Protein AF-0000000080282827 (afdb_homodimer)

Sequence (1284 aa):
MRYRVQAAERPDGLYAVWGDTVFGAQRSTEDGTLLLVAPPGEAAPEGFDREWEGRAARVVLNGEVGATFSLQTYGRFDDEYFQIAPQTGGGELTLRWAGEDAARAAELGLTDFSTTAAPSRLTALWQTRHDFVEAPGARPENGTGDQPALLRAIGRTLLGVLPPGWHRVGAQFRQVGDYAELEVRSVGDEGNGPVSVSIPAPPRLGSLFARLRAAMHNPETGTWFQGTFTLDSESHFDFDFDSEQEPTWRIPPNEGGKPSPRAYAAELAVFPRDKKHVPAWLSAKAGLPLDVVFRHAKVVDAHNEGERPVVTRPPVPPDQVRGVLDYLFRSPVALTRPGPQPDIFTPNGPPDVPNAFHTDGVWIWPAAVPHYLRKYGVPPEPELIEHIRAAGFRPPLVGELVRATAEADIVGKPRPPQTDADLPDESVRTRVERDGEPGRDVRAGEVLEVLYQRLAEHGVAPTAYRIGANAVPEPGVWTLRRAENGWEVSRPPTDEPVAFAKLEEAARFFLGTLLLYPARAAVGANEEADNPADWPILPLRGEPPLNFFRRKRIIVLPAGSTVQRFGNETGNLVHAEPARFVETSLAADRERDRRLYRVQRPLRVVTGITAPWNGTPGGAVAYVLPRPIAQHLETGALSRIQMRYRVQAAERPDGLYAVWGDTVFGAQRSTEDGTLLLVAPPGEAAPEGFDREWEGRAARVVLNGEVGATFSLQTYGRFDDEYFQIAPQTGGGELTLRWAGEDAARAAELGLTDFSTTAAPSRLTALWQTRHDFVEAPGARPENGTGDQPALLRAIGRTLLGVLPPGWHRVGAQFRQVGDYAELEVRSVGDEGNGPVSVSIPAPPRLGSLFARLRAAMHNPETGTWFQGTFTLDSESHFDFDFDSEQEPTWRIPPNEGGKPSPRAYAAELAVFPRDKKHVPAWLSAKAGLPLDVVFRHAKVVDAHNEGERPVVTRPPVPPDQVRGVLDYLFRSPVALTRPGPQPDIFTPNGPPDVPNAFHTDGVWIWPAAVPHYLRKYGVPPEPELIEHIRAAGFRPPLVGELVRATAEADIVGKPRPPQTDADLPDESVRTRVERDGEPGRDVRAGEVLEVLYQRLAEHGVAPTAYRIGANAVPEPGVWTLRRAENGWEVSRPPTDEPVAFAKLEEAARFFLGTLLLYPARAAVGANEEADNPADWPILPLRGEPPLNFFRRKRIIVLPAGSTVQRFGNETGNLVHAEPARFVETSLAADRERDRRLYRVQRPLRVVTGITAPWNGTPGGAVAYVLPRPIAQHLETGALSRIQ

Secondary structure (DSSP, 8-state):
-EEEE--SS---EEEEEETTEEEEEEEETTTTEEEEEPPTTSPPPTT--EEETTEEEEEEEGGG--EEEEEEEEEEETTEEEEEP---SSSPEEEEES---HHHHHHTT-BTTEEEE-GGG--EEEEEEEEEESSGGGSPPTT-S-HHHHHHHHHHHHHTTPPTTEEEEEEEEEEETTEEEEEEEEEEESSSSEEEEEEPPPHHHHHHHHHHHHHT-BTTTB--SEEEEEEETTS-EEEEEESSSPP--SS--EETTEE-HHHHHHHHHHS---GGGS-HHHHHHHTPBP---PEEPPSSSB--TTSPPB--PPPPPHHHHHHHHHHHHHSPEEEE-SSPBPPTTSTTSPP-B--EEEE-SSEEEETHHHHHHHHH--PPPHHHHHHHHHTTT-PPP--HHHHHHHHHHHHTPPPPBP-GGGSPP--HHHHHHHTSS--TT--HHHHHHHHHHHHHHTT--GGGEEE-TTPPPPTT-EEEEEETTEEEEEETTTEEEEEESSHHHHHHHHHHHHHHSGGGGGTT--GGG--GGG-S----TTSPPGGGEEEEEEEEE-TT-EEEEES-TTS-EEEETT--GGGTT--GGGTT-EEEEEE-S-EEEEEEEEPPBTTB----EEEE-SS-HHHHHHTTSEEE--/-EEEE--SS---EEEEEETTEEEEEEEETTTTEEEEEPPTTSPPPTT--EEETTEEEEEEEGGG--EEEEEEEEEEETTEEEEEP---SSSPEEEEES---HHHHHHTT-BTTEEEE-GGG--EEEEEEEEEE-SGGGSPPTT-S-HHHHHHHHHHHHHTTPPTTEEEEEEEEEEETTEEEEEEEEEEESSSSEEEEEEPPPHHHHHHHHHHHHHT-BTTTB--SEEEEEEETTS-EEEEEESSSPP--SS--EETTEE-HHHHHHHHHHS---GGGS-HHHHHHTTPBP---PEEPPSSSB--TTSPPB--PPPPPHHHHHHHHHHHHHSPEEEE-SSPBPPTTSTTSPP-B--EEEE-SSEEEETHHHHHHHHH--PPPHHHHHHHHHTTT-PPP--HHHHHHHHHHHHTPPPPBP-GGGSPP--HHHHHHHTSS--TT--HHHHHHHHHHHHHHTT--GGGEEE-TTPPPPTT-EEEEEETTEEEEEETTTEEEEEESSHHHHHHHHHHHHHHSGGGGGTT--GGG--GGG-S----TTSPPGGGEEEEEEEEE-TT-EEEEES-TTS-EEEETT--GGGTT--GGGTT-EEEEEE-S-EEEEEEEEPPBTTB----EEEE-SS-HHHHHHTTSEEE--

pLDDT: mean 91.89, std 7.28, range [54.66, 98.75]

Organism: Amycolatopsis orientalis (NCBI:txid31958)

Structure (mmCIF, N/CA/C/O backbone):
data_AF-0000000080282827-model_v1
#
loop_
_entity.id
_entity.type
_entity.pdbx_description
1 polymer 'TNT domain-containing protein'
#
loop_
_atom_site.group_PDB
_atom_site.id
_atom_site.type_symbol
_atom_site.label_atom_id
_atom_site.label_alt_id
_atom_site.label_comp_id
_atom_site.label_asym_id
_atom_site.label_entity_id
_atom_site.label_seq_id
_atom_site.pdbx_PDB_ins_code
_atom_site.Cartn_x
_atom_site.Cartn_y
_atom_site.Cartn_z
_atom_site.occupancy
_atom_site.B_iso_or_equiv
_atom_site.auth_seq_id
_atom_site.auth_comp_id
_atom_site.auth_asym_id
_atom_site.auth_atom_id
_atom_site.pdbx_PDB_model_num
ATOM 1 N N . MET A 1 1 ? -22.156 4.754 19.297 1 64.81 1 MET A N 1
ATOM 2 C CA . MET A 1 1 ? -22.938 5.902 19.719 1 64.81 1 MET A CA 1
ATOM 3 C C . MET A 1 1 ? -23.641 6.559 18.547 1 64.81 1 MET A C 1
ATOM 5 O O . MET A 1 1 ? -23.062 6.703 17.469 1 64.81 1 MET A O 1
ATOM 9 N N . ARG A 1 2 ? -24.953 6.902 18.781 1 77.56 2 ARG A N 1
ATOM 10 C CA . ARG A 1 2 ? -25.75 7.566 17.75 1 77.56 2 ARG A CA 1
ATOM 11 C C . ARG A 1 2 ? -25.562 9.078 17.797 1 77.56 2 ARG A C 1
ATOM 13 O O . ARG A 1 2 ? -25.297 9.641 18.859 1 77.56 2 ARG A O 1
ATOM 20 N N . TYR A 1 3 ? -25.484 9.758 16.578 1 79.94 3 TYR A N 1
ATOM 21 C CA . TYR A 1 3 ? -25.344 11.203 16.469 1 79.94 3 TYR A CA 1
ATOM 22 C C . TYR A 1 3 ? -26.594 11.828 15.859 1 79.94 3 TYR A C 1
ATOM 24 O O . TYR A 1 3 ? -27.203 11.25 14.961 1 79.94 3 TYR A O 1
ATOM 32 N N . ARG A 1 4 ? -27.031 12.898 16.469 1 82.06 4 ARG A N 1
ATOM 33 C CA . ARG A 1 4 ? -28.141 13.664 15.93 1 82.06 4 ARG A CA 1
ATOM 34 C C . ARG A 1 4 ? -27.859 15.164 15.977 1 82.06 4 ARG A C 1
ATOM 36 O O . ARG A 1 4 ? -27.156 15.633 16.859 1 82.06 4 ARG A O 1
ATOM 43 N N . VAL A 1 5 ? -28.359 15.898 14.961 1 84.56 5 VAL A N 1
ATOM 44 C CA . VAL A 1 5 ? -28.156 17.344 14.875 1 84.56 5 VAL A CA 1
ATOM 45 C C . VAL A 1 5 ? -29.516 18.047 14.828 1 84.56 5 VAL A C 1
ATOM 47 O O . VAL A 1 5 ? -30.422 17.609 14.109 1 84.56 5 VAL A O 1
ATOM 50 N N . GLN A 1 6 ? -29.703 18.969 15.656 1 79.5 6 GLN A N 1
ATOM 51 C CA . GLN A 1 6 ? -30.875 19.828 15.578 1 79.5 6 GLN A CA 1
ATOM 52 C C . GLN A 1 6 ? -30.609 21.047 14.68 1 79.5 6 GLN A C 1
ATOM 54 O O . GLN A 1 6 ? -30.109 22.078 15.148 1 79.5 6 GLN A O 1
ATOM 59 N N . ALA A 1 7 ? -30.969 20.906 13.445 1 72 7 ALA A N 1
ATOM 60 C CA . ALA A 1 7 ? -30.562 21.938 12.484 1 72 7 ALA A CA 1
ATOM 61 C C . ALA A 1 7 ? -31.75 22.812 12.086 1 72 7 ALA A C 1
ATOM 63 O O . ALA A 1 7 ? -31.578 23.797 11.344 1 72 7 ALA A O 1
ATOM 64 N N . ALA A 1 8 ? -32.906 22.625 12.586 1 66 8 ALA A N 1
ATOM 65 C CA . ALA A 1 8 ? -34.094 23.297 12.078 1 66 8 ALA A CA 1
ATOM 66 C C . ALA A 1 8 ? -34.125 24.75 12.531 1 66 8 ALA A C 1
ATOM 68 O O . ALA A 1 8 ? -34.469 25.641 11.75 1 66 8 ALA A O 1
ATOM 69 N N . GLU A 1 9 ? -33.875 25 13.758 1 74.12 9 GLU A N 1
ATOM 70 C CA . GLU A 1 9 ? -33.906 26.391 14.234 1 74.12 9 GLU A CA 1
ATOM 71 C C . GLU A 1 9 ? -32.5 26.922 14.5 1 74.12 9 GLU A C 1
ATOM 73 O O . GLU A 1 9 ? -31.859 26.547 15.484 1 74.12 9 GLU A O 1
ATOM 78 N N . ARG A 1 10 ? -32.062 27.703 13.383 1 79 10 ARG A N 1
ATOM 79 C CA . ARG A 1 10 ? -30.703 28.234 13.516 1 79 10 ARG A CA 1
ATOM 80 C C . ARG A 1 10 ? -30.719 29.766 13.625 1 79 10 ARG A C 1
ATOM 82 O O . ARG A 1 10 ? -31.453 30.438 12.891 1 79 10 ARG A O 1
ATOM 89 N N . PRO A 1 11 ? -29.953 30.188 14.57 1 83.31 11 PRO A N 1
ATOM 90 C CA . PRO A 1 11 ? -29.969 31.641 14.828 1 83.31 11 PRO A CA 1
ATOM 91 C C . PRO A 1 11 ? -29.062 32.406 13.875 1 83.31 11 PRO A C 1
ATOM 93 O O . PRO A 1 11 ? -28.406 33.375 14.289 1 83.31 11 PRO A O 1
ATOM 96 N N . ASP A 1 12 ? -29.078 32.125 12.617 1 90.88 12 ASP A N 1
ATOM 97 C CA . ASP A 1 12 ? -28.219 32.812 11.672 1 90.88 12 ASP A CA 1
ATOM 98 C C . ASP A 1 12 ? -28.719 34.25 11.414 1 90.88 12 ASP A C 1
ATOM 100 O O . ASP A 1 12 ? -29.938 34.469 11.305 1 90.88 12 ASP A O 1
ATOM 104 N N . GLY A 1 13 ? -27.797 35.156 11.453 1 91.38 13 GLY A N 1
ATOM 105 C CA . GLY A 1 13 ? -28.172 36.531 11.164 1 91.38 13 GLY A CA 1
ATOM 106 C C . GLY A 1 13 ? -27.375 37.531 11.969 1 91.38 13 GLY A C 1
ATOM 107 O O . GLY A 1 13 ? -26.312 37.219 12.5 1 91.38 13 GLY A O 1
ATOM 108 N N . LEU A 1 14 ? -27.859 38.75 11.945 1 93.56 14 LEU A N 1
ATOM 109 C CA . LEU A 1 14 ? -27.234 39.844 12.656 1 93.56 14 LEU A CA 1
ATOM 110 C C . LEU A 1 14 ? -27.891 40.094 14.008 1 93.56 14 LEU A C 1
ATOM 112 O O . LEU A 1 14 ? -29.125 40.031 14.117 1 93.56 14 LEU A O 1
ATOM 116 N N . TYR A 1 15 ? -27.094 40.344 14.961 1 94.25 15 TYR A N 1
ATOM 117 C CA . TYR A 1 15 ? -27.578 40.594 16.312 1 94.25 15 TYR A CA 1
ATOM 118 C C . TYR A 1 15 ? -26.938 41.844 16.906 1 94.25 15 TYR A C 1
ATOM 120 O O . TYR A 1 15 ? -25.906 42.281 16.422 1 94.25 15 TYR A O 1
ATOM 128 N N . ALA A 1 16 ? -27.609 42.375 17.891 1 91.88 16 ALA A N 1
ATOM 129 C CA . ALA A 1 16 ? -27.109 43.562 18.625 1 91.88 16 ALA A CA 1
ATOM 130 C C . ALA A 1 16 ? -27.203 43.344 20.125 1 91.88 16 ALA A C 1
ATOM 132 O O . ALA A 1 16 ? -28.172 42.75 20.625 1 91.88 16 ALA A O 1
ATOM 133 N N . VAL A 1 17 ? -26.172 43.781 20.719 1 87.06 17 VAL A N 1
ATOM 134 C CA . VAL A 1 17 ? -26.188 43.75 22.172 1 87.06 17 VAL A CA 1
ATOM 135 C C . VAL A 1 17 ? -26.594 45.125 22.734 1 87.06 17 VAL A C 1
ATOM 137 O O . VAL A 1 17 ? -25.906 46.125 22.484 1 87.06 17 VAL A O 1
ATOM 140 N N . TRP A 1 18 ? -27.672 45.156 23.391 1 81.69 18 TRP A N 1
ATOM 141 C CA . TRP A 1 18 ? -28.156 46.375 24.016 1 81.69 18 TRP A CA 1
ATOM 142 C C . TRP A 1 18 ? -28.453 46.156 25.5 1 81.69 18 TRP A C 1
ATOM 144 O O . TRP A 1 18 ? -29.344 45.375 25.844 1 81.69 18 TRP A O 1
ATOM 154 N N . GLY A 1 19 ? -27.641 46.844 26.281 1 74.5 19 GLY A N 1
ATOM 155 C CA . GLY A 1 19 ? -27.672 46.469 27.688 1 74.5 19 GLY A CA 1
ATOM 156 C C . GLY A 1 19 ? -27.172 45.062 27.953 1 74.5 19 GLY A C 1
ATOM 157 O O . GLY A 1 19 ? -26.078 44.688 27.5 1 74.5 19 GLY A O 1
ATOM 158 N N . ASP A 1 20 ? -27.922 44.25 28.625 1 76 20 ASP A N 1
ATOM 159 C CA . ASP A 1 20 ? -27.531 42.875 28.922 1 76 20 ASP A CA 1
ATOM 160 C C . ASP A 1 20 ? -28.281 41.875 28.062 1 76 20 ASP A C 1
ATOM 162 O O . ASP A 1 20 ? -28.219 40.656 28.312 1 76 20 ASP A O 1
ATOM 166 N N . THR A 1 21 ? -28.953 42.438 27.047 1 84.81 21 THR A N 1
ATOM 167 C CA . THR A 1 21 ? -29.797 41.562 26.234 1 84.81 21 THR A CA 1
ATOM 168 C C . THR A 1 21 ? -29.328 41.562 24.797 1 84.81 21 THR A C 1
ATOM 170 O O . THR A 1 21 ? -28.828 42.562 24.281 1 84.81 21 THR A O 1
ATOM 173 N N . VAL A 1 22 ? -29.422 40.406 24.203 1 91.88 22 VAL A N 1
ATOM 174 C CA . VAL A 1 22 ? -29.094 40.219 22.781 1 91.88 22 VAL A CA 1
ATOM 175 C C . VAL A 1 22 ? -30.375 40.281 21.953 1 91.88 22 VAL A C 1
ATOM 177 O O . VAL A 1 22 ? -31.328 39.562 22.219 1 91.88 22 VAL A O 1
ATOM 180 N N . PHE A 1 23 ? -30.406 41.156 20.938 1 92.06 23 PHE A N 1
ATOM 181 C CA . PHE A 1 23 ? -31.547 41.344 20.047 1 92.06 23 PHE A CA 1
ATOM 182 C C . PHE A 1 23 ? -31.203 40.938 18.625 1 92.06 23 PHE A C 1
ATOM 184 O O . PHE A 1 23 ? -30.078 41.188 18.172 1 92.06 23 PHE A O 1
ATOM 191 N N . GLY A 1 24 ? -32.156 40.375 17.953 1 92.38 24 GLY A N 1
ATOM 192 C CA . GLY A 1 24 ? -32 40.312 16.5 1 92.38 24 GLY A CA 1
ATOM 193 C C . GLY A 1 24 ? -31.922 41.688 15.859 1 92.38 24 GLY A C 1
ATOM 194 O O . GLY A 1 24 ? -32.562 42.625 16.328 1 92.38 24 GLY A O 1
ATOM 195 N N . ALA A 1 25 ? -31.109 41.75 14.758 1 92.62 25 ALA A N 1
ATOM 196 C CA . ALA A 1 25 ? -30.906 43.062 14.172 1 92.62 25 ALA A CA 1
ATOM 197 C C . ALA A 1 25 ? -31.016 43 12.656 1 92.62 25 ALA A C 1
ATOM 199 O O . ALA A 1 25 ? -30.688 42 12.039 1 92.62 25 ALA A O 1
ATOM 200 N N . GLN A 1 26 ? -31.547 44.062 12.125 1 90.25 26 GLN A N 1
ATOM 201 C CA . GLN A 1 26 ? -31.562 44.281 10.68 1 90.25 26 GLN A CA 1
ATOM 202 C C . GLN A 1 26 ? -31.078 45.688 10.352 1 90.25 26 GLN A C 1
ATOM 204 O O . GLN A 1 26 ? -31.625 46.688 10.852 1 90.25 26 GLN A O 1
ATOM 209 N N . ARG A 1 27 ? -30.125 45.688 9.469 1 88.62 27 ARG A N 1
ATOM 210 C CA . ARG A 1 27 ? -29.547 46.969 9.141 1 88.62 27 ARG A CA 1
ATOM 211 C C . ARG A 1 27 ? -30.203 47.594 7.906 1 88.62 27 ARG A C 1
ATOM 213 O O . ARG A 1 27 ? -30.469 46.875 6.93 1 88.62 27 ARG A O 1
ATOM 220 N N . SER A 1 28 ? -30.562 48.781 8.031 1 82.38 28 SER A N 1
ATOM 221 C CA . SER A 1 28 ? -31.047 49.562 6.887 1 82.38 28 SER A CA 1
ATOM 222 C C . SER A 1 28 ? -29.953 50.469 6.328 1 82.38 28 SER A C 1
ATOM 224 O O . SER A 1 28 ? -29.453 51.344 7.031 1 82.38 28 SER A O 1
ATOM 226 N N . THR A 1 29 ? -29.531 50.219 5.18 1 79.25 29 THR A N 1
ATOM 227 C CA . THR A 1 29 ? -28.484 51.031 4.559 1 79.25 29 THR A CA 1
ATOM 228 C C . THR A 1 29 ? -29.031 52.375 4.09 1 79.25 29 THR A C 1
ATOM 230 O O . THR A 1 29 ? -28.281 53.344 3.896 1 79.25 29 THR A O 1
ATOM 233 N N . GLU A 1 30 ? -30.297 52.438 3.967 1 77.38 30 GLU A N 1
ATOM 234 C CA . GLU A 1 30 ? -30.922 53.656 3.42 1 77.38 30 GLU A CA 1
ATOM 235 C C . GLU A 1 30 ? -30.891 54.812 4.434 1 77.38 30 GLU A C 1
ATOM 237 O O . GLU A 1 30 ? -30.578 55.938 4.078 1 77.38 30 GLU A O 1
ATOM 242 N N . ASP A 1 31 ? -31.109 54.469 5.676 1 80.31 31 ASP A N 1
ATOM 243 C CA . ASP A 1 31 ? -31.266 55.562 6.617 1 80.31 31 ASP A CA 1
ATOM 244 C C . ASP A 1 31 ? -30.312 55.406 7.801 1 80.31 31 ASP A C 1
ATOM 246 O O . ASP A 1 31 ? -30.406 56.156 8.773 1 80.31 31 ASP A O 1
ATOM 250 N N . GLY A 1 32 ? -29.406 54.469 7.781 1 82.5 32 GLY A N 1
ATOM 251 C CA . GLY A 1 32 ? -28.406 54.312 8.828 1 82.5 32 GLY A CA 1
ATOM 252 C C . GLY A 1 32 ? -29 53.844 10.148 1 82.5 32 GLY A C 1
ATOM 253 O O . GLY A 1 32 ? -28.5 54.188 11.219 1 82.5 32 GLY A O 1
ATOM 254 N N . THR A 1 33 ? -30.141 53.188 10.102 1 88.44 33 THR A N 1
ATOM 255 C CA . THR A 1 33 ? -30.797 52.719 11.312 1 88.44 33 THR A CA 1
ATOM 256 C C . THR A 1 33 ? -30.688 51.219 11.438 1 88.44 33 THR A C 1
ATOM 258 O O . THR A 1 33 ? -30.266 50.531 10.492 1 88.44 33 THR A O 1
ATOM 261 N N . LEU A 1 34 ? -30.922 50.812 12.672 1 90.62 34 LEU A N 1
ATOM 262 C CA . LEU A 1 34 ? -30.922 49.375 13.023 1 90.62 34 LEU A CA 1
ATOM 263 C C . LEU A 1 34 ? -32.25 49 13.68 1 90.62 34 LEU A C 1
ATOM 265 O O . LEU A 1 34 ? -32.656 49.625 14.648 1 90.62 34 LEU A O 1
ATOM 269 N N . LEU A 1 35 ? -32.875 48.062 13.078 1 92.12 35 LEU A N 1
ATOM 270 C CA . LEU A 1 35 ? -34.062 47.5 13.695 1 92.12 35 LEU A CA 1
ATOM 271 C C . LEU A 1 35 ? -33.719 46.406 14.695 1 92.12 35 LEU A C 1
ATOM 273 O O . LEU A 1 35 ? -33.062 45.438 14.336 1 92.12 35 LEU A O 1
ATOM 277 N N . LEU A 1 36 ? -34.031 46.625 15.922 1 92.12 36 LEU A N 1
ATOM 278 C CA . LEU A 1 36 ? -33.812 45.625 16.969 1 92.12 36 LEU A CA 1
ATOM 279 C C . LEU A 1 36 ? -35.094 44.812 17.203 1 92.12 36 LEU A C 1
ATOM 281 O O . LEU A 1 36 ? -36.188 45.375 17.359 1 92.12 36 LEU A O 1
ATOM 285 N N . VAL A 1 37 ? -34.938 43.531 17.188 1 91.62 37 VAL A N 1
ATOM 286 C CA . VAL A 1 37 ? -36.094 42.625 17.375 1 91.62 37 VAL A CA 1
ATOM 287 C C . VAL A 1 37 ? -35.906 41.812 18.656 1 91.62 37 VAL A C 1
ATOM 289 O O . VAL A 1 37 ? -34.875 41.156 18.844 1 91.62 37 VAL A O 1
ATOM 292 N N . ALA A 1 38 ? -36.875 41.844 19.516 1 88.88 38 ALA A N 1
ATOM 293 C CA . ALA A 1 38 ? -36.812 41.156 20.797 1 88.88 38 ALA A CA 1
ATOM 294 C C . ALA A 1 38 ? -36.75 39.625 20.594 1 88.88 38 ALA A C 1
ATOM 296 O O . ALA A 1 38 ? -37.344 39.125 19.641 1 88.88 38 ALA A O 1
ATOM 297 N N . PRO A 1 39 ? -36 38.906 21.5 1 82.69 39 PRO A N 1
ATOM 298 C CA . PRO A 1 39 ? -35.969 37.438 21.391 1 82.69 39 PRO A CA 1
ATOM 299 C C . PRO A 1 39 ? -37.344 36.812 21.562 1 82.69 39 PRO A C 1
ATOM 301 O O . PRO A 1 39 ? -38.219 37.406 22.188 1 82.69 39 PRO A O 1
ATOM 304 N N . PRO A 1 40 ? -37.438 35.625 21.016 1 77.44 40 PRO A N 1
ATOM 305 C CA . PRO A 1 40 ? -38.75 34.969 21.141 1 77.44 40 PRO A CA 1
ATOM 306 C C . PRO A 1 40 ? -39.094 34.656 22.594 1 77.44 40 PRO A C 1
ATOM 308 O O . PRO A 1 40 ? -38.219 34.219 23.344 1 77.44 40 PRO A O 1
ATOM 311 N N . GLY A 1 41 ? -40.344 34.938 22.969 1 69.88 41 GLY A N 1
ATOM 312 C CA . GLY A 1 41 ? -40.875 34.531 24.25 1 69.88 41 GLY A CA 1
ATOM 313 C C . GLY A 1 41 ? -40.625 35.531 25.359 1 69.88 41 GLY A C 1
ATOM 314 O O . GLY A 1 41 ? -41.062 35.344 26.5 1 69.88 41 GLY A O 1
ATOM 315 N N . GLU A 1 42 ? -39.875 36.531 25.047 1 71.44 42 GLU A N 1
ATOM 316 C CA . GLU A 1 42 ? -39.594 37.5 26.078 1 71.44 42 GLU A CA 1
ATOM 317 C C . GLU A 1 42 ? -40.531 38.719 25.984 1 71.44 42 GLU A C 1
ATOM 319 O O . GLU A 1 42 ? -41.062 39 24.906 1 71.44 42 GLU A O 1
ATOM 324 N N . ALA A 1 43 ? -40.812 39.312 27.203 1 74.5 43 ALA A N 1
ATOM 325 C CA . ALA A 1 43 ? -41.656 40.531 27.25 1 74.5 43 ALA A CA 1
ATOM 326 C C . ALA A 1 43 ? -40.969 41.688 26.562 1 74.5 43 ALA A C 1
ATOM 328 O O . ALA A 1 43 ? -39.75 41.812 26.578 1 74.5 43 ALA A O 1
ATOM 329 N N . ALA A 1 44 ? -41.719 42.438 25.797 1 74.94 44 ALA A N 1
ATOM 330 C CA . ALA A 1 44 ? -41.219 43.625 25.094 1 74.94 44 ALA A CA 1
ATOM 331 C C . ALA A 1 44 ? -40.531 44.562 26.047 1 74.94 44 ALA A C 1
ATOM 333 O O . ALA A 1 44 ? -41.125 45.031 27.016 1 74.94 44 ALA A O 1
ATOM 334 N N . PRO A 1 45 ? -39.281 44.812 25.859 1 81.69 45 PRO A N 1
ATOM 335 C CA . PRO A 1 45 ? -38.625 45.812 26.719 1 81.69 45 PRO A CA 1
ATOM 336 C C . PRO A 1 45 ? -39.188 47.219 26.562 1 81.69 45 PRO A C 1
ATOM 338 O O . PRO A 1 45 ? -39.906 47.469 25.594 1 81.69 45 PRO A O 1
ATOM 341 N N . GLU A 1 46 ? -38.969 48 27.516 1 82.31 46 GLU A N 1
ATOM 342 C CA . GLU A 1 46 ? -39.438 49.375 27.453 1 82.31 46 GLU A CA 1
ATOM 343 C C . GLU A 1 46 ? -38.906 50.094 26.234 1 82.31 46 GLU A C 1
ATOM 345 O O . GLU A 1 46 ? -37.719 49.969 25.906 1 82.31 46 GLU A O 1
ATOM 350 N N . GLY A 1 47 ? -39.781 50.719 25.484 1 83.69 47 GLY A N 1
ATOM 351 C CA . GLY A 1 47 ? -39.375 51.5 24.328 1 83.69 47 GLY A CA 1
ATOM 352 C C . GLY A 1 47 ? -39.562 50.781 23.016 1 83.69 47 GLY A C 1
ATOM 353 O O . GLY A 1 47 ? -39.406 51.344 21.938 1 83.69 47 GLY A O 1
ATOM 354 N N . PHE A 1 48 ? -39.812 49.5 23.062 1 90.56 48 PHE A N 1
ATOM 355 C CA . PHE A 1 48 ? -40.062 48.719 21.844 1 90.56 48 PHE A CA 1
ATOM 356 C C . PHE A 1 48 ? -41.5 48.906 21.375 1 90.56 48 PHE A C 1
ATOM 358 O O . PHE A 1 48 ? -42.375 48.125 21.797 1 90.56 48 PHE A O 1
ATOM 365 N N . ASP A 1 49 ? -41.75 49.75 20.516 1 85.44 49 ASP A N 1
ATOM 366 C CA . ASP A 1 49 ? -43.094 50.156 20.141 1 85.44 49 ASP A CA 1
ATOM 367 C C . ASP A 1 49 ? -43.438 49.688 18.75 1 85.44 49 ASP A C 1
ATOM 369 O O . ASP A 1 49 ? -44.531 49.969 18.234 1 85.44 49 ASP A O 1
ATOM 373 N N . ARG A 1 50 ? -42.5 49 18.156 1 88.81 50 ARG A N 1
ATOM 374 C CA . ARG A 1 50 ? -42.75 48.438 16.828 1 88.81 50 ARG A CA 1
ATOM 375 C C . ARG A 1 50 ? -42.844 46.906 16.875 1 88.81 50 ARG A C 1
ATOM 377 O O . ARG A 1 50 ? -42.656 46.312 17.938 1 88.81 50 ARG A O 1
ATOM 384 N N . GLU A 1 51 ? -43.375 46.438 15.812 1 87.12 51 GLU A N 1
ATOM 385 C CA . GLU A 1 51 ? -43.5 44.969 15.703 1 87.12 51 GLU A CA 1
ATOM 386 C C . GLU A 1 51 ? -42.875 44.469 14.414 1 87.12 51 GLU A C 1
ATOM 388 O O . GLU A 1 51 ? -42.969 45.094 13.367 1 87.12 51 GLU A O 1
ATOM 393 N N . TRP A 1 52 ? -42.156 43.531 14.477 1 87.31 52 TRP A N 1
ATOM 394 C CA . TRP A 1 52 ? -41.562 42.844 13.344 1 87.31 52 TRP A CA 1
ATOM 395 C C . TRP A 1 52 ? -41.812 41.312 13.422 1 87.31 52 TRP A C 1
ATOM 397 O O . TRP A 1 52 ? -41.312 40.656 14.32 1 87.31 52 TRP A O 1
ATOM 407 N N . GLU A 1 53 ? -42.469 40.844 12.516 1 83.12 53 GLU A N 1
ATOM 408 C CA . GLU A 1 53 ? -42.844 39.438 12.438 1 83.12 53 GLU A CA 1
ATOM 409 C C . GLU A 1 53 ? -43.438 38.938 13.75 1 83.12 53 GLU A C 1
ATOM 411 O O . GLU A 1 53 ? -43 37.906 14.273 1 83.12 53 GLU A O 1
ATOM 416 N N . GLY A 1 54 ? -44.188 39.719 14.469 1 81.69 54 GLY A N 1
ATOM 417 C CA . GLY A 1 54 ? -44.906 39.344 15.664 1 81.69 54 GLY A CA 1
ATOM 418 C C . GLY A 1 54 ? -44.125 39.562 16.938 1 81.69 54 GLY A C 1
ATOM 419 O O . GLY A 1 54 ? -44.594 39.188 18.031 1 81.69 54 GLY A O 1
ATOM 420 N N . ARG A 1 55 ? -43.031 40.094 16.766 1 89.5 55 ARG A N 1
ATOM 421 C CA . ARG A 1 55 ? -42.188 40.344 17.938 1 89.5 55 ARG A CA 1
ATOM 422 C C . ARG A 1 55 ? -41.969 41.844 18.125 1 89.5 55 ARG A C 1
ATOM 424 O O . ARG A 1 55 ? -42 42.594 17.156 1 89.5 55 ARG A O 1
ATOM 431 N N . ALA A 1 56 ? -41.812 42.188 19.406 1 91.38 56 ALA A N 1
ATOM 432 C CA . ALA A 1 56 ? -41.531 43.562 19.719 1 91.38 56 ALA A CA 1
ATOM 433 C C . ALA A 1 56 ? -40.219 44.031 19.094 1 91.38 56 ALA A C 1
ATOM 435 O O . ALA A 1 56 ? -39.25 43.281 19.078 1 91.38 56 ALA A O 1
ATOM 436 N N . ALA A 1 57 ? -40.312 45.25 18.484 1 93.12 57 ALA A N 1
ATOM 437 C CA . ALA A 1 57 ? -39.125 45.781 17.812 1 93.12 57 ALA A CA 1
ATOM 438 C C . ALA A 1 57 ? -38.938 47.25 18.078 1 93.12 57 ALA A C 1
ATOM 440 O O . ALA A 1 57 ? -39.844 47.938 18.578 1 93.12 57 ALA A O 1
ATOM 441 N N . ARG A 1 58 ? -37.75 47.688 17.844 1 92.44 58 ARG A N 1
ATOM 442 C CA . ARG A 1 58 ? -37.375 49.094 18.031 1 92.44 58 ARG A CA 1
ATOM 443 C C . ARG A 1 58 ? -36.344 49.531 17 1 92.44 58 ARG A C 1
ATOM 445 O O . ARG A 1 58 ? -35.438 48.781 16.672 1 92.44 58 ARG A O 1
ATOM 452 N N . VAL A 1 59 ? -36.562 50.656 16.453 1 91.62 59 VAL A N 1
ATOM 453 C CA . VAL A 1 59 ? -35.562 51.219 15.531 1 91.62 59 VAL A CA 1
ATOM 454 C C . VAL A 1 59 ? -34.656 52.156 16.281 1 91.62 59 VAL A C 1
ATOM 456 O O . VAL A 1 59 ? -35.094 53.062 17 1 91.62 59 VAL A O 1
ATOM 459 N N . VAL A 1 60 ? -33.438 51.875 16.188 1 89.31 60 VAL A N 1
ATOM 460 C CA . VAL A 1 60 ? -32.469 52.75 16.812 1 89.31 60 VAL A CA 1
ATOM 461 C C . VAL A 1 60 ? -31.438 53.219 15.766 1 89.31 60 VAL A C 1
ATOM 463 O O . VAL A 1 60 ? -31.391 52.656 14.664 1 89.31 60 VAL A O 1
ATOM 466 N N . LEU A 1 61 ? -30.734 54.281 16.156 1 86.69 61 LEU A N 1
ATOM 467 C CA . LEU A 1 61 ? -29.641 54.688 15.289 1 86.69 61 LEU A CA 1
ATOM 468 C C . LEU A 1 61 ? -28.469 53.719 15.406 1 86.69 61 LEU A C 1
ATOM 470 O O . LEU A 1 61 ? -28.172 53.219 16.5 1 86.69 61 LEU A O 1
ATOM 474 N N . ASN A 1 62 ? -27.859 53.531 14.336 1 80.62 62 ASN A N 1
ATOM 475 C CA . ASN A 1 62 ? -26.719 52.594 14.305 1 80.62 62 ASN A CA 1
ATOM 476 C C . ASN A 1 62 ? -25.703 52.938 15.391 1 80.62 62 ASN A C 1
ATOM 478 O O . ASN A 1 62 ? -25.094 52.031 15.969 1 80.62 62 ASN A O 1
ATOM 482 N N . GLY A 1 63 ? -25.5 54.156 15.648 1 76.31 63 GLY A N 1
ATOM 483 C CA . GLY A 1 63 ? -24.5 54.594 16.609 1 76.31 63 GLY A CA 1
ATOM 484 C C . GLY A 1 63 ? -24.906 54.375 18.047 1 76.31 63 GLY A C 1
ATOM 485 O O . GLY A 1 63 ? -24.062 54.375 18.953 1 76.31 63 GLY A O 1
ATOM 486 N N . GLU A 1 64 ? -26.203 54.125 18.234 1 80.94 64 GLU A N 1
ATOM 487 C CA . GLU A 1 64 ? -26.703 53.906 19.594 1 80.94 64 GLU A CA 1
ATOM 488 C C . GLU A 1 64 ? -26.375 52.531 20.109 1 80.94 64 GLU A C 1
ATOM 490 O O . GLU A 1 64 ? -26.312 52.281 21.312 1 80.94 64 GLU A O 1
ATOM 495 N N . VAL A 1 65 ? -26.266 51.688 19.109 1 81.69 65 VAL A N 1
ATOM 496 C CA . VAL A 1 65 ? -25.906 50.344 19.484 1 81.69 65 VAL A CA 1
ATOM 497 C C . VAL A 1 65 ? -24.391 50.156 19.469 1 81.69 65 VAL A C 1
ATOM 499 O O . VAL A 1 65 ? -23.734 50.531 18.5 1 81.69 65 VAL A O 1
ATOM 502 N N . GLY A 1 66 ? -23.766 49.906 20.531 1 76.25 66 GLY A N 1
ATOM 503 C CA . GLY A 1 66 ? -22.312 49.875 20.656 1 76.25 66 GLY A CA 1
ATOM 504 C C . GLY A 1 66 ? -21.688 48.656 20 1 76.25 66 GLY A C 1
ATOM 505 O O . GLY A 1 66 ? -20.547 48.688 19.562 1 76.25 66 GLY A O 1
ATOM 506 N N . ALA A 1 67 ? -22.391 47.531 19.969 1 87.56 67 ALA A N 1
ATOM 507 C CA . ALA A 1 67 ? -21.766 46.344 19.438 1 87.56 67 ALA A CA 1
ATOM 508 C C . ALA A 1 67 ? -22.797 45.469 18.734 1 87.56 67 ALA A C 1
ATOM 510 O O . ALA A 1 67 ? -23.922 45.312 19.188 1 87.56 67 ALA A O 1
ATOM 511 N N . THR A 1 68 ? -22.469 45.031 17.516 1 92.38 68 THR A N 1
ATOM 512 C CA . THR A 1 68 ? -23.25 44.062 16.797 1 92.38 68 THR A CA 1
ATOM 513 C C . THR A 1 68 ? -22.406 42.844 16.453 1 92.38 68 THR A C 1
ATOM 515 O O . THR A 1 68 ? -21.188 42.844 16.641 1 92.38 68 THR A O 1
ATOM 518 N N . PHE A 1 69 ? -23.031 41.75 16.172 1 93.88 69 PHE A N 1
ATOM 519 C CA . PHE A 1 69 ? -22.312 40.562 15.703 1 93.88 69 PHE A CA 1
ATOM 520 C C . PHE A 1 69 ? -23.172 39.75 14.758 1 93.88 69 PHE A C 1
ATOM 522 O O . PHE A 1 69 ? -24.391 39.844 14.766 1 93.88 69 PHE A O 1
ATOM 529 N N . SER A 1 70 ? -22.516 39.062 13.891 1 95.06 70 SER A N 1
ATOM 530 C CA . SER A 1 70 ? -23.188 38.156 12.977 1 95.06 70 SER A CA 1
ATOM 531 C C . SER A 1 70 ? -22.906 36.688 13.352 1 95.06 70 SER A C 1
ATOM 533 O O . SER A 1 70 ? -21.844 36.375 13.875 1 95.06 70 SER A O 1
ATOM 535 N N . LEU A 1 71 ? -23.875 35.812 13.148 1 95.19 71 LEU A N 1
ATOM 536 C CA . LEU A 1 71 ? -23.766 34.375 13.391 1 95.19 71 LEU A CA 1
ATOM 537 C C . LEU A 1 71 ? -24 33.594 12.102 1 95.19 71 LEU A C 1
ATOM 539 O O . LEU A 1 71 ? -24.875 33.938 11.305 1 95.19 71 LEU A O 1
ATOM 543 N N . GLN A 1 72 ? -23.156 32.656 11.875 1 93.94 72 GLN A N 1
ATOM 544 C CA . GLN A 1 72 ? -23.312 31.703 10.781 1 93.94 72 GLN A CA 1
ATOM 545 C C . GLN A 1 72 ? -23.156 30.266 11.266 1 93.94 72 GLN A C 1
ATOM 547 O O . GLN A 1 72 ? -22.25 29.953 12.023 1 93.94 72 GLN A O 1
ATOM 552 N N . THR A 1 73 ? -24.078 29.438 10.828 1 95.19 73 THR A N 1
ATOM 553 C CA . THR A 1 73 ? -24.047 28.047 11.258 1 95.19 73 THR A CA 1
ATOM 554 C C . THR A 1 73 ? -23.297 27.172 10.242 1 95.19 73 THR A C 1
ATOM 556 O O . THR A 1 73 ? -23.484 27.328 9.031 1 95.19 73 THR A O 1
ATOM 559 N N . TYR A 1 74 ? -22.438 26.344 10.758 1 95.06 74 TYR A N 1
ATOM 560 C CA . TYR A 1 74 ? -21.703 25.344 9.977 1 95.06 74 TYR A CA 1
ATOM 561 C C . TYR A 1 74 ? -22.047 23.938 10.438 1 95.06 74 TYR A C 1
ATOM 563 O O . TYR A 1 74 ? -22.578 23.75 11.531 1 95.06 74 TYR A O 1
ATOM 571 N N . GLY A 1 75 ? -21.828 22.984 9.594 1 94.5 75 GLY A N 1
ATOM 572 C CA . GLY A 1 75 ? -22.031 21.578 9.93 1 94.5 75 GLY A CA 1
ATOM 573 C C . GLY A 1 75 ? -21.047 20.656 9.234 1 94.5 75 GLY A C 1
ATOM 574 O O . GLY A 1 75 ? -20.328 21.062 8.328 1 94.5 75 GLY A O 1
ATOM 575 N N . ARG A 1 76 ? -20.969 19.469 9.805 1 94.75 76 ARG A N 1
ATOM 576 C CA . ARG A 1 76 ? -20.156 18.422 9.203 1 94.75 76 ARG A CA 1
ATOM 577 C C . ARG A 1 76 ? -21.047 17.391 8.484 1 94.75 76 ARG A C 1
ATOM 579 O O . ARG A 1 76 ? -22 16.875 9.062 1 94.75 76 ARG A O 1
ATOM 586 N N . PHE A 1 77 ? -20.828 17.25 7.203 1 93.88 77 PHE A N 1
ATOM 587 C CA . PHE A 1 77 ? -21.531 16.297 6.359 1 93.88 77 PHE A CA 1
ATOM 588 C C . PHE A 1 77 ? -20.562 15.508 5.5 1 93.88 77 PHE A C 1
ATOM 590 O O . PHE A 1 77 ? -19.719 16.078 4.809 1 93.88 77 PHE A O 1
ATOM 597 N N . ASP A 1 78 ? -20.578 14.125 5.676 1 92.94 78 ASP A N 1
ATOM 598 C CA . ASP A 1 78 ? -19.719 13.219 4.918 1 92.94 78 ASP A CA 1
ATOM 599 C C . ASP A 1 78 ? -18.25 13.586 5.082 1 92.94 78 ASP A C 1
ATOM 601 O O . ASP A 1 78 ? -17.531 13.719 4.094 1 92.94 78 ASP A O 1
ATOM 605 N N . ASP A 1 79 ? -17.859 13.953 6.277 1 93.44 79 ASP A N 1
ATOM 606 C CA . ASP A 1 79 ? -16.5 14.188 6.727 1 93.44 79 ASP A CA 1
ATOM 607 C C . ASP A 1 79 ? -15.938 15.484 6.148 1 93.44 79 ASP A C 1
ATOM 609 O O . ASP A 1 79 ? -14.727 15.617 5.957 1 93.44 79 ASP A O 1
ATOM 613 N N . GLU A 1 80 ? -16.781 16.391 5.777 1 95.62 80 GLU A N 1
ATOM 614 C CA . GLU A 1 80 ? -16.391 17.719 5.328 1 95.62 80 GLU A CA 1
ATOM 615 C C . GLU A 1 80 ? -17.203 18.797 6.039 1 95.62 80 GLU A C 1
ATOM 617 O O . GLU A 1 80 ? -18.234 18.516 6.641 1 95.62 80 GLU A O 1
ATOM 622 N N . TYR A 1 81 ? -16.688 19.984 5.977 1 95.94 81 TYR A N 1
ATOM 623 C CA . TYR A 1 81 ? -17.312 21.125 6.645 1 95.94 81 TYR A CA 1
ATOM 624 C C . TYR A 1 81 ? -18.094 21.969 5.652 1 95.94 81 TYR A C 1
ATOM 626 O O . TYR A 1 81 ? -17.594 22.312 4.578 1 95.94 81 TYR A O 1
ATOM 634 N N . PHE A 1 82 ? -19.328 22.344 6.043 1 96.12 82 PHE A N 1
ATOM 635 C CA . PHE A 1 82 ? -20.203 23.125 5.164 1 96.12 82 PHE A CA 1
ATOM 636 C C . PHE A 1 82 ? -20.859 24.266 5.93 1 96.12 82 PHE A C 1
ATOM 638 O O . PHE A 1 82 ? -21.234 24.109 7.094 1 96.12 82 PHE A O 1
ATOM 645 N N . GLN A 1 83 ? -20.922 25.359 5.27 1 95.31 83 GLN A N 1
ATOM 646 C CA . GLN A 1 83 ? -21.844 26.406 5.734 1 95.31 83 GLN A CA 1
ATOM 647 C C . GLN A 1 83 ? -23.297 26.047 5.414 1 95.31 83 GLN A C 1
ATOM 649 O O . GLN A 1 83 ? -23.594 25.625 4.293 1 95.31 83 GLN A O 1
ATOM 654 N N . ILE A 1 84 ? -24.156 26.125 6.406 1 94.12 84 ILE A N 1
ATOM 655 C CA . ILE A 1 84 ? -25.562 25.812 6.188 1 94.12 84 ILE A CA 1
ATOM 656 C C . ILE A 1 84 ? -26.297 27.078 5.758 1 94.12 84 ILE A C 1
ATOM 658 O O . ILE A 1 84 ? -26.328 28.062 6.496 1 94.12 84 ILE A O 1
ATOM 662 N N . ALA A 1 85 ? -26.844 27.016 4.574 1 91.06 85 ALA A N 1
ATOM 663 C CA . ALA A 1 85 ? -27.578 28.172 4.055 1 91.06 85 ALA A CA 1
ATOM 664 C C . ALA A 1 85 ? -28.828 28.438 4.871 1 91.06 85 ALA A C 1
ATOM 666 O O . ALA A 1 85 ? -29.469 27.5 5.352 1 91.06 85 ALA A O 1
ATOM 667 N N . PRO A 1 86 ? -29.109 29.734 4.957 1 79.75 86 PRO A N 1
ATOM 668 C CA . PRO A 1 86 ? -30.328 30.078 5.684 1 79.75 86 PRO A CA 1
ATOM 669 C C . PRO A 1 86 ? -31.594 29.641 4.957 1 79.75 86 PRO A C 1
ATOM 671 O O . PRO A 1 86 ? -31.672 29.734 3.73 1 79.75 86 PRO A O 1
ATOM 674 N N . GLN A 1 87 ? -32.344 28.578 5.422 1 69.62 87 GLN A N 1
ATOM 675 C CA . GLN A 1 87 ? -33.594 28.234 4.734 1 69.62 87 GLN A CA 1
ATOM 676 C C . GLN A 1 87 ? -34.781 28.234 5.699 1 69.62 87 GLN A C 1
ATOM 678 O O . GLN A 1 87 ? -34.625 27.875 6.871 1 69.62 87 GLN A O 1
ATOM 683 N N . THR A 1 88 ? -35.938 28.891 5.395 1 55.38 88 THR A N 1
ATOM 684 C CA . THR A 1 88 ? -37.125 29.109 6.199 1 55.38 88 THR A CA 1
ATOM 685 C C . THR A 1 88 ? -38 27.859 6.227 1 55.38 88 THR A C 1
ATOM 687 O O . THR A 1 88 ? -38.875 27.734 7.074 1 55.38 88 THR A O 1
ATOM 690 N N . GLY A 1 89 ? -37.625 26.812 5.457 1 58.81 89 GLY A N 1
ATOM 691 C CA . GLY A 1 89 ? -38.625 25.766 5.41 1 58.81 89 GLY A CA 1
ATOM 692 C C . GLY A 1 89 ? -38.062 24.391 5.727 1 58.81 89 GLY A C 1
ATOM 693 O O . GLY A 1 89 ? -36.844 24.234 5.938 1 58.81 89 GLY A O 1
ATOM 694 N N . GLY A 1 90 ? -38.906 23.5 6.281 1 63.78 90 GLY A N 1
ATOM 695 C CA . GLY A 1 90 ? -38.812 22.062 6.551 1 63.78 90 GLY A CA 1
ATOM 696 C C . GLY A 1 90 ? -38.312 21.266 5.359 1 63.78 90 GLY A C 1
ATOM 697 O O . GLY A 1 90 ? -38.438 21.703 4.215 1 63.78 90 GLY A O 1
ATOM 698 N N . GLY A 1 91 ? -37.031 20.688 5.234 1 78.06 91 GLY A N 1
ATOM 699 C CA . GLY A 1 91 ? -36.562 19.844 4.152 1 78.06 91 GLY A CA 1
ATOM 700 C C . GLY A 1 91 ? -35.062 19.625 4.168 1 78.06 91 GLY A C 1
ATOM 701 O O . GLY A 1 91 ? -34.438 19.562 5.234 1 78.06 91 GLY A O 1
ATOM 702 N N . GLU A 1 92 ? -34.656 19.562 2.916 1 88.88 92 GLU A N 1
ATOM 703 C CA . GLU A 1 92 ? -33.219 19.344 2.756 1 88.88 92 GLU A CA 1
ATOM 704 C C . GLU A 1 92 ? -32.438 20.641 2.928 1 88.88 92 GLU A C 1
ATOM 706 O O . GLU A 1 92 ? -32.906 21.719 2.537 1 88.88 92 GLU A O 1
ATOM 711 N N . LEU A 1 93 ? -31.375 20.641 3.617 1 92.06 93 LEU A N 1
ATOM 712 C CA . LEU A 1 93 ? -30.484 21.766 3.834 1 92.06 93 LEU A CA 1
ATOM 713 C C . LEU A 1 93 ? -29.578 22 2.625 1 92.06 93 LEU A C 1
ATOM 715 O O . LEU A 1 93 ? -29.109 21.031 2.01 1 92.06 93 LEU A O 1
ATOM 719 N N . THR A 1 94 ? -29.453 23.219 2.297 1 94.06 94 THR A N 1
ATOM 720 C CA . THR A 1 94 ? -28.422 23.578 1.335 1 94.06 94 THR A CA 1
ATOM 721 C C . THR A 1 94 ? -27.078 23.812 2.037 1 94.06 94 THR A C 1
ATOM 723 O O . THR A 1 94 ? -26.984 24.656 2.932 1 94.06 94 THR A O 1
ATOM 726 N N . LEU A 1 95 ? -26.094 23.062 1.658 1 95.94 95 LEU A N 1
ATOM 727 C CA . LEU A 1 95 ? -24.766 23.078 2.275 1 95.94 95 LEU A CA 1
ATOM 728 C C . LEU A 1 95 ? -23.734 23.656 1.321 1 95.94 95 LEU A C 1
ATOM 730 O O . LEU A 1 95 ? -23.547 23.141 0.211 1 95.94 95 LEU A O 1
ATOM 734 N N . ARG A 1 96 ? -23.109 24.719 1.693 1 96.06 96 ARG A N 1
ATOM 735 C CA . ARG A 1 96 ? -22.016 25.312 0.928 1 96.06 96 ARG A CA 1
ATOM 736 C C . ARG A 1 96 ? -20.656 24.906 1.498 1 96.06 96 ARG A C 1
ATOM 738 O O . ARG A 1 96 ? -20.344 25.219 2.648 1 96.06 96 ARG A O 1
ATOM 745 N N . TRP A 1 97 ? -19.859 24.312 0.651 1 96.19 97 TRP A N 1
ATOM 746 C CA . TRP A 1 97 ? -18.578 23.75 1.08 1 96.19 97 TRP A CA 1
ATOM 747 C C . TRP A 1 97 ? -17.625 24.859 1.545 1 96.19 97 TRP A C 1
ATOM 749 O O . TRP A 1 97 ? -17.531 25.906 0.909 1 96.19 97 TRP A O 1
ATOM 759 N N . ALA A 1 98 ? -16.922 24.578 2.658 1 93.31 98 ALA A N 1
ATOM 760 C CA . ALA A 1 98 ? -15.992 25.547 3.234 1 93.31 98 ALA A CA 1
ATOM 761 C C . ALA A 1 98 ? -14.672 25.578 2.469 1 93.31 98 ALA A C 1
ATOM 763 O O . ALA A 1 98 ? -13.875 26.5 2.637 1 93.31 98 ALA A O 1
ATOM 764 N N . GLY A 1 99 ? -14.414 24.625 1.593 1 91 99 GLY A N 1
ATOM 765 C CA . GLY A 1 99 ? -13.18 24.562 0.825 1 91 99 GLY A CA 1
ATOM 766 C C . GLY A 1 99 ? -13.211 25.453 -0.412 1 91 99 GLY A C 1
ATOM 767 O O . GLY A 1 99 ? -14.25 26.031 -0.745 1 91 99 GLY A O 1
ATOM 768 N N . GLU A 1 100 ? -11.969 25.531 -1.123 1 89.31 100 GLU A N 1
ATOM 769 C CA . GLU A 1 100 ? -11.859 26.438 -2.252 1 89.31 100 GLU A CA 1
ATOM 770 C C . GLU A 1 100 ? -11.32 25.734 -3.492 1 89.31 100 GLU A C 1
ATOM 772 O O . GLU A 1 100 ? -11.25 26.328 -4.57 1 89.31 100 GLU A O 1
ATOM 777 N N . ASP A 1 101 ? -10.969 24.562 -3.389 1 92.69 101 ASP A N 1
ATOM 778 C CA . ASP A 1 101 ? -10.359 23.844 -4.504 1 92.69 101 ASP A CA 1
ATOM 779 C C . ASP A 1 101 ? -11.43 23.219 -5.398 1 92.69 101 ASP A C 1
ATOM 781 O O . ASP A 1 101 ? -12.125 22.297 -4.984 1 92.69 101 ASP A O 1
ATOM 785 N N . ALA A 1 102 ? -11.453 23.656 -6.613 1 94.88 102 ALA A N 1
ATOM 786 C CA . ALA A 1 102 ? -12.508 23.219 -7.527 1 94.88 102 ALA A CA 1
ATOM 787 C C . ALA A 1 102 ? -12.359 21.734 -7.875 1 94.88 102 ALA A C 1
ATOM 789 O O . ALA A 1 102 ? -13.352 21.016 -7.973 1 94.88 102 ALA A O 1
ATOM 790 N N . ALA A 1 103 ? -11.156 21.297 -8.07 1 94.56 103 ALA A N 1
ATOM 791 C CA . ALA A 1 103 ? -10.922 19.906 -8.414 1 94.56 103 ALA A CA 1
ATOM 792 C C . ALA A 1 103 ? -11.344 18.984 -7.27 1 94.56 103 ALA A C 1
ATOM 794 O O . ALA A 1 103 ? -11.984 17.953 -7.496 1 94.56 103 ALA A O 1
ATOM 795 N N . ARG A 1 104 ? -11.008 19.406 -6.09 1 96.38 104 ARG A N 1
ATOM 796 C CA . ARG A 1 104 ? -11.391 18.625 -4.914 1 96.38 104 ARG A CA 1
ATOM 797 C C . ARG A 1 104 ? -12.898 18.609 -4.723 1 96.38 104 ARG A C 1
ATOM 799 O O . ARG A 1 104 ? -13.477 17.578 -4.367 1 96.38 104 ARG A O 1
ATOM 806 N N . ALA A 1 105 ? -13.508 19.75 -4.934 1 96.88 105 ALA A N 1
ATOM 807 C CA . ALA A 1 105 ? -14.969 19.844 -4.832 1 96.88 105 ALA A CA 1
ATOM 808 C C . ALA A 1 105 ? -15.641 18.859 -5.773 1 96.88 105 ALA A C 1
ATOM 810 O O . ALA A 1 105 ? -16.609 18.172 -5.395 1 96.88 105 ALA A O 1
ATOM 811 N N . ALA A 1 106 ? -15.109 18.766 -6.953 1 95.94 106 ALA A N 1
ATOM 812 C CA . ALA A 1 106 ? -15.664 17.844 -7.941 1 95.94 106 ALA A CA 1
ATOM 813 C C . ALA A 1 106 ? -15.492 16.391 -7.5 1 95.94 106 ALA A C 1
ATOM 815 O O . ALA A 1 106 ? -16.406 15.578 -7.652 1 95.94 106 ALA A O 1
ATOM 816 N N . GLU A 1 107 ? -14.375 16.094 -6.98 1 96.75 107 GLU A N 1
ATOM 817 C CA . GLU A 1 107 ? -14.086 14.734 -6.523 1 96.75 107 GLU A CA 1
ATOM 818 C C . GLU A 1 107 ? -15 14.344 -5.363 1 96.75 107 GLU A C 1
ATOM 820 O O . GLU A 1 107 ? -15.328 13.172 -5.195 1 96.75 107 GLU A O 1
ATOM 825 N N . LEU A 1 108 ? -15.414 15.32 -4.582 1 97.06 108 LEU A N 1
ATOM 826 C CA . LEU A 1 108 ? -16.297 15.078 -3.439 1 97.06 108 LEU A CA 1
ATOM 827 C C . LEU A 1 108 ? -17.75 15.039 -3.873 1 97.06 108 LEU A C 1
ATOM 829 O O . LEU A 1 108 ? -18.641 14.773 -3.061 1 97.06 108 LEU A O 1
ATOM 833 N N . GLY A 1 109 ? -18.047 15.367 -5.148 1 95.75 109 GLY A N 1
ATOM 834 C CA . GLY A 1 109 ? -19.391 15.289 -5.703 1 95.75 109 GLY A CA 1
ATOM 835 C C . GLY A 1 109 ? -20.188 16.562 -5.523 1 95.75 109 GLY A C 1
ATOM 836 O O . GLY A 1 109 ? -21.422 16.547 -5.543 1 95.75 109 GLY A O 1
ATOM 837 N N . LEU A 1 110 ? -19.531 17.641 -5.293 1 96.69 110 LEU A N 1
ATOM 838 C CA . LEU A 1 110 ? -20.188 18.906 -5.082 1 96.69 110 LEU A CA 1
ATOM 839 C C . LEU A 1 110 ? -20.453 19.609 -6.41 1 96.69 110 LEU A C 1
ATOM 841 O O . LEU A 1 110 ? -19.688 19.469 -7.359 1 96.69 110 LEU A O 1
ATOM 845 N N . THR A 1 111 ? -21.531 20.281 -6.488 1 95.5 111 THR A N 1
ATOM 846 C CA . THR A 1 111 ? -21.859 21.125 -7.629 1 95.5 111 THR A CA 1
ATOM 847 C C . THR A 1 111 ? -21.766 22.609 -7.25 1 95.5 111 THR A C 1
ATOM 849 O O . THR A 1 111 ? -22.5 23.078 -6.375 1 95.5 111 THR A O 1
ATOM 852 N N . ASP A 1 112 ? -20.891 23.297 -7.93 1 94.88 112 ASP A N 1
ATOM 853 C CA . ASP A 1 112 ? -20.656 24.703 -7.605 1 94.88 112 ASP A CA 1
ATOM 854 C C . ASP A 1 112 ? -20.391 24.875 -6.113 1 94.88 112 ASP A C 1
ATOM 856 O O . ASP A 1 112 ? -21.031 25.703 -5.453 1 94.88 112 ASP A O 1
ATOM 860 N N . PHE A 1 113 ? -19.625 23.984 -5.531 1 96 113 PHE A N 1
ATOM 861 C CA . PHE A 1 113 ? -19.125 23.984 -4.16 1 96 113 PHE A CA 1
ATOM 862 C C . PHE A 1 113 ? -20.266 23.766 -3.17 1 96 113 PHE A C 1
ATOM 864 O O . PHE A 1 113 ? -20.141 24.109 -1.992 1 96 113 PHE A O 1
ATOM 871 N N . SER A 1 114 ? -21.406 23.219 -3.629 1 96.5 114 SER A N 1
ATOM 872 C CA . SER A 1 114 ? -22.562 23.062 -2.752 1 96.5 114 SER A CA 1
ATOM 873 C C . SER A 1 114 ? -23.203 21.688 -2.926 1 96.5 114 SER A C 1
ATOM 875 O O . SER A 1 114 ? -22.891 20.969 -3.875 1 96.5 114 SER A O 1
ATOM 877 N N . THR A 1 115 ? -23.984 21.266 -1.97 1 95.38 115 THR A N 1
ATOM 878 C CA . THR A 1 115 ? -24.797 20.062 -2.014 1 95.38 115 THR A CA 1
ATOM 879 C C . THR A 1 115 ? -26.016 20.203 -1.109 1 95.38 115 THR A C 1
ATOM 881 O O . THR A 1 115 ? -26.234 21.266 -0.503 1 95.38 115 THR A O 1
ATOM 884 N N . THR A 1 116 ? -26.922 19.266 -1.126 1 94.44 116 THR A N 1
ATOM 885 C CA . THR A 1 116 ? -28.094 19.234 -0.251 1 94.44 116 THR A CA 1
ATOM 886 C C . THR A 1 116 ? -28.125 17.953 0.582 1 94.44 116 THR A C 1
ATOM 888 O O . THR A 1 116 ? -27.625 16.922 0.149 1 94.44 116 THR A O 1
ATOM 891 N N . ALA A 1 117 ? -28.594 18.062 1.726 1 91.94 117 ALA A N 1
ATOM 892 C CA . ALA A 1 117 ? -28.672 16.891 2.6 1 91.94 117 ALA A CA 1
ATOM 893 C C . ALA A 1 117 ? -29.797 17.047 3.625 1 91.94 117 ALA A C 1
ATOM 895 O O . ALA A 1 117 ? -30.172 18.172 3.975 1 91.94 117 ALA A O 1
ATOM 896 N N . ALA A 1 118 ? -30.25 15.891 4.059 1 90.62 118 ALA A N 1
ATOM 897 C CA . ALA A 1 118 ? -31.188 15.898 5.188 1 90.62 118 ALA A CA 1
ATOM 898 C C . ALA A 1 118 ? -30.469 16.266 6.484 1 90.62 118 ALA A C 1
ATOM 900 O O . ALA A 1 118 ? -29.328 15.875 6.707 1 90.62 118 ALA A O 1
ATOM 901 N N . PRO A 1 119 ? -31.141 17 7.34 1 88.38 119 PRO A N 1
ATOM 902 C CA . PRO A 1 119 ? -30.516 17.391 8.609 1 88.38 119 PRO A CA 1
ATOM 903 C C . PRO A 1 119 ? -30.016 16.188 9.406 1 88.38 119 PRO A C 1
ATOM 905 O O . PRO A 1 119 ? -29.031 16.281 10.133 1 88.38 119 PRO A O 1
ATOM 908 N N . SER A 1 120 ? -30.672 15.062 9.234 1 86.88 120 SER A N 1
ATOM 909 C CA . SER A 1 120 ? -30.328 13.867 9.992 1 86.88 120 SER A CA 1
ATOM 910 C C . SER A 1 120 ? -28.969 13.328 9.57 1 86.88 120 SER A C 1
ATOM 912 O O . SER A 1 120 ? -28.359 12.523 10.281 1 86.88 120 SER A O 1
ATOM 914 N N . ARG A 1 121 ? -28.422 13.797 8.484 1 90.69 121 ARG A N 1
ATOM 915 C CA . ARG A 1 121 ? -27.156 13.289 7.957 1 90.69 121 ARG A CA 1
ATOM 916 C C . ARG A 1 121 ? -25.984 14.102 8.484 1 90.69 121 ARG A C 1
ATOM 918 O O . ARG A 1 121 ? -24.828 13.727 8.289 1 90.69 121 ARG A O 1
ATOM 925 N N . LEU A 1 122 ? -26.281 15.203 9.133 1 92.62 122 LEU A N 1
ATOM 926 C CA . LEU A 1 122 ? -25.219 15.984 9.742 1 92.62 122 LEU A CA 1
ATOM 927 C C . LEU A 1 122 ? -24.703 15.305 11.008 1 92.62 122 LEU A C 1
ATOM 929 O O . LEU A 1 122 ? -25.484 14.703 11.758 1 92.62 122 LEU A O 1
ATOM 933 N N . THR A 1 123 ? -23.422 15.383 11.211 1 90.81 123 THR A N 1
ATOM 934 C CA . THR A 1 123 ? -22.844 14.695 12.352 1 90.81 123 THR A CA 1
ATOM 935 C C . THR A 1 123 ? -22.312 15.695 13.375 1 90.81 123 THR A C 1
ATOM 937 O O . THR A 1 123 ? -22.016 15.328 14.516 1 90.81 123 THR A O 1
ATOM 940 N N . ALA A 1 124 ? -22.219 16.953 13.023 1 92.5 124 ALA A N 1
ATOM 941 C CA . ALA A 1 124 ? -21.812 18.031 13.93 1 92.5 124 ALA A CA 1
ATOM 942 C C . ALA A 1 124 ? -22.391 19.375 13.477 1 92.5 124 ALA A C 1
ATOM 944 O O . ALA A 1 124 ? -22.719 19.547 12.297 1 92.5 124 ALA A O 1
ATOM 945 N N . LEU A 1 125 ? -22.5 20.234 14.398 1 94.94 125 LEU A N 1
ATOM 946 C CA . LEU A 1 125 ? -23 21.594 14.156 1 94.94 125 LEU A CA 1
ATOM 947 C C . LEU A 1 125 ? -22.297 22.594 15.055 1 94.94 125 LEU A C 1
ATOM 949 O O . LEU A 1 125 ? -22.078 22.328 16.234 1 94.94 125 LEU A O 1
ATOM 953 N N . TRP A 1 126 ? -21.891 23.719 14.453 1 95.12 126 TRP A N 1
ATOM 954 C CA . TRP A 1 126 ? -21.328 24.797 15.242 1 95.12 126 TRP A CA 1
ATOM 955 C C . TRP A 1 126 ? -21.578 26.141 14.578 1 95.12 126 TRP A C 1
ATOM 957 O O . TRP A 1 126 ? -22.047 26.203 13.438 1 95.12 126 TRP A O 1
ATOM 967 N N . GLN A 1 127 ? -21.328 27.203 15.312 1 95.75 127 GLN A N 1
ATOM 968 C CA . GLN A 1 127 ? -21.562 28.547 14.789 1 95.75 127 GLN A CA 1
ATOM 969 C C . GLN A 1 127 ? -20.281 29.375 14.812 1 95.75 127 GLN A C 1
ATOM 971 O O . GLN A 1 127 ? -19.469 29.25 15.734 1 95.75 127 GLN A O 1
ATOM 976 N N . THR A 1 128 ? -20.156 30.109 13.789 1 95.19 128 THR A N 1
ATOM 977 C CA . THR A 1 128 ? -19.125 31.141 13.789 1 95.19 128 THR A CA 1
ATOM 978 C C . THR A 1 128 ? -19.719 32.5 14.086 1 95.19 128 THR A C 1
ATOM 980 O O . THR A 1 128 ? -20.859 32.781 13.703 1 95.19 128 THR A O 1
ATOM 983 N N . ARG A 1 129 ? -19 33.25 14.805 1 94.94 129 ARG A N 1
ATOM 984 C CA . ARG A 1 129 ? -19.422 34.562 15.234 1 94.94 129 ARG A CA 1
ATOM 985 C C . ARG A 1 129 ? -18.406 35.625 14.836 1 94.94 129 ARG A C 1
ATOM 987 O O . ARG A 1 129 ? -17.203 35.438 14.961 1 94.94 129 ARG A O 1
ATOM 994 N N . HIS A 1 130 ? -18.875 36.75 14.273 1 93.38 130 HIS A N 1
ATOM 995 C CA . HIS A 1 130 ? -18.047 37.906 13.961 1 93.38 130 HIS A CA 1
ATOM 996 C C . HIS A 1 130 ? -18.578 39.156 14.672 1 93.38 130 HIS A C 1
ATOM 998 O O . HIS A 1 130 ? -19.703 39.594 14.422 1 93.38 130 HIS A O 1
ATOM 1004 N N . ASP A 1 131 ? -17.766 39.688 15.438 1 92.75 131 ASP A N 1
ATOM 1005 C CA . ASP A 1 131 ? -18.125 40.875 16.188 1 92.75 131 ASP A CA 1
ATOM 1006 C C . ASP A 1 131 ? -17.766 42.156 15.422 1 92.75 131 ASP A C 1
ATOM 1008 O O . ASP A 1 131 ? -16.719 42.219 14.781 1 92.75 131 ASP A O 1
ATOM 1012 N N . PHE A 1 132 ? -18.688 43.062 15.523 1 90.31 132 PHE A N 1
ATOM 1013 C CA . PHE A 1 132 ? -18.469 44.406 14.969 1 90.31 132 PHE A CA 1
ATOM 1014 C C . PHE A 1 132 ? -18.609 45.469 16.047 1 90.31 132 PHE A C 1
ATOM 1016 O O . PHE A 1 132 ? -19.719 45.781 16.484 1 90.31 132 PHE A O 1
ATOM 1023 N N . VAL A 1 133 ? -17.516 45.969 16.453 1 84.56 133 VAL A N 1
ATOM 1024 C CA . VAL A 1 133 ? -17.531 46.969 17.531 1 84.56 133 VAL A CA 1
ATOM 1025 C C . VAL A 1 133 ? -17.203 48.344 16.969 1 84.56 133 VAL A C 1
ATOM 1027 O O . VAL A 1 133 ? -16.125 48.531 16.391 1 84.56 133 VAL A O 1
ATOM 1030 N N . GLU A 1 134 ? -18.156 49.219 17.016 1 74.06 134 GLU A N 1
ATOM 1031 C CA . GLU A 1 134 ? -17.984 50.562 16.453 1 74.06 134 GLU A CA 1
ATOM 1032 C C . GLU A 1 134 ? -17.438 51.531 17.5 1 74.06 134 GLU A C 1
ATOM 1034 O O . GLU A 1 134 ? -16.703 52.438 17.156 1 74.06 134 GLU A O 1
ATOM 1039 N N . ALA A 1 135 ? -17.906 51.406 18.766 1 71.25 135 ALA A N 1
ATOM 1040 C CA . ALA A 1 135 ? -17.422 52.281 19.797 1 71.25 135 ALA A CA 1
ATOM 1041 C C . ALA A 1 135 ? -16.594 51.531 20.844 1 71.25 135 ALA A C 1
ATOM 1043 O O . ALA A 1 135 ? -17.016 50.469 21.328 1 71.25 135 ALA A O 1
ATOM 1044 N N . PRO A 1 136 ? -15.461 51.969 21.156 1 65.31 136 PRO A N 1
ATOM 1045 C CA . PRO A 1 136 ? -14.617 51.25 22.125 1 65.31 136 PRO A CA 1
ATOM 1046 C C . PRO A 1 136 ? -15.328 51.031 23.469 1 65.31 136 PRO A C 1
ATOM 1048 O O . PRO A 1 136 ? -15.109 50 24.109 1 65.31 136 PRO A O 1
ATOM 1051 N N . GLY A 1 137 ? -16.188 51.938 23.781 1 69.19 137 GLY A N 1
ATOM 1052 C CA . GLY A 1 137 ? -16.859 51.812 25.062 1 69.19 137 GLY A CA 1
ATOM 1053 C C . GLY A 1 137 ? -17.922 50.75 25.094 1 69.19 137 GLY A C 1
ATOM 1054 O O . GLY A 1 137 ? -18.438 50.406 26.156 1 69.19 137 GLY A O 1
ATOM 1055 N N . ALA A 1 138 ? -18.047 50.094 24 1 78.44 138 ALA A N 1
ATOM 1056 C CA . ALA A 1 138 ? -19.109 49.094 23.906 1 78.44 138 ALA A CA 1
ATOM 1057 C C . ALA A 1 138 ? -18.609 47.719 24.344 1 78.44 138 ALA A C 1
ATOM 1059 O O . ALA A 1 138 ? -19.422 46.812 24.609 1 78.44 138 ALA A O 1
ATOM 1060 N N . ARG A 1 139 ? -17.359 47.562 24.516 1 83.81 139 ARG A N 1
ATOM 1061 C CA . ARG A 1 139 ? -16.812 46.281 24.953 1 83.81 139 ARG A CA 1
ATOM 1062 C C . ARG A 1 139 ? -16.875 46.156 26.469 1 83.81 139 ARG A C 1
ATOM 1064 O O . ARG A 1 139 ? -16.766 47.125 27.188 1 83.81 139 ARG A O 1
ATOM 1071 N N . PRO A 1 140 ? -17.031 44.938 26.875 1 85.56 140 PRO A N 1
ATOM 1072 C CA . PRO A 1 140 ? -16.953 44.719 28.312 1 85.56 140 PRO A CA 1
ATOM 1073 C C . PRO A 1 140 ? -15.594 45.125 28.891 1 85.56 140 PRO A C 1
ATOM 1075 O O . PRO A 1 140 ? -14.57 44.938 28.234 1 85.56 140 PRO A O 1
ATOM 1078 N N . GLU A 1 141 ? -15.672 45.594 30.094 1 88.69 141 GLU A N 1
ATOM 1079 C CA . GLU A 1 141 ? -14.43 46 30.75 1 88.69 141 GLU A CA 1
ATOM 1080 C C . GLU A 1 141 ? -13.641 44.781 31.219 1 88.69 141 GLU A C 1
ATOM 1082 O O . GLU A 1 141 ? -14.188 43.875 31.859 1 88.69 141 GLU A O 1
ATOM 1087 N N . ASN A 1 142 ? -12.414 44.812 30.984 1 93.06 142 ASN A N 1
ATOM 1088 C CA . ASN A 1 142 ? -11.539 43.688 31.328 1 93.06 142 ASN A CA 1
ATOM 1089 C C . ASN A 1 142 ? -11.367 43.562 32.844 1 93.06 142 ASN A C 1
ATOM 1091 O O . ASN A 1 142 ? -11.141 44.562 33.531 1 93.06 142 ASN A O 1
ATOM 1095 N N . GLY A 1 143 ? -11.492 42.438 33.344 1 91.75 143 GLY A N 1
ATOM 1096 C CA . GLY A 1 143 ? -11.148 42.094 34.719 1 91.75 143 GLY A CA 1
ATOM 1097 C C . GLY A 1 143 ? -12.25 42.469 35.688 1 91.75 143 GLY A C 1
ATOM 1098 O O . GLY A 1 143 ? -12.078 42.312 36.906 1 91.75 143 GLY A O 1
ATOM 1099 N N . THR A 1 144 ? -13.406 42.969 35.438 1 88.25 144 THR A N 1
ATOM 1100 C CA . THR A 1 144 ? -14.383 43.469 36.375 1 88.25 144 THR A CA 1
ATOM 1101 C C . THR A 1 144 ? -15.648 42.625 36.375 1 88.25 144 THR A C 1
ATOM 1103 O O . THR A 1 144 ? -16.484 42.719 37.281 1 88.25 144 THR A O 1
ATOM 1106 N N . GLY A 1 145 ? -15.758 41.688 35.688 1 85.81 145 GLY A N 1
ATOM 1107 C CA . GLY A 1 145 ? -16.984 40.906 35.594 1 85.81 145 GLY A CA 1
ATOM 1108 C C . GLY A 1 145 ? -17.109 39.844 36.688 1 85.81 145 GLY A C 1
ATOM 1109 O O . GLY A 1 145 ? -16.109 39.406 37.25 1 85.81 145 GLY A O 1
ATOM 1110 N N . ASP A 1 146 ? -18.422 39.531 37.188 1 94.12 146 ASP A N 1
ATOM 1111 C CA . ASP A 1 146 ? -18.719 38.469 38.156 1 94.12 146 ASP A CA 1
ATOM 1112 C C . ASP A 1 146 ? -18.672 37.094 37.469 1 94.12 146 ASP A C 1
ATOM 1114 O O . ASP A 1 146 ? -19.688 36.625 36.969 1 94.12 146 ASP A O 1
ATOM 1118 N N . GLN A 1 147 ? -17.516 36.5 37.688 1 95.5 147 GLN A N 1
ATOM 1119 C CA . GLN A 1 147 ? -17.281 35.219 37 1 95.5 147 GLN A CA 1
ATOM 1120 C C . GLN A 1 147 ? -18.312 34.156 37.406 1 95.5 147 GLN A C 1
ATOM 1122 O O . GLN A 1 147 ? -18.938 33.562 36.531 1 95.5 147 GLN A O 1
ATOM 1127 N N . PRO A 1 148 ? -18.594 33.969 38.688 1 96 148 PRO A N 1
ATOM 1128 C CA . PRO A 1 148 ? -19.578 32.938 39.062 1 96 148 PRO A CA 1
ATOM 1129 C C . PRO A 1 148 ? -20.969 33.25 38.5 1 96 148 PRO A C 1
ATOM 1131 O O . PRO A 1 148 ? -21.672 32.312 38.062 1 96 148 PRO A O 1
ATOM 1134 N N . ALA A 1 149 ? -21.281 34.469 38.5 1 96.06 149 ALA A N 1
ATOM 1135 C CA . ALA A 1 149 ? -22.594 34.844 37.969 1 96.06 149 ALA A CA 1
ATOM 1136 C C . ALA A 1 149 ? -22.672 34.531 36.469 1 96.06 149 ALA A C 1
ATOM 1138 O O . ALA A 1 149 ? -23.703 34.094 35.969 1 96.06 149 ALA A O 1
ATOM 1139 N N . LEU A 1 150 ? -21.641 34.844 35.781 1 96.56 150 LEU A N 1
ATOM 1140 C CA . LEU A 1 150 ? -21.594 34.562 34.344 1 96.56 150 LEU A CA 1
ATOM 1141 C C . LEU A 1 150 ? -21.641 33.062 34.062 1 96.56 150 LEU A C 1
ATOM 1143 O O . LEU A 1 150 ? -22.344 32.625 33.156 1 96.56 150 LEU A O 1
ATOM 1147 N N . LEU A 1 151 ? -20.938 32.281 34.844 1 97.5 151 LEU A N 1
ATOM 1148 C CA . LEU A 1 151 ? -20.938 30.812 34.688 1 97.5 151 LEU A CA 1
ATOM 1149 C C . LEU A 1 151 ? -22.328 30.25 34.969 1 97.5 151 LEU A C 1
ATOM 1151 O O . LEU A 1 151 ? -22.797 29.344 34.281 1 97.5 151 LEU A O 1
ATOM 1155 N N . ARG A 1 152 ? -23 30.844 35.938 1 96.75 152 ARG A N 1
ATOM 1156 C CA . ARG A 1 152 ? -24.359 30.422 36.219 1 96.75 152 ARG A CA 1
ATOM 1157 C C . ARG A 1 152 ? -25.297 30.781 35.062 1 96.75 152 ARG A C 1
ATOM 1159 O O . ARG A 1 152 ? -26.188 30 34.719 1 96.75 152 ARG A O 1
ATOM 1166 N N . ALA A 1 153 ? -25.094 31.938 34.562 1 96 153 ALA A N 1
ATOM 1167 C CA . ALA A 1 153 ? -25.906 32.375 33.438 1 96 153 ALA A CA 1
ATOM 1168 C C . ALA A 1 153 ? -25.703 31.453 32.219 1 96 153 ALA A C 1
ATOM 1170 O O . ALA A 1 153 ? -26.656 31.156 31.5 1 96 153 ALA A O 1
ATOM 1171 N N . ILE A 1 154 ? -24.438 31.078 31.953 1 97.69 154 ILE A N 1
ATOM 1172 C CA . ILE A 1 154 ? -24.125 30.141 30.875 1 97.69 154 ILE A CA 1
ATOM 1173 C C . ILE A 1 154 ? -24.859 28.828 31.094 1 97.69 154 ILE A C 1
ATOM 1175 O O . ILE A 1 154 ? -25.516 28.312 30.188 1 97.69 154 ILE A O 1
ATOM 1179 N N . GLY A 1 155 ? -24.812 28.297 32.281 1 97.44 155 GLY A N 1
ATOM 1180 C CA . GLY A 1 155 ? -25.516 27.062 32.625 1 97.44 155 GLY A CA 1
ATOM 1181 C C . GLY A 1 155 ? -27.016 27.156 32.406 1 97.44 155 GLY A C 1
ATOM 1182 O O . GLY A 1 155 ? -27.625 26.25 31.828 1 97.44 155 GLY A O 1
ATOM 1183 N N . ARG A 1 156 ? -27.594 28.25 32.844 1 95.56 156 ARG A N 1
ATOM 1184 C CA . ARG A 1 156 ? -29.031 28.469 32.719 1 95.56 156 ARG A CA 1
ATOM 1185 C C . ARG A 1 156 ? -29.453 28.547 31.266 1 95.56 156 ARG A C 1
ATOM 1187 O O . ARG A 1 156 ? -30.5 28.047 30.891 1 95.56 156 ARG A O 1
ATOM 1194 N N . THR A 1 157 ? -28.641 29.281 30.5 1 94.75 157 THR A N 1
ATOM 1195 C CA . THR A 1 157 ? -28.922 29.406 29.078 1 94.75 157 THR A CA 1
ATOM 1196 C C . THR A 1 157 ? -28.891 28.047 28.391 1 94.75 157 THR A C 1
ATOM 1198 O O . THR A 1 157 ? -29.734 27.75 27.547 1 94.75 157 THR A O 1
ATOM 1201 N N . LEU A 1 158 ? -27.953 27.172 28.734 1 95.88 158 LEU A N 1
ATOM 1202 C CA . LEU A 1 158 ? -27.844 25.828 28.156 1 95.88 158 LEU A CA 1
ATOM 1203 C C . LEU A 1 158 ? -29.031 24.969 28.547 1 95.88 158 LEU A C 1
ATOM 1205 O O . LEU A 1 158 ? -29.562 24.234 27.719 1 95.88 158 LEU A O 1
ATOM 1209 N N . LEU A 1 159 ? -29.5 25.078 29.781 1 94.38 159 LEU A N 1
ATOM 1210 C CA . LEU A 1 159 ? -30.625 24.281 30.266 1 94.38 159 LEU A CA 1
ATOM 1211 C C . LEU A 1 159 ? -31.891 24.578 29.469 1 94.38 159 LEU A C 1
ATOM 1213 O O . LEU A 1 159 ? -32.75 23.703 29.312 1 94.38 159 LEU A O 1
ATOM 1217 N N . GLY A 1 160 ? -31.938 25.734 28.938 1 90.75 160 GLY A N 1
ATOM 1218 C CA . GLY A 1 160 ? -33.125 26.156 28.219 1 90.75 160 GLY A CA 1
ATOM 1219 C C . GLY A 1 160 ? -33.25 25.5 26.859 1 90.75 160 GLY A C 1
ATOM 1220 O O . GLY A 1 160 ? -34.344 25.516 26.25 1 90.75 160 GLY A O 1
ATOM 1221 N N . VAL A 1 161 ? -32.25 24.906 26.375 1 90.94 161 VAL A N 1
ATOM 1222 C CA . VAL A 1 161 ? -32.312 24.406 25 1 90.94 161 VAL A CA 1
ATOM 1223 C C . VAL A 1 161 ? -32 22.906 24.969 1 90.94 161 VAL A C 1
ATOM 1225 O O . VAL A 1 161 ? -31.875 22.312 23.906 1 90.94 161 VAL A O 1
ATOM 1228 N N . LEU A 1 162 ? -31.891 22.219 26.047 1 92.44 162 LEU A N 1
ATOM 1229 C CA . LEU A 1 162 ? -31.484 20.812 26.109 1 92.44 162 LEU A CA 1
ATOM 1230 C C . LEU A 1 162 ? -32.656 19.891 25.781 1 92.44 162 LEU A C 1
ATOM 1232 O O . LEU A 1 162 ? -33.812 20.172 26.172 1 92.44 162 LEU A O 1
ATOM 1236 N N . PRO A 1 163 ? -32.406 18.875 25.094 1 90.44 163 PRO A N 1
ATOM 1237 C CA . PRO A 1 163 ? -33.438 17.906 24.812 1 90.44 163 PRO A CA 1
ATOM 1238 C C . PRO A 1 163 ? -33.781 17.047 26.031 1 90.44 163 PRO A C 1
ATOM 1240 O O . PRO A 1 163 ? -33 16.984 26.984 1 90.44 163 PRO A O 1
ATOM 1243 N N . PRO A 1 164 ? -35 16.438 25.922 1 89.5 164 PRO A N 1
ATOM 1244 C CA . PRO A 1 164 ? -35.312 15.531 27.016 1 89.5 164 PRO A CA 1
ATOM 1245 C C . PRO A 1 164 ? -34.344 14.359 27.125 1 89.5 164 PRO A C 1
ATOM 1247 O O . PRO A 1 164 ? -33.906 13.828 26.109 1 89.5 164 PRO A O 1
ATOM 1250 N N . GLY A 1 165 ? -34.094 13.898 28.344 1 91.12 165 GLY A N 1
ATOM 1251 C CA . GLY A 1 165 ? -33.25 12.734 28.578 1 91.12 165 GLY A CA 1
ATOM 1252 C C . GLY A 1 165 ? -31.766 13.047 28.594 1 91.12 165 GLY A C 1
ATOM 1253 O O . GLY A 1 165 ? -30.938 12.141 28.703 1 91.12 165 GLY A O 1
ATOM 1254 N N . TRP A 1 166 ? -31.391 14.32 28.5 1 94.19 166 TRP A N 1
ATOM 1255 C CA . TRP A 1 166 ? -29.969 14.695 28.516 1 94.19 166 TRP A CA 1
ATOM 1256 C C . TRP A 1 166 ? -29.328 14.352 29.859 1 94.19 166 TRP A C 1
ATOM 1258 O O . TRP A 1 166 ? -30 14.391 30.891 1 94.19 166 TRP A O 1
ATOM 1268 N N . HIS A 1 167 ? -28.031 13.891 29.844 1 95.44 167 HIS A N 1
ATOM 1269 C CA . HIS A 1 167 ? -27.281 13.578 31.062 1 95.44 167 HIS A CA 1
ATOM 1270 C C . HIS A 1 167 ? -26.125 14.555 31.266 1 95.44 167 HIS A C 1
ATOM 1272 O O . HIS A 1 167 ? -25.766 14.875 32.406 1 95.44 167 HIS A O 1
ATOM 1278 N N . ARG A 1 168 ? -25.547 14.867 30.156 1 96.69 168 ARG A N 1
ATOM 1279 C CA . ARG A 1 168 ? -24.406 15.781 30.188 1 96.69 168 ARG A CA 1
ATOM 1280 C C . ARG A 1 168 ? -24.406 16.688 28.953 1 96.69 168 ARG A C 1
ATOM 1282 O O . ARG A 1 168 ? -24.797 16.266 27.875 1 96.69 168 ARG A O 1
ATOM 1289 N N . VAL A 1 169 ? -23.984 17.953 29.156 1 96.94 169 VAL A N 1
ATOM 1290 C CA . VAL A 1 169 ? -23.875 18.875 28.031 1 96.94 169 VAL A CA 1
ATOM 1291 C C . VAL A 1 169 ? -22.531 19.609 28.094 1 96.94 169 VAL A C 1
ATOM 1293 O O . VAL A 1 169 ? -21.984 19.844 29.172 1 96.94 169 VAL A O 1
ATOM 1296 N N . GLY A 1 170 ? -21.984 19.812 26.938 1 97.81 170 GLY A N 1
ATOM 1297 C CA . GLY A 1 170 ? -20.75 20.594 26.797 1 97.81 170 GLY A CA 1
ATOM 1298 C C . GLY A 1 170 ? -20.875 21.719 25.781 1 97.81 170 GLY A C 1
ATOM 1299 O O . GLY A 1 170 ? -21.516 21.547 24.734 1 97.81 170 GLY A O 1
ATOM 1300 N N . ALA A 1 171 ? -20.328 22.859 26.172 1 98.38 171 ALA A N 1
ATOM 1301 C CA . ALA A 1 171 ? -20.203 24.016 25.266 1 98.38 171 ALA A CA 1
ATOM 1302 C C . ALA A 1 171 ? -18.75 24.453 25.141 1 98.38 171 ALA A C 1
ATOM 1304 O O . ALA A 1 171 ? -18.125 24.828 26.141 1 98.38 171 ALA A O 1
ATOM 1305 N N . GLN A 1 172 ? -18.281 24.344 23.953 1 98.44 172 GLN A N 1
ATOM 1306 C CA . GLN A 1 172 ? -16.906 24.781 23.703 1 98.44 172 GLN A CA 1
ATOM 1307 C C . GLN A 1 172 ? -16.859 26.078 22.922 1 98.44 172 GLN A C 1
ATOM 1309 O O . GLN A 1 172 ? -17.391 26.156 21.797 1 98.44 172 GLN A O 1
ATOM 1314 N N . PHE A 1 173 ? -16.297 27.094 23.531 1 98.5 173 PHE A N 1
ATOM 1315 C CA . PHE A 1 173 ? -16.188 28.422 22.953 1 98.5 173 PHE A CA 1
ATOM 1316 C C . PHE A 1 173 ? -14.727 28.766 22.656 1 98.5 173 PHE A C 1
ATOM 1318 O O . PHE A 1 173 ? -13.852 28.562 23.5 1 98.5 173 PHE A O 1
ATOM 1325 N N . ARG A 1 174 ? -14.484 29.219 21.422 1 98.25 174 ARG A N 1
ATOM 1326 C CA . ARG A 1 174 ? -13.172 29.688 20.969 1 98.25 174 ARG A CA 1
ATOM 1327 C C . ARG A 1 174 ? -13.258 31.094 20.406 1 98.25 174 ARG A C 1
ATOM 1329 O O . ARG A 1 174 ? -14.195 31.422 19.656 1 98.25 174 ARG A O 1
ATOM 1336 N N . GLN A 1 175 ? -12.25 31.891 20.797 1 97.5 175 GLN A N 1
ATOM 1337 C CA . GLN A 1 175 ? -12.32 33.25 20.25 1 97.5 175 GLN A CA 1
ATOM 1338 C C . GLN A 1 175 ? -10.938 33.875 20.172 1 97.5 175 GLN A C 1
ATOM 1340 O O . GLN A 1 175 ? -10.102 33.656 21.062 1 97.5 175 GLN A O 1
ATOM 1345 N N . VAL A 1 176 ? -10.758 34.562 19.094 1 96.25 176 VAL A N 1
ATOM 1346 C CA . VAL A 1 176 ? -9.641 35.469 18.922 1 96.25 176 VAL A CA 1
ATOM 1347 C C . VAL A 1 176 ? -10.133 36.781 18.266 1 96.25 176 VAL A C 1
ATOM 1349 O O . VAL A 1 176 ? -10.688 36.75 17.172 1 96.25 176 VAL A O 1
ATOM 1352 N N . GLY A 1 177 ? -9.898 37.844 18.969 1 94 177 GLY A N 1
ATOM 1353 C CA . GLY A 1 177 ? -10.359 39.125 18.422 1 94 177 GLY A CA 1
ATOM 1354 C C . GLY A 1 177 ? -11.859 39.156 18.188 1 94 177 GLY A C 1
ATOM 1355 O O . GLY A 1 177 ? -12.648 38.875 19.094 1 94 177 GLY A O 1
ATOM 1356 N N . ASP A 1 178 ? -12.211 39.406 16.922 1 93.06 178 ASP A N 1
ATOM 1357 C CA . ASP A 1 178 ? -13.617 39.562 16.578 1 93.06 178 ASP A CA 1
ATOM 1358 C C . ASP A 1 178 ? -14.211 38.281 16 1 93.06 178 ASP A C 1
ATOM 1360 O O . ASP A 1 178 ? -15.336 38.281 15.5 1 93.06 178 ASP A O 1
ATOM 1364 N N . TYR A 1 179 ? -13.438 37.219 16.062 1 95.62 179 TYR A N 1
ATOM 1365 C CA . TYR A 1 179 ? -13.883 35.938 15.5 1 95.62 179 TYR A CA 1
ATOM 1366 C C . TYR A 1 179 ? -14.047 34.875 16.609 1 95.62 179 TYR A C 1
ATOM 1368 O O . TYR A 1 179 ? -13.211 34.781 17.5 1 95.62 179 TYR A O 1
ATOM 1376 N N . ALA A 1 180 ? -15.109 34.156 16.547 1 96.62 180 ALA A N 1
ATOM 1377 C CA . ALA A 1 180 ? -15.328 33.094 17.531 1 96.62 180 ALA A CA 1
ATOM 1378 C C . ALA A 1 180 ? -16.047 31.906 16.906 1 96.62 180 ALA A C 1
ATOM 1380 O O . ALA A 1 180 ? -16.641 32.031 15.844 1 96.62 180 ALA A O 1
ATOM 1381 N N . GLU A 1 181 ? -15.859 30.781 17.5 1 97.12 181 GLU A N 1
ATOM 1382 C CA . GLU A 1 181 ? -16.594 29.562 17.219 1 97.12 181 GLU A CA 1
ATOM 1383 C C . GLU A 1 181 ? -17.234 29 18.469 1 97.12 181 GLU A C 1
ATOM 1385 O O . GLU A 1 181 ? -16.641 29.047 19.562 1 97.12 181 GLU A O 1
ATOM 1390 N N . LEU A 1 182 ? -18.438 28.516 18.328 1 98 182 LEU A N 1
ATOM 1391 C CA . LEU A 1 182 ? -19.141 27.938 19.469 1 98 182 LEU A CA 1
ATOM 1392 C C . LEU A 1 182 ? -19.812 26.625 19.078 1 98 182 LEU A C 1
ATOM 1394 O O . LEU A 1 182 ? -20.516 26.547 18.062 1 98 182 LEU A O 1
ATOM 1398 N N . GLU A 1 183 ? -19.547 25.594 19.797 1 96.75 183 GLU A N 1
ATOM 1399 C CA . GLU A 1 183 ? -20.141 24.281 19.609 1 96.75 183 GLU A CA 1
ATOM 1400 C C . GLU A 1 183 ? -20.781 23.766 20.891 1 96.75 183 GLU A C 1
ATOM 1402 O O . GLU A 1 183 ? -20.172 23.828 21.969 1 96.75 183 GLU A O 1
ATOM 1407 N N . VAL A 1 184 ? -22.016 23.328 20.828 1 97.19 184 VAL A N 1
ATOM 1408 C CA . VAL A 1 184 ? -22.734 22.766 21.969 1 97.19 184 VAL A CA 1
ATOM 1409 C C . VAL A 1 184 ? -23.156 21.328 21.641 1 97.19 184 VAL A C 1
ATOM 1411 O O . VAL A 1 184 ? -23.766 21.078 20.609 1 97.19 184 VAL A O 1
ATOM 1414 N N . ARG A 1 185 ? -22.797 20.375 22.547 1 96.06 185 ARG A N 1
ATOM 1415 C CA . ARG A 1 185 ? -23.156 18.969 22.375 1 96.06 185 ARG A CA 1
ATOM 1416 C C . ARG A 1 185 ? -23.719 18.391 23.672 1 96.06 185 ARG A C 1
ATOM 1418 O O . ARG A 1 185 ? -23.188 18.656 24.766 1 96.06 185 ARG A O 1
ATOM 1425 N N . SER A 1 186 ? -24.812 17.719 23.547 1 95.44 186 SER A N 1
ATOM 1426 C CA . SER A 1 186 ? -25.406 17.047 24.703 1 95.44 186 SER A CA 1
ATOM 1427 C C . SER A 1 186 ? -25.391 15.539 24.516 1 95.44 186 SER A C 1
ATOM 1429 O O . SER A 1 186 ? -25.531 15.039 23.406 1 95.44 186 SER A O 1
ATOM 1431 N N . VAL A 1 187 ? -25.109 14.805 25.562 1 94.94 187 VAL A N 1
ATOM 1432 C CA . VAL A 1 187 ? -25.156 13.344 25.562 1 94.94 187 VAL A CA 1
ATOM 1433 C C . VAL A 1 187 ? -26.25 12.867 26.5 1 94.94 187 VAL A C 1
ATOM 1435 O O . VAL A 1 187 ? -26.453 13.438 27.578 1 94.94 187 VAL A O 1
ATOM 1438 N N . GLY A 1 188 ? -26.984 11.891 26.031 1 93.56 188 GLY A N 1
ATOM 1439 C CA . GLY A 1 188 ? -28.062 11.344 26.844 1 93.56 188 GLY A CA 1
ATOM 1440 C C . GLY A 1 188 ? -28.641 10.07 26.266 1 93.56 188 GLY A C 1
ATOM 1441 O O . GLY A 1 188 ? -27.953 9.32 25.578 1 93.56 188 GLY A O 1
ATOM 1442 N N . ASP A 1 189 ? -29.812 9.75 26.781 1 90.69 189 ASP A N 1
ATOM 1443 C CA . ASP A 1 189 ? -30.531 8.578 26.328 1 90.69 189 ASP A CA 1
ATOM 1444 C C . ASP A 1 189 ? -32 8.906 26.078 1 90.69 189 ASP A C 1
ATOM 1446 O O . ASP A 1 189 ? -32.75 9.25 27 1 90.69 189 ASP A O 1
ATOM 1450 N N . GLU A 1 190 ? -32.375 8.82 24.891 1 83.44 190 GLU A N 1
ATOM 1451 C CA . GLU A 1 190 ? -33.75 9.109 24.516 1 83.44 190 GLU A CA 1
ATOM 1452 C C . GLU A 1 190 ? -34.562 7.832 24.422 1 83.44 190 GLU A C 1
ATOM 1454 O O . GLU A 1 190 ? -35.531 7.77 23.656 1 83.44 190 GLU A O 1
ATOM 1459 N N . GLY A 1 191 ? -34.156 6.75 25.062 1 82.38 191 GLY A N 1
ATOM 1460 C CA . GLY A 1 191 ? -34.906 5.504 25.078 1 82.38 191 GLY A CA 1
ATOM 1461 C C . GLY A 1 191 ? -34.281 4.418 24.219 1 82.38 191 GLY A C 1
ATOM 1462 O O . GLY A 1 191 ? -34.625 3.238 24.375 1 82.38 191 GLY A O 1
ATOM 1463 N N . ASN A 1 192 ? -33.562 4.734 23.188 1 84.19 192 ASN A N 1
ATOM 1464 C CA . ASN A 1 192 ? -33 3.752 22.281 1 84.19 192 ASN A CA 1
ATOM 1465 C C . ASN A 1 192 ? -31.469 3.73 22.375 1 84.19 192 ASN A C 1
ATOM 1467 O O . ASN A 1 192 ? -30.781 3.615 21.344 1 84.19 192 ASN A O 1
ATOM 1471 N N . GLY A 1 193 ? -30.969 3.986 23.578 1 84.5 193 GLY A N 1
ATOM 1472 C CA . GLY A 1 193 ? -29.516 3.955 23.781 1 84.5 193 GLY A CA 1
ATOM 1473 C C . GLY A 1 193 ? -28.906 5.336 23.859 1 84.5 193 GLY A C 1
ATOM 1474 O O . GLY A 1 193 ? -29.594 6.344 23.734 1 84.5 193 GLY A O 1
ATOM 1475 N N . PRO A 1 194 ? -27.609 5.395 24.078 1 88.81 194 PRO A N 1
ATOM 1476 C CA . PRO A 1 194 ? -26.906 6.672 24.219 1 88.81 194 PRO A CA 1
ATOM 1477 C C . PRO A 1 194 ? -26.891 7.477 22.922 1 88.81 194 PRO A C 1
ATOM 1479 O O . PRO A 1 194 ? -26.719 6.91 21.844 1 88.81 194 PRO A O 1
ATOM 1482 N N . VAL A 1 195 ? -27.125 8.742 23 1 89.69 195 VAL A N 1
ATOM 1483 C CA . VAL A 1 195 ? -27.172 9.609 21.812 1 89.69 195 VAL A CA 1
ATOM 1484 C C . VAL A 1 195 ? -26.453 10.922 22.109 1 89.69 195 VAL A C 1
ATOM 1486 O O . VAL A 1 195 ? -26.547 11.453 23.219 1 89.69 195 VAL A O 1
ATOM 1489 N N . SER A 1 196 ? -25.672 11.367 21.203 1 92 196 SER A N 1
ATOM 1490 C CA . SER A 1 196 ? -25.047 12.688 21.219 1 92 196 SER A CA 1
ATOM 1491 C C . SER A 1 196 ? -25.781 13.656 20.297 1 92 196 SER A C 1
ATOM 1493 O O . SER A 1 196 ? -25.969 13.375 19.109 1 92 196 SER A O 1
ATOM 1495 N N . VAL A 1 197 ? -26.203 14.734 20.859 1 92.38 197 VAL A N 1
ATOM 1496 C CA . VAL A 1 197 ? -27 15.68 20.078 1 92.38 197 VAL A CA 1
ATOM 1497 C C . VAL A 1 197 ? -26.266 17.016 19.984 1 92.38 197 VAL A C 1
ATOM 1499 O O . VAL A 1 197 ? -25.906 17.609 21 1 92.38 197 VAL A O 1
ATOM 1502 N N . SER A 1 198 ? -26.016 17.469 18.766 1 94.12 198 SER A N 1
ATOM 1503 C CA . SER A 1 198 ? -25.516 18.812 18.516 1 94.12 198 SER A CA 1
ATOM 1504 C C . SER A 1 198 ? -26.641 19.844 18.5 1 94.12 198 SER A C 1
ATOM 1506 O O . SER A 1 198 ? -27.641 19.641 17.797 1 94.12 198 SER A O 1
ATOM 1508 N N . ILE A 1 199 ? -26.406 20.906 19.234 1 93.12 199 ILE A N 1
ATOM 1509 C CA . ILE A 1 199 ? -27.469 21.891 19.406 1 93.12 199 ILE A CA 1
ATOM 1510 C C . ILE A 1 199 ? -26.984 23.266 18.953 1 93.12 199 ILE A C 1
ATOM 1512 O O . ILE A 1 199 ? -25.859 23.672 19.25 1 93.12 199 ILE A O 1
ATOM 1516 N N . PRO A 1 200 ? -27.844 23.953 18.203 1 92.12 200 PRO A N 1
ATOM 1517 C CA . PRO A 1 200 ? -27.5 25.344 17.938 1 92.12 200 PRO A CA 1
ATOM 1518 C C . PRO A 1 200 ? -27.5 26.219 19.188 1 92.12 200 PRO A C 1
ATOM 1520 O O . PRO A 1 200 ? -28.484 26.25 19.922 1 92.12 200 PRO A O 1
ATOM 1523 N N . ALA A 1 201 ? -26.484 26.859 19.344 1 93.81 201 ALA A N 1
ATOM 1524 C CA . ALA A 1 201 ? -26.344 27.703 20.531 1 93.81 201 ALA A CA 1
ATOM 1525 C C . ALA A 1 201 ? -27.203 28.969 20.406 1 93.81 201 ALA A C 1
ATOM 1527 O O . ALA A 1 201 ? -27.219 29.609 19.359 1 93.81 201 ALA A O 1
ATOM 1528 N N . PRO A 1 202 ? -27.891 29.25 21.5 1 92.69 202 PRO A N 1
ATOM 1529 C CA . PRO A 1 202 ? -28.547 30.562 21.5 1 92.69 202 PRO A CA 1
ATOM 1530 C C . PRO A 1 202 ? -27.562 31.719 21.344 1 92.69 202 PRO A C 1
ATOM 1532 O O . PRO A 1 202 ? -26.469 31.672 21.922 1 92.69 202 PRO A O 1
ATOM 1535 N N . PRO A 1 203 ? -27.984 32.781 20.656 1 93.5 203 PRO A N 1
ATOM 1536 C CA . PRO A 1 203 ? -27.062 33.875 20.422 1 93.5 203 PRO A CA 1
ATOM 1537 C C . PRO A 1 203 ? -26.484 34.469 21.703 1 93.5 203 PRO A C 1
ATOM 1539 O O . PRO A 1 203 ? -25.328 34.875 21.719 1 93.5 203 PRO A O 1
ATOM 1542 N N . ARG A 1 204 ? -27.266 34.438 22.734 1 93.31 204 ARG A N 1
ATOM 1543 C CA . ARG A 1 204 ? -26.828 35.031 24 1 93.31 204 ARG A CA 1
ATOM 1544 C C . ARG A 1 204 ? -25.656 34.281 24.578 1 93.31 204 ARG A C 1
ATOM 1546 O O . ARG A 1 204 ? -24.828 34.844 25.297 1 93.31 204 ARG A O 1
ATOM 1553 N N . LEU A 1 205 ? -25.594 33 24.297 1 96.19 205 LEU A N 1
ATOM 1554 C CA . LEU A 1 205 ? -24.562 32.156 24.906 1 96.19 205 LEU A CA 1
ATOM 1555 C C . LEU A 1 205 ? -23.172 32.625 24.516 1 96.19 205 LEU A C 1
ATOM 1557 O O . LEU A 1 205 ? -22.281 32.688 25.359 1 96.19 205 LEU A O 1
ATOM 1561 N N . GLY A 1 206 ? -22.953 32.969 23.266 1 96.38 206 GLY A N 1
ATOM 1562 C CA . GLY A 1 206 ? -21.672 33.531 22.828 1 96.38 206 GLY A CA 1
ATOM 1563 C C . GLY A 1 206 ? -21.297 34.812 23.531 1 96.38 206 GLY A C 1
ATOM 1564 O O . GLY A 1 206 ? -20.125 35.031 23.844 1 96.38 206 GLY A O 1
ATOM 1565 N N . SER A 1 207 ? -22.25 35.594 23.797 1 94.31 207 SER A N 1
ATOM 1566 C CA . SER A 1 207 ? -22 36.844 24.484 1 94.31 207 SER A CA 1
ATOM 1567 C C . SER A 1 207 ? -21.609 36.625 25.938 1 94.31 207 SER A C 1
ATOM 1569 O O . SER A 1 207 ? -20.797 37.375 26.484 1 94.31 207 SER A O 1
ATOM 1571 N N . LEU A 1 208 ? -22.266 35.656 26.516 1 96.25 208 LEU A N 1
ATOM 1572 C CA . LEU A 1 208 ? -21.922 35.344 27.891 1 96.25 208 LEU A CA 1
ATOM 1573 C C . LEU A 1 208 ? -20.469 34.844 27.969 1 96.25 208 LEU A C 1
ATOM 1575 O O . LEU A 1 208 ? -19.734 35.25 28.875 1 96.25 208 LEU A O 1
ATOM 1579 N N . PHE A 1 209 ? -20.078 34 27.031 1 97.56 209 PHE A N 1
ATOM 1580 C CA . PHE A 1 209 ? -18.703 33.531 27.016 1 97.56 209 PHE A CA 1
ATOM 1581 C C . PHE A 1 209 ? -17.734 34.688 26.75 1 97.56 209 PHE A C 1
ATOM 1583 O O . PHE A 1 209 ? -16.656 34.719 27.344 1 97.56 209 PHE A O 1
ATOM 1590 N N . ALA A 1 210 ? -18.078 35.562 25.844 1 95.12 210 ALA A N 1
ATOM 1591 C CA . ALA A 1 210 ? -17.234 36.719 25.562 1 95.12 210 ALA A CA 1
ATOM 1592 C C . ALA A 1 210 ? -17.062 37.594 26.812 1 95.12 210 ALA A C 1
ATOM 1594 O O . ALA A 1 210 ? -15.953 38.062 27.078 1 95.12 210 ALA A O 1
ATOM 1595 N N . ARG A 1 211 ? -18.109 37.781 27.547 1 95.19 211 ARG A N 1
ATOM 1596 C CA . ARG A 1 211 ? -18.047 38.531 28.797 1 95.19 211 ARG A CA 1
ATOM 1597 C C . ARG A 1 211 ? -17.188 37.812 29.828 1 95.19 211 ARG A C 1
ATOM 1599 O O . ARG A 1 211 ? -16.469 38.438 30.594 1 95.19 211 ARG A O 1
ATOM 1606 N N . LEU A 1 212 ? -17.344 36.562 29.812 1 97.5 212 LEU A N 1
ATOM 1607 C CA . LEU A 1 212 ? -16.531 35.75 30.719 1 97.5 212 LEU A CA 1
ATOM 1608 C C . LEU A 1 212 ? -15.047 35.938 30.391 1 97.5 212 LEU A C 1
ATOM 1610 O O . LEU A 1 212 ? -14.211 36 31.312 1 97.5 212 LEU A O 1
ATOM 1614 N N . ARG A 1 213 ? -14.688 35.969 29.141 1 97.5 213 ARG A N 1
ATOM 1615 C CA . ARG A 1 213 ? -13.305 36.219 28.719 1 97.5 213 ARG A CA 1
ATOM 1616 C C . ARG A 1 213 ? -12.812 37.562 29.266 1 97.5 213 ARG A C 1
ATOM 1618 O O . ARG A 1 213 ? -11.703 37.656 29.797 1 97.5 213 ARG A O 1
ATOM 1625 N N . ALA A 1 214 ? -13.641 38.562 29.141 1 96.12 214 ALA A N 1
ATOM 1626 C CA . ALA A 1 214 ? -13.266 39.875 29.641 1 96.12 214 ALA A CA 1
ATOM 1627 C C . ALA A 1 214 ? -13.109 39.875 31.156 1 96.12 214 ALA A C 1
ATOM 1629 O O . ALA A 1 214 ? -12.156 40.438 31.688 1 96.12 214 ALA A O 1
ATOM 1630 N N . ALA A 1 215 ? -14.016 39.188 31.766 1 97.12 215 ALA A N 1
ATOM 1631 C CA . ALA A 1 215 ? -13.992 39.125 33.219 1 97.12 215 ALA A CA 1
ATOM 1632 C C . ALA A 1 215 ? -12.75 38.406 33.719 1 97.12 215 ALA A C 1
ATOM 1634 O O . ALA A 1 215 ? -12.234 38.75 34.812 1 97.12 215 ALA A O 1
ATOM 1635 N N . MET A 1 216 ? -12.273 37.531 32.969 1 97.75 216 MET A N 1
ATOM 1636 C CA . MET A 1 216 ? -11.172 36.688 33.406 1 97.75 216 MET A CA 1
ATOM 1637 C C . MET A 1 216 ? -9.836 37.219 32.906 1 97.75 216 MET A C 1
ATOM 1639 O O . MET A 1 216 ? -8.812 36.531 33 1 97.75 216 MET A O 1
ATOM 1643 N N . HIS A 1 217 ? -9.828 38.312 32.344 1 97.38 217 HIS A N 1
ATOM 1644 C CA . HIS A 1 217 ? -8.602 38.906 31.828 1 97.38 217 HIS A CA 1
ATOM 1645 C C . HIS A 1 217 ? -7.648 39.281 32.969 1 97.38 217 HIS A C 1
ATOM 1647 O O . HIS A 1 217 ? -8.062 39.875 33.938 1 97.38 217 HIS A O 1
ATOM 1653 N N . ASN A 1 218 ? -6.473 38.906 32.844 1 95.81 218 ASN A N 1
ATOM 1654 C CA . ASN A 1 218 ? -5.336 39.281 33.656 1 95.81 218 ASN A CA 1
ATOM 1655 C C . ASN A 1 218 ? -4.359 40.156 32.875 1 95.81 218 ASN A C 1
ATOM 1657 O O . ASN A 1 218 ? -3.912 39.781 31.797 1 95.81 218 ASN A O 1
ATOM 1661 N N . PRO A 1 219 ? -4.023 41.281 33.438 1 93.06 219 PRO A N 1
ATOM 1662 C CA . PRO A 1 219 ? -3.182 42.219 32.719 1 93.06 219 PRO A CA 1
ATOM 1663 C C . PRO A 1 219 ? -1.848 41.625 32.281 1 93.06 219 PRO A C 1
ATOM 1665 O O . PRO A 1 219 ? -1.258 42.031 31.281 1 93.06 219 PRO A O 1
ATOM 1668 N N . GLU A 1 220 ? -1.432 40.656 32.938 1 94.69 220 GLU A N 1
ATOM 1669 C CA . GLU A 1 220 ? -0.143 40.031 32.625 1 94.69 220 GLU A CA 1
ATOM 1670 C C . GLU A 1 220 ? -0.3 38.906 31.625 1 94.69 220 GLU A C 1
ATOM 1672 O O . GLU A 1 220 ? 0.371 38.875 30.594 1 94.69 220 GLU A O 1
ATOM 1677 N N . THR A 1 221 ? -1.212 38.031 31.859 1 96.12 221 THR A N 1
ATOM 1678 C CA . THR A 1 221 ? -1.275 36.781 31.109 1 96.12 221 THR A CA 1
ATOM 1679 C C . THR A 1 221 ? -2.4 36.812 30.078 1 96.12 221 THR A C 1
ATOM 1681 O O . THR A 1 221 ? -2.486 35.938 29.219 1 96.12 221 THR A O 1
ATOM 1684 N N . GLY A 1 222 ? -3.129 37.906 30.125 1 96.56 222 GLY A N 1
ATOM 1685 C CA . GLY A 1 222 ? -4.254 37.969 29.203 1 96.56 222 GLY A CA 1
ATOM 1686 C C . GLY A 1 222 ? -5.434 37.125 29.625 1 96.56 222 GLY A C 1
ATOM 1687 O O . GLY A 1 222 ? -5.73 37.031 30.828 1 96.56 222 GLY A O 1
ATOM 1688 N N . THR A 1 223 ? -6.211 36.656 28.625 1 97.81 223 THR A N 1
ATOM 1689 C CA . THR A 1 223 ? -7.348 35.781 28.859 1 97.81 223 THR A CA 1
ATOM 1690 C C . THR A 1 223 ? -7.234 34.5 28.016 1 97.81 223 THR A C 1
ATOM 1692 O O . THR A 1 223 ? -6.207 34.281 27.375 1 97.81 223 THR A O 1
ATOM 1695 N N . TRP A 1 224 ? -8.219 33.562 28.188 1 98.06 224 TRP A N 1
ATOM 1696 C CA . TRP A 1 224 ? -8.172 32.25 27.5 1 98.06 224 TRP A CA 1
ATOM 1697 C C . TRP A 1 224 ? -8.711 32.375 26.078 1 98.06 224 TRP A C 1
ATOM 1699 O O . TRP A 1 224 ? -9.453 33.281 25.766 1 98.06 224 TRP A O 1
ATOM 1709 N N . PHE A 1 225 ? -8.258 31.469 25.188 1 98.31 225 PHE A N 1
ATOM 1710 C CA . PHE A 1 225 ? -8.664 31.438 23.781 1 98.31 225 PHE A CA 1
ATOM 1711 C C . PHE A 1 225 ? -9.742 30.391 23.562 1 98.31 225 PHE A C 1
ATOM 1713 O O . PHE A 1 225 ? -10.523 30.484 22.609 1 98.31 225 PHE A O 1
ATOM 1720 N N . GLN A 1 226 ? -9.695 29.375 24.312 1 98.5 226 GLN A N 1
ATOM 1721 C CA . GLN A 1 226 ? -10.641 28.266 24.188 1 98.5 226 GLN A CA 1
ATOM 1722 C C . GLN A 1 226 ? -11.125 27.812 25.562 1 98.5 226 GLN A C 1
ATOM 1724 O O . GLN A 1 226 ? -10.312 27.594 26.469 1 98.5 226 GLN A O 1
ATOM 1729 N N . GLY A 1 227 ? -12.391 27.734 25.734 1 98.56 227 GLY A N 1
ATOM 1730 C CA . GLY A 1 227 ? -12.992 27.266 26.969 1 98.56 227 GLY A CA 1
ATOM 1731 C C . GLY A 1 227 ? -14.109 26.266 26.75 1 98.56 227 GLY A C 1
ATOM 1732 O O . GLY A 1 227 ? -14.852 26.359 25.766 1 98.56 227 GLY A O 1
ATOM 1733 N N . THR A 1 228 ? -14.172 25.312 27.656 1 98.62 228 THR A N 1
ATOM 1734 C CA . THR A 1 228 ? -15.219 24.297 27.609 1 98.62 228 THR A CA 1
ATOM 1735 C C . THR A 1 228 ? -16 24.25 28.922 1 98.62 228 THR A C 1
ATOM 1737 O O . THR A 1 228 ? -15.43 24 29.984 1 98.62 228 THR A O 1
ATOM 1740 N N . PHE A 1 229 ? -17.266 24.594 28.828 1 98.56 229 PHE A N 1
ATOM 1741 C CA . PHE A 1 229 ? -18.203 24.5 29.938 1 98.56 229 PHE A CA 1
ATOM 1742 C C . PHE A 1 229 ? -18.953 23.172 29.891 1 98.56 229 PHE A C 1
ATOM 1744 O O . PHE A 1 229 ? -19.531 22.812 28.859 1 98.56 229 PHE A O 1
ATOM 1751 N N . THR A 1 230 ? -18.922 22.453 30.984 1 98.31 230 THR A N 1
ATOM 1752 C CA . THR A 1 230 ? -19.641 21.188 31.062 1 98.31 230 THR A CA 1
ATOM 1753 C C . THR A 1 230 ? -20.641 21.219 32.219 1 98.31 230 THR A C 1
ATOM 1755 O O . THR A 1 230 ? -20.359 21.781 33.281 1 98.31 230 THR A O 1
ATOM 1758 N N . LEU A 1 231 ? -21.75 20.656 32 1 97.5 231 LEU A N 1
ATOM 1759 C CA . LEU A 1 231 ? -22.828 20.594 32.969 1 97.5 231 LEU A CA 1
ATOM 1760 C C . LEU A 1 231 ? -23.5 19.219 32.938 1 97.5 231 LEU A C 1
ATOM 1762 O O . LEU A 1 231 ? -23.75 18.672 31.859 1 97.5 231 LEU A O 1
ATOM 1766 N N . ASP A 1 232 ? -23.734 18.703 34.125 1 96.44 232 ASP A N 1
ATOM 1767 C CA . ASP A 1 232 ? -24.422 17.406 34.188 1 96.44 232 ASP A CA 1
ATOM 1768 C C . ASP A 1 232 ? -25.844 17.578 34.75 1 96.44 232 ASP A C 1
ATOM 1770 O O . ASP A 1 232 ? -26.25 18.672 35.094 1 96.44 232 ASP A O 1
ATOM 1774 N N . SER A 1 233 ? -26.594 16.531 34.781 1 93 233 SER A N 1
ATOM 1775 C CA . SER A 1 233 ? -28 16.562 35.156 1 93 233 SER A CA 1
ATOM 1776 C C . SER A 1 233 ? -28.188 16.828 36.656 1 93 233 SER A C 1
ATOM 1778 O O . SER A 1 233 ? -29.281 17.172 37.094 1 93 233 SER A O 1
ATOM 1780 N N . GLU A 1 234 ? -27.125 16.703 37.469 1 93.56 234 GLU A N 1
ATOM 1781 C CA . GLU A 1 234 ? -27.172 16.984 38.906 1 93.56 234 GLU A CA 1
ATOM 1782 C C . GLU A 1 234 ? -26.75 18.422 39.188 1 93.56 234 GLU A C 1
ATOM 1784 O O . GLU A 1 234 ? -26.5 18.797 40.312 1 93.56 234 GLU A O 1
ATOM 1789 N N . SER A 1 235 ? -26.484 19.203 38.125 1 90.75 235 SER A N 1
ATOM 1790 C CA . SER A 1 235 ? -26.188 20.641 38.188 1 90.75 235 SER A CA 1
ATOM 1791 C C . SER A 1 235 ? -24.75 20.891 38.625 1 90.75 235 SER A C 1
ATOM 1793 O O . SER A 1 235 ? -24.438 21.938 39.188 1 90.75 235 SER A O 1
ATOM 1795 N N . HIS A 1 236 ? -24 19.844 38.5 1 95.06 236 HIS A N 1
ATOM 1796 C CA . HIS A 1 236 ? -22.578 20.078 38.656 1 95.06 236 HIS A CA 1
ATOM 1797 C C . HIS A 1 236 ? -21.953 20.609 37.375 1 95.06 236 HIS A C 1
ATOM 1799 O O . HIS A 1 236 ? -22.125 20.031 36.312 1 95.06 236 HIS A O 1
ATOM 1805 N N . PHE A 1 237 ? -21.312 21.734 37.469 1 95.12 237 PHE A N 1
ATOM 1806 C CA . PHE A 1 237 ? -20.703 22.281 36.281 1 95.12 237 PHE A CA 1
ATOM 1807 C C . PHE A 1 237 ? -19.203 22.469 36.469 1 95.12 237 PHE A C 1
ATOM 1809 O O . PHE A 1 237 ? -18.719 22.531 37.625 1 95.12 237 PHE A O 1
ATOM 1816 N N . ASP A 1 238 ? -18.531 22.438 35.469 1 96.94 238 ASP A N 1
ATOM 1817 C CA . ASP A 1 238 ? -17.094 22.656 35.406 1 96.94 238 ASP A CA 1
ATOM 1818 C C . ASP A 1 238 ? -16.719 23.5 34.188 1 96.94 238 ASP A C 1
ATOM 1820 O O . ASP A 1 238 ? -17.469 23.562 33.219 1 96.94 238 ASP A O 1
ATOM 1824 N N . PHE A 1 239 ? -15.688 24.312 34.312 1 97.94 239 PHE A N 1
ATOM 1825 C CA . PHE A 1 239 ? -15.188 25.125 33.219 1 97.94 239 PHE A CA 1
ATOM 1826 C C . PHE A 1 239 ? -13.672 24.969 33.094 1 97.94 239 PHE A C 1
ATOM 1828 O O . PHE A 1 239 ? -12.922 25.328 34 1 97.94 239 PHE A O 1
ATOM 1835 N N . ASP A 1 240 ? -13.242 24.375 31.984 1 98.06 240 ASP A N 1
ATOM 1836 C CA . ASP A 1 240 ? -11.828 24.25 31.625 1 98.06 240 ASP A CA 1
ATOM 1837 C C . ASP A 1 240 ? -11.469 25.203 30.5 1 98.06 240 ASP A C 1
ATOM 1839 O O . ASP A 1 240 ? -12.266 25.438 29.578 1 98.06 240 ASP A O 1
ATOM 1843 N N . PHE A 1 241 ? -10.281 25.828 30.562 1 97.94 241 PHE A N 1
ATOM 1844 C CA . PHE A 1 241 ? -9.922 26.766 29.516 1 97.94 241 PHE A CA 1
ATOM 1845 C C . PHE A 1 241 ? -8.422 26.719 29.234 1 97.94 241 PHE A C 1
ATOM 1847 O O . PHE A 1 241 ? -7.652 26.172 30.031 1 97.94 241 PHE A O 1
ATOM 1854 N N . ASP A 1 242 ? -8.031 27.188 28.047 1 98.12 242 ASP A N 1
ATOM 1855 C CA . ASP A 1 242 ? -6.637 27.234 27.609 1 98.12 242 ASP A CA 1
ATOM 1856 C C . ASP A 1 242 ? -6.242 28.641 27.172 1 98.12 242 ASP A C 1
ATOM 1858 O O . ASP A 1 242 ? -6.848 29.203 26.25 1 98.12 242 ASP A O 1
ATOM 1862 N N . SER A 1 243 ? -5.191 29.188 27.781 1 97.38 243 SER A N 1
ATOM 1863 C CA . SER A 1 243 ? -4.754 30.562 27.484 1 97.38 243 SER A CA 1
ATOM 1864 C C . SER A 1 243 ? -3.426 30.562 26.734 1 97.38 243 SER A C 1
ATOM 1866 O O . SER A 1 243 ? -2.848 31.625 26.5 1 97.38 243 SER A O 1
ATOM 1868 N N . GLU A 1 244 ? -2.965 29.359 26.359 1 96.75 244 GLU A N 1
ATOM 1869 C CA . GLU A 1 244 ? -1.616 29.281 25.812 1 96.75 244 GLU A CA 1
ATOM 1870 C C . GLU A 1 244 ? -1.631 28.719 24.391 1 96.75 244 GLU A C 1
ATOM 1872 O O . GLU A 1 244 ? -0.987 29.281 23.5 1 96.75 244 GLU A O 1
ATOM 1877 N N . GLN A 1 245 ? -2.371 27.75 24.172 1 96.31 245 GLN A N 1
ATOM 1878 C CA . GLN A 1 245 ? -2.352 27.078 22.875 1 96.31 245 GLN A CA 1
ATOM 1879 C C . GLN A 1 245 ? -3.35 27.719 21.922 1 96.31 245 GLN A C 1
ATOM 1881 O O . GLN A 1 245 ? -4.379 28.25 22.344 1 96.31 245 GLN A O 1
ATOM 1886 N N . GLU A 1 246 ? -2.953 27.672 20.656 1 95.38 246 GLU A N 1
ATOM 1887 C CA . GLU A 1 246 ? -3.926 28.078 19.641 1 95.38 246 GLU A CA 1
ATOM 1888 C C . GLU A 1 246 ? -5.164 27.188 19.672 1 95.38 246 GLU A C 1
ATOM 1890 O O . GLU A 1 246 ? -5.059 25.969 19.812 1 95.38 246 GLU A O 1
ATOM 1895 N N . PRO A 1 247 ? -6.285 27.828 19.547 1 95.81 247 PRO A N 1
ATOM 1896 C CA . PRO A 1 247 ? -7.512 27.031 19.531 1 95.81 247 PRO A CA 1
ATOM 1897 C C . PRO A 1 247 ? -7.527 26.016 18.406 1 95.81 247 PRO A C 1
ATOM 1899 O O . PRO A 1 247 ? -6.965 26.25 17.328 1 95.81 247 PRO A O 1
ATOM 1902 N N . THR A 1 248 ? -8.18 24.906 18.672 1 92.69 248 THR A N 1
ATOM 1903 C CA . THR A 1 248 ? -8.414 23.922 17.641 1 92.69 248 THR A CA 1
ATOM 1904 C C . THR A 1 248 ? -9.594 24.328 16.766 1 92.69 248 THR A C 1
ATOM 1906 O O . THR A 1 248 ? -10.695 23.797 16.906 1 92.69 248 THR A O 1
ATOM 1909 N N . TRP A 1 249 ? -9.312 25.156 15.82 1 93.5 249 TRP A N 1
ATOM 1910 C CA . TRP A 1 249 ? -10.352 25.703 14.953 1 93.5 249 TRP A CA 1
ATOM 1911 C C . TRP A 1 249 ? -10.898 24.641 14.016 1 93.5 249 TRP A C 1
ATOM 1913 O O . TRP A 1 249 ? -10.141 23.797 13.508 1 93.5 249 TRP A O 1
ATOM 1923 N N . ARG A 1 250 ? -12.172 24.688 13.789 1 92.75 250 ARG A N 1
ATOM 1924 C CA . ARG A 1 250 ? -12.719 23.969 12.641 1 92.75 250 ARG A CA 1
ATOM 1925 C C . ARG A 1 250 ? -12.539 24.781 11.359 1 92.75 250 ARG A C 1
ATOM 1927 O O . ARG A 1 250 ? -12.039 24.266 10.359 1 92.75 250 ARG A O 1
ATOM 1934 N N . ILE A 1 251 ? -12.891 26.078 11.539 1 91.5 251 ILE A N 1
ATOM 1935 C CA . ILE A 1 251 ? -12.617 27.078 10.508 1 91.5 251 ILE A CA 1
ATOM 1936 C C . ILE A 1 251 ? -11.812 28.234 11.109 1 91.5 251 ILE A C 1
ATOM 1938 O O . ILE A 1 251 ? -12.375 29.094 11.797 1 91.5 251 ILE A O 1
ATOM 1942 N N . PRO A 1 252 ? -10.578 28.312 10.734 1 90.56 252 PRO A N 1
ATOM 1943 C CA . PRO A 1 252 ? -9.781 29.406 11.297 1 90.56 252 PRO A CA 1
ATOM 1944 C C . PRO A 1 252 ? -10.188 30.766 10.758 1 90.56 252 PRO A C 1
ATOM 1946 O O . PRO A 1 252 ? -10.789 30.859 9.68 1 90.56 252 PRO A O 1
ATOM 1949 N N . PRO A 1 253 ? -9.844 31.75 11.562 1 90.44 253 PRO A N 1
ATOM 1950 C CA . PRO A 1 253 ? -10.117 33.094 11.07 1 90.44 253 PRO A CA 1
ATOM 1951 C C . PRO A 1 253 ? -9.477 33.375 9.711 1 90.44 253 PRO A C 1
ATOM 1953 O O . PRO A 1 253 ? -8.266 33.219 9.555 1 90.44 253 PRO A O 1
ATOM 1956 N N . ASN A 1 254 ? -10.336 33.656 8.812 1 78.56 254 ASN A N 1
ATOM 1957 C CA . ASN A 1 254 ? -9.797 33.906 7.477 1 78.56 254 ASN A CA 1
ATOM 1958 C C . ASN A 1 254 ? -10.586 34.969 6.742 1 78.56 254 ASN A C 1
ATOM 1960 O O . ASN A 1 254 ? -11.641 35.406 7.215 1 78.56 254 ASN A O 1
ATOM 1964 N N . GLU A 1 255 ? -9.961 35.594 5.902 1 65.25 255 GLU A N 1
ATOM 1965 C CA . GLU A 1 255 ? -10.586 36.531 4.961 1 65.25 255 GLU A CA 1
ATOM 1966 C C . GLU A 1 255 ? -10.305 36.125 3.518 1 65.25 255 GLU A C 1
ATOM 1968 O O . GLU A 1 255 ? -9.164 36.156 3.064 1 65.25 255 GLU A O 1
ATOM 1973 N N . GLY A 1 256 ? -11.352 35.781 2.871 1 57.94 256 GLY A N 1
ATOM 1974 C CA . GLY A 1 256 ? -11.195 35.375 1.49 1 57.94 256 GLY A CA 1
ATOM 1975 C C . GLY A 1 256 ? -10.344 34.125 1.348 1 57.94 256 GLY A C 1
ATOM 1976 O O . GLY A 1 256 ? -9.531 34 0.427 1 57.94 256 GLY A O 1
ATOM 1977 N N . GLY A 1 257 ? -10.414 33.312 2.324 1 59.06 257 GLY A N 1
ATOM 1978 C CA . GLY A 1 257 ? -9.688 32.062 2.254 1 59.06 257 GLY A CA 1
ATOM 1979 C C . GLY A 1 257 ? -8.305 32.125 2.869 1 59.06 257 GLY A C 1
ATOM 1980 O O . GLY A 1 257 ? -7.598 31.125 2.955 1 59.06 257 GLY A O 1
ATOM 1981 N N . LYS A 1 258 ? -7.898 33.344 3.24 1 63.47 258 LYS A N 1
ATOM 1982 C CA . LYS A 1 258 ? -6.574 33.531 3.822 1 63.47 258 LYS A CA 1
ATOM 1983 C C . LYS A 1 258 ? -6.668 33.938 5.293 1 63.47 258 LYS A C 1
ATOM 1985 O O . LYS A 1 258 ? -7.633 34.594 5.703 1 63.47 258 LYS A O 1
ATOM 1990 N N . PRO A 1 259 ? -5.668 33.375 5.941 1 64 259 PRO A N 1
ATOM 1991 C CA . PRO A 1 259 ? -5.664 33.781 7.355 1 64 259 PRO A CA 1
ATOM 1992 C C . PRO A 1 259 ? -5.75 35.281 7.555 1 64 259 PRO A C 1
ATOM 1994 O O . PRO A 1 259 ? -5.145 36.031 6.793 1 64 259 PRO A O 1
ATOM 1997 N N . SER A 1 260 ? -6.613 35.719 8.398 1 74.69 260 SER A N 1
ATOM 1998 C CA . SER A 1 260 ? -6.793 37.156 8.688 1 74.69 260 SER A CA 1
ATOM 1999 C C . SER A 1 260 ? -5.957 37.562 9.891 1 74.69 260 SER A C 1
ATOM 2001 O O . SER A 1 260 ? -6.305 37.25 11.031 1 74.69 260 SER A O 1
ATOM 2003 N N . PRO A 1 261 ? -4.852 38.188 9.602 1 79.56 261 PRO A N 1
ATOM 2004 C CA . PRO A 1 261 ? -4.055 38.688 10.727 1 79.56 261 PRO A CA 1
ATOM 2005 C C . PRO A 1 261 ? -4.816 39.656 11.602 1 79.56 261 PRO A C 1
ATOM 2007 O O . PRO A 1 261 ? -4.453 39.875 12.766 1 79.56 261 PRO A O 1
ATOM 2010 N N . ARG A 1 262 ? -5.836 40.156 11.102 1 88 262 ARG A N 1
ATOM 2011 C CA . ARG A 1 262 ? -6.578 41.188 11.797 1 88 262 ARG A CA 1
ATOM 2012 C C . ARG A 1 262 ? -7.176 40.656 13.094 1 88 262 ARG A C 1
ATOM 2014 O O . ARG A 1 262 ? -7.102 41.312 14.133 1 88 262 ARG A O 1
ATOM 2021 N N . ALA A 1 263 ? -7.723 39.531 13.039 1 92.31 263 ALA A N 1
ATOM 2022 C CA . ALA A 1 263 ? -8.367 38.938 14.219 1 92.31 263 ALA A CA 1
ATOM 2023 C C . ALA A 1 263 ? -7.352 38.719 15.336 1 92.31 263 ALA A C 1
ATOM 2025 O O . ALA A 1 263 ? -7.641 38.938 16.516 1 92.31 263 ALA A O 1
ATOM 2026 N N . TYR A 1 264 ? -6.242 38.312 14.961 1 94.56 264 TYR A N 1
ATOM 2027 C CA . TYR A 1 264 ? -5.211 38.031 15.945 1 94.56 264 TYR A CA 1
ATOM 2028 C C . TYR A 1 264 ? -4.637 39.281 16.547 1 94.56 264 TYR A C 1
ATOM 2030 O O . TYR A 1 264 ? -4.387 39.375 17.75 1 94.56 264 TYR A O 1
ATOM 2038 N N . ALA A 1 265 ? -4.418 40.281 15.695 1 93.62 265 ALA A N 1
ATOM 2039 C CA . ALA A 1 265 ? -3.975 41.562 16.188 1 93.62 265 ALA A CA 1
ATOM 2040 C C . ALA A 1 265 ? -5.02 42.188 17.109 1 93.62 265 ALA A C 1
ATOM 2042 O O . ALA A 1 265 ? -4.68 42.812 18.125 1 93.62 265 ALA A O 1
ATOM 2043 N N . ALA A 1 266 ? -6.277 42.031 16.734 1 93.56 266 ALA A N 1
ATOM 2044 C CA . ALA A 1 266 ? -7.371 42.562 17.547 1 93.56 266 ALA A CA 1
ATOM 2045 C C . ALA A 1 266 ? -7.395 41.906 18.922 1 93.56 266 ALA A C 1
ATOM 2047 O O . ALA A 1 266 ? -7.738 42.562 19.922 1 93.56 266 ALA A O 1
ATOM 2048 N N . GLU A 1 267 ? -7.074 40.688 19 1 95.69 267 GLU A N 1
ATOM 2049 C CA . GLU A 1 267 ? -7.031 40 20.281 1 95.69 267 GLU A CA 1
ATOM 2050 C C . GLU A 1 267 ? -6.086 40.688 21.25 1 95.69 267 GLU A C 1
ATOM 2052 O O . GLU A 1 267 ? -6.43 40.875 22.422 1 95.69 267 GLU A O 1
ATOM 2057 N N . LEU A 1 268 ? -4.953 41.062 20.781 1 95.44 268 LEU A N 1
ATOM 2058 C CA . LEU A 1 268 ? -3.947 41.688 21.641 1 95.44 268 LEU A CA 1
ATOM 2059 C C . LEU A 1 268 ? -4.328 43.125 21.984 1 95.44 268 LEU A C 1
ATOM 2061 O O . LEU A 1 268 ? -3.967 43.625 23.047 1 95.44 268 LEU A O 1
ATOM 2065 N N . ALA A 1 269 ? -5.031 43.75 21.109 1 93.12 269 ALA A N 1
ATOM 2066 C CA . ALA A 1 269 ? -5.5 45.094 21.375 1 93.12 269 ALA A CA 1
ATOM 2067 C C . ALA A 1 269 ? -6.578 45.125 22.453 1 93.12 269 ALA A C 1
ATOM 2069 O O . ALA A 1 269 ? -6.598 46 23.312 1 93.12 269 ALA A O 1
ATOM 2070 N N . VAL A 1 270 ? -7.445 44.125 22.391 1 94.12 270 VAL A N 1
ATOM 2071 C CA . VAL A 1 270 ? -8.578 44.062 23.297 1 94.12 270 VAL A CA 1
ATOM 2072 C C . VAL A 1 270 ? -8.125 43.469 24.641 1 94.12 270 VAL A C 1
ATOM 2074 O O . VAL A 1 270 ? -8.578 43.906 25.703 1 94.12 270 VAL A O 1
ATOM 2077 N N . PHE A 1 271 ? -7.281 42.438 24.516 1 96.69 271 PHE A N 1
ATOM 2078 C CA . PHE A 1 271 ? -6.777 41.781 25.703 1 96.69 271 PHE A CA 1
ATOM 2079 C C . PHE A 1 271 ? -5.254 41.781 25.734 1 96.69 271 PHE A C 1
ATOM 2081 O O . PHE A 1 271 ? -4.617 40.75 25.469 1 96.69 271 PHE A O 1
ATOM 2088 N N . PRO A 1 272 ? -4.742 42.906 26.156 1 95.31 272 PRO A N 1
ATOM 2089 C CA . PRO A 1 272 ? -3.281 43 26.172 1 95.31 272 PRO A CA 1
ATOM 2090 C C . PRO A 1 272 ? -2.633 42 27.125 1 95.31 272 PRO A C 1
ATOM 2092 O O . PRO A 1 272 ? -3.258 41.562 28.109 1 95.31 272 PRO A O 1
ATOM 2095 N N . ARG A 1 273 ? -1.538 41.562 26.797 1 95.88 273 ARG A N 1
ATOM 2096 C CA . ARG A 1 273 ? -0.68 40.688 27.562 1 95.88 273 ARG A CA 1
ATOM 2097 C C . ARG A 1 273 ? 0.728 41.25 27.703 1 95.88 273 ARG A C 1
ATOM 2099 O O . ARG A 1 273 ? 1.159 42.062 26.859 1 95.88 273 ARG A O 1
ATOM 2106 N N . ASP A 1 274 ? 1.332 40.812 28.859 1 95.06 274 ASP A N 1
ATOM 2107 C CA . ASP A 1 274 ? 2.768 41.094 28.906 1 95.06 274 ASP A CA 1
ATOM 2108 C C . ASP A 1 274 ? 3.48 40.406 27.75 1 95.06 274 ASP A C 1
ATOM 2110 O O . ASP A 1 274 ? 3.119 39.281 27.375 1 95.06 274 ASP A O 1
ATOM 2114 N N . LYS A 1 275 ? 4.48 41 27.297 1 92.31 275 LYS A N 1
ATOM 2115 C CA . LYS A 1 275 ? 5.211 40.5 26.141 1 92.31 275 LYS A CA 1
ATOM 2116 C C . LYS A 1 275 ? 5.684 39.062 26.375 1 92.31 275 LYS A C 1
ATOM 2118 O O . LYS A 1 275 ? 5.641 38.219 25.469 1 92.31 275 LYS A O 1
ATOM 2123 N N . LYS A 1 276 ? 6.102 38.781 27.531 1 91.44 276 LYS A N 1
ATOM 2124 C CA . LYS A 1 276 ? 6.645 37.469 27.844 1 91.44 276 LYS A CA 1
ATOM 2125 C C . LYS A 1 276 ? 5.551 36.406 27.844 1 91.44 276 LYS A C 1
ATOM 2127 O O . LYS A 1 276 ? 5.84 35.219 27.734 1 91.44 276 LYS A O 1
ATOM 2132 N N . HIS A 1 277 ? 4.367 36.844 27.906 1 95.56 277 HIS A N 1
ATOM 2133 C CA . HIS A 1 277 ? 3.266 35.906 28.031 1 95.56 277 HIS A CA 1
ATOM 2134 C C . HIS A 1 277 ? 2.463 35.844 26.734 1 95.56 277 HIS A C 1
ATOM 2136 O O . HIS A 1 277 ? 1.365 35.281 26.703 1 95.56 277 HIS A O 1
ATOM 2142 N N . VAL A 1 278 ? 2.922 36.438 25.672 1 96.75 278 VAL A N 1
ATOM 2143 C CA . VAL A 1 278 ? 2.299 36.281 24.375 1 96.75 278 VAL A CA 1
ATOM 2144 C C . VAL A 1 278 ? 2.787 35 23.719 1 96.75 278 VAL A C 1
ATOM 2146 O O . VAL A 1 278 ? 3.975 34.844 23.422 1 96.75 278 VAL A O 1
ATOM 2149 N N . PRO A 1 279 ? 1.881 34.094 23.516 1 96.31 279 PRO A N 1
ATOM 2150 C CA . PRO A 1 279 ? 2.312 32.844 22.891 1 96.31 279 PRO A CA 1
ATOM 2151 C C . PRO A 1 279 ? 2.938 33.062 21.516 1 96.31 279 PRO A C 1
ATOM 2153 O O . PRO A 1 279 ? 2.539 34 20.797 1 96.31 279 PRO A O 1
ATOM 2156 N N . ALA A 1 280 ? 3.793 32.156 21.078 1 94.31 280 ALA A N 1
ATOM 2157 C CA . ALA A 1 280 ? 4.535 32.281 19.828 1 94.31 280 ALA A CA 1
ATOM 2158 C C . ALA A 1 280 ? 3.588 32.312 18.625 1 94.31 280 ALA A C 1
ATOM 2160 O O . ALA A 1 280 ? 3.789 33.094 17.688 1 94.31 280 ALA A O 1
ATOM 2161 N N . TRP A 1 281 ? 2.564 31.469 18.625 1 94.62 281 TRP A N 1
ATOM 2162 C CA . TRP A 1 281 ? 1.633 31.422 17.5 1 94.62 281 TRP A CA 1
ATOM 2163 C C . TRP A 1 281 ? 0.881 32.75 17.359 1 94.62 281 TRP A C 1
ATOM 2165 O O . TRP A 1 281 ? 0.653 33.219 16.234 1 94.62 281 TRP A O 1
ATOM 2175 N N . LEU A 1 282 ? 0.46 33.312 18.422 1 95.94 282 LEU A N 1
ATOM 2176 C CA . LEU A 1 282 ? -0.279 34.594 18.406 1 95.94 282 LEU A CA 1
ATOM 2177 C C . LEU A 1 282 ? 0.615 35.719 17.953 1 95.94 282 LEU A C 1
ATOM 2179 O O . LEU A 1 282 ? 0.177 36.594 17.188 1 95.94 282 LEU A O 1
ATOM 2183 N N . SER A 1 283 ? 1.86 35.719 18.438 1 95 283 SER A N 1
ATOM 2184 C CA . SER A 1 283 ? 2.82 36.75 18.016 1 95 283 SER A CA 1
ATOM 2185 C C . SER A 1 283 ? 3.029 36.719 16.516 1 95 283 SER A C 1
ATOM 2187 O O . SER A 1 283 ? 3.016 37.781 15.859 1 95 283 SER A O 1
ATOM 2189 N N . ALA A 1 284 ? 3.197 35.562 15.977 1 93.75 284 ALA A N 1
ATOM 2190 C CA . ALA A 1 284 ? 3.447 35.406 14.547 1 93.75 284 ALA A CA 1
ATOM 2191 C C . ALA A 1 284 ? 2.221 35.781 13.727 1 93.75 284 ALA A C 1
ATOM 2193 O O . ALA A 1 284 ? 2.328 36.562 12.766 1 93.75 284 ALA A O 1
ATOM 2194 N N . LYS A 1 285 ? 1.1 35.344 14.086 1 93.69 285 LYS A N 1
ATOM 2195 C CA . LYS A 1 285 ? -0.114 35.562 13.312 1 93.69 285 LYS A CA 1
ATOM 2196 C C . LYS A 1 285 ? -0.59 37.031 13.438 1 93.69 285 LYS A C 1
ATOM 2198 O O . LYS A 1 285 ? -1.243 37.562 12.539 1 93.69 285 LYS A O 1
ATOM 2203 N N . ALA A 1 286 ? -0.25 37.625 14.555 1 93.94 286 ALA A N 1
ATOM 2204 C CA . ALA A 1 286 ? -0.602 39.031 14.75 1 93.94 286 ALA A CA 1
ATOM 2205 C C . ALA A 1 286 ? 0.409 39.969 14.07 1 93.94 286 ALA A C 1
ATOM 2207 O O . ALA A 1 286 ? 0.202 41.156 13.992 1 93.94 286 ALA A O 1
ATOM 2208 N N . GLY A 1 287 ? 1.501 39.406 13.625 1 93.12 287 GLY A N 1
ATOM 2209 C CA . GLY A 1 287 ? 2.51 40.188 12.93 1 93.12 287 GLY A CA 1
ATOM 2210 C C . GLY A 1 287 ? 3.377 41.031 13.867 1 93.12 287 GLY A C 1
ATOM 2211 O O . GLY A 1 287 ? 3.807 42.125 13.508 1 93.12 287 GLY A O 1
ATOM 2212 N N . LEU A 1 288 ? 3.561 40.531 15.023 1 94.25 288 LEU A N 1
ATOM 2213 C CA . LEU A 1 288 ? 4.418 41.25 15.977 1 94.25 288 LEU A CA 1
ATOM 2214 C C . LEU A 1 288 ? 5.891 40.969 15.68 1 94.25 288 LEU A C 1
ATOM 2216 O O . LEU A 1 288 ? 6.25 39.875 15.234 1 94.25 288 LEU A O 1
ATOM 2220 N N . PRO A 1 289 ? 6.664 42.031 15.883 1 95.31 289 PRO A N 1
ATOM 2221 C CA . PRO A 1 289 ? 8.102 41.75 15.789 1 95.31 289 PRO A CA 1
ATOM 2222 C C . PRO A 1 289 ? 8.602 40.844 16.922 1 95.31 289 PRO A C 1
ATOM 2224 O O . PRO A 1 289 ? 7.914 40.656 17.922 1 95.31 289 PRO A O 1
ATOM 2227 N N . LEU A 1 290 ? 9.758 40.344 16.719 1 94.75 290 LEU A N 1
ATOM 2228 C CA . LEU A 1 290 ? 10.367 39.5 17.75 1 94.75 290 LEU A CA 1
ATOM 2229 C C . LEU A 1 290 ? 10.641 40.312 19 1 94.75 290 LEU A C 1
ATOM 2231 O O . LEU A 1 290 ? 11.039 41.469 18.922 1 94.75 290 LEU A O 1
ATOM 2235 N N . ASP A 1 291 ? 10.391 39.625 20.188 1 91.56 291 ASP A N 1
ATOM 2236 C CA . ASP A 1 291 ? 10.68 40.25 21.469 1 91.56 291 ASP A CA 1
ATOM 2237 C C . ASP A 1 291 ? 12.07 39.875 21.969 1 91.56 291 ASP A C 1
ATOM 2239 O O . ASP A 1 291 ? 12.203 39.094 22.906 1 91.56 291 ASP A O 1
ATOM 2243 N N . VAL A 1 292 ? 12.992 40.438 21.344 1 92.38 292 VAL A N 1
ATOM 2244 C CA . VAL A 1 292 ? 14.375 40.125 21.719 1 92.38 292 VAL A CA 1
ATOM 2245 C C . VAL A 1 292 ? 15.102 41.438 22.078 1 92.38 292 VAL A C 1
ATOM 2247 O O . VAL A 1 292 ? 14.836 42.469 21.5 1 92.38 292 VAL A O 1
ATOM 2250 N N . VAL A 1 293 ? 15.883 41.344 23.094 1 93.25 293 VAL A N 1
ATOM 2251 C CA . VAL A 1 293 ? 16.719 42.469 23.5 1 93.25 293 VAL A CA 1
ATOM 2252 C C . VAL A 1 293 ? 18.188 42.125 23.234 1 93.25 293 VAL A C 1
ATOM 2254 O O . VAL A 1 293 ? 18.703 41.125 23.75 1 93.25 293 VAL A O 1
ATOM 2257 N N . PHE A 1 294 ? 18.781 43 22.422 1 96.56 294 PHE A N 1
ATOM 2258 C CA . PHE A 1 294 ? 20.188 42.781 22.109 1 96.56 294 PHE A CA 1
ATOM 2259 C C . PHE A 1 294 ? 21.094 43.594 23.016 1 96.56 294 PHE A C 1
ATOM 2261 O O . PHE A 1 294 ? 20.781 44.719 23.359 1 96.56 294 PHE A O 1
ATOM 2268 N N . ARG A 1 295 ? 22.156 43.031 23.406 1 97.25 295 ARG A N 1
ATOM 2269 C CA . ARG A 1 295 ? 23.234 43.75 24.078 1 97.25 295 ARG A CA 1
ATOM 2270 C C . ARG A 1 295 ? 24.297 44.219 23.078 1 97.25 295 ARG A C 1
ATOM 2272 O O . ARG A 1 295 ? 24.812 43.406 22.312 1 97.25 295 ARG A O 1
ATOM 2279 N N . HIS A 1 296 ? 24.594 45.438 23.156 1 96.69 296 HIS A N 1
ATOM 2280 C CA . HIS A 1 296 ? 25.562 46 22.219 1 96.69 296 HIS A CA 1
ATOM 2281 C C . HIS A 1 296 ? 26.938 46.094 22.859 1 96.69 296 HIS A C 1
ATOM 2283 O O . HIS A 1 296 ? 27.094 46.719 23.906 1 96.69 296 HIS A O 1
ATOM 2289 N N . ALA A 1 297 ? 27.875 45.562 22.219 1 97.25 297 ALA A N 1
ATOM 2290 C CA . ALA A 1 297 ? 29.234 45.594 22.734 1 97.25 297 ALA A CA 1
ATOM 2291 C C . ALA A 1 297 ? 29.938 46.875 22.328 1 97.25 297 ALA A C 1
ATOM 2293 O O . ALA A 1 297 ? 29.828 47.312 21.172 1 97.25 297 ALA A O 1
ATOM 2294 N N . LYS A 1 298 ? 30.641 47.406 23.297 1 95.75 298 LYS A N 1
ATOM 2295 C CA . LYS A 1 298 ? 31.453 48.594 23.016 1 95.75 298 LYS A CA 1
ATOM 2296 C C . LYS A 1 298 ? 32.844 48.188 22.516 1 95.75 298 LYS A C 1
ATOM 2298 O O . LYS A 1 298 ? 33.406 47.188 22.969 1 95.75 298 LYS A O 1
ATOM 2303 N N . VAL A 1 299 ? 33.312 48.969 21.562 1 95.44 299 VAL A N 1
ATOM 2304 C CA . VAL A 1 299 ? 34.625 48.688 21.016 1 95.44 299 VAL A CA 1
ATOM 2305 C C . VAL A 1 299 ? 35.688 49.031 22.047 1 95.44 299 VAL A C 1
ATOM 2307 O O . VAL A 1 299 ? 36.625 48.281 22.281 1 95.44 299 VAL A O 1
ATOM 2310 N N . VAL A 1 300 ? 35.562 50.25 22.625 1 94.94 300 VAL A N 1
ATOM 2311 C CA . VAL A 1 300 ? 36.438 50.75 23.672 1 94.94 300 VAL A CA 1
ATOM 2312 C C . VAL A 1 300 ? 35.625 51.375 24.812 1 94.94 300 VAL A C 1
ATOM 2314 O O . VAL A 1 300 ? 34.406 51.531 24.672 1 94.94 300 VAL A O 1
ATOM 2317 N N . ASP A 1 301 ? 36.219 51.562 25.953 1 94.31 301 ASP A N 1
ATOM 2318 C CA . ASP A 1 301 ? 35.5 52.094 27.109 1 94.31 301 ASP A CA 1
ATOM 2319 C C . ASP A 1 301 ? 35.188 53.562 26.922 1 94.31 301 ASP A C 1
ATOM 2321 O O . ASP A 1 301 ? 34.125 54.031 27.312 1 94.31 301 ASP A O 1
ATOM 2325 N N . ALA A 1 302 ? 36.156 54.312 26.406 1 91.94 302 ALA A N 1
ATOM 2326 C CA . ALA A 1 302 ? 35.969 55.719 26.094 1 91.94 302 ALA A CA 1
ATOM 2327 C C . ALA A 1 302 ? 36.875 56.156 24.953 1 91.94 302 ALA A C 1
ATOM 2329 O O . ALA A 1 302 ? 38 55.656 24.828 1 91.94 302 ALA A O 1
ATOM 2330 N N . HIS A 1 303 ? 36.281 56.969 24.094 1 89.31 303 HIS A N 1
ATOM 2331 C CA . HIS A 1 303 ? 37.094 57.5 23 1 89.31 303 HIS A CA 1
ATOM 2332 C C . HIS A 1 303 ? 36.656 58.938 22.656 1 89.31 303 HIS A C 1
ATOM 2334 O O . HIS A 1 303 ? 35.531 59.156 22.234 1 89.31 303 HIS A O 1
ATOM 2340 N N . ASN A 1 304 ? 37.5 59.844 22.953 1 84.38 304 ASN A N 1
ATOM 2341 C CA . ASN A 1 304 ? 37.312 61.219 22.516 1 84.38 304 ASN A CA 1
ATOM 2342 C C . ASN A 1 304 ? 38.156 61.531 21.266 1 84.38 304 ASN A C 1
ATOM 2344 O O . ASN A 1 304 ? 39.25 61 21.109 1 84.38 304 ASN A O 1
ATOM 2348 N N . GLU A 1 305 ? 37.531 62.281 20.359 1 80.81 305 GLU A N 1
ATOM 2349 C CA . GLU A 1 305 ? 38.219 62.625 19.109 1 80.81 305 GLU A CA 1
ATOM 2350 C C . GLU A 1 305 ? 39.594 63.219 19.375 1 80.81 305 GLU A C 1
ATOM 2352 O O . GLU A 1 305 ? 39.719 64.125 20.172 1 80.81 305 GLU A O 1
ATOM 2357 N N . GLY A 1 306 ? 40.531 62.625 18.75 1 78.44 306 GLY A N 1
ATOM 2358 C CA . GLY A 1 306 ? 41.875 63.188 18.828 1 78.44 306 GLY A CA 1
ATOM 2359 C C . GLY A 1 306 ? 42.688 62.562 19.953 1 78.44 306 GLY A C 1
ATOM 2360 O O . GLY A 1 306 ? 43.906 62.781 20.047 1 78.44 306 GLY A O 1
ATOM 2361 N N . GLU A 1 307 ? 42.094 61.906 20.922 1 85.5 307 GLU A N 1
ATOM 2362 C CA . GLU A 1 307 ? 42.781 61.25 22.031 1 85.5 307 GLU A CA 1
ATOM 2363 C C . GLU A 1 307 ? 42.875 59.75 21.844 1 85.5 307 GLU A C 1
ATOM 2365 O O . GLU A 1 307 ? 42.125 59.188 21.016 1 85.5 307 GLU A O 1
ATOM 2370 N N . ARG A 1 308 ? 43.844 59.25 22.547 1 88.81 308 ARG A N 1
ATOM 2371 C CA . ARG A 1 308 ? 43.969 57.781 22.5 1 88.81 308 ARG A CA 1
ATOM 2372 C C . ARG A 1 308 ? 42.781 57.125 23.203 1 88.81 308 ARG A C 1
ATOM 2374 O O . ARG A 1 308 ? 42.375 57.562 24.281 1 88.81 308 ARG A O 1
ATOM 2381 N N . PRO A 1 309 ? 42.188 56.031 22.547 1 93.12 309 PRO A N 1
ATOM 2382 C CA . PRO A 1 309 ? 41.062 55.344 23.188 1 93.12 309 PRO A CA 1
ATOM 2383 C C . PRO A 1 309 ? 41.438 54.75 24.547 1 93.12 309 PRO A C 1
ATOM 2385 O O . PRO A 1 309 ? 42.562 54.281 24.719 1 93.12 309 PRO A O 1
ATOM 2388 N N . VAL A 1 310 ? 40.531 54.781 25.453 1 93.38 310 VAL A N 1
ATOM 2389 C CA . VAL A 1 310 ? 40.75 54.281 26.812 1 93.38 310 VAL A CA 1
ATOM 2390 C C . VAL A 1 310 ? 40.156 52.875 26.922 1 93.38 310 VAL A C 1
ATOM 2392 O O . VAL A 1 310 ? 38.969 52.656 26.578 1 93.38 310 VAL A O 1
ATOM 2395 N N . VAL A 1 311 ? 40.938 51.875 27.344 1 93.94 311 VAL A N 1
ATOM 2396 C CA . VAL A 1 311 ? 40.5 50.5 27.578 1 93.94 311 VAL A CA 1
ATOM 2397 C C . VAL A 1 311 ? 40.969 50.031 28.953 1 93.94 311 VAL A C 1
ATOM 2399 O O . VAL A 1 311 ? 42.188 49.906 29.203 1 93.94 311 VAL A O 1
ATOM 2402 N N . THR A 1 312 ? 40.094 49.875 29.906 1 92.81 312 THR A N 1
ATOM 2403 C CA . THR A 1 312 ? 40.438 49.469 31.25 1 92.81 312 THR A CA 1
ATOM 2404 C C . THR A 1 312 ? 39.969 48.031 31.531 1 92.81 312 THR A C 1
ATOM 2406 O O . THR A 1 312 ? 39.844 47.625 32.688 1 92.81 312 THR A O 1
ATOM 2409 N N . ARG A 1 313 ? 39.844 47.25 30.625 1 94.94 313 ARG A N 1
ATOM 2410 C CA . ARG A 1 313 ? 39.312 45.875 30.719 1 94.94 313 ARG A CA 1
ATOM 2411 C C . ARG A 1 313 ? 40.438 44.875 30.906 1 94.94 313 ARG A C 1
ATOM 2413 O O . ARG A 1 313 ? 41.531 45.094 30.422 1 94.94 313 ARG A O 1
ATOM 2420 N N . PRO A 1 314 ? 40.188 43.781 31.688 1 94.5 314 PRO A N 1
ATOM 2421 C CA . PRO A 1 314 ? 41.188 42.719 31.828 1 94.5 314 PRO A CA 1
ATOM 2422 C C . PRO A 1 314 ? 41.5 42.031 30.5 1 94.5 314 PRO A C 1
ATOM 2424 O O . PRO A 1 314 ? 40.594 41.812 29.703 1 94.5 314 PRO A O 1
ATOM 2427 N N . PRO A 1 315 ? 42.781 41.75 30.312 1 94.69 315 PRO A N 1
ATOM 2428 C CA . PRO A 1 315 ? 43.156 41.031 29.078 1 94.69 315 PRO A CA 1
ATOM 2429 C C . PRO A 1 315 ? 42.562 39.656 29 1 94.69 315 PRO A C 1
ATOM 2431 O O . PRO A 1 315 ? 42.312 39 30.031 1 94.69 315 PRO A O 1
ATOM 2434 N N . VAL A 1 316 ? 42.219 39.188 27.734 1 96.38 316 VAL A N 1
ATOM 2435 C CA . VAL A 1 316 ? 41.781 37.812 27.484 1 96.38 316 VAL A CA 1
ATOM 2436 C C . VAL A 1 316 ? 42.906 36.844 27.734 1 96.38 316 VAL A C 1
ATOM 2438 O O . VAL A 1 316 ? 44.031 37.031 27.234 1 96.38 316 VAL A O 1
ATOM 2441 N N . PRO A 1 317 ? 42.688 35.875 28.594 1 95.06 317 PRO A N 1
ATOM 2442 C CA . PRO A 1 317 ? 43.75 34.875 28.766 1 95.06 317 PRO A CA 1
ATOM 2443 C C . PRO A 1 317 ? 44.281 34.344 27.438 1 95.06 317 PRO A C 1
ATOM 2445 O O . PRO A 1 317 ? 43.5 34.062 26.531 1 95.06 317 PRO A O 1
ATOM 2448 N N . PRO A 1 318 ? 45.594 34.094 27.391 1 94 318 PRO A N 1
ATOM 2449 C CA . PRO A 1 318 ? 46.219 33.688 26.125 1 94 318 PRO A CA 1
ATOM 2450 C C . PRO A 1 318 ? 45.656 32.375 25.578 1 94 318 PRO A C 1
ATOM 2452 O O . PRO A 1 318 ? 45.531 32.219 24.359 1 94 318 PRO A O 1
ATOM 2455 N N . ASP A 1 319 ? 45.219 31.547 26.391 1 95 319 ASP A N 1
ATOM 2456 C CA . ASP A 1 319 ? 44.75 30.234 25.969 1 95 319 ASP A CA 1
ATOM 2457 C C . ASP A 1 319 ? 43.312 30.344 25.406 1 95 319 ASP A C 1
ATOM 2459 O O . ASP A 1 319 ? 42.844 29.422 24.734 1 95 319 ASP A O 1
ATOM 2463 N N . GLN A 1 320 ? 42.719 31.516 25.578 1 96.12 320 GLN A N 1
ATOM 2464 C CA . GLN A 1 320 ? 41.344 31.656 25.172 1 96.12 320 GLN A CA 1
ATOM 2465 C C . GLN A 1 320 ? 41.219 32.625 23.984 1 96.12 320 GLN A C 1
ATOM 2467 O O . GLN A 1 320 ? 40.125 32.719 23.375 1 96.12 320 GLN A O 1
ATOM 2472 N N . VAL A 1 321 ? 42.25 33.219 23.625 1 96.25 321 VAL A N 1
ATOM 2473 C CA . VAL A 1 321 ? 42.219 34.25 22.609 1 96.25 321 VAL A CA 1
ATOM 2474 C C . VAL A 1 321 ? 41.75 33.656 21.281 1 96.25 321 VAL A C 1
ATOM 2476 O O . VAL A 1 321 ? 40.906 34.25 20.609 1 96.25 321 VAL A O 1
ATOM 2479 N N . ARG A 1 322 ? 42.219 32.531 20.969 1 96.25 322 ARG A N 1
ATOM 2480 C CA . ARG A 1 322 ? 41.844 31.891 19.703 1 96.25 322 ARG A CA 1
ATOM 2481 C C . ARG A 1 322 ? 40.344 31.594 19.672 1 96.25 322 ARG A C 1
ATOM 2483 O O . ARG A 1 322 ? 39.656 31.859 18.672 1 96.25 322 ARG A O 1
ATOM 2490 N N . GLY A 1 323 ? 39.875 30.984 20.719 1 96.62 323 GLY A N 1
ATOM 2491 C CA . GLY A 1 323 ? 38.438 30.656 20.812 1 96.62 323 GLY A CA 1
ATOM 2492 C C . GLY A 1 323 ? 37.531 31.875 20.734 1 96.62 323 GLY A C 1
ATOM 2493 O O . GLY A 1 323 ? 36.5 31.844 20.078 1 96.62 323 GLY A O 1
ATOM 2494 N N . VAL A 1 324 ? 38 32.906 21.359 1 97.44 324 VAL A N 1
ATOM 2495 C CA . VAL A 1 324 ? 37.219 34.156 21.391 1 97.44 324 VAL A CA 1
ATOM 2496 C C . VAL A 1 324 ? 37.188 34.75 19.984 1 97.44 324 VAL A C 1
ATOM 2498 O O . VAL A 1 324 ? 36.125 35.188 19.516 1 97.44 324 VAL A O 1
ATOM 2501 N N . LEU A 1 325 ? 38.312 34.812 19.344 1 97.31 325 LEU A N 1
ATOM 2502 C CA . LEU A 1 325 ? 38.406 35.375 18 1 97.31 325 LEU A CA 1
ATOM 2503 C C . LEU A 1 325 ? 37.562 34.562 17.031 1 97.31 325 LEU A C 1
ATOM 2505 O O . LEU A 1 325 ? 36.812 35.125 16.219 1 97.31 325 LEU A O 1
ATOM 2509 N N . ASP A 1 326 ? 37.625 33.312 17.156 1 96.19 326 ASP A N 1
ATOM 2510 C CA . ASP A 1 326 ? 36.844 32.438 16.297 1 96.19 326 ASP A CA 1
ATOM 2511 C C . ASP A 1 326 ? 35.344 32.688 16.469 1 96.19 326 ASP A C 1
ATOM 2513 O O . ASP A 1 326 ? 34.594 32.781 15.484 1 96.19 326 ASP A O 1
ATOM 2517 N N . TYR A 1 327 ? 34.938 32.75 17.641 1 96.94 327 TYR A N 1
ATOM 2518 C CA . TYR A 1 327 ? 33.531 33.031 17.953 1 96.94 327 TYR A CA 1
ATOM 2519 C C . TYR A 1 327 ? 33.094 34.344 17.344 1 96.94 327 TYR A C 1
ATOM 2521 O O . TYR A 1 327 ? 32.031 34.406 16.719 1 96.94 327 TYR A O 1
ATOM 2529 N N . LEU A 1 328 ? 33.844 35.344 17.516 1 97.25 328 LEU A N 1
ATOM 2530 C CA . LEU A 1 328 ? 33.469 36.688 17.109 1 97.25 328 LEU A CA 1
ATOM 2531 C C . LEU A 1 328 ? 33.438 36.812 15.594 1 97.25 328 LEU A C 1
ATOM 2533 O O . LEU A 1 328 ? 32.562 37.5 15.047 1 97.25 328 LEU A O 1
ATOM 2537 N N . PHE A 1 329 ? 34.344 36.125 14.953 1 94.69 329 PHE A N 1
ATOM 2538 C CA . PHE A 1 329 ? 34.438 36.25 13.5 1 94.69 329 PHE A CA 1
ATOM 2539 C C . PHE A 1 329 ? 33.438 35.312 12.828 1 94.69 329 PHE A C 1
ATOM 2541 O O . PHE A 1 329 ? 32.906 35.625 11.758 1 94.69 329 PHE A O 1
ATOM 2548 N N . ARG A 1 330 ? 33.125 34.219 13.438 1 91.81 330 ARG A N 1
ATOM 2549 C CA . ARG A 1 330 ? 32.281 33.188 12.805 1 91.81 330 ARG A CA 1
ATOM 2550 C C . ARG A 1 330 ? 30.797 33.469 13.055 1 91.81 330 ARG A C 1
ATOM 2552 O O . ARG A 1 330 ? 29.938 32.875 12.398 1 91.81 330 ARG A O 1
ATOM 2559 N N . SER A 1 331 ? 30.547 34.312 13.945 1 93.94 331 SER A N 1
ATOM 2560 C CA . SER A 1 331 ? 29.141 34.625 14.195 1 93.94 331 SER A CA 1
ATOM 2561 C C . SER A 1 331 ? 28.531 35.375 13.008 1 93.94 331 SER A C 1
ATOM 2563 O O . SER A 1 331 ? 29.219 36.125 12.312 1 93.94 331 SER A O 1
ATOM 2565 N N . PRO A 1 332 ? 27.266 35.156 12.758 1 92.31 332 PRO A N 1
ATOM 2566 C CA . PRO A 1 332 ? 26.609 35.719 11.578 1 92.31 332 PRO A CA 1
ATOM 2567 C C . PRO A 1 332 ? 26.703 37.25 11.539 1 92.31 332 PRO A C 1
ATOM 2569 O O . PRO A 1 332 ? 26.688 37.906 12.586 1 92.31 332 PRO A O 1
ATOM 2572 N N . VAL A 1 333 ? 26.859 37.75 10.273 1 92.81 333 VAL A N 1
ATOM 2573 C CA . VAL A 1 333 ? 26.891 39.188 10.039 1 92.81 333 VAL A CA 1
ATOM 2574 C C . VAL A 1 333 ? 25.453 39.719 9.969 1 92.81 333 VAL A C 1
ATOM 2576 O O . VAL A 1 333 ? 24.641 39.219 9.188 1 92.81 333 VAL A O 1
ATOM 2579 N N . ALA A 1 334 ? 25.141 40.656 10.75 1 94.12 334 ALA A N 1
ATOM 2580 C CA . ALA A 1 334 ? 23.828 41.281 10.742 1 94.12 334 ALA A CA 1
ATOM 2581 C C . ALA A 1 334 ? 23.75 42.406 9.711 1 94.12 334 ALA A C 1
ATOM 2583 O O . ALA A 1 334 ? 22.688 42.656 9.133 1 94.12 334 ALA A O 1
ATOM 2584 N N . LEU A 1 335 ? 24.828 43.094 9.602 1 94.94 335 LEU A N 1
ATOM 2585 C CA . LEU A 1 335 ? 24.875 44.25 8.695 1 94.94 335 LEU A CA 1
ATOM 2586 C C . LEU A 1 335 ? 26.297 44.469 8.18 1 94.94 335 LEU A C 1
ATOM 2588 O O . LEU A 1 335 ? 27.25 44.344 8.938 1 94.94 335 LEU A O 1
ATOM 2592 N N . THR A 1 336 ? 26.406 44.688 6.902 1 94.19 336 THR A N 1
ATOM 2593 C CA . THR A 1 336 ? 27.672 45.094 6.293 1 94.19 336 THR A CA 1
ATOM 2594 C C . THR A 1 336 ? 27.5 46.406 5.523 1 94.19 336 THR A C 1
ATOM 2596 O O . THR A 1 336 ? 26.516 46.594 4.805 1 94.19 336 THR A O 1
ATOM 2599 N N . ARG A 1 337 ? 28.344 47.281 5.797 1 93.44 337 ARG A N 1
ATOM 2600 C CA . ARG A 1 337 ? 28.391 48.562 5.078 1 93.44 337 ARG A CA 1
ATOM 2601 C C . ARG A 1 337 ? 29.656 48.656 4.219 1 93.44 337 ARG A C 1
ATOM 2603 O O . ARG A 1 337 ? 30.688 48.062 4.555 1 93.44 337 ARG A O 1
ATOM 2610 N N . PRO A 1 338 ? 29.422 49.312 3.104 1 90.94 338 PRO A N 1
ATOM 2611 C CA . PRO A 1 338 ? 30.594 49.406 2.23 1 90.94 338 PRO A CA 1
ATOM 2612 C C . PRO A 1 338 ? 31.688 50.344 2.807 1 90.94 338 PRO A C 1
ATOM 2614 O O . PRO A 1 338 ? 31.375 51.312 3.471 1 90.94 338 PRO A O 1
ATOM 2617 N N . GLY A 1 339 ? 32.969 50.031 2.543 1 89.25 339 GLY A N 1
ATOM 2618 C CA . GLY A 1 339 ? 34.125 50.875 2.871 1 89.25 339 GLY A CA 1
ATOM 2619 C C . GLY A 1 339 ? 34.656 50.625 4.273 1 89.25 339 GLY A C 1
ATOM 2620 O O . GLY A 1 339 ? 33.875 50.531 5.227 1 89.25 339 GLY A O 1
ATOM 2621 N N . PRO A 1 340 ? 35.938 50.344 4.398 1 92.5 340 PRO A N 1
ATOM 2622 C CA . PRO A 1 340 ? 36.562 50.188 5.723 1 92.5 340 PRO A CA 1
ATOM 2623 C C . PRO A 1 340 ? 36.531 51.469 6.547 1 92.5 340 PRO A C 1
ATOM 2625 O O . PRO A 1 340 ? 36.406 52.562 5.988 1 92.5 340 PRO A O 1
ATOM 2628 N N . GLN A 1 341 ? 36.5 51.406 7.887 1 92.94 341 GLN A N 1
ATOM 2629 C CA . GLN A 1 341 ? 36.531 52.531 8.82 1 92.94 341 GLN A CA 1
ATOM 2630 C C . GLN A 1 341 ? 37.938 52.844 9.281 1 92.94 341 GLN A C 1
ATOM 2632 O O . GLN A 1 341 ? 38.812 51.969 9.219 1 92.94 341 GLN A O 1
ATOM 2637 N N . PRO A 1 342 ? 38.125 54.062 9.672 1 91.38 342 PRO A N 1
ATOM 2638 C CA . PRO A 1 342 ? 39.438 54.375 10.219 1 91.38 342 PRO A CA 1
ATOM 2639 C C . PRO A 1 342 ? 39.75 53.656 11.531 1 91.38 342 PRO A C 1
ATOM 2641 O O . PRO A 1 342 ? 38.844 53.406 12.32 1 91.38 342 PRO A O 1
ATOM 2644 N N . ASP A 1 343 ? 41.031 53.375 11.695 1 93.38 343 ASP A N 1
ATOM 2645 C CA . ASP A 1 343 ? 41.5 52.781 12.938 1 93.38 343 ASP A CA 1
ATOM 2646 C C . ASP A 1 343 ? 41.625 53.812 14.047 1 93.38 343 ASP A C 1
ATOM 2648 O O . ASP A 1 343 ? 42.375 54.781 13.93 1 93.38 343 ASP A O 1
ATOM 2652 N N . ILE A 1 344 ? 40.938 53.688 15.156 1 92.81 344 ILE A N 1
ATOM 2653 C CA . ILE A 1 344 ? 40.875 54.688 16.203 1 92.81 344 ILE A CA 1
ATOM 2654 C C . ILE A 1 344 ? 42.156 54.719 17 1 92.81 344 ILE A C 1
ATOM 2656 O O . ILE A 1 344 ? 42.438 55.656 17.75 1 92.81 344 ILE A O 1
ATOM 2660 N N . PHE A 1 345 ? 42.969 53.719 16.969 1 92.12 345 PHE A N 1
ATOM 2661 C CA . PHE A 1 345 ? 44.25 53.656 17.656 1 92.12 345 PHE A CA 1
ATOM 2662 C C . PHE A 1 345 ? 45.344 54.25 16.828 1 92.12 345 PHE A C 1
ATOM 2664 O O . PHE A 1 345 ? 46.375 54.688 17.359 1 92.12 345 PHE A O 1
ATOM 2671 N N . THR A 1 346 ? 45.156 54.25 15.453 1 89.56 346 THR A N 1
ATOM 2672 C CA . THR A 1 346 ? 46.062 54.906 14.516 1 89.56 346 THR A CA 1
ATOM 2673 C C . THR A 1 346 ? 45.281 55.688 13.477 1 89.56 346 THR A C 1
ATOM 2675 O O . THR A 1 346 ? 45.188 55.312 12.312 1 89.56 346 THR A O 1
ATOM 2678 N N . PRO A 1 347 ? 44.75 56.906 13.914 1 86.38 347 PRO A N 1
ATOM 2679 C CA . PRO A 1 347 ? 43.781 57.625 13.086 1 86.38 347 PRO A CA 1
ATOM 2680 C C . PRO A 1 347 ? 44.375 58.188 11.805 1 86.38 347 PRO A C 1
ATOM 2682 O O . PRO A 1 347 ? 43.656 58.469 10.844 1 86.38 347 PRO A O 1
ATOM 2685 N N . ASN A 1 348 ? 45.656 58.344 11.766 1 85.25 348 ASN A N 1
ATOM 2686 C CA . ASN A 1 348 ? 46.312 58.969 10.617 1 85.25 348 ASN A CA 1
ATOM 2687 C C . ASN A 1 348 ? 46.719 57.938 9.555 1 85.25 348 ASN A C 1
ATOM 2689 O O . ASN A 1 348 ? 47.156 58.312 8.469 1 85.25 348 ASN A O 1
ATOM 2693 N N . GLY A 1 349 ? 46.562 56.688 9.812 1 85.31 349 GLY A N 1
ATOM 2694 C CA . GLY A 1 349 ? 46.875 55.625 8.852 1 85.31 349 GLY A CA 1
ATOM 2695 C C . GLY A 1 349 ? 45.75 55.312 7.918 1 85.31 349 GLY A C 1
ATOM 2696 O O . GLY A 1 349 ? 44.656 55.875 8.062 1 85.31 349 GLY A O 1
ATOM 2697 N N . PRO A 1 350 ? 46 54.5 6.883 1 92.31 350 PRO A N 1
ATOM 2698 C CA . PRO A 1 350 ? 44.938 54.062 5.98 1 92.31 350 PRO A CA 1
ATOM 2699 C C . PRO A 1 350 ? 43.844 53.281 6.695 1 92.31 350 PRO A C 1
ATOM 2701 O O . PRO A 1 350 ? 44.125 52.469 7.59 1 92.31 350 PRO A O 1
ATOM 2704 N N . PRO A 1 351 ? 42.594 53.562 6.312 1 92.56 351 PRO A N 1
ATOM 2705 C CA . PRO A 1 351 ? 41.5 52.844 6.945 1 92.56 351 PRO A CA 1
ATOM 2706 C C . PRO A 1 351 ? 41.531 51.344 6.664 1 92.56 351 PRO A C 1
ATOM 2708 O O . PRO A 1 351 ? 41.75 50.938 5.523 1 92.56 351 PRO A O 1
ATOM 2711 N N . ASP A 1 352 ? 41.375 50.406 7.707 1 94.19 352 ASP A N 1
ATOM 2712 C CA . ASP A 1 352 ? 41.406 48.969 7.516 1 94.19 352 ASP A CA 1
ATOM 2713 C C . ASP A 1 352 ? 40.438 48.25 8.438 1 94.19 352 ASP A C 1
ATOM 2715 O O . ASP A 1 352 ? 40.438 47.031 8.539 1 94.19 352 ASP A O 1
ATOM 2719 N N . VAL A 1 353 ? 39.656 49 9.141 1 95.19 353 VAL A N 1
ATOM 2720 C CA . VAL A 1 353 ? 38.688 48.375 10.055 1 95.19 353 VAL A CA 1
ATOM 2721 C C . VAL A 1 353 ? 37.406 48.031 9.297 1 95.19 353 VAL A C 1
ATOM 2723 O O . VAL A 1 353 ? 36.781 48.906 8.703 1 95.19 353 VAL A O 1
ATOM 2726 N N . PRO A 1 354 ? 37.031 46.719 9.312 1 95.5 354 PRO A N 1
ATOM 2727 C CA . PRO A 1 354 ? 35.812 46.312 8.617 1 95.5 354 PRO A CA 1
ATOM 2728 C C . PRO A 1 354 ? 34.562 47.031 9.18 1 95.5 354 PRO A C 1
ATOM 2730 O O . PRO A 1 354 ? 34.469 47.188 10.398 1 95.5 354 PRO A O 1
ATOM 2733 N N . ASN A 1 355 ? 33.688 47.5 8.273 1 95.69 355 ASN A N 1
ATOM 2734 C CA . ASN A 1 355 ? 32.438 48.188 8.641 1 95.69 355 ASN A CA 1
ATOM 2735 C C . ASN A 1 355 ? 31.281 47.219 8.633 1 95.69 355 ASN A C 1
ATOM 2737 O O . ASN A 1 355 ? 30.438 47.25 7.723 1 95.69 355 ASN A O 1
ATOM 2741 N N . ALA A 1 356 ? 31.234 46.375 9.547 1 96.88 356 ALA A N 1
ATOM 2742 C CA . ALA A 1 356 ? 30.188 45.375 9.672 1 96.88 356 ALA A CA 1
ATOM 2743 C C . ALA A 1 356 ? 29.812 45.125 11.133 1 96.88 356 ALA A C 1
ATOM 2745 O O . ALA A 1 356 ? 30.516 45.562 12.039 1 96.88 356 ALA A O 1
ATOM 2746 N N . PHE A 1 357 ? 28.703 44.562 11.359 1 97.69 357 PHE A N 1
ATOM 2747 C CA . PHE A 1 357 ? 28.234 44.156 12.688 1 97.69 357 PHE A CA 1
ATOM 2748 C C . PHE A 1 357 ? 27.891 42.688 12.727 1 97.69 357 PHE A C 1
ATOM 2750 O O . PHE A 1 357 ? 27.312 42.156 11.781 1 97.69 357 PHE A O 1
ATOM 2757 N N . HIS A 1 358 ? 28.25 42 13.789 1 97.06 358 HIS A N 1
ATOM 2758 C CA . HIS A 1 358 ? 27.938 40.625 14.023 1 97.06 358 HIS A CA 1
ATOM 2759 C C . HIS A 1 358 ? 26.906 40.469 15.141 1 97.06 358 HIS A C 1
ATOM 2761 O O . HIS A 1 358 ? 26.719 41.375 15.945 1 97.06 358 HIS A O 1
ATOM 2767 N N . THR A 1 359 ? 26.25 39.344 15.141 1 97.12 359 THR A N 1
ATOM 2768 C CA . THR A 1 359 ? 25.344 39.031 16.25 1 97.12 359 THR A CA 1
ATOM 2769 C C . THR A 1 359 ? 25.281 37.531 16.484 1 97.12 359 THR A C 1
ATOM 2771 O O . THR A 1 359 ? 25.484 36.719 15.562 1 97.12 359 THR A O 1
ATOM 2774 N N . ASP A 1 360 ? 25.125 37.156 17.703 1 95.31 360 ASP A N 1
ATOM 2775 C CA . ASP A 1 360 ? 24.859 35.75 18.031 1 95.31 360 ASP A CA 1
ATOM 2776 C C . ASP A 1 360 ? 23.422 35.594 18.547 1 95.31 360 ASP A C 1
ATOM 2778 O O . ASP A 1 360 ? 23.109 34.562 19.156 1 95.31 360 ASP A O 1
ATOM 2782 N N . GLY A 1 361 ? 22.625 36.562 18.328 1 94.38 361 GLY A N 1
ATOM 2783 C CA . GLY A 1 361 ? 21.234 36.5 18.766 1 94.38 361 GLY A CA 1
ATOM 2784 C C . GLY A 1 361 ? 21 37.156 20.109 1 94.38 361 GLY A C 1
ATOM 2785 O O . GLY A 1 361 ? 19.875 37.5 20.469 1 94.38 361 GLY A O 1
ATOM 2786 N N . VAL A 1 362 ? 22.078 37.344 20.875 1 96.44 362 VAL A N 1
ATOM 2787 C CA . VAL A 1 362 ? 22.016 37.969 22.188 1 96.44 362 VAL A CA 1
ATOM 2788 C C . VAL A 1 362 ? 22.828 39.25 22.172 1 96.44 362 VAL A C 1
ATOM 2790 O O . VAL A 1 362 ? 22.344 40.312 22.625 1 96.44 362 VAL A O 1
ATOM 2793 N N . TRP A 1 363 ? 23.984 39.156 21.625 1 98 363 TRP A N 1
ATOM 2794 C CA . TRP A 1 363 ? 24.875 40.281 21.531 1 98 363 TRP A CA 1
ATOM 2795 C C . TRP A 1 363 ? 24.953 40.812 20.094 1 98 363 TRP A C 1
ATOM 2797 O O . TRP A 1 363 ? 24.797 40.031 19.141 1 98 363 TRP A O 1
ATOM 2807 N N . ILE A 1 364 ? 25.125 42.094 19.969 1 98.12 364 ILE A N 1
ATOM 2808 C CA . ILE A 1 364 ? 25.547 42.75 18.734 1 98.12 364 ILE A CA 1
ATOM 2809 C C . ILE A 1 364 ? 26.906 43.406 18.953 1 98.12 364 ILE A C 1
ATOM 2811 O O . ILE A 1 364 ? 27.094 44.125 19.938 1 98.12 364 ILE A O 1
ATOM 2815 N N . TRP A 1 365 ? 27.891 43.125 18.062 1 97.94 365 TRP A N 1
ATOM 2816 C CA . TRP A 1 365 ? 29.188 43.812 18.188 1 97.94 365 TRP A CA 1
ATOM 2817 C C . TRP A 1 365 ? 29.703 44.25 16.828 1 97.94 365 TRP A C 1
ATOM 2819 O O . TRP A 1 365 ? 29.484 43.562 15.828 1 97.94 365 TRP A O 1
ATOM 2829 N N . PRO A 1 366 ? 30.312 45.406 16.797 1 97.12 366 PRO A N 1
ATOM 2830 C CA . PRO A 1 366 ? 30.969 45.812 15.562 1 97.12 366 PRO A CA 1
ATOM 2831 C C . PRO A 1 366 ? 32.188 44.938 15.219 1 97.12 366 PRO A C 1
ATOM 2833 O O . PRO A 1 366 ? 32.844 44.438 16.125 1 97.12 366 PRO A O 1
ATOM 2836 N N . ALA A 1 367 ? 32.438 44.781 13.93 1 97.25 367 ALA A N 1
ATOM 2837 C CA . ALA A 1 367 ? 33.562 44 13.461 1 97.25 367 ALA A CA 1
ATOM 2838 C C . ALA A 1 367 ? 34.875 44.594 13.984 1 97.25 367 ALA A C 1
ATOM 2840 O O . ALA A 1 367 ? 35.906 43.906 13.969 1 97.25 367 ALA A O 1
ATOM 2841 N N . ALA A 1 368 ? 34.844 45.75 14.523 1 96.62 368 ALA A N 1
ATOM 2842 C CA . ALA A 1 368 ? 36 46.375 15.117 1 96.62 368 ALA A CA 1
ATOM 2843 C C . ALA A 1 368 ? 36.469 45.625 16.359 1 96.62 368 ALA A C 1
ATOM 2845 O O . ALA A 1 368 ? 37.656 45.625 16.688 1 96.62 368 ALA A O 1
ATOM 2846 N N . VAL A 1 369 ? 35.531 44.969 16.984 1 97.5 369 VAL A N 1
ATOM 2847 C CA . VAL A 1 369 ? 35.844 44.312 18.25 1 97.5 369 VAL A CA 1
ATOM 2848 C C . VAL A 1 369 ? 36.844 43.156 17.984 1 97.5 369 VAL A C 1
ATOM 2850 O O . VAL A 1 369 ? 37.938 43.156 18.547 1 97.5 369 VAL A O 1
ATOM 2853 N N . PRO A 1 370 ? 36.469 42.188 17.172 1 97.19 370 PRO A N 1
ATOM 2854 C CA . PRO A 1 370 ? 37.469 41.156 16.891 1 97.19 370 PRO A CA 1
ATOM 2855 C C . PRO A 1 370 ? 38.688 41.719 16.141 1 97.19 370 PRO A C 1
ATOM 2857 O O . PRO A 1 370 ? 39.812 41.219 16.312 1 97.19 370 PRO A O 1
ATOM 2860 N N . HIS A 1 371 ? 38.531 42.75 15.367 1 97 371 HIS A N 1
ATOM 2861 C CA . HIS A 1 371 ? 39.656 43.344 14.641 1 97 371 HIS A CA 1
ATOM 2862 C C . HIS A 1 371 ? 40.688 43.906 15.602 1 97 371 HIS A C 1
ATOM 2864 O O . HIS A 1 371 ? 41.906 43.625 15.445 1 97 371 HIS A O 1
ATOM 2870 N N . TYR A 1 372 ? 40.344 44.656 16.625 1 97.06 372 TYR A N 1
ATOM 2871 C CA . TYR A 1 372 ? 41.25 45.281 17.562 1 97.06 372 TYR A CA 1
ATOM 2872 C C . TYR A 1 372 ? 41.844 44.25 18.531 1 97.06 372 TYR A C 1
ATOM 2874 O O . TYR A 1 372 ? 42.969 44.406 19 1 97.06 372 TYR A O 1
ATOM 2882 N N . LEU A 1 373 ? 41.062 43.281 18.797 1 97.31 373 LEU A N 1
ATOM 2883 C CA . LEU A 1 373 ? 41.625 42.188 19.594 1 97.31 373 LEU A CA 1
ATOM 2884 C C . LEU A 1 373 ? 42.781 41.5 18.859 1 97.31 373 LEU A C 1
ATOM 2886 O O . LEU A 1 373 ? 43.812 41.219 19.453 1 97.31 373 LEU A O 1
ATOM 2890 N N . ARG A 1 374 ? 42.562 41.219 17.656 1 96.56 374 ARG A N 1
ATOM 2891 C CA . ARG A 1 374 ? 43.562 40.531 16.844 1 96.56 374 ARG A CA 1
ATOM 2892 C C . ARG A 1 374 ? 44.781 41.406 16.609 1 96.56 374 ARG A C 1
ATOM 2894 O O . ARG A 1 374 ? 45.906 40.969 16.75 1 96.56 374 ARG A O 1
ATOM 2901 N N . LYS A 1 375 ? 44.562 42.656 16.312 1 95.12 375 LYS A N 1
ATOM 2902 C CA . LYS A 1 375 ? 45.625 43.562 15.898 1 95.12 375 LYS A CA 1
ATOM 2903 C C . LYS A 1 375 ? 46.375 44.125 17.109 1 95.12 375 LYS A C 1
ATOM 2905 O O . LYS A 1 375 ? 47.594 44.25 17.078 1 95.12 375 LYS A O 1
ATOM 2910 N N . TYR A 1 376 ? 45.688 44.562 18.219 1 94.5 376 TYR A N 1
ATOM 2911 C CA . TYR A 1 376 ? 46.281 45.312 19.312 1 94.5 376 TYR A CA 1
ATOM 2912 C C . TYR A 1 376 ? 46.125 44.562 20.641 1 94.5 376 TYR A C 1
ATOM 2914 O O . TYR A 1 376 ? 46.656 44.969 21.656 1 94.5 376 TYR A O 1
ATOM 2922 N N . GLY A 1 377 ? 45.375 43.438 20.594 1 94.94 377 GLY A N 1
ATOM 2923 C CA . GLY A 1 377 ? 45.125 42.719 21.844 1 94.94 377 GLY A CA 1
ATOM 2924 C C . GLY A 1 377 ? 44.125 43.406 22.734 1 94.94 377 GLY A C 1
ATOM 2925 O O . GLY A 1 377 ? 44.094 43.156 23.938 1 94.94 377 GLY A O 1
ATOM 2926 N N . VAL A 1 378 ? 43.344 44.344 22.141 1 96 378 VAL A N 1
ATOM 2927 C CA . VAL A 1 378 ? 42.312 45.062 22.891 1 96 378 VAL A CA 1
ATOM 2928 C C . VAL A 1 378 ? 41.219 44.094 23.328 1 96 378 VAL A C 1
ATOM 2930 O O . VAL A 1 378 ? 40.562 43.469 22.484 1 96 378 VAL A O 1
ATOM 2933 N N . PRO A 1 379 ? 41.062 43.875 24.609 1 96.62 379 PRO A N 1
ATOM 2934 C CA . PRO A 1 379 ? 40.062 42.906 25.047 1 96.62 379 PRO A CA 1
ATOM 2935 C C . PRO A 1 379 ? 38.625 43.375 24.859 1 96.62 379 PRO A C 1
ATOM 2937 O O . PRO A 1 379 ? 38.344 44.562 25.094 1 96.62 379 PRO A O 1
ATOM 2940 N N . PRO A 1 380 ? 37.688 42.438 24.359 1 97.44 380 PRO A N 1
ATOM 2941 C CA . PRO A 1 380 ? 36.25 42.781 24.391 1 97.44 380 PRO A CA 1
ATOM 2942 C C . PRO A 1 380 ? 35.719 42.969 25.812 1 97.44 380 PRO A C 1
ATOM 2944 O O . PRO A 1 380 ? 36.469 42.719 26.781 1 97.44 380 PRO A O 1
ATOM 2947 N N . GLU A 1 381 ? 34.469 43.438 25.922 1 96.88 381 GLU A N 1
ATOM 2948 C CA . GLU A 1 381 ? 33.844 43.594 27.234 1 96.88 381 GLU A CA 1
ATOM 2949 C C . GLU A 1 381 ? 33.844 42.25 27.984 1 96.88 381 GLU A C 1
ATOM 2951 O O . GLU A 1 381 ? 33.625 41.188 27.391 1 96.88 381 GLU A O 1
ATOM 2956 N N . PRO A 1 382 ? 34.156 42.344 29.344 1 96.06 382 PRO A N 1
ATOM 2957 C CA . PRO A 1 382 ? 34.25 41.125 30.109 1 96.06 382 PRO A CA 1
ATOM 2958 C C . PRO A 1 382 ? 32.938 40.281 30.062 1 96.06 382 PRO A C 1
ATOM 2960 O O . PRO A 1 382 ? 33 39.062 30.047 1 96.06 382 PRO A O 1
ATOM 2963 N N . GLU A 1 383 ? 31.828 40.969 30.016 1 96.81 383 GLU A N 1
ATOM 2964 C CA . GLU A 1 383 ? 30.562 40.25 29.953 1 96.81 383 GLU A CA 1
ATOM 2965 C C . GLU A 1 383 ? 30.406 39.469 28.641 1 96.81 383 GLU A C 1
ATOM 2967 O O . GLU A 1 383 ? 29.812 38.406 28.609 1 96.81 383 GLU A O 1
ATOM 2972 N N . LEU A 1 384 ? 30.859 40.031 27.562 1 97.75 384 LEU A N 1
ATOM 2973 C CA . LEU A 1 384 ? 30.828 39.344 26.266 1 97.75 384 LEU A CA 1
ATOM 2974 C C . LEU A 1 384 ? 31.75 38.125 26.266 1 97.75 384 LEU A C 1
ATOM 2976 O O . LEU A 1 384 ? 31.391 37.094 25.734 1 97.75 384 LEU A O 1
ATOM 2980 N N . ILE A 1 385 ? 32.938 38.25 26.906 1 97.12 385 ILE A N 1
ATOM 2981 C CA . ILE A 1 385 ? 33.875 37.156 27 1 97.12 385 ILE A CA 1
ATOM 2982 C C . ILE A 1 385 ? 33.25 36.031 27.812 1 97.12 385 ILE A C 1
ATOM 2984 O O . ILE A 1 385 ? 33.344 34.844 27.453 1 97.12 385 ILE A O 1
ATOM 2988 N N . GLU A 1 386 ? 32.594 36.438 28.891 1 97.06 386 GLU A N 1
ATOM 2989 C CA . GLU A 1 386 ? 31.922 35.438 29.703 1 97.06 386 GLU A CA 1
ATOM 2990 C C . GLU A 1 386 ? 30.828 34.75 28.922 1 97.06 386 GLU A C 1
ATOM 2992 O O . GLU A 1 386 ? 30.625 33.531 29.078 1 97.06 386 GLU A O 1
ATOM 2997 N N . HIS A 1 387 ? 30.094 35.469 28.125 1 97.31 387 HIS A N 1
ATOM 2998 C CA . HIS A 1 387 ? 29.047 34.906 27.266 1 97.31 387 HIS A CA 1
ATOM 2999 C C . HIS A 1 387 ? 29.609 33.906 26.266 1 97.31 387 HIS A C 1
ATOM 3001 O O . HIS A 1 387 ? 29.062 32.844 26.062 1 97.31 387 HIS A O 1
ATOM 3007 N N . ILE A 1 388 ? 30.672 34.188 25.656 1 97.38 388 ILE A N 1
ATOM 3008 C CA . ILE A 1 388 ? 31.328 33.344 24.672 1 97.38 388 ILE A CA 1
ATOM 3009 C C . ILE A 1 388 ? 31.828 32.062 25.328 1 97.38 388 ILE A C 1
ATOM 3011 O O . ILE A 1 388 ? 31.688 30.969 24.766 1 97.38 388 ILE A O 1
ATOM 3015 N N . ARG A 1 389 ? 32.375 32.25 26.531 1 95.94 389 ARG A N 1
ATOM 3016 C CA . ARG A 1 389 ? 32.844 31.094 27.281 1 95.94 389 ARG A CA 1
ATOM 3017 C C . ARG A 1 389 ? 31.703 30.141 27.625 1 95.94 389 ARG A C 1
ATOM 3019 O O . ARG A 1 389 ? 31.844 28.922 27.484 1 95.94 389 ARG A O 1
ATOM 3026 N N . ALA A 1 390 ? 30.641 30.75 28 1 95.44 390 ALA A N 1
ATOM 3027 C CA . ALA A 1 390 ? 29.469 29.969 28.359 1 95.44 390 ALA A CA 1
ATOM 3028 C C . ALA A 1 390 ? 28.906 29.219 27.156 1 95.44 390 ALA A C 1
ATOM 3030 O O . ALA A 1 390 ? 28.312 28.141 27.297 1 95.44 390 ALA A O 1
ATOM 3031 N N . ALA A 1 391 ? 29.031 29.688 25.984 1 93.25 391 ALA A N 1
ATOM 3032 C CA . ALA A 1 391 ? 28.562 29.078 24.75 1 93.25 391 ALA A CA 1
ATOM 3033 C C . ALA A 1 391 ? 29.562 28.062 24.219 1 93.25 391 ALA A C 1
ATOM 3035 O O . ALA A 1 391 ? 29.375 27.484 23.141 1 93.25 391 ALA A O 1
ATOM 3036 N N . GLY A 1 392 ? 30.656 27.859 25 1 92.81 392 GLY A N 1
ATOM 3037 C CA . GLY A 1 392 ? 31.656 26.891 24.594 1 92.81 392 GLY A CA 1
ATOM 3038 C C . GLY A 1 392 ? 32.438 27.312 23.375 1 92.81 392 GLY A C 1
ATOM 3039 O O . GLY A 1 392 ? 32.875 26.484 22.578 1 92.81 392 GLY A O 1
ATOM 3040 N N . PHE A 1 393 ? 32.469 28.609 23.141 1 94.44 393 PHE A N 1
ATOM 3041 C CA . PHE A 1 393 ? 33.25 29.219 22.047 1 94.44 393 PHE A CA 1
ATOM 3042 C C . PHE A 1 393 ? 32.688 28.781 20.688 1 94.44 393 PHE A C 1
ATOM 3044 O O . PHE A 1 393 ? 33.438 28.75 19.703 1 94.44 393 PHE A O 1
ATOM 3051 N N . ARG A 1 394 ? 31.422 28.344 20.578 1 89.38 394 ARG A N 1
ATOM 3052 C CA . ARG A 1 394 ? 30.734 28 19.344 1 89.38 394 ARG A CA 1
ATOM 3053 C C . ARG A 1 394 ? 29.516 28.875 19.141 1 89.38 394 ARG A C 1
ATOM 3055 O O . ARG A 1 394 ? 28.609 28.891 19.969 1 89.38 394 ARG A O 1
ATOM 3062 N N . PRO A 1 395 ? 29.547 29.594 18.062 1 89.69 395 PRO A N 1
ATOM 3063 C CA . PRO A 1 395 ? 28.375 30.438 17.812 1 89.69 395 PRO A CA 1
ATOM 3064 C C . PRO A 1 395 ? 27.109 29.641 17.562 1 89.69 395 PRO A C 1
ATOM 3066 O O . PRO A 1 395 ? 27.141 28.578 16.922 1 89.69 395 PRO A O 1
ATOM 3069 N N . PRO A 1 396 ? 26 30.047 18.125 1 86.88 396 PRO A N 1
ATOM 3070 C CA . PRO A 1 396 ? 24.719 29.391 17.859 1 86.88 396 PRO A CA 1
ATOM 3071 C C . PRO A 1 396 ? 24.141 29.703 16.484 1 86.88 396 PRO A C 1
ATOM 3073 O O . PRO A 1 396 ? 24.625 30.625 15.812 1 86.88 396 PRO A O 1
ATOM 3076 N N . LEU A 1 397 ? 23.125 28.875 16.109 1 86.75 397 LEU A N 1
ATOM 3077 C CA . LEU A 1 397 ? 22.359 29.219 14.914 1 86.75 397 LEU A CA 1
ATOM 3078 C C . LEU A 1 397 ? 21.453 30.422 15.172 1 86.75 397 LEU A C 1
ATOM 3080 O O . LEU A 1 397 ? 20.734 30.469 16.172 1 86.75 397 LEU A O 1
ATOM 3084 N N . VAL A 1 398 ? 21.656 31.438 14.328 1 90 398 VAL A N 1
ATOM 3085 C CA . VAL A 1 398 ? 20.812 32.625 14.414 1 90 398 VAL A CA 1
ATOM 3086 C C . VAL A 1 398 ? 19.859 32.656 13.211 1 90 398 VAL A C 1
ATOM 3088 O O . VAL A 1 398 ? 20.312 32.812 12.07 1 90 398 VAL A O 1
ATOM 3091 N N . GLY A 1 399 ? 18.609 32.625 13.461 1 86 399 GLY A N 1
ATOM 3092 C CA . GLY A 1 399 ? 17.625 32.594 12.398 1 86 399 GLY A CA 1
ATOM 3093 C C . GLY A 1 399 ? 17.562 33.906 11.594 1 86 399 GLY A C 1
ATOM 3094 O O . GLY A 1 399 ? 18.047 34.938 12.047 1 86 399 GLY A O 1
ATOM 3095 N N . GLU A 1 400 ? 17.047 33.812 10.469 1 87.88 400 GLU A N 1
ATOM 3096 C CA . GLU A 1 400 ? 16.969 34.938 9.539 1 87.88 400 GLU A CA 1
ATOM 3097 C C . GLU A 1 400 ? 16.219 36.125 10.164 1 87.88 400 GLU A C 1
ATOM 3099 O O . GLU A 1 400 ? 16.656 37.25 10.031 1 87.88 400 GLU A O 1
ATOM 3104 N N . LEU A 1 401 ? 15.133 35.781 10.758 1 91.5 401 LEU A N 1
ATOM 3105 C CA . LEU A 1 401 ? 14.328 36.844 11.328 1 91.5 401 LEU A CA 1
ATOM 3106 C C . LEU A 1 401 ? 15.07 37.531 12.461 1 91.5 401 LEU A C 1
ATOM 3108 O O . LEU A 1 401 ? 14.938 38.75 12.648 1 91.5 401 LEU A O 1
ATOM 3112 N N . VAL A 1 402 ? 15.812 36.875 13.211 1 93.31 402 VAL A N 1
ATOM 3113 C CA . VAL A 1 402 ? 16.609 37.438 14.289 1 93.31 402 VAL A CA 1
ATOM 3114 C C . VAL A 1 402 ? 17.688 38.344 13.711 1 93.31 402 VAL A C 1
ATOM 3116 O O . VAL A 1 402 ? 17.938 39.438 14.227 1 93.31 402 VAL A O 1
ATOM 3119 N N . ARG A 1 403 ? 18.281 37.906 12.727 1 94.06 403 ARG A N 1
ATOM 3120 C CA . ARG A 1 403 ? 19.312 38.719 12.07 1 94.06 403 ARG A CA 1
ATOM 3121 C C . ARG A 1 403 ? 18.703 40 11.5 1 94.06 403 ARG A C 1
ATOM 3123 O O . ARG A 1 403 ? 19.297 41.062 11.625 1 94.06 403 ARG A O 1
ATOM 3130 N N . ALA A 1 404 ? 17.625 39.812 10.875 1 94.88 404 ALA A N 1
ATOM 3131 C CA . ALA A 1 404 ? 16.938 41 10.328 1 94.88 404 ALA A CA 1
ATOM 3132 C C . ALA A 1 404 ? 16.547 41.969 11.43 1 94.88 404 ALA A C 1
ATOM 3134 O O . ALA A 1 404 ? 16.578 43.188 11.234 1 94.88 404 ALA A O 1
ATOM 3135 N N . THR A 1 405 ? 16.125 41.438 12.539 1 96.94 405 THR A N 1
ATOM 3136 C CA . THR A 1 405 ? 15.781 42.25 13.695 1 96.94 405 THR A CA 1
ATOM 3137 C C . THR A 1 405 ? 17 43 14.211 1 96.94 405 THR A C 1
ATOM 3139 O O . THR A 1 405 ? 16.922 44.188 14.555 1 96.94 405 THR A O 1
ATOM 3142 N N . ALA A 1 406 ? 18.125 42.344 14.266 1 97.25 406 ALA A N 1
ATOM 3143 C CA . ALA A 1 406 ? 19.375 42.969 14.664 1 97.25 406 ALA A CA 1
ATOM 3144 C C . ALA A 1 406 ? 19.766 44.094 13.703 1 97.25 406 ALA A C 1
ATOM 3146 O O . ALA A 1 406 ? 20.188 45.156 14.133 1 97.25 406 ALA A O 1
ATOM 3147 N N . GLU A 1 407 ? 19.672 43.812 12.508 1 97.38 407 GLU A N 1
ATOM 3148 C CA . GLU A 1 407 ? 19.969 44.812 11.492 1 97.38 407 GLU A CA 1
ATOM 3149 C C . GLU A 1 407 ? 19.094 46.062 11.688 1 97.38 407 GLU A C 1
ATOM 3151 O O . GLU A 1 407 ? 19.594 47.188 11.609 1 97.38 407 GLU A O 1
ATOM 3156 N N . ALA A 1 408 ? 17.844 45.844 11.859 1 97.31 408 ALA A N 1
ATOM 3157 C CA . ALA A 1 408 ? 16.922 46.938 12.078 1 97.31 408 ALA A CA 1
ATOM 3158 C C . ALA A 1 408 ? 17.328 47.781 13.281 1 97.31 408 ALA A C 1
ATOM 3160 O O . ALA A 1 408 ? 17.25 49 13.25 1 97.31 408 ALA A O 1
ATOM 3161 N N . ASP A 1 409 ? 17.766 47.156 14.32 1 96.5 409 ASP A N 1
ATOM 3162 C CA . ASP A 1 409 ? 18.203 47.844 15.523 1 96.5 409 ASP A CA 1
ATOM 3163 C C . ASP A 1 409 ? 19.422 48.719 15.25 1 96.5 409 ASP A C 1
ATOM 3165 O O . ASP A 1 409 ? 19.547 49.812 15.789 1 96.5 409 ASP A O 1
ATOM 3169 N N . ILE A 1 410 ? 20.281 48.188 14.508 1 96 410 ILE A N 1
ATOM 3170 C CA . ILE A 1 410 ? 21.531 48.875 14.203 1 96 410 ILE A CA 1
ATOM 3171 C C . ILE A 1 410 ? 21.234 50.094 13.359 1 96 410 ILE A C 1
ATOM 3173 O O . ILE A 1 410 ? 21.797 51.188 13.609 1 96 410 ILE A O 1
ATOM 3177 N N . VAL A 1 411 ? 20.406 49.906 12.422 1 95.94 411 VAL A N 1
ATOM 3178 C CA . VAL A 1 411 ? 20.156 51 11.469 1 95.94 411 VAL A CA 1
ATOM 3179 C C . VAL A 1 411 ? 19.094 51.938 12.023 1 95.94 411 VAL A C 1
ATOM 3181 O O . VAL A 1 411 ? 18.953 53.062 11.547 1 95.94 411 VAL A O 1
ATOM 3184 N N . GLY A 1 412 ? 18.375 51.625 12.977 1 94.38 412 GLY A N 1
ATOM 3185 C CA . GLY A 1 412 ? 17.312 52.438 13.539 1 94.38 412 GLY A CA 1
ATOM 3186 C C . GLY A 1 412 ? 16.016 52.344 12.75 1 94.38 412 GLY A C 1
ATOM 3187 O O . GLY A 1 412 ? 15.328 53.375 12.578 1 94.38 412 GLY A O 1
ATOM 3188 N N . LYS A 1 413 ? 15.789 51.312 12.086 1 95.69 413 LYS A N 1
ATOM 3189 C CA . LYS A 1 413 ? 14.547 51.062 11.359 1 95.69 413 LYS A CA 1
ATOM 3190 C C . LYS A 1 413 ? 13.602 50.188 12.18 1 95.69 413 LYS A C 1
ATOM 3192 O O . LYS A 1 413 ? 14.023 49.562 13.141 1 95.69 413 LYS A O 1
ATOM 3197 N N . PRO A 1 414 ? 12.367 50.219 11.781 1 96.06 414 PRO A N 1
ATOM 3198 C CA . PRO A 1 414 ? 11.43 49.344 12.5 1 96.06 414 PRO A CA 1
ATOM 3199 C C . PRO A 1 414 ? 11.734 47.844 12.32 1 96.06 414 PRO A C 1
ATOM 3201 O O . PRO A 1 414 ? 12.109 47.438 11.219 1 96.06 414 PRO A O 1
ATOM 3204 N N . ARG A 1 415 ? 11.648 47.125 13.398 1 97.12 415 ARG A N 1
ATOM 3205 C CA . ARG A 1 415 ? 11.852 45.656 13.367 1 97.12 415 ARG A CA 1
ATOM 3206 C C . ARG A 1 415 ? 10.852 45 12.43 1 97.12 415 ARG A C 1
ATOM 3208 O O . ARG A 1 415 ? 9.688 45.406 12.367 1 97.12 415 ARG A O 1
ATOM 3215 N N . PRO A 1 416 ? 11.273 44 11.672 1 96.19 416 PRO A N 1
ATOM 3216 C CA . PRO A 1 416 ? 10.359 43.281 10.789 1 96.19 416 PRO A CA 1
ATOM 3217 C C . PRO A 1 416 ? 9.312 42.469 11.555 1 96.19 416 PRO A C 1
ATOM 3219 O O . PRO A 1 416 ? 9.625 41.906 12.602 1 96.19 416 PRO A O 1
ATOM 3222 N N . PRO A 1 417 ? 8.078 42.375 10.961 1 94.75 417 PRO A N 1
ATOM 3223 C CA . PRO A 1 417 ? 7.035 41.562 11.602 1 94.75 417 PRO A CA 1
ATOM 3224 C C . PRO A 1 417 ? 7.215 40.062 11.367 1 94.75 417 PRO A C 1
ATOM 3226 O O . PRO A 1 417 ? 7.812 39.656 10.367 1 94.75 417 PRO A O 1
ATOM 3229 N N . GLN A 1 418 ? 6.766 39.281 12.281 1 93.69 418 GLN A N 1
ATOM 3230 C CA . GLN A 1 418 ? 6.641 37.844 12.062 1 93.69 418 GLN A CA 1
ATOM 3231 C C . GLN A 1 418 ? 5.484 37.531 11.117 1 93.69 418 GLN A C 1
ATOM 3233 O O . GLN A 1 418 ? 4.621 38.375 10.883 1 93.69 418 GLN A O 1
ATOM 3238 N N . THR A 1 419 ? 5.535 36.344 10.492 1 89.56 419 THR A N 1
ATOM 3239 C CA . THR A 1 419 ? 4.469 35.844 9.625 1 89.56 419 THR A CA 1
ATOM 3240 C C . THR A 1 419 ? 4.156 34.375 9.914 1 89.56 419 THR A C 1
ATOM 3242 O O . THR A 1 419 ? 4.836 33.75 10.719 1 89.56 419 THR A O 1
ATOM 3245 N N . ASP A 1 420 ? 3.105 33.906 9.195 1 86.88 420 ASP A N 1
ATOM 3246 C CA . ASP A 1 420 ? 2.725 32.5 9.328 1 86.88 420 ASP A CA 1
ATOM 3247 C C . ASP A 1 420 ? 3.861 31.578 8.891 1 86.88 420 ASP A C 1
ATOM 3249 O O . ASP A 1 420 ? 3.975 30.453 9.375 1 86.88 420 ASP A O 1
ATOM 3253 N N . ALA A 1 421 ? 4.684 32 8.039 1 86.38 421 ALA A N 1
ATOM 3254 C CA . ALA A 1 421 ? 5.789 31.219 7.504 1 86.38 421 ALA A CA 1
ATOM 3255 C C . ALA A 1 421 ? 6.824 30.922 8.586 1 86.38 421 ALA A C 1
ATOM 3257 O O . ALA A 1 421 ? 7.648 30.016 8.438 1 86.38 421 ALA A O 1
ATOM 3258 N N . ASP A 1 422 ? 6.762 31.688 9.648 1 89.56 422 ASP A N 1
ATOM 3259 C CA . ASP A 1 422 ? 7.699 31.516 10.75 1 89.56 422 ASP A CA 1
ATOM 3260 C C . ASP A 1 422 ? 7.238 30.406 11.695 1 89.56 422 ASP A C 1
ATOM 3262 O O . ASP A 1 422 ? 7.973 30 12.602 1 89.56 422 ASP A O 1
ATOM 3266 N N . LEU A 1 423 ? 6.043 29.891 11.438 1 91.19 423 LEU A N 1
ATOM 3267 C CA . LEU A 1 423 ? 5.492 28.812 12.234 1 91.19 423 LEU A CA 1
ATOM 3268 C C . LEU A 1 423 ? 5.637 27.469 11.516 1 91.19 423 LEU A C 1
ATOM 3270 O O . LEU A 1 423 ? 5.762 27.438 10.289 1 91.19 423 LEU A O 1
ATOM 3274 N N . PRO A 1 424 ? 5.625 26.359 12.289 1 89.81 424 PRO A N 1
ATOM 3275 C CA . PRO A 1 424 ? 5.652 25.047 11.648 1 89.81 424 PRO A CA 1
ATOM 3276 C C . PRO A 1 424 ? 4.441 24.797 10.75 1 89.81 424 PRO A C 1
ATOM 3278 O O . PRO A 1 424 ? 3.33 25.219 11.078 1 89.81 424 PRO A O 1
ATOM 3281 N N . ASP A 1 425 ? 4.723 24.078 9.633 1 91.25 425 ASP A N 1
ATOM 3282 C CA . ASP A 1 425 ? 3.637 23.719 8.727 1 91.25 425 ASP A CA 1
ATOM 3283 C C . ASP A 1 425 ? 2.721 22.672 9.352 1 91.25 425 ASP A C 1
ATOM 3285 O O . ASP A 1 425 ? 3.184 21.625 9.797 1 91.25 425 ASP A O 1
ATOM 3289 N N . GLU A 1 426 ? 1.425 23 9.375 1 87.94 426 GLU A N 1
ATOM 3290 C CA . GLU A 1 426 ? 0.482 22.094 10.023 1 87.94 426 GLU A CA 1
ATOM 3291 C C . GLU A 1 426 ? -0.468 21.453 9.016 1 87.94 426 GLU A C 1
ATOM 3293 O O . GLU A 1 426 ? -1.525 20.938 9.383 1 87.94 426 GLU A O 1
ATOM 3298 N N . SER A 1 427 ? -0.093 21.484 7.75 1 90.06 427 SER A N 1
ATOM 3299 C CA . SER A 1 427 ? -0.897 20.812 6.734 1 90.06 427 SER A CA 1
ATOM 3300 C C . SER A 1 427 ? -0.958 19.312 6.984 1 90.06 427 SER A C 1
ATOM 3302 O O . SER A 1 427 ? -0.068 18.75 7.625 1 90.06 427 SER A O 1
ATOM 3304 N N . VAL A 1 428 ? -1.982 18.688 6.484 1 91.69 428 VAL A N 1
ATOM 3305 C CA . VAL A 1 428 ? -2.15 17.25 6.711 1 91.69 428 VAL A CA 1
ATOM 3306 C C . VAL A 1 428 ? -0.969 16.5 6.109 1 91.69 428 VAL A C 1
ATOM 3308 O O . VAL A 1 428 ? -0.514 15.492 6.672 1 91.69 428 VAL A O 1
ATOM 3311 N N . ARG A 1 429 ? -0.438 16.891 5.004 1 90.5 429 ARG A N 1
ATOM 3312 C CA . ARG A 1 429 ? 0.688 16.234 4.348 1 90.5 429 ARG A CA 1
ATOM 3313 C C . ARG A 1 429 ? 1.916 16.219 5.254 1 90.5 429 ARG A C 1
ATOM 3315 O O . ARG A 1 429 ? 2.572 15.18 5.398 1 90.5 429 ARG A O 1
ATOM 3322 N N . THR A 1 430 ? 2.119 17.328 5.809 1 90.19 430 THR A N 1
ATOM 3323 C CA . THR A 1 430 ? 3.293 17.438 6.668 1 90.19 430 THR A CA 1
ATOM 3324 C C . THR A 1 430 ? 3.068 16.703 7.984 1 90.19 430 THR A C 1
ATOM 3326 O O . THR A 1 430 ? 3.961 16.016 8.477 1 90.19 430 THR A O 1
ATOM 3329 N N . ARG A 1 431 ? 1.902 16.828 8.531 1 91.56 431 ARG A N 1
ATOM 3330 C CA . ARG A 1 431 ? 1.6 16.219 9.82 1 91.56 431 ARG A CA 1
ATOM 3331 C C . ARG A 1 431 ? 1.69 14.695 9.727 1 91.56 431 ARG A C 1
ATOM 3333 O O . ARG A 1 431 ? 2.201 14.047 10.641 1 91.56 431 ARG A O 1
ATOM 3340 N N . VAL A 1 432 ? 1.184 14.195 8.672 1 93.56 432 VAL A N 1
ATOM 3341 C CA . VAL A 1 432 ? 1.179 12.75 8.508 1 93.56 432 VAL A CA 1
ATOM 3342 C C . VAL A 1 432 ? 2.613 12.227 8.445 1 93.56 432 VAL A C 1
ATOM 3344 O O . VAL A 1 432 ? 2.91 11.141 8.945 1 93.56 432 VAL A O 1
ATOM 3347 N N . GLU A 1 433 ? 3.48 13.008 7.887 1 92.56 433 GLU A N 1
ATOM 3348 C CA . GLU A 1 433 ? 4.879 12.602 7.797 1 92.56 433 GLU A CA 1
ATOM 3349 C C . GLU A 1 433 ? 5.598 12.797 9.125 1 92.56 433 GLU A C 1
ATOM 3351 O O . GLU A 1 433 ? 6.262 11.883 9.625 1 92.56 433 GLU A O 1
ATOM 3356 N N . ARG A 1 434 ? 5.41 13.914 9.664 1 89.12 434 ARG A N 1
ATOM 3357 C CA . ARG A 1 434 ? 6.145 14.32 10.859 1 89.12 434 ARG A CA 1
ATOM 3358 C C . ARG A 1 434 ? 5.59 13.633 12.102 1 89.12 434 ARG A C 1
ATOM 3360 O O . ARG A 1 434 ? 6.348 13.086 12.906 1 89.12 434 ARG A O 1
ATOM 3367 N N . ASP A 1 435 ? 4.203 13.594 12.219 1 85.75 435 ASP A N 1
ATOM 3368 C CA . ASP A 1 435 ? 3.562 13.125 13.445 1 85.75 435 ASP A CA 1
ATOM 3369 C C . ASP A 1 435 ? 3.08 11.688 13.297 1 85.75 435 ASP A C 1
ATOM 3371 O O . ASP A 1 435 ? 2.744 11.031 14.281 1 85.75 435 ASP A O 1
ATOM 3375 N N . GLY A 1 436 ? 2.889 11.219 12.062 1 88.06 436 GLY A N 1
ATOM 3376 C CA . GLY A 1 436 ? 2.561 9.82 11.844 1 88.06 436 GLY A CA 1
ATOM 3377 C C . GLY A 1 436 ? 1.132 9.609 11.383 1 88.06 436 GLY A C 1
ATOM 3378 O O . GLY A 1 436 ? 0.878 8.797 10.492 1 88.06 436 GLY A O 1
ATOM 3379 N N . GLU A 1 437 ? 0.182 10.203 12.055 1 89 437 GLU A N 1
ATOM 3380 C CA . GLU A 1 437 ? -1.225 10.031 11.703 1 89 437 GLU A CA 1
ATOM 3381 C C . GLU A 1 437 ? -1.975 11.359 11.758 1 89 437 GLU A C 1
ATOM 3383 O O . GLU A 1 437 ? -1.54 12.297 12.43 1 89 437 GLU A O 1
ATOM 3388 N N . PRO A 1 438 ? -3.012 11.336 10.922 1 87.75 438 PRO A N 1
ATOM 3389 C CA . PRO A 1 438 ? -3.797 12.578 10.977 1 87.75 438 PRO A CA 1
ATOM 3390 C C . PRO A 1 438 ? -4.605 12.703 12.273 1 87.75 438 PRO A C 1
ATOM 3392 O O . PRO A 1 438 ? -4.738 11.727 13.016 1 87.75 438 PRO A O 1
ATOM 3395 N N . GLY A 1 439 ? -4.984 13.859 12.586 1 79.44 439 GLY A N 1
ATOM 3396 C CA . GLY A 1 439 ? -5.867 14.055 13.727 1 79.44 439 GLY A CA 1
ATOM 3397 C C . GLY A 1 439 ? -7.203 13.352 13.578 1 79.44 439 GLY A C 1
ATOM 3398 O O . GLY A 1 439 ? -7.531 12.852 12.5 1 79.44 439 GLY A O 1
ATOM 3399 N N . ARG A 1 440 ? -8.047 13.109 14.516 1 72.88 440 ARG A N 1
ATOM 3400 C CA . ARG A 1 440 ? -9.273 12.328 14.586 1 72.88 440 ARG A CA 1
ATOM 3401 C C . ARG A 1 440 ? -10.336 12.883 13.641 1 72.88 440 ARG A C 1
ATOM 3403 O O . ARG A 1 440 ? -11.195 12.141 13.156 1 72.88 440 ARG A O 1
ATOM 3410 N N . ASP A 1 441 ? -10.32 14.062 13.328 1 82.94 441 ASP A N 1
ATOM 3411 C CA . ASP A 1 441 ? -11.367 14.648 12.492 1 82.94 441 ASP A CA 1
ATOM 3412 C C . ASP A 1 441 ? -10.828 15.047 11.125 1 82.94 441 ASP A C 1
ATOM 3414 O O . ASP A 1 441 ? -11.148 16.109 10.609 1 82.94 441 ASP A O 1
ATOM 3418 N N . VAL A 1 442 ? -10.055 14.07 10.602 1 92 442 VAL A N 1
ATOM 3419 C CA . VAL A 1 442 ? -9.492 14.359 9.281 1 92 442 VAL A CA 1
ATOM 3420 C C . VAL A 1 442 ? -10.625 14.5 8.266 1 92 442 VAL A C 1
ATOM 3422 O O . VAL A 1 442 ? -11.586 13.727 8.289 1 92 442 VAL A O 1
ATOM 3425 N N . ARG A 1 443 ? -10.555 15.445 7.398 1 95.44 443 ARG A N 1
ATOM 3426 C CA . ARG A 1 443 ? -11.586 15.742 6.41 1 95.44 443 ARG A CA 1
ATOM 3427 C C . ARG A 1 443 ? -11.406 14.891 5.16 1 95.44 443 ARG A C 1
ATOM 3429 O O . ARG A 1 443 ? -10.305 14.414 4.879 1 95.44 443 ARG A O 1
ATOM 3436 N N . ALA A 1 444 ? -12.516 14.727 4.453 1 96.56 444 ALA A N 1
ATOM 3437 C CA . ALA A 1 444 ? -12.5 13.914 3.238 1 96.56 444 ALA A CA 1
ATOM 3438 C C . ALA A 1 444 ? -11.5 14.461 2.223 1 96.56 444 ALA A C 1
ATOM 3440 O O . ALA A 1 444 ? -10.742 13.703 1.614 1 96.56 444 ALA A O 1
ATOM 3441 N N . GLY A 1 445 ? -11.539 15.773 2.041 1 96.12 445 GLY A N 1
ATOM 3442 C CA . GLY A 1 445 ? -10.602 16.391 1.121 1 96.12 445 GLY A CA 1
ATOM 3443 C C . GLY A 1 445 ? -9.148 16.141 1.494 1 96.12 445 GLY A C 1
ATOM 3444 O O . GLY A 1 445 ? -8.305 15.938 0.62 1 96.12 445 GLY A O 1
ATOM 3445 N N . GLU A 1 446 ? -8.82 16.203 2.764 1 95.94 446 GLU A N 1
ATOM 3446 C CA . GLU A 1 446 ? -7.477 15.914 3.256 1 95.94 446 GLU A CA 1
ATOM 3447 C C . GLU A 1 446 ? -7.102 14.453 3.018 1 95.94 446 GLU A C 1
ATOM 3449 O O . GLU A 1 446 ? -5.949 14.148 2.693 1 95.94 446 GLU A O 1
ATOM 3454 N N . VAL A 1 447 ? -8.055 13.523 3.193 1 97.06 447 VAL A N 1
ATOM 3455 C CA . VAL A 1 447 ? -7.82 12.102 2.939 1 97.06 447 VAL A CA 1
ATOM 3456 C C . VAL A 1 447 ? -7.445 11.891 1.475 1 97.06 447 VAL A C 1
ATOM 3458 O O . VAL A 1 447 ? -6.512 11.148 1.165 1 97.06 447 VAL A O 1
ATOM 3461 N N . LEU A 1 448 ? -8.188 12.547 0.587 1 97.62 448 LEU A N 1
ATOM 3462 C CA . LEU A 1 448 ? -7.895 12.43 -0.837 1 97.62 448 LEU A CA 1
ATOM 3463 C C . LEU A 1 448 ? -6.5 12.961 -1.147 1 97.62 448 LEU A C 1
ATOM 3465 O O . LEU A 1 448 ? -5.781 12.391 -1.97 1 97.62 448 LEU A O 1
ATOM 3469 N N . GLU A 1 449 ? -6.125 14.07 -0.496 1 95.94 449 GLU A N 1
ATOM 3470 C CA . GLU A 1 449 ? -4.785 14.625 -0.678 1 95.94 449 GLU A CA 1
ATOM 3471 C C . GLU A 1 449 ? -3.711 13.609 -0.296 1 95.94 449 GLU A C 1
ATOM 3473 O O . GLU A 1 449 ? -2.742 13.422 -1.032 1 95.94 449 GLU A O 1
ATOM 3478 N N . VAL A 1 450 ? -3.871 12.992 0.815 1 97.06 450 VAL A N 1
ATOM 3479 C CA . VAL A 1 450 ? -2.912 12.008 1.302 1 97.06 450 VAL A CA 1
ATOM 3480 C C . VAL A 1 450 ? -2.916 10.789 0.386 1 97.06 450 VAL A C 1
ATOM 3482 O O . VAL A 1 450 ? -1.859 10.227 0.081 1 97.06 450 VAL A O 1
ATOM 3485 N N . LEU A 1 451 ? -4.109 10.344 -0.032 1 98.25 451 LEU A N 1
ATOM 3486 C CA . LEU A 1 451 ? -4.223 9.188 -0.913 1 98.25 451 LEU A CA 1
ATOM 3487 C C . LEU A 1 451 ? -3.463 9.414 -2.215 1 98.25 451 LEU A C 1
ATOM 3489 O O . LEU A 1 451 ? -2.688 8.555 -2.643 1 98.25 451 LEU A O 1
ATOM 3493 N N . TYR A 1 452 ? -3.678 10.594 -2.852 1 97.69 452 TYR A N 1
ATOM 3494 C CA . TYR A 1 452 ? -2.969 10.906 -4.086 1 97.69 452 TYR A CA 1
ATOM 3495 C C . TYR A 1 452 ? -1.46 10.906 -3.865 1 97.69 452 TYR A C 1
ATOM 3497 O O . TYR A 1 452 ? -0.706 10.398 -4.699 1 97.69 452 TYR A O 1
ATOM 3505 N N . GLN A 1 453 ? -1.065 11.477 -2.768 1 96.5 453 GLN A N 1
ATOM 3506 C CA . GLN A 1 453 ? 0.357 11.5 -2.443 1 96.5 453 GLN A CA 1
ATOM 3507 C C . GLN A 1 453 ? 0.919 10.086 -2.32 1 96.5 453 GLN A C 1
ATOM 3509 O O . GLN A 1 453 ? 1.99 9.797 -2.855 1 96.5 453 GLN A O 1
ATOM 3514 N N . ARG A 1 454 ? 0.21 9.203 -1.651 1 97.88 454 ARG A N 1
ATOM 3515 C CA . ARG A 1 454 ? 0.674 7.836 -1.433 1 97.88 454 ARG A CA 1
ATOM 3516 C C . ARG A 1 454 ? 0.686 7.047 -2.736 1 97.88 454 ARG A C 1
ATOM 3518 O O . ARG A 1 454 ? 1.62 6.285 -3 1 97.88 454 ARG A O 1
ATOM 3525 N N . LEU A 1 455 ? -0.394 7.176 -3.531 1 98.12 455 LEU A N 1
ATOM 3526 C CA . LEU A 1 455 ? -0.431 6.508 -4.828 1 98.12 455 LEU A CA 1
ATOM 3527 C C . LEU A 1 455 ? 0.78 6.891 -5.672 1 98.12 455 LEU A C 1
ATOM 3529 O O . LEU A 1 455 ? 1.45 6.02 -6.234 1 98.12 455 LEU A O 1
ATOM 3533 N N . ALA A 1 456 ? 1.123 8.156 -5.68 1 96.81 456 ALA A N 1
ATOM 3534 C CA . ALA A 1 456 ? 2.275 8.625 -6.445 1 96.81 456 ALA A CA 1
ATOM 3535 C C . ALA A 1 456 ? 3.578 8.086 -5.859 1 96.81 456 ALA A C 1
ATOM 3537 O O . ALA A 1 456 ? 4.453 7.633 -6.594 1 96.81 456 ALA A O 1
ATOM 3538 N N . GLU A 1 457 ? 3.68 8.141 -4.598 1 97.06 457 GLU A N 1
ATOM 3539 C CA . GLU A 1 457 ? 4.906 7.746 -3.914 1 97.06 457 GLU A CA 1
ATOM 3540 C C . GLU A 1 457 ? 5.184 6.254 -4.102 1 97.06 457 GLU A C 1
ATOM 3542 O O . GLU A 1 457 ? 6.34 5.828 -4.098 1 97.06 457 GLU A O 1
ATOM 3547 N N . HIS A 1 458 ? 4.156 5.434 -4.262 1 97 458 HIS A N 1
ATOM 3548 C CA . HIS A 1 458 ? 4.324 4 -4.473 1 97 458 HIS A CA 1
ATOM 3549 C C . HIS A 1 458 ? 4.395 3.666 -5.957 1 97 458 HIS A C 1
ATOM 3551 O O . HIS A 1 458 ? 4.406 2.49 -6.332 1 97 458 HIS A O 1
ATOM 3557 N N . GLY A 1 459 ? 4.414 4.656 -6.785 1 94.06 459 GLY A N 1
ATOM 3558 C CA . GLY A 1 459 ? 4.648 4.477 -8.211 1 94.06 459 GLY A CA 1
ATOM 3559 C C . GLY A 1 459 ? 3.42 4.008 -8.961 1 94.06 459 GLY A C 1
ATOM 3560 O O . GLY A 1 459 ? 3.533 3.363 -10.008 1 94.06 459 GLY A O 1
ATOM 3561 N N . VAL A 1 460 ? 2.199 4.172 -8.438 1 96.44 460 VAL A N 1
ATOM 3562 C CA . VAL A 1 460 ? 0.98 3.795 -9.148 1 96.44 460 VAL A CA 1
ATOM 3563 C C . VAL A 1 460 ? 0.72 4.777 -10.289 1 96.44 460 VAL A C 1
ATOM 3565 O O . VAL A 1 460 ? 0.647 5.988 -10.07 1 96.44 460 VAL A O 1
ATOM 3568 N N . ALA A 1 461 ? 0.591 4.344 -11.445 1 94.44 461 ALA A N 1
ATOM 3569 C CA . ALA A 1 461 ? 0.354 5.199 -12.609 1 94.44 461 ALA A CA 1
ATOM 3570 C C . ALA A 1 461 ? -1.021 5.859 -12.531 1 94.44 461 ALA A C 1
ATOM 3572 O O . ALA A 1 461 ? -2.004 5.219 -12.156 1 94.44 461 ALA A O 1
ATOM 3573 N N . PRO A 1 462 ? -1.078 7.133 -12.883 1 93.44 462 PRO A N 1
ATOM 3574 C CA . PRO A 1 462 ? -2.373 7.82 -12.859 1 93.44 462 PRO A CA 1
ATOM 3575 C C . PRO A 1 462 ? -3.398 7.168 -13.789 1 93.44 462 PRO A C 1
ATOM 3577 O O . PRO A 1 462 ? -4.605 7.344 -13.602 1 93.44 462 PRO A O 1
ATOM 3580 N N . THR A 1 463 ? -2.975 6.379 -14.758 1 93.81 463 THR A N 1
ATOM 3581 C CA . THR A 1 463 ? -3.867 5.719 -15.703 1 93.81 463 THR A CA 1
ATOM 3582 C C . THR A 1 463 ? -4.484 4.469 -15.086 1 93.81 463 THR A C 1
ATOM 3584 O O . THR A 1 463 ? -5.445 3.912 -15.617 1 93.81 463 THR A O 1
ATOM 3587 N N . ALA A 1 464 ? -4.016 4.051 -13.945 1 95.31 464 ALA A N 1
ATOM 3588 C CA . ALA A 1 464 ? -4.387 2.758 -13.375 1 95.31 464 ALA A CA 1
ATOM 3589 C C . ALA A 1 464 ? -5.641 2.875 -12.516 1 95.31 464 ALA A C 1
ATOM 3591 O O . ALA A 1 464 ? -6.188 1.866 -12.062 1 95.31 464 ALA A O 1
ATOM 3592 N N . TYR A 1 465 ? -6.129 4.121 -12.281 1 97.31 465 TYR A N 1
ATOM 3593 C CA . TYR A 1 465 ? -7.246 4.262 -11.352 1 97.31 465 TYR A CA 1
ATOM 3594 C C . TYR A 1 465 ? -8.055 5.52 -11.664 1 97.31 465 TYR A C 1
ATOM 3596 O O . TYR A 1 465 ? -7.602 6.387 -12.414 1 97.31 465 TYR A O 1
ATOM 3604 N N . ARG A 1 466 ? -9.25 5.586 -11.102 1 97.31 466 ARG A N 1
ATOM 3605 C CA . ARG A 1 466 ? -10.117 6.762 -11.109 1 97.31 466 ARG A CA 1
ATOM 3606 C C . ARG A 1 466 ? -10.625 7.078 -9.711 1 97.31 466 ARG A C 1
ATOM 3608 O O . ARG A 1 466 ? -10.977 6.172 -8.953 1 97.31 466 ARG A O 1
ATOM 3615 N N . ILE A 1 467 ? -10.609 8.305 -9.359 1 97.94 467 ILE A N 1
ATOM 3616 C CA . ILE A 1 467 ? -11.133 8.766 -8.086 1 97.94 467 ILE A CA 1
ATOM 3617 C C . ILE A 1 467 ? -12.094 9.93 -8.312 1 97.94 467 ILE A C 1
ATOM 3619 O O . ILE A 1 467 ? -11.758 10.891 -9.008 1 97.94 467 ILE A O 1
ATOM 3623 N N . GLY A 1 468 ? -13.219 9.867 -7.73 1 96.81 468 GLY A N 1
ATOM 3624 C CA . GLY A 1 468 ? -14.211 10.93 -7.777 1 96.81 468 GLY A CA 1
ATOM 3625 C C . GLY A 1 468 ? -15.609 10.445 -7.445 1 96.81 468 GLY A C 1
ATOM 3626 O O . GLY A 1 468 ? -16 9.344 -7.824 1 96.81 468 GLY A O 1
ATOM 3627 N N . ALA A 1 469 ? -16.359 11.266 -6.77 1 95.44 469 ALA A N 1
ATOM 3628 C CA . ALA A 1 469 ? -17.703 10.891 -6.355 1 95.44 469 ALA A CA 1
ATOM 3629 C C . ALA A 1 469 ? -18.562 10.484 -7.555 1 95.44 469 ALA A C 1
ATOM 3631 O O . ALA A 1 469 ? -19.328 9.531 -7.48 1 95.44 469 ALA A O 1
ATOM 3632 N N . ASN A 1 470 ? -18.344 11.125 -8.688 1 93.38 470 ASN A N 1
ATOM 3633 C CA . ASN A 1 470 ? -19.172 10.875 -9.867 1 93.38 470 ASN A CA 1
ATOM 3634 C C . ASN A 1 470 ? -18.375 10.164 -10.961 1 93.38 470 ASN A C 1
ATOM 3636 O O . ASN A 1 470 ? -18.75 10.195 -12.133 1 93.38 470 ASN A O 1
ATOM 3640 N N . ALA A 1 471 ? -17.266 9.602 -10.523 1 93.69 471 ALA A N 1
ATOM 3641 C CA . ALA A 1 471 ? -16.453 8.875 -11.5 1 93.69 471 ALA A CA 1
ATOM 3642 C C . ALA A 1 471 ? -17.25 7.727 -12.117 1 93.69 471 ALA A C 1
ATOM 3644 O O . ALA A 1 471 ? -17.938 6.992 -11.414 1 93.69 471 ALA A O 1
ATOM 3645 N N . VAL A 1 472 ? -17.172 7.609 -13.367 1 91.31 472 VAL A N 1
ATOM 3646 C CA . VAL A 1 472 ? -17.828 6.52 -14.086 1 91.31 472 VAL A CA 1
ATOM 3647 C C . VAL A 1 472 ? -16.875 5.332 -14.203 1 91.31 472 VAL A C 1
ATOM 3649 O O . VAL A 1 472 ? -15.797 5.449 -14.797 1 91.31 472 VAL A O 1
ATOM 3652 N N . PRO A 1 473 ? -17.25 4.281 -13.617 1 90.56 473 PRO A N 1
ATOM 3653 C CA . PRO A 1 473 ? -16.375 3.115 -13.688 1 90.56 473 PRO A CA 1
ATOM 3654 C C . PRO A 1 473 ? -16.109 2.658 -15.117 1 90.56 473 PRO A C 1
ATOM 3656 O O . PRO A 1 473 ? -17.031 2.607 -15.938 1 90.56 473 PRO A O 1
ATOM 3659 N N . GLU A 1 474 ? -14.898 2.49 -15.469 1 91.62 474 GLU A N 1
ATOM 3660 C CA . GLU A 1 474 ? -14.453 1.941 -16.75 1 91.62 474 GLU A CA 1
ATOM 3661 C C . GLU A 1 474 ? -14.039 0.48 -16.594 1 91.62 474 GLU A C 1
ATOM 3663 O O . GLU A 1 474 ? -13.461 0.09 -15.586 1 91.62 474 GLU A O 1
ATOM 3668 N N . PRO A 1 475 ? -14.367 -0.281 -17.656 1 91.31 475 PRO A N 1
ATOM 3669 C CA . PRO A 1 475 ? -13.961 -1.687 -17.594 1 91.31 475 PRO A CA 1
ATOM 3670 C C . PRO A 1 475 ? -12.461 -1.854 -17.344 1 91.31 475 PRO A C 1
ATOM 3672 O O . PRO A 1 475 ? -11.656 -1.24 -18.047 1 91.31 475 PRO A O 1
ATOM 3675 N N . GLY A 1 476 ? -12.133 -2.562 -16.375 1 90.69 476 GLY A N 1
ATOM 3676 C CA . GLY A 1 476 ? -10.75 -2.93 -16.109 1 90.69 476 GLY A CA 1
ATOM 3677 C C . GLY A 1 476 ? -10 -1.905 -15.281 1 90.69 476 GLY A C 1
ATOM 3678 O O . GLY A 1 476 ? -8.82 -2.086 -14.977 1 90.69 476 GLY A O 1
ATOM 3679 N N . VAL A 1 477 ? -10.656 -0.815 -14.898 1 94.75 477 VAL A N 1
ATOM 3680 C CA . VAL A 1 477 ? -9.969 0.23 -14.148 1 94.75 477 VAL A CA 1
ATOM 3681 C C . VAL A 1 477 ? -10.57 0.342 -12.75 1 94.75 477 VAL A C 1
ATOM 3683 O O . VAL A 1 477 ? -11.781 0.471 -12.602 1 94.75 477 VAL A O 1
ATOM 3686 N N . TRP A 1 478 ? -9.766 0.232 -11.789 1 96.62 478 TRP A N 1
ATOM 3687 C CA . TRP A 1 478 ? -10.227 0.371 -10.406 1 96.62 478 TRP A CA 1
ATOM 3688 C C . TRP A 1 478 ? -10.711 1.79 -10.133 1 96.62 478 TRP A C 1
ATOM 3690 O O . TRP A 1 478 ? -10.039 2.764 -10.477 1 96.62 478 TRP A O 1
ATOM 3700 N N . THR A 1 479 ? -11.883 1.917 -9.516 1 97.62 479 THR A N 1
ATOM 3701 C CA . THR A 1 479 ? -12.531 3.215 -9.344 1 97.62 479 THR A CA 1
ATOM 3702 C C . THR A 1 479 ? -13.016 3.396 -7.91 1 97.62 479 THR A C 1
ATOM 3704 O O . THR A 1 479 ? -13.633 2.496 -7.34 1 97.62 479 THR A O 1
ATOM 3707 N N . LEU A 1 480 ? -12.664 4.438 -7.27 1 98.25 480 LEU A N 1
ATOM 3708 C CA . LEU A 1 480 ? -13.203 4.902 -5.996 1 98.25 480 LEU A CA 1
ATOM 3709 C C . LEU A 1 480 ? -14.242 5.992 -6.207 1 98.25 480 LEU A C 1
ATOM 3711 O O . LEU A 1 480 ? -13.93 7.066 -6.723 1 98.25 480 LEU A O 1
ATOM 3715 N N . ARG A 1 481 ? -15.438 5.738 -5.844 1 97.69 481 ARG A N 1
ATOM 3716 C CA . ARG A 1 481 ? -16.516 6.68 -6.121 1 97.69 481 ARG A CA 1
ATOM 3717 C C . ARG A 1 481 ? -17.547 6.664 -5.004 1 97.69 481 ARG A C 1
ATOM 3719 O O . ARG A 1 481 ? -17.484 5.84 -4.09 1 97.69 481 ARG A O 1
ATOM 3726 N N . ARG A 1 482 ? -18.469 7.609 -5.086 1 95.44 482 ARG A N 1
ATOM 3727 C CA . ARG A 1 482 ? -19.531 7.688 -4.102 1 95.44 482 ARG A CA 1
ATOM 3728 C C . ARG A 1 482 ? -20.594 6.621 -4.355 1 95.44 482 ARG A C 1
ATOM 3730 O O . ARG A 1 482 ? -20.953 6.352 -5.508 1 95.44 482 ARG A O 1
ATOM 3737 N N . ALA A 1 483 ? -21 5.93 -3.309 1 92.56 483 ALA A N 1
ATOM 3738 C CA . ALA A 1 483 ? -22.109 4.988 -3.314 1 92.56 483 ALA A CA 1
ATOM 3739 C C . ALA A 1 483 ? -23.328 5.582 -2.609 1 92.56 483 ALA A C 1
ATOM 3741 O O . ALA A 1 483 ? -23.328 6.754 -2.223 1 92.56 483 ALA A O 1
ATOM 3742 N N . GLU A 1 484 ? -24.391 4.809 -2.451 1 86.88 484 GLU A N 1
ATOM 3743 C CA . GLU A 1 484 ? -25.594 5.262 -1.782 1 86.88 484 GLU A CA 1
ATOM 3744 C C . GLU A 1 484 ? -25.328 5.602 -0.319 1 86.88 484 GLU A C 1
ATOM 3746 O O . GLU A 1 484 ? -25.781 6.629 0.18 1 86.88 484 GLU A O 1
ATOM 3751 N N . ASN A 1 485 ? -24.625 4.684 0.246 1 87.31 485 ASN A N 1
ATOM 3752 C CA . ASN A 1 485 ? -24.297 4.883 1.653 1 87.31 485 ASN A CA 1
ATOM 3753 C C . ASN A 1 485 ? -22.797 4.949 1.871 1 87.31 485 ASN A C 1
ATOM 3755 O O . ASN A 1 485 ? -22.203 4.051 2.486 1 87.31 485 ASN A O 1
ATOM 3759 N N . GLY A 1 486 ? -22.234 6.082 1.433 1 93.81 486 GLY A N 1
ATOM 3760 C CA . GLY A 1 486 ? -20.812 6.246 1.643 1 93.81 486 GLY A CA 1
ATOM 3761 C C . GLY A 1 486 ? -20 6.207 0.354 1 93.81 486 GLY A C 1
ATOM 3762 O O . GLY A 1 486 ? -20.297 6.941 -0.591 1 93.81 486 GLY A O 1
ATOM 3763 N N . TRP A 1 487 ? -18.953 5.398 0.359 1 97 487 TRP A N 1
ATOM 3764 C CA . TRP A 1 487 ? -18.047 5.281 -0.779 1 97 487 TRP A CA 1
ATOM 3765 C C . TRP A 1 487 ? -17.844 3.824 -1.174 1 97 487 TRP A C 1
ATOM 3767 O O . TRP A 1 487 ? -18.094 2.918 -0.371 1 97 487 TRP A O 1
ATOM 3777 N N . GLU A 1 488 ? -17.5 3.582 -2.418 1 97.12 488 GLU A N 1
ATOM 3778 C CA . GLU A 1 488 ? -17.281 2.209 -2.865 1 97.12 488 GLU A CA 1
ATOM 3779 C C . GLU A 1 488 ? -16.062 2.111 -3.775 1 97.12 488 GLU A C 1
ATOM 3781 O O . GLU A 1 488 ? -15.664 3.102 -4.391 1 97.12 488 GLU A O 1
ATOM 3786 N N . VAL A 1 489 ? -15.422 1.006 -3.818 1 97.69 489 VAL A N 1
ATOM 3787 C CA . VAL A 1 489 ? -14.312 0.655 -4.699 1 97.69 489 VAL A CA 1
ATOM 3788 C C . VAL A 1 489 ? -14.703 -0.526 -5.582 1 97.69 489 VAL A C 1
ATOM 3790 O O . VAL A 1 489 ? -15.195 -1.545 -5.086 1 97.69 489 VAL A O 1
ATOM 3793 N N . SER A 1 490 ? -14.547 -0.428 -6.875 1 95.25 490 SER A N 1
ATOM 3794 C CA . SER A 1 490 ? -14.93 -1.512 -7.777 1 95.25 490 SER A CA 1
ATOM 3795 C C . SER A 1 490 ? -14.078 -1.507 -9.039 1 95.25 490 SER A C 1
ATOM 3797 O O . SER A 1 490 ? -13.352 -0.548 -9.297 1 95.25 490 SER A O 1
ATOM 3799 N N . ARG A 1 491 ? -14.055 -2.516 -9.742 1 94.19 491 ARG A N 1
ATOM 3800 C CA . ARG A 1 491 ? -13.531 -2.682 -11.094 1 94.19 491 ARG A CA 1
ATOM 3801 C C . ARG A 1 491 ? -14.469 -3.518 -11.953 1 94.19 491 ARG A C 1
ATOM 3803 O O . ARG A 1 491 ? -14.336 -4.742 -12.016 1 94.19 491 ARG A O 1
ATOM 3810 N N . PRO A 1 492 ? -15.492 -2.953 -12.516 1 88.31 492 PRO A N 1
ATOM 3811 C CA . PRO A 1 492 ? -16.422 -3.711 -13.359 1 88.31 492 PRO A CA 1
ATOM 3812 C C . PRO A 1 492 ? -15.734 -4.309 -14.594 1 88.31 492 PRO A C 1
ATOM 3814 O O . PRO A 1 492 ? -14.766 -3.742 -15.102 1 88.31 492 PRO A O 1
ATOM 3817 N N . PRO A 1 493 ? -16.297 -5.402 -14.992 1 85.75 493 PRO A N 1
ATOM 3818 C CA . PRO A 1 493 ? -17.422 -6.18 -14.453 1 85.75 493 PRO A CA 1
ATOM 3819 C C . PRO A 1 493 ? -16.969 -7.27 -13.484 1 85.75 493 PRO A C 1
ATOM 3821 O O . PRO A 1 493 ? -17.812 -7.969 -12.898 1 85.75 493 PRO A O 1
ATOM 3824 N N . THR A 1 494 ? -15.688 -7.352 -13.305 1 81.19 494 THR A N 1
ATOM 3825 C CA . THR A 1 494 ? -15.141 -8.547 -12.664 1 81.19 494 THR A CA 1
ATOM 3826 C C . THR A 1 494 ? -15.234 -8.438 -11.148 1 81.19 494 THR A C 1
ATOM 3828 O O . THR A 1 494 ? -15.469 -9.43 -10.461 1 81.19 494 THR A O 1
ATOM 3831 N N . ASP A 1 495 ? -15.039 -7.312 -10.594 1 86.44 495 ASP A N 1
ATOM 3832 C CA . ASP A 1 495 ? -14.969 -7.152 -9.141 1 86.44 495 ASP A CA 1
ATOM 3833 C C . ASP A 1 495 ? -16.156 -6.352 -8.617 1 86.44 495 ASP A C 1
ATOM 3835 O O . ASP A 1 495 ? -16.344 -5.191 -8.992 1 86.44 495 ASP A O 1
ATOM 3839 N N . GLU A 1 496 ? -16.922 -7.039 -7.801 1 86.75 496 GLU A N 1
ATOM 3840 C CA . GLU A 1 496 ? -18.078 -6.406 -7.195 1 86.75 496 GLU A CA 1
ATOM 3841 C C . GLU A 1 496 ? -17.672 -5.25 -6.285 1 86.75 496 GLU A C 1
ATOM 3843 O O . GLU A 1 496 ? -16.594 -5.277 -5.684 1 86.75 496 GLU A O 1
ATOM 3848 N N . PRO A 1 497 ? -18.547 -4.25 -6.199 1 93.69 497 PRO A N 1
ATOM 3849 C CA . PRO A 1 497 ? -18.234 -3.1 -5.355 1 93.69 497 PRO A CA 1
ATOM 3850 C C . PRO A 1 497 ? -18.125 -3.461 -3.877 1 93.69 497 PRO A C 1
ATOM 3852 O O . PRO A 1 497 ? -18.891 -4.289 -3.385 1 93.69 497 PRO A O 1
ATOM 3855 N N . VAL A 1 498 ? -17.141 -3.035 -3.24 1 95.31 498 VAL A N 1
ATOM 3856 C CA . VAL A 1 498 ? -17.016 -3.074 -1.787 1 95.31 498 VAL A CA 1
ATOM 3857 C C . VAL A 1 498 ? -17.281 -1.688 -1.206 1 95.31 498 VAL A C 1
ATOM 3859 O O . VAL A 1 498 ? -16.625 -0.711 -1.585 1 95.31 498 VAL A O 1
ATOM 3862 N N . ALA A 1 499 ? -18.188 -1.59 -0.293 1 96.19 499 ALA A N 1
ATOM 3863 C CA . ALA A 1 499 ? -18.688 -0.301 0.19 1 96.19 499 ALA A CA 1
ATOM 3864 C C . ALA A 1 499 ? -18.125 0.018 1.571 1 96.19 499 ALA A C 1
ATOM 3866 O O . ALA A 1 499 ? -17.859 -0.887 2.369 1 96.19 499 ALA A O 1
ATOM 3867 N N . PHE A 1 500 ? -17.938 1.271 1.847 1 96.31 500 PHE A N 1
ATOM 3868 C CA . PHE A 1 500 ? -17.469 1.791 3.123 1 96.31 500 PHE A CA 1
ATOM 3869 C C . PHE A 1 500 ? -18.266 3.023 3.535 1 96.31 500 PHE A C 1
ATOM 3871 O O . PHE A 1 500 ? -18.641 3.834 2.689 1 96.31 500 PHE A O 1
ATOM 3878 N N . ALA A 1 501 ? -18.453 3.197 4.785 1 92.75 501 ALA A N 1
ATOM 3879 C CA . ALA A 1 501 ? -19.203 4.344 5.301 1 92.75 501 ALA A CA 1
ATOM 3880 C C . ALA A 1 501 ? -18.375 5.621 5.227 1 92.75 501 ALA A C 1
ATOM 3882 O O . ALA A 1 501 ? -18.906 6.703 4.984 1 92.75 501 ALA A O 1
ATOM 3883 N N . LYS A 1 502 ? -17.047 5.496 5.375 1 93.12 502 LYS A N 1
ATOM 3884 C CA . LYS A 1 502 ? -16.156 6.645 5.414 1 93.12 502 LYS A CA 1
ATOM 3885 C C . LYS A 1 502 ? -15.164 6.613 4.25 1 93.12 502 LYS A C 1
ATOM 3887 O O . LYS A 1 502 ? -14.695 5.543 3.855 1 93.12 502 LYS A O 1
ATOM 3892 N N . LEU A 1 503 ? -14.836 7.801 3.783 1 96.62 503 LEU A N 1
ATOM 3893 C CA . LEU A 1 503 ? -13.883 7.902 2.68 1 96.62 503 LEU A CA 1
ATOM 3894 C C . LEU A 1 503 ? -12.508 7.379 3.096 1 96.62 503 LEU A C 1
ATOM 3896 O O . LEU A 1 503 ? -11.805 6.766 2.291 1 96.62 503 LEU A O 1
ATOM 3900 N N . GLU A 1 504 ? -12.078 7.648 4.316 1 96.5 504 GLU A N 1
ATOM 3901 C CA . GLU A 1 504 ? -10.766 7.191 4.766 1 96.5 504 GLU A CA 1
ATOM 3902 C C . GLU A 1 504 ? -10.648 5.672 4.66 1 96.5 504 GLU A C 1
ATOM 3904 O O . GLU A 1 504 ? -9.609 5.156 4.234 1 96.5 504 GLU A O 1
ATOM 3909 N N . GLU A 1 505 ? -11.688 4.953 5.074 1 96.94 505 GLU A N 1
ATOM 3910 C CA . GLU A 1 505 ? -11.688 3.498 4.969 1 96.94 505 GLU A CA 1
ATOM 3911 C C . GLU A 1 505 ? -11.633 3.049 3.512 1 96.94 505 GLU A C 1
ATOM 3913 O O . GLU A 1 505 ? -10.891 2.121 3.174 1 96.94 505 GLU A O 1
ATOM 3918 N N . ALA A 1 506 ? -12.438 3.682 2.688 1 98.31 506 ALA A N 1
ATOM 3919 C CA . ALA A 1 506 ? -12.406 3.367 1.262 1 98.31 506 ALA A CA 1
ATOM 3920 C C . ALA A 1 506 ? -11.023 3.607 0.676 1 98.31 506 ALA A C 1
ATOM 3922 O O . ALA A 1 506 ? -10.547 2.834 -0.162 1 98.31 506 ALA A O 1
ATOM 3923 N N . ALA A 1 507 ? -10.398 4.738 1.104 1 98.56 507 ALA A N 1
ATOM 3924 C CA . ALA A 1 507 ? -9.062 5.082 0.627 1 98.56 507 ALA A CA 1
ATOM 3925 C C . ALA A 1 507 ? -8.047 4.02 1.025 1 98.56 507 ALA A C 1
ATOM 3927 O O . ALA A 1 507 ? -7.188 3.641 0.225 1 98.56 507 ALA A O 1
ATOM 3928 N N . ARG A 1 508 ? -8.102 3.555 2.27 1 98.19 508 ARG A N 1
ATOM 3929 C CA . ARG A 1 508 ? -7.246 2.467 2.725 1 98.19 508 ARG A CA 1
ATOM 3930 C C . ARG A 1 508 ? -7.418 1.231 1.847 1 98.19 508 ARG A C 1
ATOM 3932 O O . ARG A 1 508 ? -6.434 0.66 1.372 1 98.19 508 ARG A O 1
ATOM 3939 N N . PHE A 1 509 ? -8.68 0.845 1.598 1 98.69 509 PHE A N 1
ATOM 3940 C CA . PHE A 1 509 ? -8.984 -0.32 0.777 1 98.69 509 PHE A CA 1
ATOM 3941 C C . PHE A 1 509 ? -8.492 -0.125 -0.65 1 98.69 509 PHE A C 1
ATOM 3943 O O . PHE A 1 509 ? -7.918 -1.041 -1.244 1 98.69 509 PHE A O 1
ATOM 3950 N N . PHE A 1 510 ? -8.719 1.042 -1.175 1 98.75 510 PHE A N 1
ATOM 3951 C CA . PHE A 1 510 ? -8.359 1.395 -2.543 1 98.75 510 PHE A CA 1
ATOM 3952 C C . PHE A 1 510 ? -6.852 1.306 -2.74 1 98.75 510 PHE A C 1
ATOM 3954 O O . PHE A 1 510 ? -6.379 0.683 -3.695 1 98.75 510 PHE A O 1
ATOM 3961 N N . LEU A 1 511 ? -6.066 1.931 -1.806 1 98.75 511 LEU A N 1
ATOM 3962 C CA . LEU A 1 511 ? -4.609 1.88 -1.871 1 98.75 511 LEU A CA 1
ATOM 3963 C C . LEU A 1 511 ? -4.113 0.438 -1.825 1 98.75 511 LEU A C 1
ATOM 3965 O O . LEU A 1 511 ? -3.283 0.036 -2.645 1 98.75 511 LEU A O 1
ATOM 3969 N N . GLY A 1 512 ? -4.617 -0.394 -0.891 1 98.69 512 GLY A N 1
ATOM 3970 C CA . GLY A 1 512 ? -4.223 -1.789 -0.78 1 98.69 512 GLY A CA 1
ATOM 3971 C C . GLY A 1 512 ? -4.586 -2.611 -2.002 1 98.69 512 GLY A C 1
ATOM 3972 O O . GLY A 1 512 ? -3.867 -3.545 -2.363 1 98.69 512 GLY A O 1
ATOM 3973 N N . THR A 1 513 ? -5.746 -2.289 -2.635 1 98.06 513 THR A N 1
ATOM 3974 C CA . THR A 1 513 ? -6.18 -2.971 -3.85 1 98.06 513 THR A CA 1
ATOM 3975 C C . THR A 1 513 ? -5.152 -2.795 -4.965 1 98.06 513 THR A C 1
ATOM 3977 O O . THR A 1 513 ? -4.816 -3.754 -5.66 1 98.06 513 THR A O 1
ATOM 3980 N N . LEU A 1 514 ? -4.617 -1.599 -5.074 1 97.81 514 LEU A N 1
ATOM 3981 C CA . LEU A 1 514 ? -3.709 -1.282 -6.172 1 97.81 514 LEU A CA 1
ATOM 3982 C C . LEU A 1 514 ? -2.303 -1.789 -5.875 1 97.81 514 LEU A C 1
ATOM 3984 O O . LEU A 1 514 ? -1.513 -2.02 -6.793 1 97.81 514 LEU A O 1
ATOM 3988 N N . LEU A 1 515 ? -1.973 -2.061 -4.562 1 97.69 515 LEU A N 1
ATOM 3989 C CA . LEU A 1 515 ? -0.585 -2.354 -4.223 1 97.69 515 LEU A CA 1
ATOM 3990 C C . LEU A 1 515 ? -0.405 -3.836 -3.91 1 97.69 515 LEU A C 1
ATOM 3992 O O . LEU A 1 515 ? 0.722 -4.336 -3.881 1 97.69 515 LEU A O 1
ATOM 3996 N N . LEU A 1 516 ? -1.495 -4.598 -3.635 1 97.88 516 LEU A N 1
ATOM 3997 C CA . LEU A 1 516 ? -1.372 -6.012 -3.297 1 97.88 516 LEU A CA 1
ATOM 3998 C C . LEU A 1 516 ? -0.843 -6.809 -4.484 1 97.88 516 LEU A C 1
ATOM 4000 O O . LEU A 1 516 ? -0.04 -7.727 -4.309 1 97.88 516 LEU A O 1
ATOM 4004 N N . TYR A 1 517 ? -1.341 -6.461 -5.668 1 96.38 517 TYR A N 1
ATOM 4005 C CA . TYR A 1 517 ? -0.874 -7.051 -6.918 1 96.38 517 TYR A CA 1
ATOM 4006 C C . TYR A 1 517 ? -0.213 -6 -7.801 1 96.38 517 TYR A C 1
ATOM 4008 O O . TYR A 1 517 ? -0.897 -5.199 -8.445 1 96.38 517 TYR A O 1
ATOM 4016 N N . PRO A 1 518 ? 1.107 -6.008 -7.906 1 92.94 518 PRO A N 1
ATOM 4017 C CA . PRO A 1 518 ? 1.885 -4.914 -8.492 1 92.94 518 PRO A CA 1
ATOM 4018 C C . PRO A 1 518 ? 1.447 -4.574 -9.914 1 92.94 518 PRO A C 1
ATOM 4020 O O . PRO A 1 518 ? 1.562 -3.424 -10.344 1 92.94 518 PRO A O 1
ATOM 4023 N N . ALA A 1 519 ? 0.977 -5.543 -10.688 1 92.44 519 ALA A N 1
ATOM 4024 C CA . ALA A 1 519 ? 0.568 -5.293 -12.062 1 92.44 519 ALA A CA 1
ATOM 4025 C C . ALA A 1 519 ? -0.555 -4.262 -12.125 1 92.44 519 ALA A C 1
ATOM 4027 O O . ALA A 1 519 ? -0.686 -3.537 -13.117 1 92.44 519 ALA A O 1
ATOM 4028 N N . ARG A 1 520 ? -1.359 -4.156 -11.086 1 93.56 520 ARG A N 1
ATOM 4029 C CA . ARG A 1 520 ? -2.482 -3.225 -11.039 1 93.56 520 ARG A CA 1
ATOM 4030 C C . ARG A 1 520 ? -1.996 -1.78 -11.07 1 93.56 520 ARG A C 1
ATOM 4032 O O . ARG A 1 520 ? -2.674 -0.903 -11.617 1 93.56 520 ARG A O 1
ATOM 4039 N N . ALA A 1 521 ? -0.849 -1.516 -10.484 1 92 521 ALA A N 1
ATOM 4040 C CA . ALA A 1 521 ? -0.304 -0.166 -10.375 1 92 521 ALA A CA 1
ATOM 4041 C C . ALA A 1 521 ? 0.234 0.326 -11.711 1 92 521 ALA A C 1
ATOM 4043 O O . ALA A 1 521 ? 0.465 1.523 -11.891 1 92 521 ALA A O 1
ATOM 4044 N N . ALA A 1 522 ? 0.426 -0.571 -12.641 1 89.12 522 ALA A N 1
ATOM 4045 C CA . ALA A 1 522 ? 1.121 -0.218 -13.883 1 89.12 522 ALA A CA 1
ATOM 4046 C C . ALA A 1 522 ? 0.164 -0.225 -15.07 1 89.12 522 ALA A C 1
ATOM 4048 O O . ALA A 1 522 ? 0.58 -0.011 -16.203 1 89.12 522 ALA A O 1
ATOM 4049 N N . VAL A 1 523 ? -1.028 -0.476 -14.852 1 86.5 523 VAL A N 1
ATOM 4050 C CA . VAL A 1 523 ? -1.992 -0.569 -15.938 1 86.5 523 VAL A CA 1
ATOM 4051 C C . VAL A 1 523 ? -1.992 0.731 -16.734 1 86.5 523 VAL A C 1
ATOM 4053 O O . VAL A 1 523 ? -2.117 1.818 -16.172 1 86.5 523 VAL A O 1
ATOM 4056 N N . GLY A 1 524 ? -1.718 0.621 -18.016 1 78.94 524 GLY A N 1
ATOM 4057 C CA . GLY A 1 524 ? -1.779 1.762 -18.922 1 78.94 524 GLY A CA 1
ATOM 4058 C C . GLY A 1 524 ? -0.508 2.59 -18.922 1 78.94 524 GLY A C 1
ATOM 4059 O O . GLY A 1 524 ? -0.395 3.561 -19.672 1 78.94 524 GLY A O 1
ATOM 4060 N N . ALA A 1 525 ? 0.424 2.209 -18.031 1 81.5 525 ALA A N 1
ATOM 4061 C CA . ALA A 1 525 ? 1.664 2.975 -17.938 1 81.5 525 ALA A CA 1
ATOM 4062 C C . ALA A 1 525 ? 2.584 2.674 -19.125 1 81.5 525 ALA A C 1
ATOM 4064 O O . ALA A 1 525 ? 2.58 1.559 -19.656 1 81.5 525 ALA A O 1
ATOM 4065 N N . ASN A 1 526 ? 3.266 3.664 -19.562 1 77.38 526 ASN A N 1
ATOM 4066 C CA . ASN A 1 526 ? 4.309 3.512 -20.562 1 77.38 526 ASN A CA 1
ATOM 4067 C C . ASN A 1 526 ? 5.688 3.348 -19.938 1 77.38 526 ASN A C 1
ATOM 4069 O O . ASN A 1 526 ? 6.355 4.336 -19.625 1 77.38 526 ASN A O 1
ATOM 4073 N N . GLU A 1 527 ? 6.105 2.271 -19.719 1 71.25 527 GLU A N 1
ATOM 4074 C CA . GLU A 1 527 ? 7.359 1.997 -19.031 1 71.25 527 GLU A CA 1
ATOM 4075 C C . GLU A 1 527 ? 8.562 2.396 -19.875 1 71.25 527 GLU A C 1
ATOM 4077 O O . GLU A 1 527 ? 9.656 2.621 -19.344 1 71.25 527 GLU A O 1
ATOM 4082 N N . GLU A 1 528 ? 8.453 2.445 -21.094 1 62.53 528 GLU A N 1
ATOM 4083 C CA . GLU A 1 528 ? 9.547 2.816 -22 1 62.53 528 GLU A CA 1
ATOM 4084 C C . GLU A 1 528 ? 9.969 4.27 -21.781 1 62.53 528 GLU A C 1
ATOM 4086 O O . GLU A 1 528 ? 11.094 4.648 -22.094 1 62.53 528 GLU A O 1
ATOM 4091 N N . ALA A 1 529 ? 9.164 5.016 -21.203 1 61.72 529 ALA A N 1
ATOM 4092 C CA . ALA A 1 529 ? 9.43 6.445 -21.047 1 61.72 529 ALA A CA 1
ATOM 4093 C C . ALA A 1 529 ? 10.383 6.699 -19.875 1 61.72 529 ALA A C 1
ATOM 4095 O O . ALA A 1 529 ? 10.938 7.789 -19.75 1 61.72 529 ALA A O 1
ATOM 4096 N N . ASP A 1 530 ? 10.695 5.641 -19.234 1 70.12 530 ASP A N 1
ATOM 4097 C CA . ASP A 1 530 ? 11.539 5.805 -18.047 1 70.12 530 ASP A CA 1
ATOM 4098 C C . ASP A 1 530 ? 13 6.043 -18.453 1 70.12 530 ASP A C 1
ATOM 4100 O O . ASP A 1 530 ? 13.531 5.355 -19.328 1 70.12 530 ASP A O 1
ATOM 4104 N N . ASN A 1 531 ? 13.562 7.094 -18.031 1 78.44 531 ASN A N 1
ATOM 4105 C CA . ASN A 1 531 ? 14.984 7.359 -18.188 1 78.44 531 ASN A CA 1
ATOM 4106 C C . ASN A 1 531 ? 15.812 6.547 -17.188 1 78.44 531 ASN A C 1
ATOM 4108 O O . ASN A 1 531 ? 15.734 6.762 -15.984 1 78.44 531 ASN A O 1
ATOM 4112 N N . PRO A 1 532 ? 16.562 5.645 -17.75 1 78.69 532 PRO A N 1
ATOM 4113 C CA . PRO A 1 532 ? 17.344 4.781 -16.859 1 78.69 532 PRO A CA 1
ATOM 4114 C C . PRO A 1 532 ? 18.188 5.57 -15.859 1 78.69 532 PRO A C 1
ATOM 4116 O O . PRO A 1 532 ? 18.438 5.105 -14.742 1 78.69 532 PRO A O 1
ATOM 4119 N N . ALA A 1 533 ? 18.547 6.762 -16.234 1 78.06 533 ALA A N 1
ATOM 4120 C CA . ALA A 1 533 ? 19.422 7.566 -15.383 1 78.06 533 ALA A CA 1
ATOM 4121 C C . ALA A 1 533 ? 18.703 8.023 -14.125 1 78.06 533 ALA A C 1
ATOM 4123 O O . ALA A 1 533 ? 19.328 8.445 -13.156 1 78.06 533 ALA A O 1
ATOM 4124 N N . ASP A 1 534 ? 17.438 7.84 -14.148 1 85.62 534 ASP A N 1
ATOM 4125 C CA . ASP A 1 534 ? 16.656 8.328 -13.023 1 85.62 534 ASP A CA 1
ATOM 4126 C C . ASP A 1 534 ? 16.5 7.25 -11.945 1 85.62 534 ASP A C 1
ATOM 4128 O O . ASP A 1 534 ? 15.984 7.516 -10.859 1 85.62 534 ASP A O 1
ATOM 4132 N N . TRP A 1 535 ? 17 6.062 -12.234 1 92.44 535 TRP A N 1
ATOM 4133 C CA . TRP A 1 535 ? 16.938 4.973 -11.266 1 92.44 535 TRP A CA 1
ATOM 4134 C C . TRP A 1 535 ? 18.172 4.988 -10.367 1 92.44 535 TRP A C 1
ATOM 4136 O O . TRP A 1 535 ? 19.297 5.223 -10.836 1 92.44 535 TRP A O 1
ATOM 4146 N N . PRO A 1 536 ? 17.938 4.801 -9.117 1 94.94 536 PRO A N 1
ATOM 4147 C CA . PRO A 1 536 ? 19.094 4.82 -8.211 1 94.94 536 PRO A CA 1
ATOM 4148 C C . PRO A 1 536 ? 19.969 3.58 -8.336 1 94.94 536 PRO A C 1
ATOM 4150 O O . PRO A 1 536 ? 21.125 3.59 -7.906 1 94.94 536 PRO A O 1
ATOM 4153 N N . ILE A 1 537 ? 19.438 2.521 -8.812 1 96.25 537 ILE A N 1
ATOM 4154 C CA . ILE A 1 537 ? 20.156 1.269 -9.008 1 96.25 537 ILE A CA 1
ATOM 4155 C C . ILE A 1 537 ? 20.203 0.926 -10.5 1 96.25 537 ILE A C 1
ATOM 4157 O O . ILE A 1 537 ? 19.156 0.889 -11.164 1 96.25 537 ILE A O 1
ATOM 4161 N N . LEU A 1 538 ? 21.391 0.729 -10.969 1 95.12 538 LEU A N 1
ATOM 4162 C CA . LEU A 1 538 ? 21.578 0.379 -12.375 1 95.12 538 LEU A CA 1
ATOM 4163 C C . LEU A 1 538 ? 22.312 -0.956 -12.508 1 95.12 538 LEU A C 1
ATOM 4165 O O . LEU A 1 538 ? 23.156 -1.288 -11.68 1 95.12 538 LEU A O 1
ATOM 4169 N N . PRO A 1 539 ? 21.922 -1.701 -13.484 1 96.62 539 PRO A N 1
ATOM 4170 C CA . PRO A 1 539 ? 22.703 -2.906 -13.758 1 96.62 539 PRO A CA 1
ATOM 4171 C C . PRO A 1 539 ? 24.172 -2.602 -14.047 1 96.62 539 PRO A C 1
ATOM 4173 O O . PRO A 1 539 ? 24.484 -1.605 -14.711 1 96.62 539 PRO A O 1
ATOM 4176 N N . LEU A 1 540 ? 25.031 -3.367 -13.555 1 96.88 540 LEU A N 1
ATOM 4177 C CA . LEU A 1 540 ? 26.453 -3.184 -13.742 1 96.88 540 LEU A CA 1
ATOM 4178 C C . LEU A 1 540 ? 26.906 -3.754 -15.086 1 96.88 540 LEU A C 1
ATOM 4180 O O . LEU A 1 540 ? 26.109 -4.297 -15.836 1 96.88 540 LEU A O 1
ATOM 4184 N N . ARG A 1 541 ? 28.219 -3.527 -15.344 1 94.62 541 ARG A N 1
ATOM 4185 C CA . ARG A 1 541 ? 28.781 -4.016 -16.609 1 94.62 541 ARG A CA 1
ATOM 4186 C C . ARG A 1 541 ? 28.547 -5.512 -16.766 1 94.62 541 ARG A C 1
ATOM 4188 O O . ARG A 1 541 ? 28.781 -6.285 -15.836 1 94.62 541 ARG A O 1
ATOM 4195 N N . GLY A 1 542 ? 28.016 -5.887 -17.891 1 93.69 542 GLY A N 1
ATOM 4196 C CA . GLY A 1 542 ? 27.766 -7.293 -18.172 1 93.69 542 GLY A CA 1
ATOM 4197 C C . GLY A 1 542 ? 26.312 -7.699 -17.938 1 93.69 542 GLY A C 1
ATOM 4198 O O . GLY A 1 542 ? 25.891 -8.758 -18.406 1 93.69 542 GLY A O 1
ATOM 4199 N N . GLU A 1 543 ? 25.609 -6.871 -17.188 1 96.31 543 GLU A N 1
ATOM 4200 C CA . GLU A 1 543 ? 24.203 -7.16 -16.922 1 96.31 543 GLU A CA 1
ATOM 4201 C C . GLU A 1 543 ? 23.297 -6.531 -17.984 1 96.31 543 GLU A C 1
ATOM 4203 O O . GLU A 1 543 ? 23.641 -5.5 -18.562 1 96.31 543 GLU A O 1
ATOM 4208 N N . PRO A 1 544 ? 22.141 -7.18 -18.219 1 94.88 544 PRO A N 1
ATOM 4209 C CA . PRO A 1 544 ? 21.188 -6.523 -19.109 1 94.88 544 PRO A CA 1
ATOM 4210 C C . PRO A 1 544 ? 20.75 -5.156 -18.594 1 94.88 544 PRO A C 1
ATOM 4212 O O . PRO A 1 544 ? 20.562 -4.977 -17.391 1 94.88 544 PRO A O 1
ATOM 4215 N N . PRO A 1 545 ? 20.594 -4.207 -19.578 1 93.44 545 PRO A N 1
ATOM 4216 C CA . PRO A 1 545 ? 20.094 -2.893 -19.156 1 93.44 545 PRO A CA 1
ATOM 4217 C C . PRO A 1 545 ? 18.672 -2.936 -18.625 1 93.44 545 PRO A C 1
ATOM 4219 O O . PRO A 1 545 ? 17.969 -3.93 -18.828 1 93.44 545 PRO A O 1
ATOM 4222 N N . LEU A 1 546 ? 18.219 -1.903 -17.984 1 92.94 546 LEU A N 1
ATOM 4223 C CA . LEU A 1 546 ? 16.938 -1.862 -17.266 1 92.94 546 LEU A CA 1
ATOM 4224 C C . LEU A 1 546 ? 15.773 -1.986 -18.234 1 92.94 546 LEU A C 1
ATOM 4226 O O . LEU A 1 546 ? 14.68 -2.412 -17.859 1 92.94 546 LEU A O 1
ATOM 4230 N N . ASN A 1 547 ? 15.945 -1.617 -19.5 1 90.75 547 ASN A N 1
ATOM 4231 C CA . ASN A 1 547 ? 14.852 -1.677 -20.469 1 90.75 547 ASN A CA 1
ATOM 4232 C C . ASN A 1 547 ? 14.508 -3.117 -20.828 1 90.75 547 ASN A C 1
ATOM 4234 O O . ASN A 1 547 ? 13.5 -3.367 -21.5 1 90.75 547 ASN A O 1
ATOM 4238 N N . PHE A 1 548 ? 15.312 -4.082 -20.375 1 92.62 548 PHE A N 1
ATOM 4239 C CA . PHE A 1 548 ? 15.031 -5.492 -20.609 1 92.62 548 PHE A CA 1
ATOM 4240 C C . PHE A 1 548 ? 14.148 -6.059 -19.5 1 92.62 548 PHE A C 1
ATOM 4242 O O . PHE A 1 548 ? 13.898 -7.262 -19.453 1 92.62 548 PHE A O 1
ATOM 4249 N N . PHE A 1 549 ? 13.672 -5.203 -18.594 1 93 549 PHE A N 1
ATOM 4250 C CA . PHE A 1 549 ? 12.758 -5.594 -17.516 1 93 549 PHE A CA 1
ATOM 4251 C C . PHE A 1 549 ? 11.453 -4.816 -17.609 1 93 549 PHE A C 1
ATOM 4253 O O . PHE A 1 549 ? 11.453 -3.623 -17.922 1 93 549 PHE A O 1
ATOM 4260 N N . ARG A 1 550 ? 10.375 -5.457 -17.391 1 91.56 550 ARG A N 1
ATOM 4261 C CA . ARG A 1 550 ? 9.078 -4.789 -17.312 1 91.56 550 ARG A CA 1
ATOM 4262 C C . ARG A 1 550 ? 8.57 -4.734 -15.883 1 91.56 550 ARG A C 1
ATOM 4264 O O . ARG A 1 550 ? 9.055 -5.465 -15.016 1 91.56 550 ARG A O 1
ATOM 4271 N N . ARG A 1 551 ? 7.652 -3.785 -15.633 1 91.06 551 ARG A N 1
ATOM 4272 C CA . ARG A 1 551 ? 7.023 -3.592 -14.328 1 91.06 551 ARG A CA 1
ATOM 4273 C C . ARG A 1 551 ? 8.078 -3.361 -13.242 1 91.06 551 ARG A C 1
ATOM 4275 O O . ARG A 1 551 ? 8.031 -3.996 -12.188 1 91.06 551 ARG A O 1
ATOM 4282 N N . LYS A 1 552 ? 9.008 -2.568 -13.555 1 93.62 552 LYS A N 1
ATOM 4283 C CA . LYS A 1 552 ? 10.094 -2.279 -12.625 1 93.62 552 LYS A CA 1
ATOM 4284 C C . LYS A 1 552 ? 9.594 -1.475 -11.43 1 93.62 552 LYS A C 1
ATOM 4286 O O . LYS A 1 552 ? 8.781 -0.564 -11.586 1 93.62 552 LYS A O 1
ATOM 4291 N N . ARG A 1 553 ? 10.055 -1.746 -10.305 1 94.12 553 ARG A N 1
ATOM 4292 C CA . ARG A 1 553 ? 9.773 -1.005 -9.078 1 94.12 553 ARG A CA 1
ATOM 4293 C C . ARG A 1 553 ? 10.844 -1.262 -8.023 1 94.12 553 ARG A C 1
ATOM 4295 O O . ARG A 1 553 ? 11.586 -2.242 -8.117 1 94.12 553 ARG A O 1
ATOM 4302 N N . ILE A 1 554 ? 11.008 -0.415 -7.148 1 96.06 554 ILE A N 1
ATOM 4303 C CA . ILE A 1 554 ? 11.945 -0.614 -6.043 1 96.06 554 ILE A CA 1
ATOM 4304 C C . ILE A 1 554 ? 11.219 -1.27 -4.871 1 96.06 554 ILE A C 1
ATOM 4306 O O . ILE A 1 554 ? 10.125 -0.854 -4.5 1 96.06 554 ILE A O 1
ATOM 4310 N N . ILE A 1 555 ? 11.766 -2.346 -4.344 1 97.19 555 ILE A N 1
ATOM 4311 C CA . ILE A 1 555 ? 11.18 -3.047 -3.205 1 97.19 555 ILE A CA 1
ATOM 4312 C C . ILE A 1 555 ? 12.258 -3.33 -2.164 1 97.19 555 ILE A C 1
ATOM 4314 O O . ILE A 1 555 ? 13.453 -3.129 -2.424 1 97.19 555 ILE A O 1
ATOM 4318 N N . VAL A 1 556 ? 11.82 -3.715 -1.021 1 96.38 556 VAL A N 1
ATOM 4319 C CA . VAL A 1 556 ? 12.703 -4.273 -0.005 1 96.38 556 VAL A CA 1
ATOM 4320 C C . VAL A 1 556 ? 12.734 -5.797 -0.128 1 96.38 556 VAL A C 1
ATOM 4322 O O . VAL A 1 556 ? 11.703 -6.457 -0.001 1 96.38 556 VAL A O 1
ATOM 4325 N N . LEU A 1 557 ? 13.828 -6.34 -0.512 1 97.06 557 LEU A N 1
ATOM 4326 C CA . LEU A 1 557 ? 14.031 -7.781 -0.447 1 97.06 557 LEU A CA 1
ATOM 4327 C C . LEU A 1 557 ? 14.305 -8.227 0.986 1 97.06 557 LEU A C 1
ATOM 4329 O O . LEU A 1 557 ? 15.344 -7.891 1.558 1 97.06 557 LEU A O 1
ATOM 4333 N N . PRO A 1 558 ? 13.414 -8.953 1.575 1 94.94 558 PRO A N 1
ATOM 4334 C CA . PRO A 1 558 ? 13.523 -9.219 3.014 1 94.94 558 PRO A CA 1
ATOM 4335 C C . PRO A 1 558 ? 14.617 -10.219 3.352 1 94.94 558 PRO A C 1
ATOM 4337 O O . PRO A 1 558 ? 14.992 -11.039 2.508 1 94.94 558 PRO A O 1
ATOM 4340 N N . ALA A 1 559 ? 15.078 -10.141 4.566 1 94.56 559 ALA A N 1
ATOM 4341 C CA . ALA A 1 559 ? 15.984 -11.156 5.094 1 94.56 559 ALA A CA 1
ATOM 4342 C C . ALA A 1 559 ? 15.336 -12.539 5.059 1 94.56 559 ALA A C 1
ATOM 4344 O O . ALA A 1 559 ? 14.125 -12.664 5.258 1 94.56 559 ALA A O 1
ATOM 4345 N N . GLY A 1 560 ? 16.125 -13.547 4.711 1 95.62 560 GLY A N 1
ATOM 4346 C CA . GLY A 1 560 ? 15.617 -14.914 4.656 1 95.62 560 GLY A CA 1
ATOM 4347 C C . GLY A 1 560 ? 15.305 -15.375 3.246 1 95.62 560 GLY A C 1
ATOM 4348 O O . GLY A 1 560 ? 15.195 -16.578 2.992 1 95.62 560 GLY A O 1
ATOM 4349 N N . SER A 1 561 ? 15.203 -14.453 2.326 1 96.56 561 SER A N 1
ATOM 4350 C CA . SER A 1 561 ? 14.938 -14.805 0.935 1 96.56 561 SER A CA 1
ATOM 4351 C C . SER A 1 561 ? 16.125 -15.539 0.315 1 96.56 561 SER A C 1
ATOM 4353 O O . SER A 1 561 ? 17.281 -15.258 0.638 1 96.56 561 SER A O 1
ATOM 4355 N N . THR A 1 562 ? 15.805 -16.438 -0.493 1 97.81 562 THR A N 1
ATOM 4356 C CA . 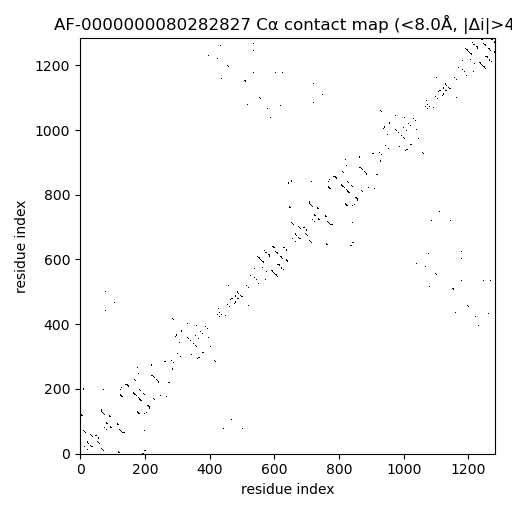THR A 1 562 ? 16.812 -17.109 -1.308 1 97.81 562 THR A CA 1
ATOM 4357 C C . THR A 1 562 ? 16.766 -16.609 -2.75 1 97.81 562 THR A C 1
ATOM 4359 O O . THR A 1 562 ? 15.695 -16.547 -3.355 1 97.81 562 THR A O 1
ATOM 4362 N N . VAL A 1 563 ? 17.906 -16.266 -3.246 1 98.19 563 VAL A N 1
ATOM 4363 C CA . VAL A 1 563 ? 17.984 -15.781 -4.621 1 98.19 563 VAL A CA 1
ATOM 4364 C C . VAL A 1 563 ? 19.047 -16.578 -5.375 1 98.19 563 VAL A C 1
ATOM 4366 O O . VAL A 1 563 ? 19.906 -17.234 -4.766 1 98.19 563 VAL A O 1
ATOM 4369 N N . GLN A 1 564 ? 18.953 -16.547 -6.703 1 97.75 564 GLN A N 1
ATOM 4370 C CA . GLN A 1 564 ? 19.891 -17.297 -7.539 1 97.75 564 GLN A CA 1
ATOM 4371 C C . GLN A 1 564 ? 20.594 -16.375 -8.531 1 97.75 564 GLN A C 1
ATOM 4373 O O . GLN A 1 564 ? 20 -15.406 -9.016 1 97.75 564 GLN A O 1
ATOM 4378 N N . ARG A 1 565 ? 21.797 -16.672 -8.789 1 97.69 565 ARG A N 1
ATOM 4379 C CA . ARG A 1 565 ? 22.578 -15.922 -9.75 1 97.69 565 ARG A CA 1
ATOM 4380 C C . ARG A 1 565 ? 23.125 -16.828 -10.844 1 97.69 565 ARG A C 1
ATOM 4382 O O . ARG A 1 565 ? 23.609 -17.938 -10.562 1 97.69 565 ARG A O 1
ATOM 4389 N N . PHE A 1 566 ? 22.969 -16.406 -12.039 1 96.5 566 PHE A N 1
ATOM 4390 C CA . PHE A 1 566 ? 23.688 -16.969 -13.18 1 96.5 566 PHE A CA 1
ATOM 4391 C C . PHE A 1 566 ? 24.812 -16.047 -13.617 1 96.5 566 PHE A C 1
ATOM 4393 O O . PHE A 1 566 ? 24.562 -14.984 -14.195 1 96.5 566 PHE A O 1
ATOM 4400 N N . GLY A 1 567 ? 26.047 -16.453 -13.352 1 94.62 567 GLY A N 1
ATOM 4401 C CA . GLY A 1 567 ? 27.188 -15.594 -13.633 1 94.62 567 GLY A CA 1
ATOM 4402 C C . GLY A 1 567 ? 28.094 -15.383 -12.422 1 94.62 567 GLY A C 1
ATOM 4403 O O . GLY A 1 567 ? 27.859 -15.969 -11.359 1 94.62 567 GLY A O 1
ATOM 4404 N N . ASN A 1 568 ? 29.109 -14.57 -12.633 1 94.5 568 ASN A N 1
ATOM 4405 C CA . ASN A 1 568 ? 30.094 -14.344 -11.57 1 94.5 568 ASN A CA 1
ATOM 4406 C C . ASN A 1 568 ? 29.578 -13.344 -10.539 1 94.5 568 ASN A C 1
ATOM 4408 O O . ASN A 1 568 ? 28.453 -12.844 -10.656 1 94.5 568 ASN A O 1
ATOM 4412 N N . GLU A 1 569 ? 30.328 -13.062 -9.539 1 96.5 569 GLU A N 1
ATOM 4413 C CA . GLU A 1 569 ? 29.859 -12.273 -8.398 1 96.5 569 GLU A CA 1
ATOM 4414 C C . GLU A 1 569 ? 30.234 -10.797 -8.562 1 96.5 569 GLU A C 1
ATOM 4416 O O . GLU A 1 569 ? 30.031 -10 -7.652 1 96.5 569 GLU A O 1
ATOM 4421 N N . THR A 1 570 ? 30.75 -10.398 -9.742 1 96.94 570 THR A N 1
ATOM 4422 C CA . THR A 1 570 ? 31.062 -8.992 -10.008 1 96.94 570 THR A CA 1
ATOM 4423 C C . THR A 1 570 ? 29.812 -8.242 -10.477 1 96.94 570 THR A C 1
ATOM 4425 O O . THR A 1 570 ? 29.797 -7.012 -10.469 1 96.94 570 THR A O 1
ATOM 4428 N N . GLY A 1 571 ? 28.797 -8.969 -10.883 1 97.69 571 GLY A N 1
ATOM 4429 C CA . GLY A 1 571 ? 27.547 -8.359 -11.281 1 97.69 571 GLY A CA 1
ATOM 4430 C C . GLY A 1 571 ? 26.594 -8.125 -10.117 1 97.69 571 GLY A C 1
ATOM 4431 O O . GLY A 1 571 ? 26.969 -8.352 -8.961 1 97.69 571 GLY A O 1
ATOM 4432 N N . ASN A 1 572 ? 25.422 -7.59 -10.453 1 98.19 572 ASN A N 1
ATOM 4433 C CA . ASN A 1 572 ? 24.469 -7.27 -9.391 1 98.19 572 ASN A CA 1
ATOM 4434 C C . ASN A 1 572 ? 23.062 -7.723 -9.742 1 98.19 572 ASN A C 1
ATOM 4436 O O . ASN A 1 572 ? 22.078 -7.207 -9.188 1 98.19 572 ASN A O 1
ATOM 4440 N N . LEU A 1 573 ? 22.922 -8.625 -10.672 1 98.5 573 LEU A N 1
ATOM 4441 C CA . LEU A 1 573 ? 21.609 -9.164 -11.055 1 98.5 573 LEU A CA 1
ATOM 4442 C C . LEU A 1 573 ? 21.422 -10.562 -10.469 1 98.5 573 LEU A C 1
ATOM 4444 O O . LEU A 1 573 ? 22.281 -11.43 -10.609 1 98.5 573 LEU A O 1
ATOM 4448 N N . VAL A 1 574 ? 20.375 -10.766 -9.766 1 98.62 574 VAL A N 1
ATOM 4449 C CA . VAL A 1 574 ? 19.969 -12.078 -9.281 1 98.62 574 VAL A CA 1
ATOM 4450 C C . VAL A 1 574 ? 18.5 -12.328 -9.633 1 98.62 574 VAL A C 1
ATOM 4452 O O . VAL A 1 574 ? 17.812 -11.43 -10.109 1 98.62 574 VAL A O 1
ATOM 4455 N N . HIS A 1 575 ? 18.062 -13.586 -9.484 1 98.12 575 HIS A N 1
ATOM 4456 C CA . HIS A 1 575 ? 16.703 -13.992 -9.805 1 98.12 575 HIS A CA 1
ATOM 4457 C C . HIS A 1 575 ? 16.078 -14.758 -8.648 1 98.12 575 HIS A C 1
ATOM 4459 O O . HIS A 1 575 ? 16.781 -15.219 -7.746 1 98.12 575 HIS A O 1
ATOM 4465 N N . ALA A 1 576 ? 14.727 -14.75 -8.656 1 97.06 576 ALA A N 1
ATOM 4466 C CA . ALA A 1 576 ? 14.031 -15.609 -7.699 1 97.06 576 ALA A CA 1
ATOM 4467 C C . ALA A 1 576 ? 14.484 -17.062 -7.836 1 97.06 576 ALA A C 1
ATOM 4469 O O . ALA A 1 576 ? 14.797 -17.516 -8.938 1 97.06 576 ALA A O 1
ATOM 4470 N N . GLU A 1 577 ? 14.422 -17.797 -6.785 1 94.75 577 GLU A N 1
ATOM 4471 C CA . GLU A 1 577 ? 14.969 -19.141 -6.723 1 94.75 577 GLU A CA 1
ATOM 4472 C C . GLU A 1 577 ? 14.312 -20.047 -7.762 1 94.75 577 GLU A C 1
ATOM 4474 O O . GLU A 1 577 ? 14.992 -20.844 -8.406 1 94.75 577 GLU A O 1
ATOM 4479 N N . PRO A 1 578 ? 13.062 -19.906 -7.98 1 92.56 578 PRO A N 1
ATOM 4480 C CA . PRO A 1 578 ? 12.43 -20.875 -8.898 1 92.56 578 PRO A CA 1
ATOM 4481 C C . PRO A 1 578 ? 12.656 -20.516 -10.367 1 92.56 578 PRO A C 1
ATOM 4483 O O . PRO A 1 578 ? 12.266 -21.281 -11.25 1 92.56 578 PRO A O 1
ATOM 4486 N N . ALA A 1 579 ? 13.234 -19.422 -10.617 1 94.44 579 ALA A N 1
ATOM 4487 C CA . ALA A 1 579 ? 13.43 -19 -12 1 94.44 579 ALA A CA 1
ATOM 4488 C C . ALA A 1 579 ? 14.328 -19.969 -12.758 1 94.44 579 ALA A C 1
ATOM 4490 O O . ALA A 1 579 ? 15.375 -20.375 -12.25 1 94.44 579 ALA A O 1
ATOM 4491 N N . ARG A 1 580 ? 13.93 -20.344 -13.961 1 93.75 580 ARG A N 1
ATOM 4492 C CA . ARG A 1 580 ? 14.727 -21.172 -14.852 1 93.75 580 ARG A CA 1
ATOM 4493 C C . ARG A 1 580 ? 15.625 -20.312 -15.734 1 93.75 580 ARG A C 1
ATOM 4495 O O . ARG A 1 580 ? 15.266 -19.188 -16.094 1 93.75 580 ARG A O 1
ATOM 4502 N N . PHE A 1 581 ? 16.719 -20.906 -16.109 1 94 581 PHE A N 1
ATOM 4503 C CA . PHE A 1 581 ? 17.672 -20.141 -16.891 1 94 581 PHE A CA 1
ATOM 4504 C C . PHE A 1 581 ? 17.031 -19.625 -18.188 1 94 581 PHE A C 1
ATOM 4506 O O . PHE A 1 581 ? 17.25 -18.469 -18.562 1 94 581 PHE A O 1
ATOM 4513 N N . VAL A 1 582 ? 16.234 -20.422 -18.844 1 91.19 582 VAL A N 1
ATOM 4514 C CA . VAL A 1 582 ? 15.641 -20.094 -20.125 1 91.19 582 VAL A CA 1
ATOM 4515 C C . VAL A 1 582 ? 14.75 -18.859 -19.984 1 91.19 582 VAL A C 1
ATOM 4517 O O . VAL A 1 582 ? 14.516 -18.141 -20.953 1 91.19 582 VAL A O 1
ATOM 4520 N N . GLU A 1 583 ? 14.297 -18.578 -18.781 1 94.88 583 GLU A N 1
ATOM 4521 C CA . GLU A 1 583 ? 13.391 -17.453 -18.547 1 94.88 583 GLU A CA 1
ATOM 4522 C C . GLU A 1 583 ? 14.164 -16.172 -18.234 1 94.88 583 GLU A C 1
ATOM 4524 O O . GLU A 1 583 ? 13.578 -15.094 -18.141 1 94.88 583 GLU A O 1
ATOM 4529 N N . THR A 1 584 ? 15.438 -16.172 -18.047 1 95.69 584 THR A N 1
ATOM 4530 C CA . THR A 1 584 ? 16.234 -15.047 -17.578 1 95.69 584 THR A CA 1
ATOM 4531 C C . THR A 1 584 ? 16.672 -14.164 -18.734 1 95.69 584 THR A C 1
ATOM 4533 O O . THR A 1 584 ? 17.109 -13.031 -18.531 1 95.69 584 THR A O 1
ATOM 4536 N N . SER A 1 585 ? 16.656 -14.727 -19.953 1 93.25 585 SER A N 1
ATOM 4537 C CA . SER A 1 585 ? 17.078 -14.023 -21.156 1 93.25 585 SER A CA 1
ATOM 4538 C C . SER A 1 585 ? 18.547 -13.625 -21.094 1 93.25 585 SER A C 1
ATOM 4540 O O . SER A 1 585 ? 18.938 -12.57 -21.594 1 93.25 585 SER A O 1
ATOM 4542 N N . LEU A 1 586 ? 19.344 -14.422 -20.359 1 93.75 586 LEU A N 1
ATOM 4543 C CA . LEU A 1 586 ? 20.781 -14.195 -20.25 1 93.75 586 LEU A CA 1
ATOM 4544 C C . LEU A 1 586 ? 21.531 -14.977 -21.312 1 93.75 586 LEU A C 1
ATOM 4546 O O . LEU A 1 586 ? 20.969 -15.875 -21.953 1 93.75 586 LEU A O 1
ATOM 4550 N N . ALA A 1 587 ? 22.781 -14.57 -21.531 1 88.38 587 ALA A N 1
ATOM 4551 C CA . ALA A 1 587 ? 23.641 -15.273 -22.469 1 88.38 587 ALA A CA 1
ATOM 4552 C C . ALA A 1 587 ? 23.922 -16.703 -22 1 88.38 587 ALA A C 1
ATOM 4554 O O . ALA A 1 587 ? 24.094 -16.938 -20.797 1 88.38 587 ALA A O 1
ATOM 4555 N N . ALA A 1 588 ? 24.078 -17.594 -22.859 1 84.19 588 ALA A N 1
ATOM 4556 C CA . ALA A 1 588 ? 24.141 -19.031 -22.625 1 84.19 588 ALA A CA 1
ATOM 4557 C C . ALA A 1 588 ? 25.344 -19.391 -21.734 1 84.19 588 ALA A C 1
ATOM 4559 O O . ALA A 1 588 ? 25.266 -20.328 -20.938 1 84.19 588 ALA A O 1
ATOM 4560 N N . ASP A 1 589 ? 26.406 -18.656 -21.859 1 82.19 589 ASP A N 1
ATOM 4561 C CA . ASP A 1 589 ? 27.641 -18.984 -21.141 1 82.19 589 ASP A CA 1
ATOM 4562 C C . ASP A 1 589 ? 27.469 -18.812 -19.641 1 82.19 589 ASP A C 1
ATOM 4564 O O . ASP A 1 589 ? 28.266 -19.312 -18.859 1 82.19 589 ASP A O 1
ATOM 4568 N N . ARG A 1 590 ? 26.328 -18.172 -19.25 1 91.06 590 ARG A N 1
ATOM 4569 C CA . ARG A 1 590 ? 26.109 -17.891 -17.844 1 91.06 590 ARG A CA 1
ATOM 4570 C C . ARG A 1 590 ? 25.406 -19.047 -17.156 1 91.06 590 ARG A C 1
ATOM 4572 O O . ARG A 1 590 ? 25.375 -19.125 -15.922 1 91.06 590 ARG A O 1
ATOM 4579 N N . GLU A 1 591 ? 24.859 -19.938 -17.875 1 88.69 591 GLU A N 1
ATOM 4580 C CA . GLU A 1 591 ? 24 -20.984 -17.344 1 88.69 591 GLU A CA 1
ATOM 4581 C C . GLU A 1 591 ? 24.766 -21.875 -16.359 1 88.69 591 GLU A C 1
ATOM 4583 O O . GLU A 1 591 ? 24.219 -22.297 -15.336 1 88.69 591 GLU A O 1
ATOM 4588 N N . ARG A 1 592 ? 25.984 -22.125 -16.641 1 84.38 592 ARG A N 1
ATOM 4589 C CA . ARG A 1 592 ? 26.75 -23.062 -15.844 1 84.38 592 ARG A CA 1
ATOM 4590 C C . ARG A 1 592 ? 27.203 -22.438 -14.523 1 84.38 592 ARG A C 1
ATOM 4592 O O . ARG A 1 592 ? 27.531 -23.156 -13.57 1 84.38 592 ARG A O 1
ATOM 4599 N N . ASP A 1 593 ? 27.25 -21.172 -14.523 1 91.38 593 ASP A N 1
ATOM 4600 C CA . ASP A 1 593 ? 27.641 -20.453 -13.312 1 91.38 593 ASP A CA 1
ATOM 4601 C C . ASP A 1 593 ? 26.438 -20.125 -12.445 1 91.38 593 ASP A C 1
ATOM 4603 O O . ASP A 1 593 ? 26.094 -18.953 -12.266 1 91.38 593 ASP A O 1
ATOM 4607 N N . ARG A 1 594 ? 25.828 -21.141 -11.93 1 94.25 594 ARG A N 1
ATOM 4608 C CA . ARG A 1 594 ? 24.641 -20.969 -11.086 1 94.25 594 ARG A CA 1
ATOM 4609 C C . ARG A 1 594 ? 25.016 -21.031 -9.609 1 94.25 594 ARG A C 1
ATOM 4611 O O . ARG A 1 594 ? 25.688 -21.953 -9.172 1 94.25 594 ARG A O 1
ATOM 4618 N N . ARG A 1 595 ? 24.609 -20.031 -8.844 1 96.44 595 ARG A N 1
ATOM 4619 C CA . ARG A 1 595 ? 24.859 -19.984 -7.402 1 96.44 595 ARG A CA 1
ATOM 4620 C C . ARG A 1 595 ? 23.609 -19.5 -6.66 1 96.44 595 ARG A C 1
ATOM 4622 O O . ARG A 1 595 ? 22.828 -18.719 -7.195 1 96.44 595 ARG A O 1
ATOM 4629 N N . LEU A 1 596 ? 23.438 -20.016 -5.461 1 97.81 596 LEU A N 1
ATOM 4630 C CA . LEU A 1 596 ? 22.344 -19.609 -4.594 1 97.81 596 LEU A CA 1
ATOM 4631 C C . LEU A 1 596 ? 22.859 -18.781 -3.42 1 97.81 596 LEU A C 1
ATOM 4633 O O . LEU A 1 596 ? 23.938 -19.062 -2.877 1 97.81 596 LEU A O 1
ATOM 4637 N N . TYR A 1 597 ? 22.156 -17.75 -3.121 1 98.38 597 TYR A N 1
ATOM 4638 C CA . TYR A 1 597 ? 22.5 -16.891 -2 1 98.38 597 TYR A CA 1
ATOM 4639 C C . TYR A 1 597 ? 21.297 -16.688 -1.071 1 98.38 597 TYR A C 1
ATOM 4641 O O . TYR A 1 597 ? 20.156 -16.734 -1.511 1 98.38 597 TYR A O 1
ATOM 4649 N N . ARG A 1 598 ? 21.578 -16.516 0.185 1 98.38 598 ARG A N 1
ATOM 4650 C CA . ARG A 1 598 ? 20.594 -16.141 1.188 1 98.38 598 ARG A CA 1
ATOM 4651 C C . ARG A 1 598 ? 20.75 -14.664 1.575 1 98.38 598 ARG A C 1
ATOM 4653 O O . ARG A 1 598 ? 21.844 -14.203 1.87 1 98.38 598 ARG A O 1
ATOM 4660 N N . VAL A 1 599 ? 19.672 -13.938 1.536 1 97.31 599 VAL A N 1
ATOM 4661 C CA . VAL A 1 599 ? 19.656 -12.547 1.986 1 97.31 599 VAL A CA 1
ATOM 4662 C C . VAL A 1 599 ? 19.656 -12.5 3.512 1 97.31 599 VAL A C 1
ATOM 4664 O O . VAL A 1 599 ? 18.75 -13.039 4.152 1 97.31 599 VAL A O 1
ATOM 4667 N N . GLN A 1 600 ? 20.609 -11.859 4.117 1 95.5 600 GLN A N 1
ATOM 4668 C CA . GLN A 1 600 ? 20.766 -11.852 5.566 1 95.5 600 GLN A CA 1
ATOM 4669 C C . GLN A 1 600 ? 20.156 -10.602 6.188 1 95.5 600 GLN A C 1
ATOM 4671 O O . GLN A 1 600 ? 19.766 -10.602 7.352 1 95.5 600 GLN A O 1
ATOM 4676 N N . ARG A 1 601 ? 20.188 -9.547 5.465 1 92.81 601 ARG A N 1
ATOM 4677 C CA . ARG A 1 601 ? 19.594 -8.258 5.836 1 92.81 601 ARG A CA 1
ATOM 4678 C C . ARG A 1 601 ? 18.766 -7.688 4.695 1 92.81 601 ARG A C 1
ATOM 4680 O O . ARG A 1 601 ? 19.094 -7.867 3.523 1 92.81 601 ARG A O 1
ATOM 4687 N N . PRO A 1 602 ? 17.719 -7.004 5.066 1 93.06 602 PRO A N 1
ATOM 4688 C CA . PRO A 1 602 ? 16.891 -6.453 3.99 1 93.06 602 PRO A CA 1
ATOM 4689 C C . PRO A 1 602 ? 17.672 -5.566 3.031 1 93.06 602 PRO A C 1
ATOM 4691 O O . PRO A 1 602 ? 18.531 -4.793 3.465 1 93.06 602 PRO A O 1
ATOM 4694 N N . LEU A 1 603 ? 17.484 -5.695 1.753 1 95.81 603 LEU A N 1
ATOM 4695 C CA . LEU A 1 603 ? 18.125 -4.91 0.707 1 95.81 603 LEU A CA 1
ATOM 4696 C C . LEU A 1 603 ? 17.094 -4.223 -0.178 1 95.81 603 LEU A C 1
ATOM 4698 O O . LEU A 1 603 ? 16.109 -4.84 -0.579 1 95.81 603 LEU A O 1
ATOM 4702 N N . ARG A 1 604 ? 17.266 -2.959 -0.369 1 96.38 604 ARG A N 1
ATOM 4703 C CA . ARG A 1 604 ? 16.438 -2.271 -1.36 1 96.38 604 ARG A CA 1
ATOM 4704 C C . ARG A 1 604 ? 16.938 -2.551 -2.773 1 96.38 604 ARG A C 1
ATOM 4706 O O . ARG A 1 604 ? 18.109 -2.301 -3.084 1 96.38 604 ARG A O 1
ATOM 4713 N N . VAL A 1 605 ? 16.062 -3.074 -3.621 1 97.88 605 VAL A N 1
ATOM 4714 C CA . VAL A 1 605 ? 16.484 -3.547 -4.938 1 97.88 605 VAL A CA 1
ATOM 4715 C C . VAL A 1 605 ? 15.477 -3.088 -5.992 1 97.88 605 VAL A C 1
ATOM 4717 O O . VAL A 1 605 ? 14.359 -2.672 -5.66 1 97.88 605 VAL A O 1
ATOM 4720 N N . VAL A 1 606 ? 15.922 -3.01 -7.223 1 97.06 606 VAL A N 1
ATOM 4721 C CA . VAL A 1 606 ? 14.992 -2.889 -8.344 1 97.06 606 VAL A CA 1
ATOM 4722 C C . VAL A 1 606 ? 14.516 -4.273 -8.773 1 97.06 606 VAL A C 1
ATOM 4724 O O . VAL A 1 606 ? 15.336 -5.16 -9.047 1 97.06 606 VAL A O 1
ATOM 4727 N N . THR A 1 607 ? 13.242 -4.547 -8.719 1 96.94 607 THR A N 1
ATOM 4728 C CA . THR A 1 607 ? 12.695 -5.809 -9.211 1 96.94 607 THR A CA 1
ATOM 4729 C C . THR A 1 607 ? 11.93 -5.594 -10.516 1 96.94 607 THR A C 1
ATOM 4731 O O . THR A 1 607 ? 11.594 -4.461 -10.859 1 96.94 607 THR A O 1
ATOM 4734 N N . GLY A 1 608 ? 11.734 -6.582 -11.258 1 95.31 608 GLY A N 1
ATOM 4735 C CA . GLY A 1 608 ? 11.016 -6.613 -12.516 1 95.31 608 GLY A CA 1
ATOM 4736 C C . GLY A 1 608 ? 10.938 -8 -13.125 1 95.31 608 GLY A C 1
ATOM 4737 O O . GLY A 1 608 ? 11.383 -8.977 -12.523 1 95.31 608 GLY A O 1
ATOM 4738 N N . ILE A 1 609 ? 10.305 -8.039 -14.281 1 95.81 609 ILE A N 1
ATOM 4739 C CA . ILE A 1 609 ? 10.148 -9.281 -15.023 1 95.81 609 ILE A CA 1
ATOM 4740 C C . ILE A 1 609 ? 10.984 -9.227 -16.297 1 95.81 609 ILE A C 1
ATOM 4742 O O . ILE A 1 609 ? 10.898 -8.258 -17.062 1 95.81 609 ILE A O 1
ATOM 4746 N N . THR A 1 610 ? 11.82 -10.211 -16.516 1 96.81 610 THR A N 1
ATOM 4747 C CA . THR A 1 610 ? 12.703 -10.219 -17.672 1 96.81 610 THR A CA 1
ATOM 4748 C C . THR A 1 610 ? 11.898 -10.242 -18.969 1 96.81 610 THR A C 1
ATOM 4750 O O . THR A 1 610 ? 10.875 -10.922 -19.047 1 96.81 610 THR A O 1
ATOM 4753 N N . ALA A 1 611 ? 12.352 -9.531 -19.969 1 94.31 611 ALA A N 1
ATOM 4754 C CA . ALA A 1 611 ? 11.758 -9.508 -21.312 1 94.31 611 ALA A CA 1
ATOM 4755 C C . ALA A 1 611 ? 12.344 -10.609 -22.188 1 94.31 611 ALA A C 1
ATOM 4757 O O . ALA A 1 611 ? 13.445 -11.102 -21.922 1 94.31 611 ALA A O 1
ATOM 4758 N N . PRO A 1 612 ? 11.531 -10.992 -23.172 1 92.88 612 PRO A N 1
ATOM 4759 C CA . PRO A 1 612 ? 12.086 -11.961 -24.125 1 92.88 612 PRO A CA 1
ATOM 4760 C C . PRO A 1 612 ? 13.305 -11.414 -24.875 1 92.88 612 PRO A C 1
ATOM 4762 O O . PRO A 1 612 ? 13.359 -10.227 -25.188 1 92.88 612 PRO A O 1
ATOM 4765 N N . TRP A 1 613 ? 14.266 -12.242 -25.094 1 88.31 613 TRP A N 1
ATOM 4766 C CA . TRP A 1 613 ? 15.477 -11.875 -25.812 1 88.31 613 TRP A CA 1
ATOM 4767 C C . TRP A 1 613 ? 16.109 -13.094 -26.469 1 88.31 613 TRP A C 1
ATOM 4769 O O . TRP A 1 613 ? 16.234 -14.148 -25.844 1 88.31 613 TRP A O 1
ATOM 4779 N N . ASN A 1 614 ? 16.547 -12.883 -27.703 1 81.88 614 ASN A N 1
ATOM 4780 C CA . ASN A 1 614 ? 17.312 -13.883 -28.438 1 81.88 614 ASN A CA 1
ATOM 4781 C C . ASN A 1 614 ? 16.625 -15.25 -28.422 1 81.88 614 ASN A C 1
ATOM 4783 O O . ASN A 1 614 ? 17.234 -16.25 -28.062 1 81.88 614 ASN A O 1
ATOM 4787 N N . GLY A 1 615 ? 15.312 -15.25 -28.594 1 81.62 615 GLY A N 1
ATOM 4788 C CA . GLY A 1 615 ? 14.562 -16.484 -28.75 1 81.62 615 GLY A CA 1
ATOM 4789 C C . GLY A 1 615 ? 14.078 -17.047 -27.422 1 81.62 615 GLY A C 1
ATOM 4790 O O . GLY A 1 615 ? 13.391 -18.078 -27.391 1 81.62 615 GLY A O 1
ATOM 4791 N N . THR A 1 616 ? 14.469 -16.484 -26.344 1 89.44 616 THR A N 1
ATOM 4792 C CA . THR A 1 616 ? 14 -16.938 -25.031 1 89.44 616 THR A CA 1
ATOM 4793 C C . THR A 1 616 ? 12.742 -16.172 -24.609 1 89.44 616 THR A C 1
ATOM 4795 O O . THR A 1 616 ? 12.555 -15.023 -25.016 1 89.44 616 THR A O 1
ATOM 4798 N N . PRO A 1 617 ? 11.875 -16.828 -23.891 1 91 617 PRO A N 1
ATOM 4799 C CA . PRO A 1 617 ? 10.562 -16.25 -23.609 1 91 617 PRO A CA 1
ATOM 4800 C C . PRO A 1 617 ? 10.617 -15.133 -22.578 1 91 617 PRO A C 1
ATOM 4802 O O . PRO A 1 617 ? 9.719 -14.281 -22.531 1 91 617 PRO A O 1
ATOM 4805 N N . GLY A 1 618 ? 11.594 -15.125 -21.703 1 94.56 618 GLY A N 1
ATOM 4806 C CA . GLY A 1 618 ? 11.539 -14.242 -20.547 1 94.56 618 GLY A CA 1
ATOM 4807 C C . GLY A 1 618 ? 10.547 -14.703 -19.484 1 94.56 618 GLY A C 1
ATOM 4808 O O . GLY A 1 618 ? 10.094 -15.844 -19.516 1 94.56 618 GLY A O 1
ATOM 4809 N N . GLY A 1 619 ? 10.32 -13.805 -18.453 1 95.06 619 GLY A N 1
ATOM 4810 C CA . GLY A 1 619 ? 9.281 -14.109 -17.469 1 95.06 619 GLY A CA 1
ATOM 4811 C C . GLY A 1 619 ? 9.836 -14.383 -16.094 1 95.06 619 GLY A C 1
ATOM 4812 O O . GLY A 1 619 ? 9.07 -14.641 -15.148 1 95.06 619 GLY A O 1
ATOM 4813 N N . ALA A 1 620 ? 11.117 -14.297 -15.977 1 96.75 620 ALA A N 1
ATOM 4814 C CA . ALA A 1 620 ? 11.703 -14.523 -14.656 1 96.75 620 ALA A CA 1
ATOM 4815 C C . ALA A 1 620 ? 11.609 -13.266 -13.789 1 96.75 620 ALA A C 1
ATOM 4817 O O . ALA A 1 620 ? 11.781 -12.148 -14.289 1 96.75 620 ALA A O 1
ATOM 4818 N N . VAL A 1 621 ? 11.344 -13.484 -12.547 1 97 621 VAL A N 1
ATOM 4819 C CA . VAL A 1 621 ? 11.453 -12.383 -11.586 1 97 621 VAL A CA 1
ATOM 4820 C C . VAL A 1 621 ? 12.922 -12.07 -11.328 1 97 621 VAL A C 1
ATOM 4822 O O . VAL A 1 621 ? 13.711 -12.961 -11.008 1 97 621 VAL A O 1
ATOM 4825 N N . ALA A 1 622 ? 13.266 -10.844 -11.492 1 98 622 ALA A N 1
ATOM 4826 C CA . ALA A 1 622 ? 14.656 -10.43 -11.359 1 98 622 ALA A CA 1
ATOM 4827 C C . ALA A 1 622 ? 14.812 -9.367 -10.273 1 98 622 ALA A C 1
ATOM 4829 O O . ALA A 1 622 ? 13.859 -8.633 -9.977 1 98 622 ALA A O 1
ATOM 4830 N N . TYR A 1 623 ? 15.977 -9.32 -9.648 1 98.44 623 TYR A N 1
ATOM 4831 C CA . TYR A 1 623 ? 16.359 -8.312 -8.672 1 98.44 623 TYR A CA 1
ATOM 4832 C C . TYR A 1 623 ? 17.719 -7.703 -9.016 1 98.44 623 TYR A C 1
ATOM 4834 O O . TYR A 1 623 ? 18.719 -8.422 -9.125 1 98.44 623 TYR A O 1
ATOM 4842 N N . VAL A 1 624 ? 17.781 -6.434 -9.25 1 98.12 624 VAL A N 1
ATOM 4843 C CA . VAL A 1 624 ? 19.047 -5.723 -9.414 1 98.12 624 VAL A CA 1
ATOM 4844 C C . VAL A 1 624 ? 19.484 -5.121 -8.078 1 98.12 624 VAL A C 1
ATOM 4846 O O . VAL A 1 624 ? 18.828 -4.215 -7.559 1 98.12 624 VAL A O 1
ATOM 4849 N N . LEU A 1 625 ? 20.547 -5.648 -7.547 1 98 625 LEU A N 1
ATOM 4850 C CA . LEU A 1 625 ? 21.062 -5.219 -6.25 1 98 625 LEU A CA 1
ATOM 4851 C C . LEU A 1 625 ? 21.812 -3.896 -6.367 1 98 625 LEU A C 1
ATOM 4853 O O . LEU A 1 625 ? 22.297 -3.555 -7.441 1 98 625 LEU A O 1
ATOM 4857 N N . PRO A 1 626 ? 21.875 -3.172 -5.293 1 96.12 626 PRO A N 1
ATOM 4858 C CA . PRO A 1 626 ? 22.5 -1.845 -5.367 1 96.12 626 PRO A CA 1
ATOM 4859 C C . PRO A 1 626 ? 24.016 -1.908 -5.539 1 96.12 626 PRO A C 1
ATOM 4861 O O . PRO A 1 626 ? 24.625 -0.95 -6.02 1 96.12 626 PRO A O 1
ATOM 4864 N N . ARG A 1 627 ? 24.656 -3.016 -5.137 1 96.44 627 ARG A N 1
ATOM 4865 C CA . ARG A 1 627 ? 26.094 -3.234 -5.238 1 96.44 627 ARG A CA 1
ATOM 4866 C C . ARG A 1 627 ? 26.391 -4.613 -5.82 1 96.44 627 ARG A C 1
ATOM 4868 O O . ARG A 1 627 ? 25.5 -5.457 -5.926 1 96.44 627 ARG A O 1
ATOM 4875 N N . PRO A 1 628 ? 27.656 -4.781 -6.262 1 97.25 628 PRO A N 1
ATOM 4876 C CA . PRO A 1 628 ? 28 -6.125 -6.727 1 97.25 628 PRO A CA 1
ATOM 4877 C C . PRO A 1 628 ? 27.766 -7.199 -5.668 1 97.25 628 PRO A C 1
ATOM 4879 O O . PRO A 1 628 ? 27.938 -6.938 -4.473 1 97.25 628 PRO A O 1
ATOM 4882 N N . ILE A 1 629 ? 27.422 -8.352 -6.113 1 97.75 629 ILE A N 1
ATOM 4883 C CA . ILE A 1 629 ? 27.141 -9.477 -5.223 1 97.75 629 ILE A CA 1
ATOM 4884 C C . ILE A 1 629 ? 28.328 -9.695 -4.293 1 97.75 629 ILE A C 1
ATOM 4886 O O . ILE A 1 629 ? 28.156 -9.914 -3.09 1 97.75 629 ILE A O 1
ATOM 4890 N N . ALA A 1 630 ? 29.578 -9.617 -4.832 1 97.44 630 ALA A N 1
ATOM 4891 C CA . ALA A 1 630 ? 30.797 -9.812 -4.051 1 97.44 630 ALA A CA 1
ATOM 4892 C C . ALA A 1 630 ? 30.844 -8.852 -2.861 1 97.44 630 ALA A C 1
ATOM 4894 O O . ALA A 1 630 ? 31.266 -9.234 -1.766 1 97.44 630 ALA A O 1
ATOM 4895 N N . GLN A 1 631 ? 30.484 -7.637 -3.082 1 96.38 631 GLN A N 1
ATOM 4896 C CA . GLN A 1 631 ? 30.484 -6.645 -2.012 1 96.38 631 GLN A CA 1
ATOM 4897 C C . GLN A 1 631 ? 29.438 -6.973 -0.955 1 96.38 631 GLN A C 1
ATOM 4899 O O . GLN A 1 631 ? 29.672 -6.793 0.242 1 96.38 631 GLN A O 1
ATOM 4904 N N . HIS A 1 632 ? 28.234 -7.395 -1.373 1 96.75 632 HIS A N 1
ATOM 4905 C CA . HIS A 1 632 ? 27.188 -7.77 -0.432 1 96.75 632 HIS A CA 1
ATOM 4906 C C . HIS A 1 632 ? 27.594 -8.977 0.404 1 96.75 632 HIS A C 1
ATOM 4908 O O . HIS A 1 632 ? 27.203 -9.094 1.565 1 96.75 632 HIS A O 1
ATOM 4914 N N . LEU A 1 633 ? 28.375 -9.883 -0.214 1 96.69 633 LEU A N 1
ATOM 4915 C CA . LEU A 1 633 ? 28.922 -11.016 0.527 1 96.69 633 LEU A CA 1
ATOM 4916 C C . LEU A 1 633 ? 29.938 -10.547 1.569 1 96.69 633 LEU A C 1
ATOM 4918 O O . LEU A 1 633 ? 29.906 -11 2.717 1 96.69 633 LEU A O 1
ATOM 4922 N N . GLU A 1 634 ? 30.797 -9.633 1.194 1 95.5 634 GLU A N 1
ATOM 4923 C CA . GLU A 1 634 ? 31.828 -9.102 2.076 1 95.5 634 GLU A CA 1
ATOM 4924 C C . GLU A 1 634 ? 31.219 -8.398 3.285 1 95.5 634 GLU A C 1
ATOM 4926 O O . GLU A 1 634 ? 31.719 -8.531 4.406 1 95.5 634 GLU A O 1
ATOM 4931 N N . THR A 1 635 ? 30.156 -7.637 3.037 1 93.31 635 THR A N 1
ATOM 4932 C CA . THR A 1 635 ? 29.547 -6.859 4.109 1 93.31 635 THR A CA 1
ATOM 4933 C C . THR A 1 635 ? 28.594 -7.727 4.922 1 93.31 635 THR A C 1
ATOM 4935 O O . THR A 1 635 ? 28.047 -7.277 5.934 1 93.31 635 THR A O 1
ATOM 4938 N N . GLY A 1 636 ? 28.266 -8.922 4.445 1 94.12 636 GLY A N 1
ATOM 4939 C CA . GLY A 1 636 ? 27.422 -9.844 5.191 1 94.12 636 GLY A CA 1
ATOM 4940 C C . GLY A 1 636 ? 25.953 -9.703 4.871 1 94.12 636 GLY A C 1
ATOM 4941 O O . GLY A 1 636 ? 25.094 -10.258 5.566 1 94.12 636 GLY A O 1
ATOM 4942 N N . ALA A 1 637 ? 25.609 -8.938 3.875 1 95.31 637 ALA A N 1
ATOM 4943 C CA . ALA A 1 637 ? 24.219 -8.773 3.473 1 95.31 637 ALA A CA 1
ATOM 4944 C C . ALA A 1 637 ? 23.719 -10.008 2.727 1 95.31 637 ALA A C 1
ATOM 4946 O O . ALA A 1 637 ? 22.516 -10.281 2.695 1 95.31 637 ALA A O 1
ATOM 4947 N N . LEU A 1 638 ? 24.609 -10.742 2.096 1 97 638 LEU A N 1
ATOM 4948 C CA . LEU A 1 638 ? 24.344 -12.016 1.436 1 97 638 LEU A CA 1
ATOM 4949 C C . LEU A 1 638 ? 25.25 -13.117 1.979 1 97 638 LEU A C 1
ATOM 4951 O O . LEU A 1 638 ? 26.344 -12.836 2.484 1 97 638 LEU A O 1
ATOM 4955 N N . SER A 1 639 ? 24.812 -14.258 1.96 1 98.12 639 SER A N 1
ATOM 4956 C CA . SER A 1 639 ? 25.625 -15.438 2.24 1 98.12 639 SER A CA 1
ATOM 4957 C C . SER A 1 639 ? 25.406 -16.531 1.192 1 98.12 639 SER A C 1
ATOM 4959 O O . SER A 1 639 ? 24.312 -16.641 0.63 1 98.12 639 SER A O 1
ATOM 4961 N N . ARG A 1 640 ? 26.438 -17.297 0.883 1 96.56 640 ARG A N 1
ATOM 4962 C CA . ARG A 1 640 ? 26.344 -18.391 -0.078 1 96.56 640 ARG A CA 1
ATOM 4963 C C . ARG A 1 640 ? 25.641 -19.594 0.535 1 96.56 640 ARG A C 1
ATOM 4965 O O . ARG A 1 640 ? 25.859 -19.922 1.704 1 96.56 640 ARG A O 1
ATOM 4972 N N . ILE A 1 641 ? 24.609 -20.109 -0.254 1 92.62 641 ILE A N 1
ATOM 4973 C CA . ILE A 1 641 ? 23.969 -21.359 0.151 1 92.62 641 ILE A CA 1
ATOM 4974 C C . ILE A 1 641 ? 24.734 -22.531 -0.442 1 92.62 641 ILE A C 1
ATOM 4976 O O . ILE A 1 641 ? 25.031 -22.547 -1.641 1 92.62 641 ILE A O 1
ATOM 4980 N N . GLN A 1 642 ? 25.422 -23.438 0.232 1 74.31 642 GLN A N 1
ATOM 4981 C CA . GLN A 1 642 ? 26.141 -24.609 -0.219 1 74.31 642 GLN A CA 1
ATOM 4982 C C . GLN A 1 642 ? 25.203 -25.688 -0.73 1 74.31 642 GLN A C 1
ATOM 4984 O O . GLN A 1 642 ? 24.062 -25.781 -0.269 1 74.31 642 GLN A O 1
ATOM 4989 N N . MET B 1 1 ? -25.375 -14.141 -6.695 1 64.5 1 MET B N 1
ATOM 4990 C CA . MET B 1 1 ? -25.875 -15.508 -6.801 1 64.5 1 MET B CA 1
ATOM 4991 C C . MET B 1 1 ? -25.641 -16.266 -5.5 1 64.5 1 MET B C 1
ATOM 4993 O O . MET B 1 1 ? -24.594 -16.141 -4.871 1 64.5 1 MET B O 1
ATOM 4997 N N . ARG B 1 2 ? -26.703 -17.047 -5.094 1 77.25 2 ARG B N 1
ATOM 4998 C CA . ARG B 1 2 ? -26.641 -17.844 -3.879 1 77.25 2 ARG B CA 1
ATOM 4999 C C . ARG B 1 2 ? -26 -19.203 -4.156 1 77.25 2 ARG B C 1
ATOM 5001 O O . ARG B 1 2 ? -26.109 -19.734 -5.262 1 77.25 2 ARG B O 1
ATOM 5008 N N . TYR B 1 3 ? -25.109 -19.703 -3.199 1 80 3 TYR B N 1
ATOM 5009 C CA . TYR B 1 3 ? -24.453 -21 -3.305 1 80 3 TYR B CA 1
ATOM 5010 C C . TYR B 1 3 ? -24.953 -21.953 -2.225 1 80 3 TYR B C 1
ATOM 5012 O O . TYR B 1 3 ? -25.203 -21.531 -1.091 1 80 3 TYR B O 1
ATOM 5020 N N . ARG B 1 4 ? -25.25 -23.156 -2.633 1 82.31 4 ARG B N 1
ATOM 5021 C CA . ARG B 1 4 ? -25.641 -24.203 -1.693 1 82.31 4 ARG B CA 1
ATOM 5022 C C . ARG B 1 4 ? -24.922 -25.516 -2.01 1 82.31 4 ARG B C 1
ATOM 5024 O O . ARG B 1 4 ? -24.609 -25.797 -3.17 1 82.31 4 ARG B O 1
ATOM 5031 N N . VAL B 1 5 ? -24.578 -26.266 -0.958 1 84.56 5 VAL B N 1
ATOM 5032 C CA . VAL B 1 5 ? -23.891 -27.547 -1.115 1 84.56 5 VAL B CA 1
ATOM 5033 C C . VAL B 1 5 ? -24.719 -28.672 -0.485 1 84.56 5 VAL B C 1
ATOM 5035 O O . VAL B 1 5 ? -25.234 -28.516 0.626 1 84.56 5 VAL B O 1
ATOM 5038 N N . GLN B 1 6 ? -24.953 -29.672 -1.195 1 79.38 6 GLN B N 1
ATOM 5039 C CA . GLN B 1 6 ? -25.562 -30.875 -0.636 1 79.38 6 GLN B CA 1
ATOM 5040 C C . GLN B 1 6 ? -24.516 -31.828 -0.097 1 79.38 6 GLN B C 1
ATOM 5042 O O . GLN B 1 6 ? -23.969 -32.656 -0.839 1 79.38 6 GLN B O 1
ATOM 5047 N N . ALA B 1 7 ? -24.25 -31.719 1.167 1 71.88 7 ALA B N 1
ATOM 5048 C CA . ALA B 1 7 ? -23.109 -32.438 1.71 1 71.88 7 ALA B CA 1
ATOM 5049 C C . ALA B 1 7 ? -23.562 -33.625 2.557 1 71.88 7 ALA B C 1
ATOM 5051 O O . ALA B 1 7 ? -22.734 -34.406 3.035 1 71.88 7 ALA B O 1
ATOM 5052 N N . ALA B 1 8 ? -24.812 -33.875 2.707 1 65.94 8 ALA B N 1
ATOM 5053 C CA . ALA B 1 8 ? -25.297 -34.875 3.67 1 65.94 8 ALA B CA 1
ATOM 5054 C C . ALA B 1 8 ? -25.031 -36.281 3.17 1 65.94 8 ALA B C 1
ATOM 5056 O O . ALA B 1 8 ? -24.625 -37.156 3.939 1 65.94 8 ALA B O 1
ATOM 5057 N N . GLU B 1 9 ? -25.328 -36.562 1.941 1 74.19 9 GLU B N 1
ATOM 5058 C CA . GLU B 1 9 ? -25.125 -37.906 1.424 1 74.19 9 GLU B CA 1
ATOM 5059 C C . GLU B 1 9 ? -23.922 -37.938 0.47 1 74.19 9 GLU B C 1
ATOM 5061 O O . GLU B 1 9 ? -24.016 -37.469 -0.659 1 74.19 9 GLU B O 1
ATOM 5066 N N . ARG B 1 10 ? -22.75 -38.406 1.149 1 79.25 10 ARG B N 1
ATOM 5067 C CA . ARG B 1 10 ? -21.547 -38.469 0.339 1 79.25 10 ARG B CA 1
ATOM 5068 C C . ARG B 1 10 ? -21.094 -39.906 0.106 1 79.25 10 ARG B C 1
ATOM 5070 O O . ARG B 1 10 ? -21.109 -40.719 1.033 1 79.25 10 ARG B O 1
ATOM 5077 N N . PRO B 1 11 ? -20.781 -40.125 -1.13 1 83.25 11 PRO B N 1
ATOM 5078 C CA . PRO B 1 11 ? -20.438 -41.5 -1.484 1 83.25 11 PRO B CA 1
ATOM 5079 C C . PRO B 1 11 ? -18.984 -41.844 -1.15 1 83.25 11 PRO B C 1
ATOM 5081 O O . PRO B 1 11 ? -18.328 -42.562 -1.912 1 83.25 11 PRO B O 1
ATOM 5084 N N . ASP B 1 12 ? -18.484 -41.469 -0.041 1 90.81 12 ASP B N 1
ATOM 5085 C CA . ASP B 1 12 ? -17.094 -41.75 0.308 1 90.81 12 ASP B CA 1
ATOM 5086 C C . ASP B 1 12 ? -16.906 -43.219 0.651 1 90.81 12 ASP B C 1
ATOM 5088 O O . ASP B 1 12 ? -17.75 -43.812 1.317 1 90.81 12 ASP B O 1
ATOM 5092 N N . GLY B 1 13 ? -15.859 -43.75 0.086 1 91.31 13 GLY B N 1
ATOM 5093 C CA . GLY B 1 13 ? -15.555 -45.125 0.393 1 91.31 13 GLY B CA 1
ATOM 5094 C C . GLY B 1 13 ? -14.961 -45.875 -0.779 1 91.31 13 GLY B C 1
ATOM 5095 O O . GLY B 1 13 ? -14.461 -45.281 -1.726 1 91.31 13 GLY B O 1
ATOM 5096 N N . LEU B 1 14 ? -14.922 -47.188 -0.632 1 93.5 14 LEU B N 1
ATOM 5097 C CA . LEU B 1 14 ? -14.383 -48.062 -1.655 1 93.5 14 LEU B CA 1
ATOM 5098 C C . LEU B 1 14 ? -15.492 -48.625 -2.531 1 93.5 14 LEU B C 1
ATOM 5100 O O . LEU B 1 14 ? -16.547 -49.031 -2.029 1 93.5 14 LEU B O 1
ATOM 5104 N N . TYR B 1 15 ? -15.211 -48.688 -3.77 1 94.19 15 TYR B N 1
ATOM 5105 C CA . TYR B 1 15 ? -16.172 -49.219 -4.742 1 94.19 15 TYR B CA 1
ATOM 5106 C C . TYR B 1 15 ? -15.508 -50.219 -5.672 1 94.19 15 TYR B C 1
ATOM 5108 O O . TYR B 1 15 ? -14.281 -50.25 -5.805 1 94.19 15 TYR B O 1
ATOM 5116 N N . ALA B 1 16 ? -16.344 -51.062 -6.25 1 91.81 16 ALA B N 1
ATOM 5117 C CA . ALA B 1 16 ? -15.891 -52.031 -7.234 1 91.81 16 ALA B CA 1
ATOM 5118 C C . ALA B 1 16 ? -16.766 -52 -8.484 1 91.81 16 ALA B C 1
ATOM 5120 O O . ALA B 1 16 ? -17.984 -51.812 -8.391 1 91.81 16 ALA B O 1
ATOM 5121 N N . VAL B 1 17 ? -16.062 -52.125 -9.539 1 87.06 17 VAL B N 1
ATOM 5122 C CA . VAL B 1 17 ? -16.781 -52.25 -10.797 1 87.06 17 VAL B CA 1
ATOM 5123 C C . VAL B 1 17 ? -16.906 -53.719 -11.203 1 87.06 17 VAL B C 1
ATOM 5125 O O . VAL B 1 17 ? -15.891 -54.375 -11.414 1 87.06 17 VAL B O 1
ATOM 5128 N N . TRP B 1 18 ? -18.094 -54.188 -11.258 1 81.69 18 TRP B N 1
ATOM 5129 C CA . TRP B 1 18 ? -18.359 -55.562 -11.672 1 81.69 18 TRP B CA 1
ATOM 5130 C C . TRP B 1 18 ? -19.391 -55.594 -12.797 1 81.69 18 TRP B C 1
ATOM 5132 O O . TRP B 1 18 ? -20.562 -55.219 -12.594 1 81.69 18 TRP B O 1
ATOM 5142 N N . GLY B 1 19 ? -18.906 -56 -13.922 1 74.38 19 GLY B N 1
ATOM 5143 C CA . GLY B 1 19 ? -19.734 -55.812 -15.102 1 74.38 19 GLY B CA 1
ATOM 5144 C C . GLY B 1 19 ? -19.922 -54.344 -15.453 1 74.38 19 GLY B C 1
ATOM 5145 O O . GLY B 1 19 ? -18.953 -53.594 -15.57 1 74.38 19 GLY B O 1
ATOM 5146 N N . ASP B 1 20 ? -21.141 -53.906 -15.594 1 75.94 20 ASP B N 1
ATOM 5147 C CA . ASP B 1 20 ? -21.422 -52.5 -15.945 1 75.94 20 ASP B CA 1
ATOM 5148 C C . ASP B 1 20 ? -21.969 -51.75 -14.734 1 75.94 20 ASP B C 1
ATOM 5150 O O . ASP B 1 20 ? -22.469 -50.625 -14.875 1 75.94 20 ASP B O 1
ATOM 5154 N N . THR B 1 21 ? -21.812 -52.438 -13.578 1 84.88 21 THR B N 1
ATOM 5155 C CA . THR B 1 21 ? -22.406 -51.812 -12.398 1 84.88 21 THR B CA 1
ATOM 5156 C C . THR B 1 21 ? -21.344 -51.5 -11.352 1 84.88 21 THR B C 1
ATOM 5158 O O . THR B 1 21 ? -20.344 -52.219 -11.25 1 84.88 21 THR B O 1
ATOM 5161 N N . VAL B 1 22 ? -21.516 -50.406 -10.68 1 91.81 22 VAL B N 1
ATOM 5162 C CA . VAL B 1 22 ? -20.641 -50 -9.594 1 91.81 22 VAL B CA 1
ATOM 5163 C C . VAL B 1 22 ? -21.25 -50.406 -8.258 1 91.81 22 VAL B C 1
ATOM 5165 O O . VAL B 1 22 ? -22.391 -50.062 -7.957 1 91.81 22 VAL B O 1
ATOM 5168 N N . PHE B 1 23 ? -20.484 -51.125 -7.445 1 91.94 23 PHE B N 1
ATOM 5169 C CA . PHE B 1 23 ? -20.922 -51.625 -6.141 1 91.94 23 PHE B CA 1
ATOM 5170 C C . PHE B 1 23 ? -20.078 -51 -5.027 1 91.94 23 PHE B C 1
ATOM 5172 O O . PHE B 1 23 ? -18.875 -50.781 -5.195 1 91.94 23 PHE B O 1
ATOM 5179 N N . GLY B 1 24 ? -20.734 -50.75 -3.924 1 92.25 24 GLY B N 1
ATOM 5180 C CA . GLY B 1 24 ? -19.922 -50.5 -2.742 1 92.25 24 GLY B CA 1
ATOM 5181 C C . GLY B 1 24 ? -19.078 -51.688 -2.346 1 92.25 24 GLY B C 1
ATOM 5182 O O . GLY B 1 24 ? -19.484 -52.844 -2.529 1 92.25 24 GLY B O 1
ATOM 5183 N N . ALA B 1 25 ? -17.859 -51.344 -1.791 1 92.69 25 ALA B N 1
ATOM 5184 C CA . ALA B 1 25 ? -16.969 -52.469 -1.496 1 92.69 25 ALA B CA 1
ATOM 5185 C C . ALA B 1 25 ? -16.344 -52.312 -0.115 1 92.69 25 ALA B C 1
ATOM 5187 O O . ALA B 1 25 ? -16.141 -51.188 0.362 1 92.69 25 ALA B O 1
ATOM 5188 N N . GLN B 1 26 ? -16.156 -53.438 0.522 1 90.31 26 GLN B N 1
ATOM 5189 C CA . GLN B 1 26 ? -15.406 -53.531 1.764 1 90.31 26 GLN B CA 1
ATOM 5190 C C . GLN B 1 26 ? -14.367 -54.625 1.692 1 90.31 26 GLN B C 1
ATOM 5192 O O . GLN B 1 26 ? -14.711 -55.781 1.438 1 90.31 26 GLN B O 1
ATOM 5197 N N . ARG B 1 27 ? -13.18 -54.219 2.004 1 88.56 27 ARG B N 1
ATOM 5198 C CA . ARG B 1 27 ? -12.102 -55.188 1.889 1 88.56 27 ARG B CA 1
ATOM 5199 C C . ARG B 1 27 ? -11.828 -55.875 3.227 1 88.56 27 ARG B C 1
ATOM 5201 O O . ARG B 1 27 ? -11.812 -55.219 4.27 1 88.56 27 ARG B O 1
ATOM 5208 N N . SER B 1 28 ? -11.781 -57.125 3.174 1 82.62 28 SER B N 1
ATOM 5209 C CA . SER B 1 28 ? -11.352 -57.906 4.332 1 82.62 28 SER B CA 1
ATOM 5210 C C . SER B 1 28 ? -9.891 -58.344 4.215 1 82.62 28 SER B C 1
ATOM 5212 O O . SER B 1 28 ? -9.523 -59.062 3.283 1 82.62 28 SER B O 1
ATOM 5214 N N . THR B 1 29 ? -9.078 -57.844 5.047 1 79.25 29 THR B N 1
ATOM 5215 C CA . THR B 1 29 ? -7.656 -58.188 5.016 1 79.25 29 THR B CA 1
ATOM 5216 C C . THR B 1 29 ? -7.418 -59.594 5.57 1 79.25 29 THR B C 1
ATOM 5218 O O . THR B 1 29 ? -6.383 -60.188 5.301 1 79.25 29 THR B O 1
ATOM 5221 N N . GLU B 1 30 ? -8.367 -60.094 6.273 1 77.38 30 GLU B N 1
ATOM 5222 C CA . GLU B 1 30 ? -8.195 -61.375 6.938 1 77.38 30 GLU B CA 1
ATOM 5223 C C . GLU B 1 30 ? -8.258 -62.531 5.941 1 77.38 30 GLU B C 1
ATOM 5225 O O . GLU B 1 30 ? -7.438 -63.469 5.996 1 77.38 30 GLU B O 1
ATOM 5230 N N . ASP B 1 31 ? -9.156 -62.406 4.992 1 80.19 31 ASP B N 1
ATOM 5231 C CA . ASP B 1 31 ? -9.352 -63.594 4.148 1 80.19 31 ASP B CA 1
ATOM 5232 C C . ASP B 1 31 ? -9.211 -63.219 2.67 1 80.19 31 ASP B C 1
ATOM 5234 O O . ASP B 1 31 ? -9.484 -64.062 1.796 1 80.19 31 ASP B O 1
ATOM 5238 N N . GLY B 1 32 ? -8.781 -62.031 2.32 1 82.12 32 GLY B N 1
ATOM 5239 C CA . GLY B 1 32 ? -8.539 -61.656 0.939 1 82.12 32 GLY B CA 1
ATOM 5240 C C . GLY B 1 32 ? -9.812 -61.531 0.122 1 82.12 32 GLY B C 1
ATOM 5241 O O . GLY B 1 32 ? -9.805 -61.781 -1.086 1 82.12 32 GLY B O 1
ATOM 5242 N N . THR B 1 33 ? -10.938 -61.312 0.784 1 88.44 33 THR B N 1
ATOM 5243 C CA . THR B 1 33 ? -12.211 -61.219 0.085 1 88.44 33 THR B CA 1
ATOM 5244 C C . THR B 1 33 ? -12.695 -59.781 0.056 1 88.44 33 THR B C 1
ATOM 5246 O O . THR B 1 33 ? -12.125 -58.906 0.728 1 88.44 33 THR B O 1
ATOM 5249 N N . LEU B 1 34 ? -13.602 -59.562 -0.862 1 90.62 34 LEU B N 1
ATOM 5250 C CA . LEU B 1 34 ? -14.258 -58.281 -1.043 1 90.62 34 LEU B CA 1
ATOM 5251 C C . LEU B 1 34 ? -15.773 -58.406 -0.944 1 90.62 34 LEU B C 1
ATOM 5253 O O . LEU B 1 34 ? -16.375 -59.25 -1.637 1 90.62 34 LEU B O 1
ATOM 5257 N N . LEU B 1 35 ? -16.312 -57.719 -0.035 1 92.12 35 LEU B N 1
ATOM 5258 C CA . LEU B 1 35 ? -17.766 -57.656 0.059 1 92.12 35 LEU B CA 1
ATOM 5259 C C . LEU B 1 35 ? -18.328 -56.594 -0.896 1 92.12 35 LEU B C 1
ATOM 5261 O O . LEU B 1 35 ? -17.953 -55.438 -0.821 1 92.12 35 LEU B O 1
ATOM 5265 N N . LEU B 1 36 ? -19.109 -57.031 -1.815 1 92.06 36 LEU B N 1
ATOM 5266 C CA . LEU B 1 36 ? -19.781 -56.125 -2.738 1 92.06 36 LEU B CA 1
ATOM 5267 C C . LEU B 1 36 ? -21.203 -55.812 -2.256 1 92.06 36 LEU B C 1
ATOM 5269 O O . LEU B 1 36 ? -21.969 -56.719 -1.92 1 92.06 36 LEU B O 1
ATOM 5273 N N . VAL B 1 37 ? -21.516 -54.562 -2.193 1 91.56 37 VAL B N 1
ATOM 5274 C CA . VAL B 1 37 ? -22.828 -54.125 -1.729 1 91.56 37 VAL B CA 1
ATOM 5275 C C . VAL B 1 37 ? -23.578 -53.438 -2.865 1 91.56 37 VAL B C 1
ATOM 5277 O O . VAL B 1 37 ? -23.062 -52.469 -3.471 1 91.56 37 VAL B O 1
ATOM 5280 N N . ALA B 1 38 ? -24.75 -53.844 -3.141 1 88.5 38 ALA B N 1
ATOM 5281 C CA . ALA B 1 38 ? -25.562 -53.312 -4.223 1 88.5 38 ALA B CA 1
ATOM 5282 C C . ALA B 1 38 ? -25.938 -51.844 -3.938 1 88.5 38 ALA B C 1
ATOM 5284 O O . ALA B 1 38 ? -26.109 -51.469 -2.779 1 88.5 38 ALA B O 1
ATOM 5285 N N . PRO B 1 39 ? -26 -51 -5.027 1 82.75 39 PRO B N 1
ATOM 5286 C CA . PRO B 1 39 ? -26.438 -49.594 -4.832 1 82.75 39 PRO B CA 1
ATOM 5287 C C . PRO B 1 39 ? -27.844 -49.5 -4.262 1 82.75 39 PRO B C 1
ATOM 5289 O O . PRO B 1 39 ? -28.641 -50.406 -4.414 1 82.75 39 PRO B O 1
ATOM 5292 N N . PRO B 1 40 ? -28.062 -48.375 -3.604 1 77.44 40 PRO B N 1
ATOM 5293 C CA . PRO B 1 40 ? -29.406 -48.219 -3.029 1 77.44 40 PRO B CA 1
ATOM 5294 C C . PRO B 1 40 ? -30.5 -48.156 -4.094 1 77.44 40 PRO B C 1
ATOM 5296 O O . PRO B 1 40 ? -30.328 -47.531 -5.137 1 77.44 40 PRO B O 1
ATOM 5299 N N . GLY B 1 41 ? -31.578 -48.875 -3.869 1 69.69 41 GLY B N 1
ATOM 5300 C CA . GLY B 1 41 ? -32.781 -48.812 -4.688 1 69.69 41 GLY B CA 1
ATOM 5301 C C . GLY B 1 41 ? -32.75 -49.781 -5.859 1 69.69 41 GLY B C 1
ATOM 5302 O O . GLY B 1 41 ? -33.719 -49.844 -6.637 1 69.69 41 GLY B O 1
ATOM 5303 N N . GLU B 1 42 ? -31.656 -50.438 -6.043 1 71.38 42 GLU B N 1
ATOM 5304 C CA . GLU B 1 42 ? -31.594 -51.344 -7.18 1 71.38 42 GLU B CA 1
ATOM 5305 C C . GLU B 1 42 ? -31.891 -52.781 -6.754 1 71.38 42 GLU B C 1
ATOM 5307 O O . GLU B 1 42 ? -31.719 -53.125 -5.586 1 71.38 42 GLU B O 1
ATOM 5312 N N . ALA B 1 43 ? -32.531 -53.562 -7.727 1 74.69 43 ALA B N 1
ATOM 5313 C CA . ALA B 1 43 ? -32.812 -54.969 -7.484 1 74.69 43 ALA B CA 1
ATOM 5314 C C . ALA B 1 43 ? -31.531 -55.75 -7.312 1 74.69 43 ALA B C 1
ATOM 5316 O O . ALA B 1 43 ? -30.5 -55.438 -7.918 1 74.69 43 ALA B O 1
ATOM 5317 N N . ALA B 1 44 ? -31.5 -56.625 -6.352 1 74.38 44 ALA B N 1
ATOM 5318 C CA . ALA B 1 44 ? -30.344 -57.5 -6.078 1 74.38 44 ALA B CA 1
ATOM 5319 C C . ALA B 1 44 ? -29.922 -58.25 -7.332 1 74.38 44 ALA B C 1
ATOM 5321 O O . ALA B 1 44 ? -30.719 -59 -7.926 1 74.38 44 ALA B O 1
ATOM 5322 N N . PRO B 1 45 ? -28.734 -58.031 -7.789 1 81 45 PRO B N 1
ATOM 5323 C CA . PRO B 1 45 ? -28.281 -58.812 -8.945 1 81 45 PRO B CA 1
ATOM 5324 C C . PRO B 1 45 ? -28.188 -60.312 -8.656 1 81 45 PRO B C 1
ATOM 5326 O O . PRO B 1 45 ? -28.219 -60.719 -7.492 1 81 45 PRO B O 1
ATOM 5329 N N . GLU B 1 46 ? -28.203 -61.062 -9.664 1 82.06 46 GLU B N 1
ATOM 5330 C CA . GLU B 1 46 ? -28.094 -62.5 -9.5 1 82.06 46 GLU B CA 1
ATOM 5331 C C . GLU B 1 46 ? -26.828 -62.875 -8.75 1 82.06 46 GLU B C 1
ATOM 5333 O O . GLU B 1 46 ? -25.75 -62.344 -9.016 1 82.06 46 GLU B O 1
ATOM 5338 N N . GLY B 1 47 ? -26.984 -63.719 -7.727 1 83.56 47 GLY B N 1
ATOM 5339 C CA . GLY B 1 47 ? -25.828 -64.188 -6.984 1 83.56 47 GLY B CA 1
ATOM 5340 C C . GLY B 1 47 ? -25.594 -63.438 -5.684 1 83.56 47 GLY B C 1
ATOM 5341 O O . GLY B 1 47 ? -24.734 -63.844 -4.887 1 83.56 47 GLY B O 1
ATOM 5342 N N . PHE B 1 48 ? -26.25 -62.344 -5.484 1 90.38 48 PHE B N 1
ATOM 5343 C CA . PHE B 1 48 ? -26.109 -61.594 -4.242 1 90.38 48 PHE B CA 1
ATOM 5344 C C . PHE B 1 48 ? -27 -62.188 -3.154 1 90.38 48 PHE B C 1
ATOM 5346 O O . PHE B 1 48 ? -28.172 -61.844 -3.037 1 90.38 48 PHE B O 1
ATOM 5353 N N . ASP B 1 49 ? -26.484 -63 -2.385 1 85.19 49 ASP B N 1
ATOM 5354 C CA . ASP B 1 49 ? -27.25 -63.812 -1.443 1 85.19 49 ASP B CA 1
ATOM 5355 C C . ASP B 1 49 ? -27.031 -63.344 -0.007 1 85.19 49 ASP B C 1
ATOM 5357 O O . ASP B 1 49 ? -27.547 -63.938 0.934 1 85.19 49 ASP B O 1
ATOM 5361 N N . ARG B 1 50 ? -26.203 -62.344 0.091 1 88.69 50 ARG B N 1
ATOM 5362 C CA . ARG B 1 50 ? -25.969 -61.781 1.418 1 88.69 50 ARG B CA 1
ATOM 5363 C C . ARG B 1 50 ? -26.578 -60.375 1.557 1 88.69 50 ARG B C 1
ATOM 5365 O O . ARG B 1 50 ? -27.125 -59.844 0.594 1 88.69 50 ARG B O 1
ATOM 5372 N N . GLU B 1 51 ? -26.688 -60 2.783 1 87.12 51 GLU B N 1
ATOM 5373 C CA . GLU B 1 51 ? -27.219 -58.688 3.078 1 87.12 51 GLU B CA 1
ATOM 5374 C C . GLU B 1 51 ? -26.25 -57.875 3.93 1 87.12 51 GLU B C 1
ATOM 5376 O O . GLU B 1 51 ? -25.609 -58.406 4.828 1 87.12 51 GLU B O 1
ATOM 5381 N N . TRP B 1 52 ? -26.031 -56.75 3.635 1 87.19 52 TRP B N 1
ATOM 5382 C CA . TRP B 1 52 ? -25.234 -55.781 4.395 1 87.19 52 TRP B CA 1
ATOM 5383 C C . TRP B 1 52 ? -25.984 -54.469 4.582 1 87.19 52 TRP B C 1
ATOM 5385 O O . TRP B 1 52 ? -26.25 -53.75 3.613 1 87.19 52 TRP B O 1
ATOM 5395 N N . GLU B 1 53 ? -26.281 -54.156 5.723 1 82.81 53 GLU B N 1
ATOM 5396 C CA . GLU B 1 53 ? -27 -52.938 6.09 1 82.81 53 GLU B CA 1
ATOM 5397 C C . GLU B 1 53 ? -28.281 -52.781 5.27 1 82.81 53 GLU B C 1
ATOM 5399 O O . GLU B 1 53 ? -28.562 -51.719 4.734 1 82.81 53 GLU B O 1
ATOM 5404 N N . GLY B 1 54 ? -29.016 -53.844 4.984 1 81.5 54 GLY B N 1
ATOM 5405 C CA . GLY B 1 54 ? -30.312 -53.844 4.332 1 81.5 54 GLY B CA 1
ATOM 5406 C C . GLY B 1 54 ? -30.219 -53.906 2.818 1 81.5 54 GLY B C 1
ATOM 5407 O O . GLY B 1 54 ? -31.25 -53.875 2.129 1 81.5 54 GLY B O 1
ATOM 5408 N N . ARG B 1 55 ? -28.938 -54 2.395 1 84.81 55 ARG B N 1
ATOM 5409 C CA . ARG B 1 55 ? -28.766 -54.062 0.947 1 84.81 55 ARG B CA 1
ATOM 5410 C C . ARG B 1 55 ? -28.156 -55.375 0.528 1 84.81 55 ARG B C 1
ATOM 5412 O O . ARG B 1 55 ? -27.406 -56 1.288 1 84.81 55 ARG B O 1
ATOM 5419 N N . ALA B 1 56 ? -28.562 -55.812 -0.688 1 90.69 56 ALA B N 1
ATOM 5420 C CA . ALA B 1 56 ? -28.016 -57.062 -1.202 1 90.69 56 ALA B CA 1
ATOM 5421 C C . ALA B 1 56 ? -26.5 -57 -1.337 1 90.69 56 ALA B C 1
ATOM 5423 O O . ALA B 1 56 ? -25.953 -55.969 -1.747 1 90.69 56 ALA B O 1
ATOM 5424 N N . ALA B 1 57 ? -25.875 -58.125 -0.87 1 93 57 ALA B N 1
ATOM 5425 C CA . ALA B 1 57 ? -24.422 -58.156 -0.913 1 93 57 ALA B CA 1
ATOM 5426 C C . ALA B 1 57 ? -23.906 -59.531 -1.375 1 93 57 ALA B C 1
ATOM 5428 O O . ALA B 1 57 ? -24.656 -60.5 -1.426 1 93 57 ALA B O 1
ATOM 5429 N N . ARG B 1 58 ? -22.672 -59.469 -1.784 1 92.31 58 ARG B N 1
ATOM 5430 C CA . ARG B 1 58 ? -22 -60.656 -2.24 1 92.31 58 ARG B CA 1
ATOM 5431 C C . ARG B 1 58 ? -20.516 -60.625 -1.88 1 92.31 58 ARG B C 1
ATOM 5433 O O . ARG B 1 58 ? -19.875 -59.594 -1.972 1 92.31 58 ARG B O 1
ATOM 5440 N N . VAL B 1 59 ? -20.031 -61.688 -1.423 1 91.62 59 VAL B N 1
ATOM 5441 C CA . VAL B 1 59 ? -18.594 -61.812 -1.142 1 91.62 59 VAL B CA 1
ATOM 5442 C C . VAL B 1 59 ? -17.891 -62.469 -2.326 1 91.62 59 VAL B C 1
ATOM 5444 O O . VAL B 1 59 ? -18.297 -63.5 -2.801 1 91.62 59 VAL B O 1
ATOM 5447 N N . VAL B 1 60 ? -16.969 -61.781 -2.805 1 89.25 60 VAL B N 1
ATOM 5448 C CA . VAL B 1 60 ? -16.172 -62.312 -3.906 1 89.25 60 VAL B CA 1
ATOM 5449 C C . VAL B 1 60 ? -14.695 -62.281 -3.521 1 89.25 60 VAL B C 1
ATOM 5451 O O . VAL B 1 60 ? -14.305 -61.656 -2.541 1 89.25 60 VAL B O 1
ATOM 5454 N N . LEU B 1 61 ? -13.938 -63.094 -4.312 1 86.56 61 LEU B N 1
ATOM 5455 C CA . LEU B 1 61 ? -12.5 -63.031 -4.117 1 86.56 61 LEU B CA 1
ATOM 5456 C C . LEU B 1 61 ? -11.938 -61.719 -4.699 1 86.56 61 LEU B C 1
ATOM 5458 O O . LEU B 1 61 ? -12.406 -61.25 -5.734 1 86.56 61 LEU B O 1
ATOM 5462 N N . ASN B 1 62 ? -11 -61.219 -4.043 1 80.25 62 ASN B N 1
ATOM 5463 C CA . ASN B 1 62 ? -10.398 -59.969 -4.477 1 80.25 62 ASN B CA 1
ATOM 5464 C C . ASN B 1 62 ? -9.977 -60.031 -5.945 1 80.25 62 ASN B C 1
ATOM 5466 O O . ASN B 1 62 ? -10.125 -59.031 -6.676 1 80.25 62 ASN B O 1
ATOM 5470 N N . GLY B 1 63 ? -9.516 -61.125 -6.398 1 76.06 63 GLY B N 1
ATOM 5471 C CA . GLY B 1 63 ? -9.023 -61.281 -7.754 1 76.06 63 GLY B CA 1
ATOM 5472 C C . GLY B 1 63 ? -10.125 -61.344 -8.789 1 76.06 63 GLY B C 1
ATOM 5473 O O . GLY B 1 63 ? -9.875 -61.156 -9.984 1 76.06 63 GLY B O 1
ATOM 5474 N N . GLU B 1 64 ? -11.352 -61.562 -8.281 1 80.62 64 GLU B N 1
ATOM 5475 C CA . GLU B 1 64 ? -12.477 -61.656 -9.203 1 80.62 64 GLU B CA 1
ATOM 5476 C C . GLU B 1 64 ? -12.945 -60.312 -9.68 1 80.62 64 GLU B C 1
ATOM 5478 O O . GLU B 1 64 ? -13.555 -60.188 -10.75 1 80.62 64 GLU B O 1
ATOM 5483 N N . VAL B 1 65 ? -12.664 -59.406 -8.805 1 81.44 65 VAL B N 1
ATOM 5484 C CA . VAL B 1 65 ? -13.031 -58.062 -9.18 1 81.44 65 VAL B CA 1
ATOM 5485 C C . VAL B 1 65 ? -11.852 -57.375 -9.875 1 81.44 65 VAL B C 1
ATOM 5487 O O . VAL B 1 65 ? -10.734 -57.375 -9.375 1 81.44 65 VAL B O 1
ATOM 5490 N N . GLY B 1 66 ? -11.945 -57 -11.094 1 76.19 66 GLY B N 1
ATOM 5491 C CA . GLY B 1 66 ? -10.852 -56.5 -11.891 1 76.19 66 GLY B CA 1
ATOM 5492 C C . GLY B 1 66 ? -10.453 -55.094 -11.531 1 76.19 66 GLY B C 1
ATOM 5493 O O . GLY B 1 66 ? -9.297 -54.688 -11.695 1 76.19 66 GLY B O 1
ATOM 5494 N N . ALA B 1 67 ? -11.367 -54.281 -11.055 1 87.75 67 ALA B N 1
ATOM 5495 C CA . ALA B 1 67 ? -11.023 -52.906 -10.781 1 87.75 67 ALA B CA 1
ATOM 5496 C C . ALA B 1 67 ? -11.805 -52.344 -9.594 1 87.75 67 ALA B C 1
ATOM 5498 O O . ALA B 1 67 ? -13 -52.656 -9.445 1 87.75 67 ALA B O 1
ATOM 5499 N N . THR B 1 68 ? -11.109 -51.75 -8.664 1 92.25 68 THR B N 1
ATOM 5500 C CA . THR B 1 68 ? -11.727 -51.031 -7.559 1 92.25 68 THR B CA 1
ATOM 5501 C C . THR B 1 68 ? -11.289 -49.562 -7.566 1 92.25 68 THR B C 1
ATOM 5503 O O . THR B 1 68 ? -10.383 -49.188 -8.312 1 92.25 68 THR B O 1
ATOM 5506 N N . PHE B 1 69 ? -12.047 -48.75 -6.914 1 93.75 69 PHE B N 1
ATOM 5507 C CA . PHE B 1 69 ? -11.641 -47.344 -6.758 1 93.75 69 PHE B CA 1
ATOM 5508 C C . PHE B 1 69 ? -12.156 -46.781 -5.445 1 93.75 69 PHE B C 1
ATOM 5510 O O . PHE B 1 69 ? -13.117 -47.312 -4.871 1 93.75 69 PHE B O 1
ATOM 5517 N N . SER B 1 70 ? -11.445 -45.844 -4.949 1 94.88 70 SER B N 1
ATOM 5518 C CA . SER B 1 70 ? -11.867 -45.125 -3.744 1 94.88 70 SER B CA 1
ATOM 5519 C C . SER B 1 70 ? -12.328 -43.719 -4.07 1 94.88 70 SER B C 1
ATOM 5521 O O . SER B 1 70 ? -11.828 -43.094 -5.012 1 94.88 70 SER B O 1
ATOM 5523 N N . LEU B 1 71 ? -13.305 -43.219 -3.346 1 95 71 LEU B N 1
ATOM 5524 C CA . LEU B 1 71 ? -13.82 -41.844 -3.482 1 95 71 LEU B CA 1
ATOM 5525 C C . LEU B 1 71 ? -13.656 -41.062 -2.18 1 95 71 LEU B C 1
ATOM 5527 O O . LEU B 1 71 ? -13.859 -41.625 -1.095 1 95 71 LEU B O 1
ATOM 5531 N N . GLN B 1 72 ? -13.188 -39.875 -2.295 1 93.81 72 GLN B N 1
ATOM 5532 C CA . GLN B 1 72 ? -13.102 -38.938 -1.181 1 93.81 72 GLN B CA 1
ATOM 5533 C C . GLN B 1 72 ? -13.711 -37.594 -1.548 1 93.81 72 GLN B C 1
ATOM 5535 O O . GLN B 1 72 ? -13.453 -37.062 -2.629 1 93.81 72 GLN B O 1
ATOM 5540 N N . THR B 1 73 ? -14.523 -37.062 -0.657 1 95.06 73 THR B N 1
ATOM 5541 C CA . THR B 1 73 ? -15.18 -35.812 -0.922 1 95.06 73 THR B CA 1
ATOM 5542 C C . THR B 1 73 ? -14.383 -34.656 -0.326 1 95.06 73 THR B C 1
ATOM 5544 O O . THR B 1 73 ? -13.891 -34.75 0.799 1 95.06 73 THR B O 1
ATOM 5547 N N . TYR B 1 74 ? -14.219 -33.625 -1.118 1 94.88 74 TYR B N 1
ATOM 5548 C CA . TYR B 1 74 ? -13.594 -32.375 -0.7 1 94.88 74 TYR B CA 1
ATOM 5549 C C . TYR B 1 74 ? -14.57 -31.203 -0.812 1 94.88 74 TYR B C 1
ATOM 5551 O O . TYR B 1 74 ? -15.586 -31.312 -1.501 1 94.88 74 TYR B O 1
ATOM 5559 N N . GLY B 1 75 ? -14.312 -30.156 -0.095 1 94.44 75 GLY B N 1
ATOM 5560 C CA . GLY B 1 75 ? -15.125 -28.953 -0.157 1 94.44 75 GLY B CA 1
ATOM 5561 C C . GLY B 1 75 ? -14.312 -27.672 0.054 1 94.44 75 GLY B C 1
ATOM 5562 O O . GLY B 1 75 ? -13.148 -27.734 0.457 1 94.44 75 GLY B O 1
ATOM 5563 N N . ARG B 1 76 ? -14.922 -26.609 -0.376 1 94.69 76 ARG B N 1
ATOM 5564 C CA . ARG B 1 76 ? -14.344 -25.281 -0.151 1 94.69 76 ARG B CA 1
ATOM 5565 C C . ARG B 1 76 ? -15.047 -24.562 0.994 1 94.69 76 ARG B C 1
ATOM 5567 O O . ARG B 1 76 ? -16.281 -24.469 1.006 1 94.69 76 ARG B O 1
ATOM 5574 N N . PHE B 1 77 ? -14.32 -24.25 2.025 1 93.75 77 PHE B N 1
ATOM 5575 C CA . PHE B 1 77 ? -14.805 -23.531 3.193 1 93.75 77 PHE B CA 1
ATOM 5576 C C . PHE B 1 77 ? -13.875 -22.359 3.535 1 93.75 77 PHE B C 1
ATOM 5578 O O . PHE B 1 77 ? -12.672 -22.562 3.678 1 93.75 77 PHE B O 1
ATOM 5585 N N . ASP B 1 78 ? -14.445 -21.094 3.512 1 92.88 78 ASP B N 1
ATOM 5586 C CA . ASP B 1 78 ? -13.695 -19.875 3.834 1 92.88 78 ASP B CA 1
ATOM 5587 C C . ASP B 1 78 ? -12.469 -19.734 2.945 1 92.88 78 ASP B C 1
ATOM 5589 O O . ASP B 1 78 ? -11.359 -19.5 3.438 1 92.88 78 ASP B O 1
ATOM 5593 N N . ASP B 1 79 ? -12.625 -20.062 1.691 1 93.38 79 ASP B N 1
ATOM 5594 C CA . ASP B 1 79 ? -11.664 -19.844 0.613 1 93.38 79 ASP B CA 1
ATOM 5595 C C . ASP B 1 79 ? -10.492 -20.828 0.724 1 93.38 79 ASP B C 1
ATOM 5597 O O . ASP B 1 79 ? -9.383 -20.516 0.284 1 93.38 79 ASP B O 1
ATOM 5601 N N . GLU B 1 80 ? -10.672 -21.922 1.38 1 95.56 80 GLU B N 1
ATOM 5602 C CA . GLU B 1 80 ? -9.688 -22.984 1.457 1 95.56 80 GLU B CA 1
ATOM 5603 C C . GLU B 1 80 ? -10.305 -24.344 1.133 1 95.56 80 GLU B C 1
ATOM 5605 O O . GLU B 1 80 ? -11.531 -24.484 1.145 1 95.56 80 GLU B O 1
ATOM 5610 N N . TYR B 1 81 ? -9.453 -25.281 0.833 1 95.75 81 TYR B N 1
ATOM 5611 C CA . TYR B 1 81 ? -9.891 -26.609 0.455 1 95.75 81 TYR B CA 1
ATOM 5612 C C . TYR B 1 81 ? -9.75 -27.578 1.62 1 95.75 81 TYR B C 1
ATOM 5614 O O . TYR B 1 81 ? -8.703 -27.625 2.275 1 95.75 81 TYR B O 1
ATOM 5622 N N . PHE B 1 82 ? -10.805 -28.375 1.849 1 96 82 PHE B N 1
ATOM 5623 C CA . PHE B 1 82 ? -10.812 -29.312 2.965 1 96 82 PHE B CA 1
ATOM 5624 C C . PHE B 1 82 ? -11.328 -30.688 2.52 1 96 82 PHE B C 1
ATOM 5626 O O . PHE B 1 82 ? -12.25 -30.766 1.704 1 96 82 PHE B O 1
ATOM 5633 N N . GLN B 1 83 ? -10.68 -31.688 3.029 1 95.25 83 GLN B N 1
ATOM 5634 C CA . GLN B 1 83 ? -11.289 -33 2.971 1 95.25 83 GLN B CA 1
ATOM 5635 C C . GLN B 1 83 ? -12.422 -33.125 3.984 1 95.25 83 GLN B C 1
ATOM 5637 O O . GLN B 1 83 ? -12.266 -32.75 5.148 1 95.25 83 GLN B O 1
ATOM 5642 N N . ILE B 1 84 ? -13.57 -33.594 3.527 1 94.12 84 ILE B N 1
ATOM 5643 C CA . ILE B 1 84 ? -14.703 -33.781 4.43 1 94.12 84 ILE B CA 1
ATOM 5644 C C . ILE B 1 84 ? -14.656 -35.188 5.051 1 94.12 84 ILE B C 1
ATOM 5646 O O . ILE B 1 84 ? -14.695 -36.188 4.336 1 94.12 84 ILE B O 1
ATOM 5650 N N . ALA B 1 85 ? -14.539 -35.188 6.359 1 91 85 ALA B N 1
ATOM 5651 C CA . ALA B 1 85 ? -14.477 -36.469 7.062 1 91 85 ALA B CA 1
ATOM 5652 C C . ALA B 1 85 ? -15.797 -37.219 6.941 1 91 85 ALA B C 1
ATOM 5654 O O . ALA B 1 85 ? -16.875 -36.594 6.922 1 91 85 ALA B O 1
ATOM 5655 N N . PRO B 1 86 ? -15.617 -38.531 6.875 1 79.75 86 PRO B N 1
ATOM 5656 C CA . PRO B 1 86 ? -16.844 -39.344 6.801 1 79.75 86 PRO B CA 1
ATOM 5657 C C . PRO B 1 86 ? -17.656 -39.281 8.086 1 79.75 86 PRO B C 1
ATOM 5659 O O . PRO B 1 86 ? -17.094 -39.344 9.188 1 79.75 86 PRO B O 1
ATOM 5662 N N . GLN B 1 87 ? -18.844 -38.594 8.156 1 69.62 87 GLN B N 1
ATOM 5663 C CA . GLN B 1 87 ? -19.625 -38.625 9.383 1 69.62 87 GLN B CA 1
ATOM 5664 C C . GLN B 1 87 ? -21.047 -39.125 9.117 1 69.62 87 GLN B C 1
ATOM 5666 O O . GLN B 1 87 ? -21.625 -38.812 8.07 1 69.62 87 GLN B O 1
ATOM 5671 N N . THR B 1 88 ? -21.594 -40.125 9.867 1 55.62 88 THR B N 1
ATOM 5672 C CA . THR B 1 88 ? -22.875 -40.812 9.719 1 55.62 88 THR B CA 1
ATOM 5673 C C . THR B 1 88 ? -24.016 -39.938 10.242 1 55.62 88 THR B C 1
ATOM 5675 O O . THR B 1 88 ? -25.188 -40.188 9.945 1 55.62 88 THR B O 1
ATOM 5678 N N . GLY B 1 89 ? -23.703 -38.75 10.852 1 58.88 89 GLY B N 1
ATOM 5679 C CA . GLY B 1 89 ? -24.844 -38.094 11.484 1 58.88 89 GLY B CA 1
ATOM 5680 C C . GLY B 1 89 ? -25.016 -36.656 11.062 1 58.88 89 GLY B C 1
ATOM 5681 O O . GLY B 1 89 ? -24.203 -36.125 10.305 1 58.88 89 GLY B O 1
ATOM 5682 N N . GLY B 1 90 ? -26.297 -36.156 11.062 1 63.88 90 GLY B N 1
ATOM 5683 C CA . GLY B 1 90 ? -26.828 -34.812 10.906 1 63.88 90 GLY B CA 1
ATOM 5684 C C . GLY B 1 90 ? -26.125 -33.781 11.781 1 63.88 90 GLY B C 1
ATOM 5685 O O . GLY B 1 90 ? -25.516 -34.125 12.789 1 63.88 90 GLY B O 1
ATOM 5686 N N . GLY B 1 91 ? -25.234 -32.781 11.297 1 78 91 GLY B N 1
ATOM 5687 C CA . GLY B 1 91 ? -24.625 -31.719 12.078 1 78 91 GLY B CA 1
ATOM 5688 C C . GLY B 1 91 ? -23.484 -31.016 11.359 1 78 91 GLY B C 1
ATOM 5689 O O . GLY B 1 91 ? -23.531 -30.859 10.141 1 78 91 GLY B O 1
ATOM 5690 N N . GLU B 1 92 ? -22.562 -30.719 12.25 1 88.81 92 GLU B N 1
ATOM 5691 C CA . GLU B 1 92 ? -21.406 -30 11.711 1 88.81 92 GLU B CA 1
ATOM 5692 C C . GLU B 1 92 ? -20.422 -30.969 11.062 1 88.81 92 GLU B C 1
ATOM 5694 O O . GLU B 1 92 ? -20.25 -32.094 11.539 1 88.81 92 GLU B O 1
ATOM 5699 N N . LEU B 1 93 ? -19.906 -30.672 9.953 1 92 93 LEU B N 1
ATOM 5700 C CA . LEU B 1 93 ? -18.906 -31.453 9.234 1 92 93 LEU B CA 1
ATOM 5701 C C . LEU B 1 93 ? -17.516 -31.234 9.828 1 92 93 LEU B C 1
ATOM 5703 O O . LEU B 1 93 ? -17.172 -30.125 10.219 1 92 93 LEU B O 1
ATOM 5707 N N . THR B 1 94 ? -16.844 -32.312 9.938 1 94.06 94 THR B N 1
ATOM 5708 C CA . THR B 1 94 ? -15.414 -32.219 10.242 1 94.06 94 THR B CA 1
ATOM 5709 C C . THR B 1 94 ? -14.602 -32.031 8.961 1 94.06 94 THR B C 1
ATOM 5711 O O . THR B 1 94 ? -14.664 -32.875 8.055 1 94.06 94 THR B O 1
ATOM 5714 N N . LEU B 1 95 ? -13.875 -30.953 8.883 1 95.94 95 LEU B N 1
ATOM 5715 C CA . LEU B 1 95 ? -13.102 -30.562 7.699 1 95.94 95 LEU B CA 1
ATOM 5716 C C . LEU B 1 95 ? -11.609 -30.672 7.973 1 95.94 95 LEU B C 1
ATOM 5718 O O . LEU B 1 95 ? -11.102 -30.031 8.898 1 95.94 95 LEU B O 1
ATOM 5722 N N . ARG B 1 96 ? -10.914 -31.484 7.246 1 96.06 96 ARG B N 1
ATOM 5723 C CA . ARG B 1 96 ? -9.461 -31.594 7.328 1 96.06 96 ARG B CA 1
ATOM 5724 C C . ARG B 1 96 ? -8.789 -30.812 6.211 1 96.06 96 ARG B C 1
ATOM 5726 O O . ARG B 1 96 ? -8.984 -31.094 5.027 1 96.06 96 ARG B O 1
ATOM 5733 N N . TRP B 1 97 ? -7.934 -29.922 6.609 1 96.19 97 TRP B N 1
ATOM 5734 C CA . TRP B 1 97 ? -7.309 -28.984 5.668 1 96.19 97 TRP B CA 1
ATOM 5735 C C . TRP B 1 97 ? -6.391 -29.734 4.703 1 96.19 97 TRP B C 1
ATOM 5737 O O . TRP B 1 97 ? -5.641 -30.625 5.109 1 96.19 97 TRP B O 1
ATOM 5747 N N . ALA B 1 98 ? -6.449 -29.328 3.412 1 93.19 98 ALA B N 1
ATOM 5748 C CA . ALA B 1 98 ? -5.652 -29.969 2.377 1 93.19 98 ALA B CA 1
ATOM 5749 C C . ALA B 1 98 ? -4.211 -29.484 2.4 1 93.19 98 ALA B C 1
ATOM 5751 O O . ALA B 1 98 ? -3.332 -30.078 1.78 1 93.19 98 ALA B O 1
ATOM 5752 N N . GLY B 1 99 ? -3.908 -28.422 3.135 1 90.75 99 GLY B N 1
ATOM 5753 C CA . GLY B 1 99 ? -2.562 -27.891 3.213 1 90.75 99 GLY B CA 1
ATOM 5754 C C . GLY B 1 99 ? -1.689 -28.594 4.227 1 90.75 99 GLY B C 1
ATOM 5755 O O . GLY B 1 99 ? -2.168 -29.453 4.969 1 90.75 99 GLY B O 1
ATOM 5756 N N . GLU B 1 100 ? -0.314 -28.156 4.242 1 89.31 100 GLU B N 1
ATOM 5757 C CA . GLU B 1 100 ? 0.629 -28.875 5.098 1 89.31 100 GLU B CA 1
ATOM 5758 C C . GLU B 1 100 ? 1.42 -27.922 5.977 1 89.31 100 GLU B C 1
ATOM 5760 O O . GLU B 1 100 ? 2.195 -28.344 6.836 1 89.31 100 GLU B O 1
ATOM 5765 N N . ASP B 1 101 ? 1.266 -26.703 5.805 1 92.81 101 ASP B N 1
ATOM 5766 C CA . ASP B 1 101 ? 2.047 -25.719 6.543 1 92.81 101 ASP B CA 1
ATOM 5767 C C . ASP B 1 101 ? 1.409 -25.422 7.898 1 92.81 101 ASP B C 1
ATOM 5769 O O . ASP B 1 101 ? 0.321 -24.844 7.961 1 92.81 101 ASP B O 1
ATOM 5773 N N . ALA B 1 102 ? 2.129 -25.734 8.93 1 94.88 102 ALA B N 1
ATOM 5774 C CA . ALA B 1 102 ? 1.572 -25.594 10.273 1 94.88 102 ALA B CA 1
ATOM 5775 C C . ALA B 1 102 ? 1.353 -24.125 10.633 1 94.88 102 ALA B C 1
ATOM 5777 O O . ALA B 1 102 ? 0.352 -23.781 11.266 1 94.88 102 ALA B O 1
ATOM 5778 N N . ALA B 1 103 ? 2.268 -23.297 10.266 1 94.56 103 ALA B N 1
ATOM 5779 C CA . ALA B 1 103 ? 2.141 -21.875 10.57 1 94.56 103 ALA B CA 1
ATOM 5780 C C . ALA B 1 103 ? 0.934 -21.266 9.867 1 94.56 103 ALA B C 1
ATOM 5782 O O . ALA B 1 103 ? 0.169 -20.516 10.469 1 94.56 103 ALA B O 1
ATOM 5783 N N . ARG B 1 104 ? 0.771 -21.672 8.648 1 96.38 104 ARG B N 1
ATOM 5784 C CA . ARG B 1 104 ? -0.367 -21.188 7.875 1 96.38 104 ARG B CA 1
ATOM 5785 C C . ARG B 1 104 ? -1.681 -21.703 8.445 1 96.38 104 ARG B C 1
ATOM 5787 O O . ARG B 1 104 ? -2.672 -20.969 8.508 1 96.38 104 ARG B O 1
ATOM 5794 N N . ALA B 1 105 ? -1.679 -22.969 8.812 1 96.81 105 ALA B N 1
ATOM 5795 C CA . ALA B 1 105 ? -2.869 -23.547 9.422 1 96.81 105 ALA B CA 1
ATOM 5796 C C . ALA B 1 105 ? -3.297 -22.766 10.656 1 96.81 105 ALA B C 1
ATOM 5798 O O . ALA B 1 105 ? -4.484 -22.5 10.852 1 96.81 105 ALA B O 1
ATOM 5799 N N . ALA B 1 106 ? -2.336 -22.391 11.438 1 95.88 106 ALA B N 1
ATOM 5800 C CA . ALA B 1 106 ? -2.621 -21.625 12.648 1 95.88 106 ALA B CA 1
ATOM 5801 C C . ALA B 1 106 ? -3.195 -20.25 12.312 1 95.88 106 ALA B C 1
ATOM 5803 O O . ALA B 1 106 ? -4.141 -19.797 12.953 1 95.88 106 ALA B O 1
ATOM 5804 N N . GLU B 1 107 ? -2.643 -19.656 11.344 1 96.69 107 GLU B N 1
ATOM 5805 C CA . GLU B 1 107 ? -3.1 -18.328 10.93 1 96.69 107 GLU B CA 1
ATOM 5806 C C . GLU B 1 107 ? -4.527 -18.375 10.391 1 96.69 107 GLU B C 1
ATOM 5808 O O . GLU B 1 107 ? -5.273 -17.406 10.508 1 96.69 107 GLU B O 1
ATOM 5813 N N . LEU B 1 108 ? -4.91 -19.5 9.828 1 97.06 108 LEU B N 1
ATOM 5814 C CA . LEU B 1 108 ? -6.254 -19.672 9.281 1 97.06 108 LEU B CA 1
ATOM 5815 C C . LEU B 1 108 ? -7.23 -20.094 10.375 1 97.06 108 LEU B C 1
ATOM 5817 O O . LEU B 1 108 ? -8.43 -20.234 10.125 1 97.06 108 LEU B O 1
ATOM 5821 N N . GLY B 1 109 ? -6.738 -20.375 11.594 1 95.75 109 GLY B N 1
ATOM 5822 C CA . GLY B 1 109 ? -7.574 -20.719 12.734 1 95.75 109 GLY B CA 1
ATOM 5823 C C . GLY B 1 109 ? -7.863 -22.203 12.844 1 95.75 109 GLY B C 1
ATOM 5824 O O . GLY B 1 109 ? -8.852 -22.594 13.469 1 95.75 109 GLY B O 1
ATOM 5825 N N . LEU B 1 110 ? -7.082 -23 12.234 1 96.69 110 LEU B N 1
ATOM 5826 C CA . LEU B 1 110 ? -7.281 -24.438 12.258 1 96.69 110 LEU B CA 1
ATOM 5827 C C . LEU B 1 110 ? -6.613 -25.062 13.484 1 96.69 110 LEU B C 1
ATOM 5829 O O . LEU B 1 110 ? -5.586 -24.562 13.953 1 96.69 110 LEU B O 1
ATOM 5833 N N . THR B 1 111 ? -7.199 -26.047 13.992 1 95.44 111 THR B N 1
ATOM 5834 C CA . THR B 1 111 ? -6.629 -26.844 15.07 1 95.44 111 THR B CA 1
ATOM 5835 C C . THR B 1 111 ? -6.234 -28.234 14.562 1 95.44 111 THR B C 1
ATOM 5837 O O . THR B 1 111 ? -7.086 -29 14.117 1 95.44 111 THR B O 1
ATOM 5840 N N . ASP B 1 112 ? -4.965 -28.516 14.68 1 94.88 112 ASP B N 1
ATOM 5841 C CA . ASP B 1 112 ? -4.453 -29.766 14.148 1 94.88 112 ASP B CA 1
ATOM 5842 C C . ASP B 1 112 ? -4.895 -29.984 12.703 1 94.88 112 ASP B C 1
ATOM 5844 O O . ASP B 1 112 ? -5.449 -31.031 12.367 1 94.88 112 ASP B O 1
ATOM 5848 N N . PHE B 1 113 ? -4.855 -28.938 11.914 1 96.12 113 PHE B N 1
ATOM 5849 C CA . PHE B 1 113 ? -5.121 -28.891 10.477 1 96.12 113 PHE B CA 1
ATOM 5850 C C . PHE B 1 113 ? -6.59 -29.172 10.188 1 96.12 113 PHE B C 1
ATOM 5852 O O . PHE B 1 113 ? -6.949 -29.562 9.07 1 96.12 113 PHE B O 1
ATOM 5859 N N . SER B 1 114 ? -7.484 -29.016 11.188 1 96.44 114 SER B N 1
ATOM 5860 C CA . SER B 1 114 ? -8.891 -29.344 11 1 96.44 114 SER B CA 1
ATOM 5861 C C . SER B 1 114 ? -9.797 -28.25 11.586 1 96.44 114 SER B C 1
ATOM 5863 O O . SER B 1 114 ? -9.336 -27.391 12.336 1 96.44 114 SER B O 1
ATOM 5865 N N . THR B 1 115 ? -11.031 -28.234 11.172 1 95.31 115 THR B N 1
ATOM 5866 C CA . THR B 1 115 ? -12.078 -27.375 11.719 1 95.31 115 THR B CA 1
ATOM 5867 C C . THR B 1 115 ? -13.453 -28.016 11.508 1 95.31 115 THR B C 1
ATOM 5869 O O . THR B 1 115 ? -13.555 -29.125 10.984 1 95.31 115 THR B O 1
ATOM 5872 N N . THR B 1 116 ? -14.492 -27.438 12.039 1 94.44 116 THR B N 1
ATOM 5873 C CA . THR B 1 116 ? -15.867 -27.891 11.852 1 94.44 116 THR B CA 1
ATOM 5874 C C . THR B 1 116 ? -16.734 -26.781 11.258 1 94.44 116 THR B C 1
ATOM 5876 O O . THR B 1 116 ? -16.469 -25.594 11.484 1 94.44 116 THR B O 1
ATOM 5879 N N . ALA B 1 117 ? -17.625 -27.156 10.484 1 91.88 117 ALA B N 1
ATOM 5880 C CA . ALA B 1 117 ? -18.516 -26.172 9.867 1 91.88 117 ALA B CA 1
ATOM 5881 C C . ALA B 1 117 ? -19.844 -26.797 9.5 1 91.88 117 ALA B C 1
ATOM 5883 O O . ALA B 1 117 ? -19.938 -28 9.273 1 91.88 117 ALA B O 1
ATOM 5884 N N . ALA B 1 118 ? -20.844 -25.906 9.453 1 90.56 118 ALA B N 1
ATOM 5885 C CA . ALA B 1 118 ? -22.125 -26.328 8.922 1 90.56 118 ALA B CA 1
ATOM 5886 C C . ALA B 1 118 ? -22.047 -26.562 7.41 1 90.56 118 ALA B C 1
ATOM 5888 O O . ALA B 1 118 ? -21.375 -25.812 6.699 1 90.56 118 ALA B O 1
ATOM 5889 N N . PRO B 1 119 ? -22.75 -27.547 6.918 1 88.25 119 PRO B N 1
ATOM 5890 C CA . PRO B 1 119 ? -22.75 -27.812 5.477 1 88.25 119 PRO B CA 1
ATOM 5891 C C . PRO B 1 119 ? -23.141 -26.594 4.652 1 88.25 119 PRO B C 1
ATOM 5893 O O . PRO B 1 119 ? -22.672 -26.422 3.527 1 88.25 119 PRO B O 1
ATOM 5896 N N . SER B 1 120 ? -23.984 -25.75 5.23 1 87.06 120 SER B N 1
ATOM 5897 C CA . SER B 1 120 ? -24.469 -24.578 4.512 1 87.06 120 SER B CA 1
ATOM 5898 C C . SER B 1 120 ? -23.359 -23.562 4.266 1 87.06 120 SER B C 1
ATOM 5900 O O . SER B 1 120 ? -23.5 -22.672 3.441 1 87.06 120 SER B O 1
ATOM 5902 N N . ARG B 1 121 ? -22.234 -23.719 4.902 1 90.69 121 ARG B N 1
ATOM 5903 C CA . ARG B 1 121 ? -21.125 -22.766 4.793 1 90.69 121 ARG B CA 1
ATOM 5904 C C . ARG B 1 121 ? -20.156 -23.172 3.689 1 90.69 121 ARG B C 1
ATOM 5906 O O . ARG B 1 121 ? -19.266 -22.406 3.332 1 90.69 121 ARG B O 1
ATOM 5913 N N . LEU B 1 122 ? -20.344 -24.391 3.186 1 92.62 122 LEU B N 1
ATOM 5914 C CA . LEU B 1 122 ? -19.516 -24.812 2.062 1 92.62 122 LEU B CA 1
ATOM 5915 C C . LEU B 1 122 ? -19.938 -24.109 0.777 1 92.62 122 LEU B C 1
ATOM 5917 O O . LEU B 1 122 ? -21.125 -23.891 0.55 1 92.62 122 LEU B O 1
ATOM 5921 N N . THR B 1 123 ? -18.984 -23.766 -0.031 1 90.88 123 THR B N 1
ATOM 5922 C CA . THR B 1 123 ? -19.312 -23.031 -1.246 1 90.88 123 THR B CA 1
ATOM 5923 C C . THR B 1 123 ? -19.047 -23.875 -2.484 1 90.88 123 THR B C 1
ATOM 5925 O O . THR B 1 123 ? -19.453 -23.516 -3.59 1 90.88 123 THR B O 1
ATOM 5928 N N . ALA B 1 124 ? -18.359 -24.984 -2.342 1 92.5 124 ALA B N 1
ATOM 5929 C CA . ALA B 1 124 ? -18.109 -25.938 -3.42 1 92.5 124 ALA B CA 1
ATOM 5930 C C . ALA B 1 124 ? -17.891 -27.344 -2.871 1 92.5 124 ALA B C 1
ATOM 5932 O O . ALA B 1 124 ? -17.516 -27.516 -1.705 1 92.5 124 ALA B O 1
ATOM 5933 N N . LEU B 1 125 ? -18.125 -28.281 -3.695 1 94.81 125 LEU B N 1
ATOM 5934 C CA . LEU B 1 125 ? -17.938 -29.688 -3.365 1 94.81 125 LEU B CA 1
ATOM 5935 C C . LEU B 1 125 ? -17.453 -30.469 -4.582 1 94.81 125 LEU B C 1
ATOM 5937 O O . LEU B 1 125 ? -17.938 -30.266 -5.695 1 94.81 125 LEU B O 1
ATOM 5941 N N . TRP B 1 126 ? -16.469 -31.328 -4.355 1 95.06 126 TRP B N 1
ATOM 5942 C CA . TRP B 1 126 ? -16.016 -32.219 -5.418 1 95.06 126 TRP B CA 1
ATOM 5943 C C . TRP B 1 126 ? -15.445 -33.5 -4.836 1 95.06 126 TRP B C 1
ATOM 5945 O O . TRP B 1 126 ? -15.242 -33.625 -3.625 1 95.06 126 TRP B O 1
ATOM 5955 N N . GLN B 1 127 ? -15.234 -34.469 -5.684 1 95.62 127 GLN B N 1
ATOM 5956 C CA . GLN B 1 127 ? -14.711 -35.75 -5.246 1 95.62 127 GLN B CA 1
ATOM 5957 C C . GLN B 1 127 ? -13.406 -36.094 -5.957 1 95.62 127 GLN B C 1
ATOM 5959 O O . GLN B 1 127 ? -13.242 -35.781 -7.145 1 95.62 127 GLN B O 1
ATOM 5964 N N . THR B 1 128 ? -12.555 -36.656 -5.199 1 94.81 128 THR B N 1
ATOM 5965 C CA . THR B 1 128 ? -11.375 -37.25 -5.793 1 94.81 128 THR B CA 1
ATOM 5966 C C . THR B 1 128 ? -11.531 -38.781 -5.887 1 94.81 128 THR B C 1
ATOM 5968 O O . THR B 1 128 ? -12.156 -39.406 -5.023 1 94.81 128 THR B O 1
ATOM 5971 N N . ARG B 1 129 ? -11.039 -39.281 -6.926 1 94.56 129 ARG B N 1
ATOM 5972 C CA . ARG B 1 129 ? -11.141 -40.719 -7.211 1 94.56 129 ARG B CA 1
ATOM 5973 C C . ARG B 1 129 ? -9.758 -41.312 -7.449 1 94.56 129 ARG B C 1
ATOM 5975 O O . ARG B 1 129 ? -8.922 -40.719 -8.133 1 94.56 129 ARG B O 1
ATOM 5982 N N . HIS B 1 130 ? -9.484 -42.469 -6.828 1 93 130 HIS B N 1
ATOM 5983 C CA . HIS B 1 130 ? -8.273 -43.219 -7.066 1 93 130 HIS B CA 1
ATOM 5984 C C . HIS B 1 130 ? -8.602 -44.656 -7.547 1 93 130 HIS B C 1
ATOM 5986 O O . HIS B 1 130 ? -9.242 -45.406 -6.824 1 93 130 HIS B O 1
ATOM 5992 N N . ASP B 1 131 ? -8.156 -44.938 -8.664 1 92.44 131 ASP B N 1
ATOM 5993 C CA . ASP B 1 131 ? -8.406 -46.25 -9.25 1 92.44 131 ASP B CA 1
ATOM 5994 C C . ASP B 1 131 ? -7.309 -47.219 -8.867 1 92.44 131 ASP B C 1
ATOM 5996 O O . ASP B 1 131 ? -6.129 -46.875 -8.828 1 92.44 131 ASP B O 1
ATOM 6000 N N . PHE B 1 132 ? -7.773 -48.406 -8.578 1 90.06 132 PHE B N 1
ATOM 6001 C CA . PHE B 1 132 ? -6.879 -49.531 -8.312 1 90.06 132 PHE B CA 1
ATOM 6002 C C . PHE B 1 132 ? -7.148 -50.688 -9.281 1 90.06 132 PHE B C 1
ATOM 6004 O O . PHE B 1 132 ? -8.156 -51.375 -9.156 1 90.06 132 PHE B O 1
ATOM 6011 N N . VAL B 1 133 ? -6.289 -50.812 -10.219 1 84.5 133 VAL B N 1
ATOM 6012 C CA . VAL B 1 133 ? -6.488 -51.844 -11.227 1 84.5 133 VAL B CA 1
ATOM 6013 C C . VAL B 1 133 ? -5.473 -52.969 -11.023 1 84.5 133 VAL B C 1
ATOM 6015 O O . VAL B 1 133 ? -4.262 -52.75 -11.062 1 84.5 133 VAL B O 1
ATOM 6018 N N . GLU B 1 134 ? -5.957 -54.125 -10.68 1 73.94 134 GLU B N 1
ATOM 6019 C CA . GLU B 1 134 ? -5.086 -55.25 -10.391 1 73.94 134 GLU B CA 1
ATOM 6020 C C . GLU B 1 134 ? -4.809 -56.062 -11.656 1 73.94 134 GLU B C 1
ATOM 6022 O O . GLU B 1 134 ? -3.725 -56.656 -11.805 1 73.94 134 GLU B O 1
ATOM 6027 N N . ALA B 1 135 ? -5.836 -56.25 -12.523 1 70.88 135 ALA B N 1
ATOM 6028 C CA . ALA B 1 135 ? -5.637 -57.031 -13.742 1 70.88 135 ALA B CA 1
ATOM 6029 C C . ALA B 1 135 ? -5.738 -56.156 -14.977 1 70.88 135 ALA B C 1
ATOM 6031 O O . ALA B 1 135 ? -6.672 -55.344 -15.102 1 70.88 135 ALA B O 1
ATOM 6032 N N . PRO B 1 136 ? -4.82 -56.156 -15.875 1 65 136 PRO B N 1
ATOM 6033 C CA . PRO B 1 136 ? -4.863 -55.312 -17.078 1 65 136 PRO B CA 1
ATOM 6034 C C . PRO B 1 136 ? -6.16 -55.469 -17.859 1 65 136 PRO B C 1
ATOM 6036 O O . PRO B 1 136 ? -6.66 -54.5 -18.438 1 65 136 PRO B O 1
ATOM 6039 N N . GLY B 1 137 ? -6.727 -56.656 -17.781 1 69 137 GLY B N 1
ATOM 6040 C CA . GLY B 1 137 ? -7.93 -56.906 -18.547 1 69 137 GLY B CA 1
ATOM 6041 C C . GLY B 1 137 ? -9.164 -56.25 -17.969 1 69 137 GLY B C 1
ATOM 6042 O O . GLY B 1 137 ? -10.219 -56.219 -18.594 1 69 137 GLY B O 1
ATOM 6043 N N . ALA B 1 138 ? -8.938 -55.562 -16.891 1 78.31 138 ALA B N 1
ATOM 6044 C CA . ALA B 1 138 ? -10.094 -54.969 -16.203 1 78.31 138 ALA B CA 1
ATOM 6045 C C . ALA B 1 138 ? -10.375 -53.562 -16.688 1 78.31 138 ALA B C 1
ATOM 6047 O O . ALA B 1 138 ? -11.453 -53 -16.469 1 78.31 138 ALA B O 1
ATOM 6048 N N . ARG B 1 139 ? -9.508 -53 -17.453 1 83.62 139 ARG B N 1
ATOM 6049 C CA . ARG B 1 139 ? -9.719 -51.656 -17.984 1 83.62 139 ARG B CA 1
ATOM 6050 C C . ARG B 1 139 ? -10.547 -51.719 -19.266 1 83.62 139 ARG B C 1
ATOM 6052 O O . ARG B 1 139 ? -10.461 -52.656 -20.031 1 83.62 139 ARG B O 1
ATOM 6059 N N . PRO B 1 140 ? -11.281 -50.656 -19.422 1 85.31 140 PRO B N 1
ATOM 6060 C CA . PRO B 1 140 ? -11.984 -50.594 -20.703 1 85.31 140 PRO B CA 1
ATOM 6061 C C . PRO B 1 140 ? -11.039 -50.531 -21.906 1 85.31 140 PRO B C 1
ATOM 6063 O O . PRO B 1 140 ? -9.953 -49.969 -21.812 1 85.31 140 PRO B O 1
ATOM 6066 N N . GLU B 1 141 ? -11.523 -51.094 -22.953 1 88.5 141 GLU B N 1
ATOM 6067 C CA . GLU B 1 141 ? -10.703 -51.125 -24.156 1 88.5 141 GLU B CA 1
ATOM 6068 C C . GLU B 1 141 ? -10.711 -49.75 -24.844 1 88.5 141 GLU B C 1
ATOM 6070 O O . GLU B 1 141 ? -11.773 -49.156 -25.047 1 88.5 141 GLU B O 1
ATOM 6075 N N . ASN B 1 142 ? -9.594 -49.344 -25.234 1 93.06 142 ASN B N 1
ATOM 6076 C CA . ASN B 1 142 ? -9.438 -48.031 -25.844 1 93.06 142 ASN B CA 1
ATOM 6077 C C . ASN B 1 142 ? -10.07 -48 -27.234 1 93.06 142 ASN B C 1
ATOM 6079 O O . ASN B 1 142 ? -9.875 -48.906 -28.047 1 93.06 142 ASN B O 1
ATOM 6083 N N . GLY B 1 143 ? -10.812 -47.031 -27.516 1 91.69 143 GLY B N 1
ATOM 6084 C CA . GLY B 1 143 ? -11.305 -46.719 -28.844 1 91.69 143 GLY B CA 1
ATOM 6085 C C . GLY B 1 143 ? -12.547 -47.531 -29.203 1 91.69 143 GLY B C 1
ATOM 6086 O O . GLY B 1 143 ? -13.039 -47.438 -30.328 1 91.69 143 GLY B O 1
ATOM 6087 N N . THR B 1 144 ? -13.18 -48.375 -28.453 1 88.31 144 THR B N 1
ATOM 6088 C CA . THR B 1 144 ? -14.25 -49.281 -28.844 1 88.31 144 THR B CA 1
ATOM 6089 C C . THR B 1 144 ? -15.555 -48.906 -28.156 1 88.31 144 THR B C 1
ATOM 6091 O O . THR B 1 144 ? -16.625 -49.375 -28.547 1 88.31 144 THR B O 1
ATOM 6094 N N . GLY B 1 145 ? -15.641 -48 -27.438 1 85.69 145 GLY B N 1
ATOM 6095 C CA . GLY B 1 145 ? -16.844 -47.688 -26.688 1 85.69 145 GLY B CA 1
ATOM 6096 C C . GLY B 1 145 ? -17.828 -46.844 -27.469 1 85.69 145 GLY B C 1
ATOM 6097 O O . GLY B 1 145 ? -17.453 -46.156 -28.391 1 85.69 145 GLY B O 1
ATOM 6098 N N . ASP B 1 146 ? -19.234 -47.031 -27.25 1 94.06 146 ASP B N 1
ATOM 6099 C CA . ASP B 1 146 ? -20.312 -46.25 -27.844 1 94.06 146 ASP B CA 1
ATOM 6100 C C . ASP B 1 146 ? -20.422 -44.875 -27.156 1 94.06 146 ASP B C 1
ATOM 6102 O O . ASP B 1 146 ? -21.109 -44.75 -26.141 1 94.06 146 ASP B O 1
ATOM 6106 N N . GLN B 1 147 ? -19.812 -43.938 -27.844 1 95.44 147 GLN B N 1
ATOM 6107 C CA . GLN B 1 147 ? -19.703 -42.594 -27.25 1 95.44 147 GLN B CA 1
ATOM 6108 C C . GLN B 1 147 ? -21.094 -42 -27 1 95.44 147 GLN B C 1
ATOM 6110 O O . GLN B 1 147 ? -21.391 -41.562 -25.875 1 95.44 147 GLN B O 1
ATOM 6115 N N . PRO B 1 148 ? -22.016 -42.031 -27.969 1 96 148 PRO B N 1
ATOM 6116 C CA . PRO B 1 148 ? -23.328 -41.469 -27.719 1 96 148 PRO B CA 1
ATOM 6117 C C . PRO B 1 148 ? -24.078 -42.156 -26.578 1 96 148 PRO B C 1
ATOM 6119 O O . PRO B 1 148 ? -24.734 -41.5 -25.781 1 96 148 PRO B O 1
ATOM 6122 N N . ALA B 1 149 ? -23.922 -43.438 -26.547 1 96.06 149 ALA B N 1
ATOM 6123 C CA . ALA B 1 149 ? -24.578 -44.156 -25.484 1 96.06 149 ALA B CA 1
ATOM 6124 C C . ALA B 1 149 ? -24.031 -43.781 -24.109 1 96.06 149 ALA B C 1
ATOM 6126 O O . ALA B 1 149 ? -24.766 -43.656 -23.141 1 96.06 149 ALA B O 1
ATOM 6127 N N . LEU B 1 150 ? -22.766 -43.625 -24.031 1 96.5 150 LEU B N 1
ATOM 6128 C CA . LEU B 1 150 ? -22.125 -43.219 -22.781 1 96.5 150 LEU B CA 1
ATOM 6129 C C . LEU B 1 150 ? -22.547 -41.812 -22.391 1 96.5 150 LEU B C 1
ATOM 6131 O O . LEU B 1 150 ? -22.828 -41.562 -21.219 1 96.5 150 LEU B O 1
ATOM 6135 N N . LEU B 1 151 ? -22.609 -40.875 -23.344 1 97.5 151 LEU B N 1
ATOM 6136 C CA . LEU B 1 151 ? -23.047 -39.531 -23.062 1 97.5 151 LEU B CA 1
ATOM 6137 C C . LEU B 1 151 ? -24.5 -39.5 -22.578 1 97.5 151 LEU B C 1
ATOM 6139 O O . LEU B 1 151 ? -24.828 -38.75 -21.656 1 97.5 151 LEU B O 1
ATOM 6143 N N . ARG B 1 152 ? -25.297 -40.375 -23.156 1 96.75 152 ARG B N 1
ATOM 6144 C CA . ARG B 1 152 ? -26.688 -40.469 -22.703 1 96.75 152 ARG B CA 1
ATOM 6145 C C . ARG B 1 152 ? -26.75 -41.031 -21.281 1 96.75 152 ARG B C 1
ATOM 6147 O O . ARG B 1 152 ? -27.562 -40.562 -20.484 1 96.75 152 ARG B O 1
ATOM 6154 N N . ALA B 1 153 ? -25.953 -41.969 -21.047 1 95.94 153 ALA B N 1
ATOM 6155 C CA . ALA B 1 153 ? -25.922 -42.562 -19.719 1 95.94 153 ALA B CA 1
ATOM 6156 C C . ALA B 1 153 ? -25.484 -41.531 -18.672 1 95.94 153 ALA B C 1
ATOM 6158 O O . ALA B 1 153 ? -26.016 -41.5 -17.562 1 95.94 153 ALA B O 1
ATOM 6159 N N . ILE B 1 154 ? -24.453 -40.719 -19.016 1 97.62 154 ILE B N 1
ATOM 6160 C CA . ILE B 1 154 ? -23.984 -39.625 -18.141 1 97.62 154 ILE B CA 1
ATOM 6161 C C . ILE B 1 154 ? -25.141 -38.656 -17.859 1 97.62 154 ILE B C 1
ATOM 6163 O O . ILE B 1 154 ? -25.422 -38.344 -16.703 1 97.62 154 ILE B O 1
ATOM 6167 N N . GLY B 1 155 ? -25.859 -38.281 -18.875 1 97.44 155 GLY B N 1
ATOM 6168 C CA . GLY B 1 155 ? -27.016 -37.375 -18.719 1 97.44 155 GLY B CA 1
ATOM 6169 C C . GLY B 1 155 ? -28.078 -37.969 -17.812 1 97.44 155 GLY B C 1
ATOM 6170 O O . GLY B 1 155 ? -28.594 -37.281 -16.922 1 97.44 155 GLY B O 1
ATOM 6171 N N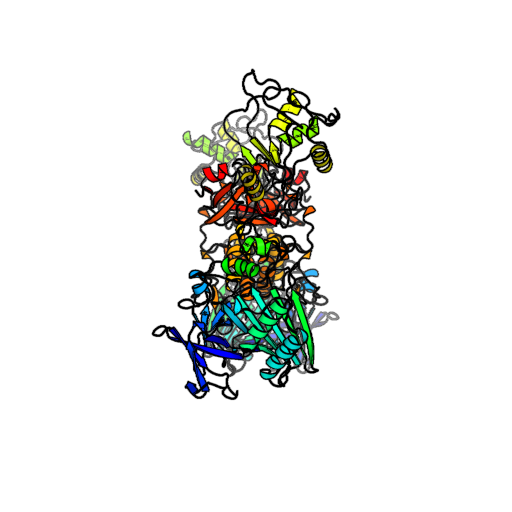 . ARG B 1 156 ? -28.406 -39.219 -18.031 1 95.5 156 ARG B N 1
ATOM 6172 C CA . ARG B 1 156 ? -29.438 -39.906 -17.25 1 95.5 156 ARG B CA 1
ATOM 6173 C C . ARG B 1 156 ? -29.031 -40 -15.773 1 95.5 156 ARG B C 1
ATOM 6175 O O . ARG B 1 156 ? -29.859 -39.812 -14.883 1 95.5 156 ARG B O 1
ATOM 6182 N N . THR B 1 157 ? -27.766 -40.312 -15.562 1 94.69 157 THR B N 1
ATOM 6183 C CA . THR B 1 157 ? -27.25 -40.406 -14.195 1 94.69 157 THR B CA 1
ATOM 6184 C C . THR B 1 157 ? -27.359 -39.062 -13.492 1 94.69 157 THR B C 1
ATOM 6186 O O . THR B 1 157 ? -27.75 -39 -12.32 1 94.69 157 THR B O 1
ATOM 6189 N N . LEU B 1 158 ? -27.062 -37.938 -14.172 1 95.81 158 LEU B N 1
ATOM 6190 C CA . LEU B 1 158 ? -27.141 -36.594 -13.609 1 95.81 158 LEU B CA 1
ATOM 6191 C C . LEU B 1 158 ? -28.594 -36.25 -13.281 1 95.81 158 LEU B C 1
ATOM 6193 O O . LEU B 1 158 ? -28.875 -35.656 -12.227 1 95.81 158 LEU B O 1
ATOM 6197 N N . LEU B 1 159 ? -29.531 -36.625 -14.133 1 94.25 159 LEU B N 1
ATOM 6198 C CA . LEU B 1 159 ? -30.938 -36.312 -13.945 1 94.25 159 LEU B CA 1
ATOM 6199 C C . LEU B 1 159 ? -31.469 -36.938 -12.664 1 94.25 159 LEU B C 1
ATOM 6201 O O . LEU B 1 159 ? -32.375 -36.406 -12.023 1 94.25 159 LEU B O 1
ATOM 6205 N N . GLY B 1 160 ? -30.875 -38 -12.281 1 90.69 160 GLY B N 1
ATOM 6206 C CA . GLY B 1 160 ? -31.344 -38.719 -11.117 1 90.69 160 GLY B CA 1
ATOM 6207 C C . GLY B 1 160 ? -31 -38.031 -9.805 1 90.69 160 GLY B C 1
ATOM 6208 O O . GLY B 1 160 ? -31.578 -38.375 -8.766 1 90.69 160 GLY B O 1
ATOM 6209 N N . VAL B 1 161 ? -30.156 -37.094 -9.82 1 90.94 161 VAL B N 1
ATOM 6210 C CA . VAL B 1 161 ? -29.703 -36.5 -8.555 1 90.94 161 VAL B CA 1
ATOM 6211 C C . VAL B 1 161 ? -29.969 -35 -8.539 1 90.94 161 VAL B C 1
ATOM 6213 O O . VAL B 1 161 ? -29.547 -34.312 -7.617 1 90.94 161 VAL B O 1
ATOM 6216 N N . LEU B 1 162 ? -30.625 -34.406 -9.477 1 92.44 162 LEU B N 1
ATOM 6217 C CA . LEU B 1 162 ? -30.812 -32.969 -9.602 1 92.44 162 LEU B CA 1
ATOM 6218 C C . LEU B 1 162 ? -31.906 -32.469 -8.664 1 92.44 162 LEU B C 1
ATOM 6220 O O . LEU B 1 162 ? -32.906 -33.156 -8.469 1 92.44 162 LEU B O 1
ATOM 6224 N N . PRO B 1 163 ? -31.703 -31.375 -8.078 1 90.38 163 PRO B N 1
ATOM 6225 C CA . PRO B 1 163 ? -32.75 -30.797 -7.234 1 90.38 163 PRO B CA 1
ATOM 6226 C C . PRO B 1 163 ? -33.906 -30.219 -8.047 1 90.38 163 PRO B C 1
ATOM 6228 O O . PRO B 1 163 ? -33.781 -29.984 -9.25 1 90.38 163 PRO B O 1
ATOM 6231 N N . PRO B 1 164 ? -35.031 -30.047 -7.32 1 89.44 164 PRO B N 1
ATOM 6232 C CA . PRO B 1 164 ? -36.156 -29.422 -8.023 1 89.44 164 PRO B CA 1
ATOM 6233 C C . PRO B 1 164 ? -35.812 -28 -8.492 1 89.44 164 PRO B C 1
ATOM 6235 O O . PRO B 1 164 ? -35.125 -27.25 -7.781 1 89.44 164 PRO B O 1
ATOM 6238 N N . GLY B 1 165 ? -36.344 -27.578 -9.625 1 91.06 165 GLY B N 1
ATOM 6239 C CA . GLY B 1 165 ? -36.188 -26.219 -10.133 1 91.06 165 GLY B CA 1
ATOM 6240 C C . GLY B 1 165 ? -34.906 -26.016 -10.891 1 91.06 165 GLY B C 1
ATOM 6241 O O . GLY B 1 165 ? -34.562 -24.891 -11.289 1 91.06 165 GLY B O 1
ATOM 6242 N N . TRP B 1 166 ? -34.094 -27.078 -11.117 1 94.12 166 TRP B N 1
ATOM 6243 C CA . TRP B 1 166 ? -32.844 -26.953 -11.852 1 94.12 166 TRP B CA 1
ATOM 6244 C C . TRP B 1 166 ? -33.094 -26.531 -13.297 1 94.12 166 TRP B C 1
ATOM 6246 O O . TRP B 1 166 ? -34.125 -26.891 -13.883 1 94.12 166 TRP B O 1
ATOM 6256 N N . HIS B 1 167 ? -32.188 -25.656 -13.883 1 95.38 167 HIS B N 1
ATOM 6257 C CA . HIS B 1 167 ? -32.281 -25.203 -15.273 1 95.38 167 HIS B CA 1
ATOM 6258 C C . HIS B 1 167 ? -31.125 -25.75 -16.094 1 95.38 167 HIS B C 1
ATOM 6260 O O . HIS B 1 167 ? -31.281 -26.047 -17.281 1 95.38 167 HIS B O 1
ATOM 6266 N N . ARG B 1 168 ? -30.016 -25.734 -15.445 1 96.69 168 ARG B N 1
ATOM 6267 C CA . ARG B 1 168 ? -28.812 -26.203 -16.109 1 96.69 168 ARG B CA 1
ATOM 6268 C C . ARG B 1 168 ? -27.891 -26.938 -15.117 1 96.69 168 ARG B C 1
ATOM 6270 O O . ARG B 1 168 ? -27.828 -26.578 -13.945 1 96.69 168 ARG B O 1
ATOM 6277 N N . VAL B 1 169 ? -27.219 -28 -15.625 1 96.94 169 VAL B N 1
ATOM 6278 C CA . VAL B 1 169 ? -26.266 -28.734 -14.789 1 96.94 169 VAL B CA 1
ATOM 6279 C C . VAL B 1 169 ? -24.969 -28.953 -15.555 1 96.94 169 VAL B C 1
ATOM 6281 O O . VAL B 1 169 ? -24.984 -29.094 -16.781 1 96.94 169 VAL B O 1
ATOM 6284 N N . GLY B 1 170 ? -23.891 -28.844 -14.836 1 97.81 170 GLY B N 1
ATOM 6285 C CA . GLY B 1 170 ? -22.578 -29.141 -15.375 1 97.81 170 GLY B CA 1
ATOM 6286 C C . GLY B 1 170 ? -21.797 -30.141 -14.539 1 97.81 170 GLY B C 1
ATOM 6287 O O . GLY B 1 170 ? -21.859 -30.109 -13.305 1 97.81 170 GLY B O 1
ATOM 6288 N N . ALA B 1 171 ? -21.156 -31.078 -15.242 1 98.38 171 ALA B N 1
ATOM 6289 C CA . ALA B 1 171 ? -20.234 -32.031 -14.617 1 98.38 171 ALA B CA 1
ATOM 6290 C C . ALA B 1 171 ? -18.844 -31.938 -15.258 1 98.38 171 ALA B C 1
ATOM 6292 O O . ALA B 1 171 ? -18.703 -32.156 -16.453 1 98.38 171 ALA B O 1
ATOM 6293 N N . GLN B 1 172 ? -17.922 -31.562 -14.445 1 98.44 172 GLN B N 1
ATOM 6294 C CA . GLN B 1 172 ? -16.562 -31.469 -14.938 1 98.44 172 GLN B CA 1
ATOM 6295 C C . GLN B 1 172 ? -15.695 -32.594 -14.383 1 98.44 172 GLN B C 1
ATOM 6297 O O . GLN B 1 172 ? -15.555 -32.75 -13.164 1 98.44 172 GLN B O 1
ATOM 6302 N N . PHE B 1 173 ? -15.195 -33.406 -15.281 1 98.5 173 PHE B N 1
ATOM 6303 C CA . PHE B 1 173 ? -14.367 -34.562 -14.945 1 98.5 173 PHE B CA 1
ATOM 6304 C C . PHE B 1 173 ? -12.938 -34.344 -15.43 1 98.5 173 PHE B C 1
ATOM 6306 O O . PHE B 1 173 ? -12.711 -33.938 -16.578 1 98.5 173 PHE B O 1
ATOM 6313 N N . ARG B 1 174 ? -11.977 -34.594 -14.516 1 98.19 174 ARG B N 1
ATOM 6314 C CA . ARG B 1 174 ? -10.547 -34.531 -14.805 1 98.19 174 ARG B CA 1
ATOM 6315 C C . ARG B 1 174 ? -9.859 -35.812 -14.391 1 98.19 174 ARG B C 1
ATOM 6317 O O . ARG B 1 174 ? -10.141 -36.375 -13.32 1 98.19 174 ARG B O 1
ATOM 6324 N N . GLN B 1 175 ? -8.969 -36.25 -15.281 1 97.25 175 GLN B N 1
ATOM 6325 C CA . GLN B 1 175 ? -8.305 -37.5 -14.906 1 97.25 175 GLN B CA 1
ATOM 6326 C C . GLN B 1 175 ? -6.93 -37.594 -15.562 1 97.25 175 GLN B C 1
ATOM 6328 O O . GLN B 1 175 ? -6.758 -37.219 -16.719 1 97.25 175 GLN B O 1
ATOM 6333 N N . VAL B 1 176 ? -6.031 -38.094 -14.766 1 96 176 VAL B N 1
ATOM 6334 C CA . VAL B 1 176 ? -4.734 -38.531 -15.25 1 96 176 VAL B CA 1
ATOM 6335 C C . VAL B 1 176 ? -4.363 -39.844 -14.555 1 96 176 VAL B C 1
ATOM 6337 O O . VAL B 1 176 ? -4.301 -39.906 -13.328 1 96 176 VAL B O 1
ATOM 6340 N N . GLY B 1 177 ? -4.152 -40.844 -15.367 1 93.69 177 GLY B N 1
ATOM 6341 C CA . GLY B 1 177 ? -3.826 -42.125 -14.789 1 93.69 177 GLY B CA 1
ATOM 6342 C C . GLY B 1 177 ? -4.902 -42.656 -13.852 1 93.69 177 GLY B C 1
ATOM 6343 O O . GLY B 1 177 ? -6.066 -42.75 -14.234 1 93.69 177 GLY B O 1
ATOM 6344 N N . ASP B 1 178 ? -4.484 -42.906 -12.609 1 92.75 178 ASP B N 1
ATOM 6345 C CA . ASP B 1 178 ? -5.391 -43.5 -11.641 1 92.75 178 ASP B CA 1
ATOM 6346 C C . ASP B 1 178 ? -6.035 -42.469 -10.75 1 92.75 178 ASP B C 1
ATOM 6348 O O . ASP B 1 178 ? -6.703 -42.781 -9.766 1 92.75 178 ASP B O 1
ATOM 6352 N N . TYR B 1 179 ? -5.809 -41.188 -11.055 1 95.19 179 TYR B N 1
ATOM 6353 C CA . TYR B 1 179 ? -6.336 -40.094 -10.25 1 95.19 179 TYR B CA 1
ATOM 6354 C C . TYR B 1 179 ? -7.359 -39.281 -11.031 1 95.19 179 TYR B C 1
ATOM 6356 O O . TYR B 1 179 ? -7.152 -38.969 -12.203 1 95.19 179 TYR B O 1
ATOM 6364 N N . ALA B 1 180 ? -8.438 -38.969 -10.406 1 96.38 180 ALA B N 1
ATOM 6365 C CA . ALA B 1 180 ? -9.453 -38.125 -11.062 1 96.38 180 ALA B CA 1
ATOM 6366 C C . ALA B 1 180 ? -10.141 -37.219 -10.062 1 96.38 180 ALA B C 1
ATOM 6368 O O . ALA B 1 180 ? -10.062 -37.438 -8.852 1 96.38 180 ALA B O 1
ATOM 6369 N N . GLU B 1 181 ? -10.656 -36.156 -10.562 1 96.88 181 GLU B N 1
ATOM 6370 C CA . GLU B 1 181 ? -11.531 -35.25 -9.844 1 96.88 181 GLU B CA 1
ATOM 6371 C C . GLU B 1 181 ? -12.852 -35.062 -10.586 1 96.88 181 GLU B C 1
ATOM 6373 O O . GLU B 1 181 ? -12.883 -35 -11.812 1 96.88 181 GLU B O 1
ATOM 6378 N N . LEU B 1 182 ? -13.906 -35 -9.844 1 98 182 LEU B N 1
ATOM 6379 C CA . LEU B 1 182 ? -15.227 -34.781 -10.438 1 98 182 LEU B CA 1
ATOM 6380 C C . LEU B 1 182 ? -16.016 -33.75 -9.656 1 98 182 LEU B C 1
ATOM 6382 O O . LEU B 1 182 ? -16.125 -33.844 -8.43 1 98 182 LEU B O 1
ATOM 6386 N N . GLU B 1 183 ? -16.5 -32.781 -10.32 1 96.75 183 GLU B N 1
ATOM 6387 C CA . GLU B 1 183 ? -17.328 -31.734 -9.75 1 96.75 183 GLU B CA 1
ATOM 6388 C C . GLU B 1 183 ? -18.656 -31.594 -10.508 1 96.75 183 GLU B C 1
ATOM 6390 O O . GLU B 1 183 ? -18.656 -31.547 -11.742 1 96.75 183 GLU B O 1
ATOM 6395 N N . VAL B 1 184 ? -19.766 -31.578 -9.812 1 97.12 184 VAL B N 1
ATOM 6396 C CA . VAL B 1 184 ? -21.094 -31.406 -10.398 1 97.12 184 VAL B CA 1
ATOM 6397 C C . VAL B 1 184 ? -21.766 -30.172 -9.789 1 97.12 184 VAL B C 1
ATOM 6399 O O . VAL B 1 184 ? -21.844 -30.047 -8.57 1 97.12 184 VAL B O 1
ATOM 6402 N N . ARG B 1 185 ? -22.234 -29.25 -10.656 1 96 185 ARG B N 1
ATOM 6403 C CA . ARG B 1 185 ? -22.906 -28.047 -10.211 1 96 185 ARG B CA 1
ATOM 6404 C C . ARG B 1 185 ? -24.188 -27.812 -11.016 1 96 185 ARG B C 1
ATOM 6406 O O . ARG B 1 185 ? -24.203 -27.969 -12.234 1 96 185 ARG B O 1
ATOM 6413 N N . SER B 1 186 ? -25.25 -27.562 -10.312 1 95.44 186 SER B N 1
ATOM 6414 C CA . SER B 1 186 ? -26.516 -27.234 -10.961 1 95.44 186 SER B CA 1
ATOM 6415 C C . SER B 1 186 ? -26.938 -25.797 -10.68 1 95.44 186 SER B C 1
ATOM 6417 O O . SER B 1 186 ? -26.672 -25.266 -9.594 1 95.44 186 SER B O 1
ATOM 6419 N N . VAL B 1 187 ? -27.438 -25.109 -11.648 1 94.88 187 VAL B N 1
ATOM 6420 C CA . VAL B 1 187 ? -27.984 -23.766 -11.5 1 94.88 187 VAL B CA 1
ATOM 6421 C C . VAL B 1 187 ? -29.484 -23.781 -11.742 1 94.88 187 VAL B C 1
ATOM 6423 O O . VAL B 1 187 ? -29.969 -24.484 -12.633 1 94.88 187 VAL B O 1
ATOM 6426 N N . GLY B 1 188 ? -30.188 -23.078 -10.906 1 93.5 188 GLY B N 1
ATOM 6427 C CA . GLY B 1 188 ? -31.625 -23 -11.031 1 93.5 188 GLY B CA 1
ATOM 6428 C C . GLY B 1 188 ? -32.25 -21.953 -10.141 1 93.5 188 GLY B C 1
ATOM 6429 O O . GLY B 1 188 ? -31.625 -20.953 -9.812 1 93.5 188 GLY B O 1
ATOM 6430 N N . ASP B 1 189 ? -33.562 -22.094 -9.984 1 90.69 189 ASP B N 1
ATOM 6431 C CA . ASP B 1 189 ? -34.312 -21.203 -9.125 1 90.69 189 ASP B CA 1
ATOM 6432 C C . ASP B 1 189 ? -35.25 -21.984 -8.219 1 90.69 189 ASP B C 1
ATOM 6434 O O . ASP B 1 189 ? -36.188 -22.641 -8.703 1 90.69 189 ASP B O 1
ATOM 6438 N N . GLU B 1 190 ? -35 -21.906 -7.012 1 83.38 190 GLU B N 1
ATOM 6439 C CA . GLU B 1 190 ? -35.844 -22.609 -6.047 1 83.38 190 GLU B CA 1
ATOM 6440 C C . GLU B 1 190 ? -36.875 -21.688 -5.441 1 83.38 190 GLU B C 1
ATOM 6442 O O . GLU B 1 190 ? -37.312 -21.875 -4.301 1 83.38 190 GLU B O 1
ATOM 6447 N N . GLY B 1 191 ? -37.219 -20.578 -6.098 1 82.38 191 GLY B N 1
ATOM 6448 C CA . GLY B 1 191 ? -38.281 -19.672 -5.641 1 82.38 191 GLY B CA 1
ATOM 6449 C C . GLY B 1 191 ? -37.719 -18.375 -5.094 1 82.38 191 GLY B C 1
ATOM 6450 O O . GLY B 1 191 ? -38.469 -17.391 -4.957 1 82.38 191 GLY B O 1
ATOM 6451 N N . ASN B 1 192 ? -36.531 -18.328 -4.574 1 84.19 192 ASN B N 1
ATOM 6452 C CA . ASN B 1 192 ? -35.969 -17.125 -3.975 1 84.19 192 ASN B CA 1
ATOM 6453 C C . ASN B 1 192 ? -34.781 -16.609 -4.789 1 84.19 192 ASN B C 1
ATOM 6455 O O . ASN B 1 192 ? -33.781 -16.172 -4.223 1 84.19 192 ASN B O 1
ATOM 6459 N N . GLY B 1 193 ? -34.875 -16.766 -6.105 1 84.5 193 GLY B N 1
ATOM 6460 C CA . GLY B 1 193 ? -33.812 -16.266 -6.969 1 84.5 193 GLY B CA 1
ATOM 6461 C C . GLY B 1 193 ? -32.875 -17.359 -7.461 1 84.5 193 GLY B C 1
ATOM 6462 O O . GLY B 1 193 ? -33.031 -18.531 -7.105 1 84.5 193 GLY B O 1
ATOM 6463 N N . PRO B 1 194 ? -31.938 -17 -8.289 1 88.81 194 PRO B N 1
ATOM 6464 C CA . PRO B 1 194 ? -31 -17.969 -8.867 1 88.81 194 PRO B CA 1
ATOM 6465 C C . PRO B 1 194 ? -30.078 -18.609 -7.828 1 88.81 194 PRO B C 1
ATOM 6467 O O . PRO B 1 194 ? -29.625 -17.922 -6.914 1 88.81 194 PRO B O 1
ATOM 6470 N N . VAL B 1 195 ? -29.906 -19.875 -7.883 1 89.75 195 VAL B N 1
ATOM 6471 C CA . VAL B 1 195 ? -29.078 -20.594 -6.918 1 89.75 195 VAL B CA 1
ATOM 6472 C C . VAL B 1 195 ? -28.188 -21.594 -7.645 1 89.75 195 VAL B C 1
ATOM 6474 O O . VAL B 1 195 ? -28.625 -22.234 -8.609 1 89.75 195 VAL B O 1
ATOM 6477 N N . SER B 1 196 ? -26.953 -21.672 -7.277 1 92.06 196 SER B N 1
ATOM 6478 C CA . SER B 1 196 ? -26.016 -22.703 -7.715 1 92.06 196 SER B CA 1
ATOM 6479 C C . SER B 1 196 ? -25.844 -23.781 -6.645 1 92.06 196 SER B C 1
ATOM 6481 O O . SER B 1 196 ? -25.484 -23.469 -5.5 1 92.06 196 SER B O 1
ATOM 6483 N N . VAL B 1 197 ? -26.078 -24.984 -7.016 1 92.31 197 VAL B N 1
ATOM 6484 C CA . VAL B 1 197 ? -26.031 -26.062 -6.047 1 92.31 197 VAL B CA 1
ATOM 6485 C C . VAL B 1 197 ? -24.938 -27.062 -6.43 1 92.31 197 VAL B C 1
ATOM 6487 O O . VAL B 1 197 ? -24.922 -27.578 -7.547 1 92.31 197 VAL B O 1
ATOM 6490 N N . SER B 1 198 ? -23.984 -27.297 -5.543 1 94.06 198 SER B N 1
ATOM 6491 C CA . SER B 1 198 ? -23 -28.359 -5.703 1 94.06 198 SER B CA 1
ATOM 6492 C C . SER B 1 198 ? -23.562 -29.703 -5.227 1 94.06 198 SER B C 1
ATOM 6494 O O . SER B 1 198 ? -24.094 -29.797 -4.117 1 94.06 198 SER B O 1
ATOM 6496 N N . ILE B 1 199 ? -23.359 -30.688 -6.07 1 93.06 199 ILE B N 1
ATOM 6497 C CA . ILE B 1 199 ? -23.969 -31.984 -5.809 1 93.06 199 ILE B CA 1
ATOM 6498 C C . ILE B 1 199 ? -22.891 -33.062 -5.773 1 93.06 199 ILE B C 1
ATOM 6500 O O . ILE B 1 199 ? -21.984 -33.062 -6.609 1 93.06 199 ILE B O 1
ATOM 6504 N N . PRO B 1 200 ? -23 -33.938 -4.77 1 92.12 200 PRO B N 1
ATOM 6505 C CA . PRO B 1 200 ? -22.094 -35.094 -4.828 1 92.12 200 PRO B CA 1
ATOM 6506 C C . PRO B 1 200 ? -22.406 -36 -6.004 1 92.12 200 PRO B C 1
ATOM 6508 O O . PRO B 1 200 ? -23.547 -36.469 -6.16 1 92.12 200 PRO B O 1
ATOM 6511 N N . ALA B 1 201 ? -21.453 -36.281 -6.676 1 93.69 201 ALA B N 1
ATOM 6512 C CA . ALA B 1 201 ? -21.625 -37.125 -7.852 1 93.69 201 ALA B CA 1
ATOM 6513 C C . ALA B 1 201 ? -21.812 -38.594 -7.453 1 93.69 201 ALA B C 1
ATOM 6515 O O . ALA B 1 201 ? -21.094 -39.125 -6.602 1 93.69 201 ALA B O 1
ATOM 6516 N N . PRO B 1 202 ? -22.812 -39.219 -8.086 1 92.62 202 PRO B N 1
ATOM 6517 C CA . PRO B 1 202 ? -22.875 -40.656 -7.887 1 92.62 202 PRO B CA 1
ATOM 6518 C C . PRO B 1 202 ? -21.625 -41.375 -8.352 1 92.62 202 PRO B C 1
ATOM 6520 O O . PRO B 1 202 ? -21.031 -41.031 -9.367 1 92.62 202 PRO B O 1
ATOM 6523 N N . PRO B 1 203 ? -21.266 -42.438 -7.637 1 93.44 203 PRO B N 1
ATOM 6524 C CA . PRO B 1 203 ? -20.031 -43.156 -7.969 1 93.44 203 PRO B CA 1
ATOM 6525 C C . PRO B 1 203 ? -19.984 -43.625 -9.422 1 93.44 203 PRO B C 1
ATOM 6527 O O . PRO B 1 203 ? -18.922 -43.594 -10.047 1 93.44 203 PRO B O 1
ATOM 6530 N N . ARG B 1 204 ? -21.109 -43.969 -9.93 1 93.25 204 ARG B N 1
ATOM 6531 C CA . ARG B 1 204 ? -21.172 -44.469 -11.297 1 93.25 204 ARG B CA 1
ATOM 6532 C C . ARG B 1 204 ? -20.781 -43.406 -12.305 1 93.25 204 ARG B C 1
ATOM 6534 O O . ARG B 1 204 ? -20.25 -43.719 -13.375 1 93.25 204 ARG B O 1
ATOM 6541 N N . LEU B 1 205 ? -21.031 -42.156 -11.977 1 96.12 205 LEU B N 1
ATOM 6542 C CA . LEU B 1 205 ? -20.781 -41.094 -12.922 1 96.12 205 LEU B CA 1
ATOM 6543 C C . LEU B 1 205 ? -19.312 -41.031 -13.297 1 96.12 205 LEU B C 1
ATOM 6545 O O . LEU B 1 205 ? -18.969 -40.875 -14.469 1 96.12 205 LEU B O 1
ATOM 6549 N N . GLY B 1 206 ? -18.406 -41.188 -12.344 1 96.31 206 GLY B N 1
ATOM 6550 C CA . GLY B 1 206 ? -16.984 -41.188 -12.625 1 96.31 206 GLY B CA 1
ATOM 6551 C C . GLY B 1 206 ? -16.578 -42.344 -13.539 1 96.31 206 GLY B C 1
ATOM 6552 O O . GLY B 1 206 ? -15.719 -42.188 -14.398 1 96.31 206 GLY B O 1
ATOM 6553 N N . SER B 1 207 ? -17.203 -43.406 -13.383 1 94.25 207 SER B N 1
ATOM 6554 C CA . SER B 1 207 ? -16.906 -44.562 -14.203 1 94.25 207 SER B CA 1
ATOM 6555 C C . SER B 1 207 ? -17.359 -44.375 -15.648 1 94.25 207 SER B C 1
ATOM 6557 O O . SER B 1 207 ? -16.703 -44.812 -16.578 1 94.25 207 SER B O 1
ATOM 6559 N N . LEU B 1 208 ? -18.5 -43.75 -15.734 1 96.19 208 LEU B N 1
ATOM 6560 C CA . LEU B 1 208 ? -19 -43.438 -17.078 1 96.19 208 LEU B CA 1
ATOM 6561 C C . LEU B 1 208 ? -18.047 -42.5 -17.812 1 96.19 208 LEU B C 1
ATOM 6563 O O . LEU B 1 208 ? -17.75 -42.719 -18.984 1 96.19 208 LEU B O 1
ATOM 6567 N N . PHE B 1 209 ? -17.562 -41.5 -17.109 1 97.56 209 PHE B N 1
ATOM 6568 C CA . PHE B 1 209 ? -16.609 -40.562 -17.719 1 97.56 209 PHE B CA 1
ATOM 6569 C C . PHE B 1 209 ? -15.305 -41.281 -18.062 1 97.56 209 PHE B C 1
ATOM 6571 O O . PHE B 1 209 ? -14.703 -41.031 -19.109 1 97.56 209 PHE B O 1
ATOM 6578 N N . ALA B 1 210 ? -14.836 -42.156 -17.188 1 95.06 210 ALA B N 1
ATOM 6579 C CA . ALA B 1 210 ? -13.625 -42.906 -17.453 1 95.06 210 ALA B CA 1
ATOM 6580 C C . ALA B 1 210 ? -13.789 -43.781 -18.703 1 95.06 210 ALA B C 1
ATOM 6582 O O . ALA B 1 210 ? -12.875 -43.875 -19.516 1 95.06 210 ALA B O 1
ATOM 6583 N N . ARG B 1 211 ? -14.93 -44.406 -18.844 1 95.12 211 ARG B N 1
ATOM 6584 C CA . ARG B 1 211 ? -15.211 -45.188 -20.031 1 95.12 211 ARG B CA 1
ATOM 6585 C C . ARG B 1 211 ? -15.266 -44.312 -21.281 1 95.12 211 ARG B C 1
ATOM 6587 O O . ARG B 1 211 ? -14.844 -44.75 -22.359 1 95.12 211 ARG B O 1
ATOM 6594 N N . LEU B 1 212 ? -15.836 -43.188 -21.062 1 97.44 212 LEU B N 1
ATOM 6595 C CA . LEU B 1 212 ? -15.883 -42.281 -22.188 1 97.44 212 LEU B CA 1
ATOM 6596 C C . LEU B 1 212 ? -14.477 -41.906 -22.641 1 97.44 212 LEU B C 1
ATOM 6598 O O . LEU B 1 212 ? -14.219 -41.781 -23.844 1 97.44 212 LEU B O 1
ATOM 6602 N N . ARG B 1 213 ? -13.562 -41.688 -21.719 1 97.5 213 ARG B N 1
ATOM 6603 C CA . ARG B 1 213 ? -12.164 -41.406 -22.047 1 97.5 213 ARG B CA 1
ATOM 6604 C C . ARG B 1 213 ? -11.57 -42.531 -22.875 1 97.5 213 ARG B C 1
ATOM 6606 O O . ARG B 1 213 ? -10.906 -42.312 -23.891 1 97.5 213 ARG B O 1
ATOM 6613 N N . ALA B 1 214 ? -11.836 -43.75 -22.453 1 96.06 214 ALA B N 1
ATOM 6614 C CA . ALA B 1 214 ? -11.328 -44.906 -23.188 1 96.06 214 ALA B CA 1
ATOM 6615 C C . ALA B 1 214 ? -11.93 -44.969 -24.578 1 96.06 214 ALA B C 1
ATOM 6617 O O . ALA B 1 214 ? -11.227 -45.25 -25.562 1 96.06 214 ALA B O 1
ATOM 6618 N N . ALA B 1 215 ? -13.195 -44.719 -24.625 1 97.06 215 ALA B N 1
ATOM 6619 C CA . ALA B 1 215 ? -13.906 -44.812 -25.891 1 97.06 215 ALA B CA 1
ATOM 6620 C C . ALA B 1 215 ? -13.391 -43.75 -26.875 1 97.06 215 ALA B C 1
ATOM 6622 O O . ALA B 1 215 ? -13.391 -43.969 -28.094 1 97.06 215 ALA B O 1
ATOM 6623 N N . MET B 1 216 ? -12.938 -42.688 -26.359 1 97.75 216 MET B N 1
ATOM 6624 C CA . MET B 1 216 ? -12.562 -41.562 -27.203 1 97.75 216 MET B CA 1
ATOM 6625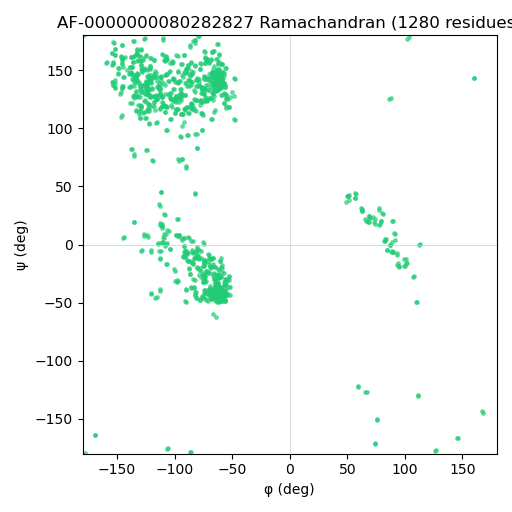 C C . MET B 1 216 ? -11.062 -41.531 -27.453 1 97.75 216 MET B C 1
ATOM 6627 O O . MET B 1 216 ? -10.523 -40.562 -27.984 1 97.75 216 MET B O 1
ATOM 6631 N N . HIS B 1 217 ? -10.398 -42.531 -27.062 1 97.38 217 HIS B N 1
ATOM 6632 C CA . HIS B 1 217 ? -8.961 -42.594 -27.266 1 97.38 217 HIS B CA 1
ATOM 6633 C C . HIS B 1 217 ? -8.617 -42.719 -28.75 1 97.38 217 HIS B C 1
ATOM 6635 O O . HIS B 1 217 ? -9.227 -43.531 -29.469 1 97.38 217 HIS B O 1
ATOM 6641 N N . ASN B 1 218 ? -7.762 -41.938 -29.188 1 95.81 218 ASN B N 1
ATOM 6642 C CA . ASN B 1 218 ? -7.109 -42 -30.484 1 95.81 218 ASN B CA 1
ATOM 6643 C C . ASN B 1 218 ? -5.645 -42.438 -30.359 1 95.81 218 ASN B C 1
ATOM 6645 O O . ASN B 1 218 ? -4.887 -41.812 -29.594 1 95.81 218 ASN B O 1
ATOM 6649 N N . PRO B 1 219 ? -5.258 -43.406 -31.125 1 93.12 219 PRO B N 1
ATOM 6650 C CA . PRO B 1 219 ? -3.896 -43.938 -30.984 1 93.12 219 PRO B CA 1
ATOM 6651 C C . PRO B 1 219 ? -2.828 -42.875 -31.203 1 93.12 219 PRO B C 1
ATOM 6653 O O . PRO B 1 219 ? -1.724 -42.969 -30.656 1 93.12 219 PRO B O 1
ATOM 6656 N N . GLU B 1 220 ? -3.154 -41.875 -31.891 1 94.69 220 GLU B N 1
ATOM 6657 C CA . GLU B 1 220 ? -2.172 -40.844 -32.188 1 94.69 220 GLU B CA 1
ATOM 6658 C C . GLU B 1 220 ? -2.203 -39.75 -31.125 1 94.69 220 GLU B C 1
ATOM 6660 O O . GLU B 1 220 ? -1.169 -39.406 -30.547 1 94.69 220 GLU B O 1
ATOM 6665 N N . THR B 1 221 ? -3.344 -39.25 -30.797 1 96.12 221 THR B N 1
ATOM 6666 C CA . THR B 1 221 ? -3.459 -38.031 -30 1 96.12 221 THR B CA 1
ATOM 6667 C C . THR B 1 221 ? -3.85 -38.344 -28.562 1 96.12 221 THR B C 1
ATOM 6669 O O . THR B 1 221 ? -3.799 -37.5 -27.688 1 96.12 221 THR B O 1
ATOM 6672 N N . GLY B 1 222 ? -4.086 -39.625 -28.344 1 96.62 222 GLY B N 1
ATOM 6673 C CA . GLY B 1 222 ? -4.516 -40 -27.016 1 96.62 222 GLY B CA 1
ATOM 6674 C C . GLY B 1 222 ? -5.961 -39.656 -26.719 1 96.62 222 GLY B C 1
ATOM 6675 O O . GLY B 1 222 ? -6.816 -39.75 -27.609 1 96.62 222 GLY B O 1
ATOM 6676 N N . THR B 1 223 ? -6.266 -39.375 -25.438 1 97.81 223 THR B N 1
ATOM 6677 C CA . THR B 1 223 ? -7.598 -38.969 -25.016 1 97.81 223 THR B CA 1
ATOM 6678 C C . THR B 1 223 ? -7.531 -37.656 -24.219 1 97.81 223 THR B C 1
ATOM 6680 O O . THR B 1 223 ? -6.477 -37.031 -24.156 1 97.81 223 THR B O 1
ATOM 6683 N N . TRP B 1 224 ? -8.727 -37.125 -23.812 1 98.06 224 TRP B N 1
ATOM 6684 C CA . TRP B 1 224 ? -8.805 -35.844 -23.125 1 98.06 224 TRP B CA 1
ATOM 6685 C C . TRP B 1 224 ? -8.516 -35.969 -21.641 1 98.06 224 TRP B C 1
ATOM 6687 O O . TRP B 1 224 ? -8.641 -37.062 -21.078 1 98.06 224 TRP B O 1
ATOM 6697 N N . PHE B 1 225 ? -8.023 -34.906 -21 1 98.25 225 PHE B N 1
ATOM 6698 C CA . PHE B 1 225 ? -7.684 -34.875 -19.578 1 98.25 225 PHE B CA 1
ATOM 6699 C C . PHE B 1 225 ? -8.805 -34.25 -18.75 1 98.25 225 PHE B C 1
ATOM 6701 O O . PHE B 1 225 ? -8.93 -34.5 -17.562 1 98.25 225 PHE B O 1
ATOM 6708 N N . GLN B 1 226 ? -9.461 -33.344 -19.328 1 98.5 226 GLN B N 1
ATOM 6709 C CA . GLN B 1 226 ? -10.547 -32.625 -18.672 1 98.5 226 GLN B CA 1
ATOM 6710 C C . GLN B 1 226 ? -11.758 -32.5 -19.609 1 98.5 226 GLN B C 1
ATOM 6712 O O . GLN B 1 226 ? -11.617 -32.094 -20.766 1 98.5 226 GLN B O 1
ATOM 6717 N N . GLY B 1 227 ? -12.883 -32.875 -19.125 1 98.56 227 GLY B N 1
ATOM 6718 C CA . GLY B 1 227 ? -14.125 -32.781 -19.875 1 98.56 227 GLY B CA 1
ATOM 6719 C C . GLY B 1 227 ? -15.266 -32.188 -19.062 1 98.56 227 GLY B C 1
ATOM 6720 O O . GLY B 1 227 ? -15.359 -32.438 -17.844 1 98.56 227 GLY B O 1
ATOM 6721 N N . THR B 1 228 ? -16.078 -31.406 -19.734 1 98.62 228 THR B N 1
ATOM 6722 C CA . THR B 1 228 ? -17.234 -30.812 -19.094 1 98.62 228 THR B CA 1
ATOM 6723 C C . THR B 1 228 ? -18.516 -31.172 -19.844 1 98.62 228 THR B C 1
ATOM 6725 O O . THR B 1 228 ? -18.656 -30.828 -21.016 1 98.62 228 THR B O 1
ATOM 6728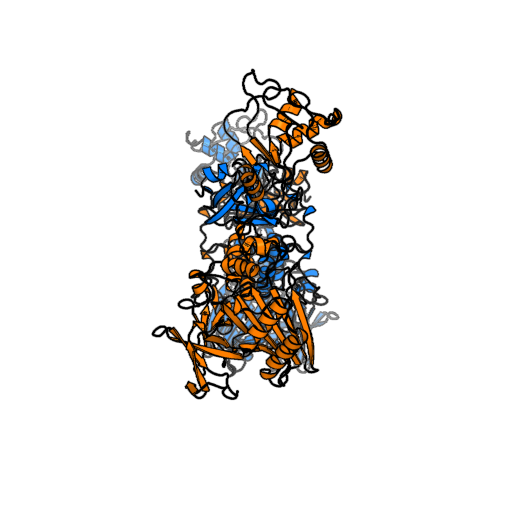 N N . PHE B 1 229 ? -19.391 -31.906 -19.188 1 98.56 229 PHE B N 1
ATOM 6729 C CA . PHE B 1 229 ? -20.719 -32.219 -19.703 1 98.56 229 PHE B CA 1
ATOM 6730 C C . PHE B 1 229 ? -21.766 -31.25 -19.172 1 98.56 229 PHE B C 1
ATOM 6732 O O . PHE B 1 229 ? -21.844 -31.016 -17.969 1 98.56 229 PHE B O 1
ATOM 6739 N N . THR B 1 230 ? -22.484 -30.656 -20.078 1 98.31 230 THR B N 1
ATOM 6740 C CA . THR B 1 230 ? -23.531 -29.734 -19.672 1 98.31 230 THR B CA 1
ATOM 6741 C C . THR B 1 230 ? -24.891 -30.203 -20.203 1 98.31 230 THR B C 1
ATOM 6743 O O . THR B 1 230 ? -24.984 -30.734 -21.312 1 98.31 230 THR B O 1
ATOM 6746 N N . LEU B 1 231 ? -25.859 -30.047 -19.422 1 97.5 231 LEU B N 1
ATOM 6747 C CA . LEU B 1 231 ? -27.234 -30.438 -19.734 1 97.5 231 LEU B CA 1
ATOM 6748 C C . LEU B 1 231 ? -28.219 -29.375 -19.266 1 97.5 231 LEU B C 1
ATOM 6750 O O . LEU B 1 231 ? -28.094 -28.859 -18.156 1 97.5 231 LEU B O 1
ATOM 6754 N N . ASP B 1 232 ? -29.172 -29.078 -20.141 1 96.38 232 ASP B N 1
ATOM 6755 C CA . ASP B 1 232 ? -30.188 -28.125 -19.734 1 96.38 232 ASP B CA 1
ATOM 6756 C C . ASP B 1 232 ? -31.547 -28.797 -19.531 1 96.38 232 ASP B C 1
ATOM 6758 O O . ASP B 1 232 ? -31.672 -30.016 -19.766 1 96.38 232 ASP B O 1
ATOM 6762 N N . SER B 1 233 ? -32.531 -28.094 -19.125 1 93 233 SER B N 1
ATOM 6763 C CA . SER B 1 233 ? -33.844 -28.641 -18.75 1 93 233 SER B CA 1
ATOM 6764 C C . SER B 1 233 ? -34.625 -29.078 -19.984 1 93 233 SER B C 1
ATOM 6766 O O . SER B 1 233 ? -35.594 -29.812 -19.875 1 93 233 SER B O 1
ATOM 6768 N N . GLU B 1 234 ? -34.188 -28.672 -21.203 1 93.56 234 GLU B N 1
ATOM 6769 C CA . GLU B 1 234 ? -34.844 -29.094 -22.453 1 93.56 234 GLU B CA 1
ATOM 6770 C C . GLU B 1 234 ? -34.125 -30.328 -23.031 1 93.56 234 GLU B C 1
ATOM 6772 O O . GLU B 1 234 ? -34.375 -30.688 -24.188 1 93.56 234 GLU B O 1
ATOM 6777 N N . SER B 1 235 ? -33.156 -30.875 -22.312 1 90.75 235 SER B N 1
ATOM 6778 C CA . SER B 1 235 ? -32.469 -32.125 -22.641 1 90.75 235 SER B CA 1
ATOM 6779 C C . SER B 1 235 ? -31.438 -31.891 -23.75 1 90.75 235 SER B C 1
ATOM 6781 O O . SER B 1 235 ? -31.109 -32.812 -24.484 1 90.75 235 SER B O 1
ATOM 6783 N N . HIS B 1 236 ? -31.125 -30.656 -23.922 1 95.06 236 HIS B N 1
ATOM 6784 C CA . HIS B 1 236 ? -29.969 -30.406 -24.766 1 95.06 236 HIS B CA 1
ATOM 6785 C C . HIS B 1 236 ? -28.672 -30.578 -24 1 95.06 236 HIS B C 1
ATOM 6787 O O . HIS B 1 236 ? -28.5 -30 -22.922 1 95.06 236 HIS B O 1
ATOM 6793 N N . PHE B 1 237 ? -27.812 -31.422 -24.5 1 95 237 PHE B N 1
ATOM 6794 C CA . PHE B 1 237 ? -26.547 -31.609 -23.797 1 95 237 PHE B CA 1
ATOM 6795 C C . PHE B 1 237 ? -25.375 -31.281 -24.703 1 95 237 PHE B C 1
ATOM 6797 O O . PHE B 1 237 ? -25.516 -31.281 -25.938 1 95 237 PHE B O 1
ATOM 6804 N N . ASP B 1 238 ? -24.359 -30.922 -24.156 1 96.94 238 ASP B N 1
ATOM 6805 C CA . ASP B 1 238 ? -23.094 -30.641 -24.828 1 96.94 238 ASP B CA 1
ATOM 6806 C C . ASP B 1 238 ? -21.922 -31.188 -24.031 1 96.94 238 ASP B C 1
ATOM 6808 O O . ASP B 1 238 ? -22.031 -31.406 -22.828 1 96.94 238 ASP B O 1
ATOM 6812 N N . PHE B 1 239 ? -20.875 -31.609 -24.703 1 97.94 239 PHE B N 1
ATOM 6813 C CA . PHE B 1 239 ? -19.656 -32.125 -24.062 1 97.94 239 PHE B CA 1
ATOM 6814 C C . PHE B 1 239 ? -18.422 -31.438 -24.672 1 97.94 239 PHE B C 1
ATOM 6816 O O . PHE B 1 239 ? -18.141 -31.594 -25.844 1 97.94 239 PHE B O 1
ATOM 6823 N N . ASP B 1 240 ? -17.75 -30.609 -23.859 1 98.06 240 ASP B N 1
ATOM 6824 C CA . ASP B 1 240 ? -16.484 -29.984 -24.219 1 98.06 240 ASP B CA 1
ATOM 6825 C C . ASP B 1 240 ? -15.32 -30.656 -23.5 1 98.06 240 ASP B C 1
ATOM 6827 O O . ASP B 1 240 ? -15.445 -31.047 -22.344 1 98.06 240 ASP B O 1
ATOM 6831 N N . PHE B 1 241 ? -14.188 -30.828 -24.188 1 97.94 241 PHE B N 1
ATOM 6832 C CA . PHE B 1 241 ? -13.062 -31.5 -23.531 1 97.94 241 PHE B CA 1
ATOM 6833 C C . PHE B 1 241 ? -11.734 -30.906 -24 1 97.94 241 PHE B C 1
ATOM 6835 O O . PHE B 1 241 ? -11.688 -30.203 -25.016 1 97.94 241 PHE B O 1
ATOM 6842 N N . ASP B 1 242 ? -10.695 -31.094 -23.219 1 98.12 242 ASP B N 1
ATOM 6843 C CA . ASP B 1 242 ? -9.352 -30.609 -23.516 1 98.12 242 ASP B CA 1
ATOM 6844 C C . ASP B 1 242 ? -8.336 -31.75 -23.438 1 98.12 242 ASP B C 1
ATOM 6846 O O . ASP B 1 242 ? -8.188 -32.406 -22.406 1 98.12 242 ASP B O 1
ATOM 6850 N N . SER B 1 243 ? -7.594 -31.969 -24.531 1 97.38 243 SER B N 1
ATOM 6851 C CA . SER B 1 243 ? -6.633 -33.062 -24.609 1 97.38 243 SER B CA 1
ATOM 6852 C C . SER B 1 243 ? -5.199 -32.531 -24.594 1 97.38 243 SER B C 1
ATOM 6854 O O . SER B 1 243 ? -4.25 -33.312 -24.766 1 97.38 243 SER B O 1
ATOM 6856 N N . GLU B 1 244 ? -5.059 -31.219 -24.391 1 96.75 244 GLU B N 1
ATOM 6857 C CA . GLU B 1 244 ? -3.73 -30.641 -24.562 1 96.75 244 GLU B CA 1
ATOM 6858 C C . GLU B 1 244 ? -3.244 -29.984 -23.266 1 96.75 244 GLU B C 1
ATOM 6860 O O . GLU B 1 244 ? -2.102 -30.203 -22.844 1 96.75 244 GLU B O 1
ATOM 6865 N N . GLN B 1 245 ? -4.074 -29.312 -22.625 1 96.31 245 GLN B N 1
ATOM 6866 C CA . GLN B 1 245 ? -3.658 -28.562 -21.453 1 96.31 245 GLN B CA 1
ATOM 6867 C C . GLN B 1 245 ? -3.777 -29.406 -20.188 1 96.31 245 GLN B C 1
ATOM 6869 O O . GLN B 1 245 ? -4.633 -30.297 -20.109 1 96.31 245 GLN B O 1
ATOM 6874 N N . GLU B 1 246 ? -2.861 -29.094 -19.281 1 95.12 246 GLU B N 1
ATOM 6875 C CA . GLU B 1 246 ? -3.016 -29.719 -17.969 1 95.12 246 GLU B CA 1
ATOM 6876 C C . GLU B 1 246 ? -4.332 -29.312 -17.312 1 95.12 246 GLU B C 1
ATOM 6878 O O . GLU B 1 246 ? -4.723 -28.156 -17.359 1 95.12 246 GLU B O 1
ATOM 6883 N N . PRO B 1 247 ? -4.957 -30.297 -16.719 1 95.5 247 PRO B N 1
ATOM 6884 C CA . PRO B 1 247 ? -6.207 -29.969 -16.031 1 95.5 247 PRO B CA 1
ATOM 6885 C C . PRO B 1 247 ? -6.027 -28.906 -14.953 1 95.5 247 PRO B C 1
ATOM 6887 O O . PRO B 1 247 ? -4.969 -28.844 -14.32 1 95.5 247 PRO B O 1
ATOM 6890 N N . THR B 1 248 ? -7.059 -28.141 -14.789 1 92.44 248 THR B N 1
ATOM 6891 C CA . THR B 1 248 ? -7.086 -27.188 -13.672 1 92.44 248 THR B CA 1
ATOM 6892 C C . THR B 1 248 ? -7.477 -27.891 -12.375 1 92.44 248 THR B C 1
ATOM 6894 O O . THR B 1 248 ? -8.617 -27.781 -11.93 1 92.44 248 THR B O 1
ATOM 6897 N N . TRP B 1 249 ? -6.512 -28.484 -11.773 1 93.06 249 TRP B N 1
ATOM 6898 C CA . TRP B 1 249 ? -6.746 -29.281 -10.57 1 93.06 249 TRP B CA 1
ATOM 6899 C C . TRP B 1 249 ? -7.098 -28.375 -9.391 1 93.06 249 TRP B C 1
ATOM 6901 O O . TRP B 1 249 ? -6.523 -27.297 -9.227 1 93.06 249 TRP B O 1
ATOM 6911 N N . ARG B 1 250 ? -8 -28.844 -8.586 1 92.44 250 ARG B N 1
ATOM 6912 C CA . ARG B 1 250 ? -8.141 -28.266 -7.254 1 92.44 250 ARG B CA 1
ATOM 6913 C C . ARG B 1 250 ? -7.094 -28.828 -6.301 1 92.44 250 ARG B C 1
ATOM 6915 O O . ARG B 1 250 ? -6.383 -28.078 -5.629 1 92.44 250 ARG B O 1
ATOM 6922 N N . ILE B 1 251 ? -7 -30.188 -6.402 1 91.12 251 ILE B N 1
ATOM 6923 C CA . ILE B 1 251 ? -5.938 -30.922 -5.727 1 91.12 251 ILE B CA 1
ATOM 6924 C C . ILE B 1 251 ? -5.184 -31.781 -6.738 1 91.12 251 ILE B C 1
ATOM 6926 O O . ILE B 1 251 ? -5.672 -32.844 -7.152 1 91.12 251 ILE B O 1
ATOM 6930 N N . PRO B 1 252 ? -3.988 -31.391 -7.027 1 89.94 252 PRO B N 1
ATOM 6931 C CA . PRO B 1 252 ? -3.246 -32.188 -8.008 1 89.94 252 PRO B CA 1
ATOM 6932 C C . PRO B 1 252 ? -2.848 -33.562 -7.469 1 89.94 252 PRO B C 1
ATOM 6934 O O . PRO B 1 252 ? -2.771 -33.75 -6.254 1 89.94 252 PRO B O 1
ATOM 6937 N N . PRO B 1 253 ? -2.646 -34.438 -8.453 1 89.38 253 PRO B N 1
ATOM 6938 C CA . PRO B 1 253 ? -2.172 -35.75 -8.023 1 89.38 253 PRO B CA 1
ATOM 6939 C C . PRO B 1 253 ? -0.898 -35.688 -7.184 1 89.38 253 PRO B C 1
ATOM 6941 O O . PRO B 1 253 ? 0.09 -35.062 -7.609 1 89.38 253 PRO B O 1
ATOM 6944 N N . ASN B 1 254 ? -1.076 -36.125 -6.023 1 75.94 254 ASN B N 1
ATOM 6945 C CA . ASN B 1 254 ? 0.093 -36.062 -5.152 1 75.94 254 ASN B CA 1
ATOM 6946 C C . ASN B 1 254 ? 0.201 -37.281 -4.262 1 75.94 254 ASN B C 1
ATOM 6948 O O . ASN B 1 254 ? -0.712 -38.125 -4.223 1 75.94 254 ASN B O 1
ATOM 6952 N N . GLU B 1 255 ? 1.324 -37.625 -3.93 1 61.31 255 GLU B N 1
ATOM 6953 C CA . GLU B 1 2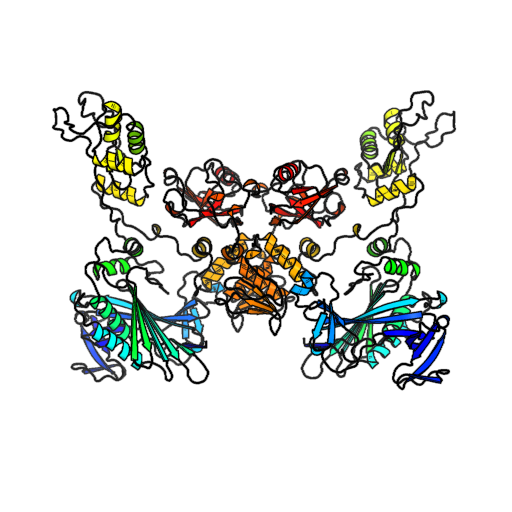55 ? 1.602 -38.656 -2.922 1 61.31 255 GLU B CA 1
ATOM 6954 C C . GLU B 1 255 ? 2.342 -38.062 -1.727 1 61.31 255 GLU B C 1
ATOM 6956 O O . GLU B 1 255 ? 3.49 -37.625 -1.851 1 61.31 255 GLU B O 1
ATOM 6961 N N . GLY B 1 256 ? 1.706 -38.094 -0.604 1 54.66 256 GLY B N 1
ATOM 6962 C CA . GLY B 1 256 ? 2.316 -37.562 0.597 1 54.66 256 GLY B CA 1
ATOM 6963 C C . GLY B 1 256 ? 2.621 -36.062 0.487 1 54.66 256 GLY B C 1
ATOM 6964 O O . GLY B 1 256 ? 3.672 -35.625 0.94 1 54.66 256 GLY B O 1
ATOM 6965 N N . GLY B 1 257 ? 1.832 -35.375 -0.233 1 55.91 257 GLY B N 1
ATOM 6966 C CA . GLY B 1 257 ? 2.016 -33.938 -0.363 1 55.91 257 GLY B CA 1
ATOM 6967 C C . GLY B 1 257 ? 2.859 -33.562 -1.563 1 55.91 257 GLY B C 1
ATOM 6968 O O . GLY B 1 257 ? 3.027 -32.375 -1.854 1 55.91 257 GLY B O 1
ATOM 6969 N N . LYS B 1 258 ? 3.482 -34.594 -2.223 1 59.97 258 LYS B N 1
ATOM 6970 C CA . LYS B 1 258 ? 4.336 -34.312 -3.369 1 59.97 258 LYS B CA 1
ATOM 6971 C C . LYS B 1 258 ? 3.719 -34.844 -4.66 1 59.97 258 LYS B C 1
ATOM 6973 O O . LYS B 1 258 ? 3.002 -35.844 -4.648 1 59.97 258 LYS B O 1
ATOM 6978 N N . PRO B 1 259 ? 3.928 -34 -5.645 1 60.34 259 PRO B N 1
ATOM 6979 C CA . PRO B 1 259 ? 3.418 -34.469 -6.93 1 60.34 259 PRO B CA 1
ATOM 6980 C C . PRO B 1 259 ? 3.84 -35.906 -7.234 1 60.34 259 PRO B C 1
ATOM 6982 O O . PRO B 1 259 ? 4.969 -36.312 -6.934 1 60.34 259 PRO B O 1
ATOM 6985 N N . SER B 1 260 ? 2.912 -36.812 -7.566 1 70.62 260 SER B N 1
ATOM 6986 C CA . SER B 1 260 ? 3.182 -38.219 -7.867 1 70.62 260 SER B CA 1
ATOM 6987 C C . SER B 1 260 ? 3.398 -38.406 -9.367 1 70.62 260 SER B C 1
ATOM 6989 O O . SER B 1 260 ? 2.461 -38.312 -10.156 1 70.62 260 SER B O 1
ATOM 6991 N N . PRO B 1 261 ? 4.633 -38.594 -9.742 1 78.75 261 PRO B N 1
ATOM 6992 C CA . PRO B 1 261 ? 4.883 -38.875 -11.148 1 78.75 261 PRO B CA 1
ATOM 6993 C C . PRO B 1 261 ? 4.172 -40.156 -11.625 1 78.75 261 PRO B C 1
ATOM 6995 O O . PRO B 1 261 ? 3.969 -40.344 -12.82 1 78.75 261 PRO B O 1
ATOM 6998 N N . ARG B 1 262 ? 3.742 -40.875 -10.719 1 87.38 262 ARG B N 1
ATOM 6999 C CA . ARG B 1 262 ? 3.162 -42.188 -11.055 1 87.38 262 ARG B CA 1
ATOM 7000 C C . ARG B 1 262 ? 1.868 -42 -11.844 1 87.38 262 ARG B C 1
ATOM 7002 O O . ARG B 1 262 ? 1.661 -42.688 -12.859 1 87.38 262 ARG B O 1
ATOM 7009 N N . ALA B 1 263 ? 1.063 -41.125 -11.422 1 91.81 263 ALA B N 1
ATOM 7010 C CA . ALA B 1 263 ? -0.223 -40.938 -12.078 1 91.81 263 ALA B CA 1
ATOM 7011 C C . ALA B 1 263 ? -0.031 -40.469 -13.523 1 91.81 263 ALA B C 1
ATOM 7013 O O . ALA B 1 263 ? -0.746 -40.906 -14.422 1 91.81 263 ALA B O 1
ATOM 7014 N N . TYR B 1 264 ? 0.909 -39.656 -13.703 1 94.19 264 TYR B N 1
ATOM 7015 C CA . TYR B 1 264 ? 1.154 -39.125 -15.031 1 94.19 264 TYR B CA 1
ATOM 7016 C C . TYR B 1 264 ? 1.76 -40.188 -15.953 1 94.19 264 TYR B C 1
ATOM 7018 O O . TYR B 1 264 ? 1.394 -40.281 -17.125 1 94.19 264 TYR B O 1
ATOM 7026 N N . ALA B 1 265 ? 2.68 -40.938 -15.406 1 93.38 265 ALA B N 1
ATOM 7027 C CA . ALA B 1 265 ? 3.242 -42.062 -16.172 1 93.38 265 ALA B CA 1
ATOM 7028 C C . ALA B 1 265 ? 2.168 -43.094 -16.516 1 93.38 265 ALA B C 1
ATOM 7030 O O . ALA B 1 265 ? 2.154 -43.625 -17.625 1 93.38 265 ALA B O 1
ATOM 7031 N N . ALA B 1 266 ? 1.291 -43.312 -15.562 1 93.12 266 ALA B N 1
ATOM 7032 C CA . ALA B 1 266 ? 0.199 -44.281 -15.781 1 93.12 266 ALA B CA 1
ATOM 7033 C C . ALA B 1 266 ? -0.716 -43.812 -16.906 1 93.12 266 ALA B C 1
ATOM 7035 O O . ALA B 1 266 ? -1.248 -44.625 -17.656 1 93.12 266 ALA B O 1
ATOM 7036 N N . GLU B 1 267 ? -0.906 -42.562 -17.016 1 95.5 267 GLU B N 1
ATOM 7037 C CA . GLU B 1 267 ? -1.736 -42 -18.078 1 95.5 267 GLU B CA 1
ATOM 7038 C C . GLU B 1 267 ? -1.219 -42.406 -19.453 1 95.5 267 GLU B C 1
ATOM 7040 O O . GLU B 1 267 ? -1.997 -42.812 -20.312 1 95.5 267 GLU B O 1
ATOM 7045 N N . LEU B 1 268 ? 0.052 -42.344 -19.641 1 95.31 268 LEU B N 1
ATOM 7046 C CA . LEU B 1 268 ? 0.657 -42.656 -20.922 1 95.31 268 LEU B CA 1
ATOM 7047 C C . LEU B 1 268 ? 0.682 -44.156 -21.172 1 95.31 268 LEU B C 1
ATOM 7049 O O . LEU B 1 268 ? 0.632 -44.594 -22.312 1 95.31 268 LEU B O 1
ATOM 7053 N N . ALA B 1 269 ? 0.759 -44.906 -20.109 1 93 269 ALA B N 1
ATOM 7054 C CA . ALA B 1 269 ? 0.72 -46.344 -20.234 1 93 269 ALA B CA 1
ATOM 7055 C C . ALA B 1 269 ? -0.668 -46.844 -20.656 1 93 269 ALA B C 1
ATOM 7057 O O . ALA B 1 269 ? -0.797 -47.75 -21.484 1 93 269 ALA B O 1
ATOM 7058 N N . VAL B 1 270 ? -1.666 -46.219 -20.094 1 94.06 270 VAL B N 1
ATOM 7059 C CA . VAL B 1 270 ? -3.047 -46.625 -20.328 1 94.06 270 VAL B CA 1
ATOM 7060 C C . VAL B 1 270 ? -3.531 -46.031 -21.656 1 94.06 270 VAL B C 1
ATOM 7062 O O . VAL B 1 270 ? -4.25 -46.688 -22.406 1 94.06 270 VAL B O 1
ATOM 7065 N N . PHE B 1 271 ? -3.15 -44.781 -21.875 1 96.62 271 PHE B N 1
ATOM 7066 C CA . PHE B 1 271 ? -3.555 -44.094 -23.094 1 96.62 271 PHE B CA 1
ATOM 7067 C C . PHE B 1 271 ? -2.338 -43.562 -23.859 1 96.62 271 PHE B C 1
ATOM 7069 O O . PHE B 1 271 ? -2.049 -42.375 -23.844 1 96.62 271 PHE B O 1
ATOM 7076 N N . PRO B 1 272 ? -1.753 -44.469 -24.578 1 95.31 272 PRO B N 1
ATOM 7077 C CA . PRO B 1 272 ? -0.549 -44.062 -25.297 1 95.31 272 PRO B CA 1
ATOM 7078 C C . PRO B 1 272 ? -0.832 -43 -26.359 1 95.31 272 PRO B C 1
ATOM 7080 O O . PRO B 1 272 ? -1.951 -42.938 -26.875 1 95.31 272 PRO B O 1
ATOM 7083 N N . ARG B 1 273 ? 0.069 -42.219 -26.562 1 95.88 273 ARG B N 1
ATOM 7084 C CA . ARG B 1 273 ? 0.079 -41.156 -27.562 1 95.88 273 ARG B CA 1
ATOM 7085 C C . ARG B 1 273 ? 1.345 -41.219 -28.422 1 95.88 273 ARG B C 1
ATOM 7087 O O . ARG B 1 273 ? 2.369 -41.75 -27.969 1 95.88 273 ARG B O 1
ATOM 7094 N N . ASP B 1 274 ? 1.123 -40.719 -29.703 1 95.12 274 ASP B N 1
ATOM 7095 C CA . ASP B 1 274 ? 2.354 -40.469 -30.438 1 95.12 274 ASP B CA 1
ATOM 7096 C C . ASP B 1 274 ? 3.244 -39.469 -29.719 1 95.12 274 ASP B C 1
ATOM 7098 O O . ASP B 1 274 ? 2.75 -38.5 -29.125 1 95.12 274 ASP B O 1
ATOM 7102 N N . LYS B 1 275 ? 4.484 -39.688 -29.875 1 92.44 275 LYS B N 1
ATOM 7103 C CA . LYS B 1 275 ? 5.453 -38.844 -29.172 1 92.44 275 LYS B CA 1
ATOM 7104 C C . LYS B 1 275 ? 5.223 -37.344 -29.484 1 92.44 275 LYS B C 1
ATOM 7106 O O . LYS B 1 275 ? 5.332 -36.5 -28.594 1 92.44 275 LYS B O 1
ATOM 7111 N N . LYS B 1 276 ? 4.902 -37.031 -30.656 1 91.5 276 LYS B N 1
ATOM 7112 C CA . LYS B 1 276 ? 4.738 -35.656 -31.078 1 91.5 276 LYS B CA 1
ATOM 7113 C C . LYS B 1 276 ? 3.494 -35.031 -30.438 1 91.5 276 LYS B C 1
ATOM 7115 O O . LYS B 1 276 ? 3.361 -33.812 -30.391 1 91.5 276 LYS B O 1
ATOM 7120 N N . HIS B 1 277 ? 2.654 -35.875 -29.984 1 95.5 277 HIS B N 1
ATOM 7121 C CA . HIS B 1 277 ? 1.386 -35.375 -29.469 1 95.5 277 HIS B CA 1
ATOM 7122 C C . HIS B 1 277 ? 1.343 -35.469 -27.938 1 95.5 277 HIS B C 1
ATOM 7124 O O . HIS B 1 277 ? 0.277 -35.312 -27.344 1 95.5 277 HIS B O 1
ATOM 7130 N N . VAL B 1 278 ? 2.438 -35.781 -27.297 1 96.75 278 VAL B N 1
ATOM 7131 C CA . VAL B 1 278 ? 2.512 -35.719 -25.844 1 96.75 278 VAL B CA 1
ATOM 7132 C C . VAL B 1 278 ? 2.77 -34.281 -25.391 1 96.75 278 VAL B C 1
ATOM 7134 O O . VAL B 1 278 ? 3.824 -33.719 -25.688 1 96.75 278 VAL B O 1
ATOM 7137 N N . PRO B 1 279 ? 1.824 -33.719 -24.703 1 96.31 279 PRO B N 1
ATOM 7138 C CA . PRO B 1 279 ? 2.049 -32.344 -24.25 1 96.31 279 PRO B CA 1
ATOM 7139 C C . PRO B 1 279 ? 3.297 -32.219 -23.375 1 96.31 279 PRO B C 1
ATOM 7141 O O . PRO B 1 279 ? 3.646 -33.156 -22.641 1 96.31 279 PRO B O 1
ATOM 7144 N N . ALA B 1 280 ? 3.885 -31.031 -23.328 1 94.25 280 ALA B N 1
ATOM 7145 C CA . ALA B 1 280 ? 5.133 -30.781 -22.609 1 94.25 280 ALA B CA 1
ATOM 7146 C C . ALA B 1 280 ? 4.965 -31.031 -21.109 1 94.25 280 ALA B C 1
ATOM 7148 O O . ALA B 1 280 ? 5.844 -31.609 -20.469 1 94.25 280 ALA B O 1
ATOM 7149 N N . TRP B 1 281 ? 3.859 -30.594 -20.531 1 94.5 281 TRP B N 1
ATOM 7150 C CA . TRP B 1 281 ? 3.637 -30.75 -19.109 1 94.5 281 TRP B CA 1
ATOM 7151 C C . TRP B 1 281 ? 3.555 -32.219 -18.734 1 94.5 281 TRP B C 1
ATOM 7153 O O . TRP B 1 281 ? 4.078 -32.656 -17.703 1 94.5 281 TRP B O 1
ATOM 7163 N N . LEU B 1 282 ? 2.895 -33.031 -19.516 1 95.69 282 LEU B N 1
ATOM 7164 C CA . LEU B 1 282 ? 2.744 -34.438 -19.25 1 95.69 282 LEU B CA 1
ATOM 7165 C C . LEU B 1 282 ? 4.078 -35.156 -19.391 1 95.69 282 LEU B C 1
ATOM 7167 O O . LEU B 1 282 ? 4.395 -36.062 -18.594 1 95.69 282 LEU B O 1
ATOM 7171 N N . SER B 1 283 ? 4.832 -34.781 -20.422 1 94.94 283 SER B N 1
ATOM 7172 C CA . SER B 1 283 ? 6.152 -35.375 -20.625 1 94.94 283 SER B CA 1
ATOM 7173 C C . SER B 1 283 ? 7.051 -35.125 -19.406 1 94.94 283 SER B C 1
ATOM 7175 O O . SER B 1 283 ? 7.707 -36.062 -18.922 1 94.94 283 SER B O 1
ATOM 7177 N N . ALA B 1 284 ? 7.051 -33.938 -18.922 1 93.62 284 ALA B N 1
ATOM 7178 C CA . ALA B 1 284 ? 7.895 -33.562 -17.781 1 93.62 284 ALA B CA 1
ATOM 7179 C C . ALA B 1 284 ? 7.441 -34.281 -16.5 1 93.62 284 ALA B C 1
ATOM 7181 O O . ALA B 1 284 ? 8.258 -34.875 -15.797 1 93.62 284 ALA B O 1
ATOM 7182 N N . LYS B 1 285 ? 6.219 -34.281 -16.234 1 93.25 285 LYS B N 1
ATOM 7183 C CA . LYS B 1 285 ? 5.699 -34.844 -14.984 1 93.25 285 LYS B CA 1
ATOM 7184 C C . LYS B 1 285 ? 5.75 -36.375 -15.008 1 93.25 285 LYS B C 1
ATOM 7186 O O . LYS B 1 285 ? 5.844 -37 -13.953 1 93.25 285 LYS B O 1
ATOM 7191 N N . ALA B 1 286 ? 5.684 -36.938 -16.188 1 93.69 286 ALA B N 1
ATOM 7192 C CA . ALA B 1 286 ? 5.785 -38.375 -16.328 1 93.69 286 ALA B CA 1
ATOM 7193 C C . ALA B 1 286 ? 7.246 -38.844 -16.297 1 93.69 286 ALA B C 1
ATOM 7195 O O . ALA B 1 286 ? 7.531 -40.031 -16.266 1 93.69 286 ALA B O 1
ATOM 7196 N N . GLY B 1 287 ? 8.156 -37.938 -16.391 1 92.94 287 GLY B N 1
ATOM 7197 C CA . GLY B 1 287 ? 9.57 -38.25 -16.344 1 92.94 287 GLY B CA 1
ATOM 7198 C C . GLY B 1 287 ? 10.102 -38.812 -17.641 1 92.94 287 GLY B C 1
ATOM 7199 O O . GLY B 1 287 ? 10.992 -39.656 -17.656 1 92.94 287 GLY B O 1
ATOM 7200 N N . LEU B 1 288 ? 9.508 -38.406 -18.703 1 94.12 288 LEU B N 1
ATOM 7201 C CA . LEU B 1 288 ? 9.977 -38.844 -20.016 1 94.12 288 LEU B CA 1
ATOM 7202 C C . LEU B 1 288 ? 11.211 -38.062 -20.453 1 94.12 288 LEU B C 1
ATOM 7204 O O . LEU B 1 288 ? 11.336 -36.875 -20.141 1 94.12 288 LEU B O 1
ATOM 7208 N N . PRO B 1 289 ? 12.094 -38.812 -21.109 1 95.25 289 PRO B N 1
ATOM 7209 C CA . PRO B 1 289 ? 13.195 -38.031 -21.703 1 95.25 289 PRO B CA 1
ATOM 7210 C C . PRO B 1 289 ? 12.742 -37.125 -22.828 1 95.25 289 PRO B C 1
ATOM 7212 O O . PRO B 1 289 ? 11.641 -37.281 -23.359 1 95.25 289 PRO B O 1
ATOM 7215 N N . LEU B 1 290 ? 13.602 -36.219 -23.172 1 94.81 290 LEU B N 1
ATOM 7216 C CA . LEU B 1 290 ? 13.305 -35.344 -24.297 1 94.81 290 LEU B CA 1
ATOM 7217 C C . LEU B 1 290 ? 13.195 -36.125 -25.594 1 94.81 290 LEU B C 1
ATOM 7219 O O . LEU B 1 290 ? 13.961 -37.062 -25.828 1 94.81 290 LEU B O 1
ATOM 7223 N N . ASP B 1 291 ? 12.18 -35.688 -26.422 1 91.62 291 ASP B N 1
ATOM 7224 C CA . ASP B 1 291 ? 12.016 -36.281 -27.734 1 91.62 291 ASP B CA 1
ATOM 7225 C C . ASP B 1 291 ? 12.75 -35.5 -28.812 1 91.62 291 ASP B C 1
ATOM 7227 O O . ASP B 1 291 ? 12.125 -34.812 -29.625 1 91.62 291 ASP B O 1
ATOM 7231 N N . VAL B 1 292 ? 14 -35.656 -28.781 1 92.38 292 VAL B N 1
ATOM 7232 C CA . VAL B 1 292 ? 14.82 -34.938 -29.734 1 92.38 292 VAL B CA 1
ATOM 7233 C C . VAL B 1 292 ? 15.68 -35.906 -30.531 1 92.38 292 VAL B C 1
ATOM 7235 O O . VAL B 1 292 ? 16.109 -36.938 -29.984 1 92.38 292 VAL B O 1
ATOM 7238 N N . VAL B 1 293 ? 15.773 -35.656 -31.781 1 93.25 293 VAL B N 1
ATOM 7239 C CA . VAL B 1 293 ? 16.641 -36.469 -32.656 1 93.25 293 VAL B CA 1
ATOM 7240 C C . VAL B 1 293 ? 17.828 -35.625 -33.094 1 93.25 293 VAL B C 1
ATOM 7242 O O . VAL B 1 293 ? 17.656 -34.562 -33.688 1 93.25 293 VAL B O 1
ATOM 7245 N N . PHE B 1 294 ? 19 -36.156 -32.75 1 96.56 294 PHE B N 1
ATOM 7246 C CA . PHE B 1 294 ? 20.203 -35.438 -33.125 1 96.56 294 PHE B CA 1
ATOM 7247 C C . PHE B 1 294 ? 20.766 -35.969 -34.438 1 96.56 294 PHE B C 1
ATOM 7249 O O . PHE B 1 294 ? 20.766 -37.188 -34.688 1 96.56 294 PHE B O 1
ATOM 7256 N N . ARG B 1 295 ? 21.234 -35.094 -35.25 1 97.25 295 ARG B N 1
ATOM 7257 C CA . ARG B 1 295 ? 22.016 -35.469 -36.438 1 97.25 295 ARG B CA 1
ATOM 7258 C C . ARG B 1 295 ? 23.516 -35.438 -36.125 1 97.25 295 ARG B C 1
ATOM 7260 O O . ARG B 1 295 ? 24.031 -34.438 -35.625 1 97.25 295 ARG B O 1
ATOM 7267 N N . HIS B 1 296 ? 24.156 -36.5 -36.438 1 96.69 296 HIS B N 1
ATOM 7268 C CA . HIS B 1 296 ? 25.578 -36.594 -36.156 1 96.69 296 HIS B CA 1
ATOM 7269 C C . HIS B 1 296 ? 26.406 -36.281 -37.375 1 96.69 296 HIS B C 1
ATOM 7271 O O . HIS B 1 296 ? 26.234 -36.906 -38.438 1 96.69 296 HIS B O 1
ATOM 7277 N N . ALA B 1 297 ? 27.281 -35.375 -37.219 1 97.25 297 ALA B N 1
ATOM 7278 C CA . ALA B 1 297 ? 28.125 -35 -38.344 1 97.25 297 ALA B CA 1
ATOM 7279 C C . ALA B 1 297 ? 29.344 -35.938 -38.469 1 97.25 297 ALA B C 1
ATOM 7281 O O . ALA B 1 297 ? 29.969 -36.25 -37.438 1 97.25 297 ALA B O 1
ATOM 7282 N N . LYS B 1 298 ? 29.625 -36.25 -39.688 1 95.75 298 LYS B N 1
ATOM 7283 C CA . LYS B 1 298 ? 30.812 -37.062 -39.969 1 95.75 298 LYS B CA 1
ATOM 7284 C C . LYS B 1 298 ? 32.031 -36.156 -40.156 1 95.75 298 LYS B C 1
ATOM 7286 O O . LYS B 1 298 ? 31.938 -35.094 -40.75 1 95.75 298 LYS B O 1
ATOM 7291 N N . VAL B 1 299 ? 33.125 -36.656 -39.625 1 95.38 299 VAL B N 1
ATOM 7292 C CA . VAL B 1 299 ? 34.375 -35.875 -39.781 1 95.38 299 VAL B CA 1
ATOM 7293 C C . VAL B 1 299 ? 34.844 -35.969 -41.219 1 95.38 299 VAL B C 1
ATOM 7295 O O . VAL B 1 299 ? 35.25 -34.938 -41.812 1 95.38 299 VAL B O 1
ATOM 7298 N N . VAL B 1 300 ? 34.875 -37.188 -41.75 1 94.94 300 VAL B N 1
ATOM 7299 C CA . VAL B 1 300 ? 35.25 -37.438 -43.156 1 94.94 300 VAL B CA 1
ATOM 7300 C C . VAL B 1 300 ? 34.219 -38.375 -43.781 1 94.94 300 VAL B C 1
ATOM 7302 O O . VAL B 1 300 ? 33.375 -38.969 -43.094 1 94.94 300 VAL B O 1
ATOM 7305 N N . ASP B 1 301 ? 34.25 -38.469 -45.125 1 94.25 301 ASP B N 1
ATOM 7306 C CA . ASP B 1 301 ? 33.281 -39.312 -45.812 1 94.25 301 ASP B CA 1
ATOM 7307 C C . ASP B 1 301 ? 33.625 -40.781 -45.625 1 94.25 301 ASP B C 1
ATOM 7309 O O . ASP B 1 301 ? 32.75 -41.625 -45.5 1 94.25 301 ASP B O 1
ATOM 7313 N N . ALA B 1 302 ? 34.906 -41.094 -45.719 1 91.88 302 ALA B N 1
ATOM 7314 C CA . ALA B 1 302 ? 35.406 -42.469 -45.469 1 91.88 302 ALA B CA 1
ATOM 7315 C C . ALA B 1 302 ? 36.844 -42.438 -44.969 1 91.88 302 ALA B C 1
ATOM 7317 O O . ALA B 1 302 ? 37.625 -41.594 -45.375 1 91.88 302 ALA B O 1
ATOM 7318 N N . HIS B 1 303 ? 37.062 -43.344 -44.031 1 89.19 303 HIS B N 1
ATOM 7319 C CA . HIS B 1 303 ? 38.406 -43.469 -43.5 1 89.19 303 HIS B CA 1
ATOM 7320 C C . HIS B 1 303 ? 38.719 -44.906 -43.125 1 89.19 303 HIS B C 1
ATOM 7322 O O . HIS B 1 303 ? 38.094 -45.469 -42.219 1 89.19 303 HIS B O 1
ATOM 7328 N N . ASN B 1 304 ? 39.562 -45.5 -43.875 1 84.38 304 ASN B N 1
ATOM 7329 C CA . ASN B 1 304 ? 40.125 -46.812 -43.531 1 84.38 304 ASN B CA 1
ATOM 7330 C C . ASN B 1 304 ? 41.5 -46.688 -42.875 1 84.38 304 ASN B C 1
ATOM 7332 O O . ASN B 1 304 ? 42.281 -45.812 -43.219 1 84.38 304 ASN B O 1
ATOM 7336 N N . GLU B 1 305 ? 41.688 -47.531 -41.875 1 80.88 305 GLU B N 1
ATOM 7337 C CA . GLU B 1 305 ? 42.969 -47.5 -41.156 1 80.88 305 GLU B CA 1
ATOM 7338 C C . GLU B 1 305 ? 44.156 -47.625 -42.094 1 80.88 305 GLU B C 1
ATOM 7340 O O . GLU B 1 305 ? 44.188 -48.5 -42.938 1 80.88 305 GLU B O 1
ATOM 7345 N N . GLY B 1 306 ? 45 -46.688 -41.969 1 78.38 306 GLY B N 1
ATOM 7346 C CA . GLY B 1 306 ? 46.219 -46.75 -42.75 1 78.38 306 GLY B CA 1
ATOM 7347 C C . GLY B 1 306 ? 46.125 -46 -44.062 1 78.38 306 GLY B C 1
ATOM 7348 O O . GLY B 1 306 ? 47.156 -45.812 -44.75 1 78.38 306 GLY B O 1
ATOM 7349 N N . GLU B 1 307 ? 44.938 -45.656 -44.531 1 85.44 307 GLU B N 1
ATOM 7350 C CA . GLU B 1 307 ? 44.719 -44.938 -45.781 1 85.44 307 GLU B CA 1
ATOM 7351 C C . GLU B 1 307 ? 44.375 -43.469 -45.531 1 85.44 307 GLU B C 1
ATOM 7353 O O . GLU B 1 307 ? 44 -43.125 -44.406 1 85.44 307 GLU B O 1
ATOM 7358 N N . ARG B 1 308 ? 44.656 -42.719 -46.562 1 88.69 308 ARG B N 1
ATOM 7359 C CA . ARG B 1 308 ? 44.25 -41.312 -46.438 1 88.69 308 ARG B CA 1
ATOM 7360 C C . ARG B 1 308 ? 42.75 -41.188 -46.406 1 88.69 308 ARG B C 1
ATOM 7362 O O . ARG B 1 308 ? 42.031 -41.812 -47.188 1 88.69 308 ARG B O 1
ATOM 7369 N N . PRO B 1 309 ? 42.219 -40.281 -45.469 1 93.06 309 PRO B N 1
ATOM 7370 C CA . PRO B 1 309 ? 40.75 -40.094 -45.406 1 93.06 309 PRO B CA 1
ATOM 7371 C C . PRO B 1 309 ? 40.188 -39.531 -46.719 1 93.06 309 PRO B C 1
ATOM 7373 O O . PRO B 1 309 ? 40.844 -38.719 -47.375 1 93.06 309 PRO B O 1
ATOM 7376 N N . VAL B 1 310 ? 39.031 -39.969 -47.062 1 93.38 310 VAL B N 1
ATOM 7377 C CA . VAL B 1 310 ? 38.375 -39.531 -48.312 1 93.38 310 VAL B CA 1
ATOM 7378 C C . VAL B 1 310 ? 37.344 -38.438 -47.969 1 93.38 310 VAL B C 1
ATOM 7380 O O . VAL B 1 310 ? 36.531 -38.594 -47.094 1 93.38 310 VAL B O 1
ATOM 7383 N N . VAL B 1 311 ? 37.438 -37.281 -48.625 1 93.81 311 VAL B N 1
ATOM 7384 C CA . VAL B 1 311 ? 36.5 -36.156 -48.5 1 93.81 311 VAL B CA 1
ATOM 7385 C C . VAL B 1 311 ? 36.062 -35.688 -49.875 1 93.81 311 VAL B C 1
ATOM 7387 O O . VAL B 1 311 ? 36.875 -35.188 -50.656 1 93.81 311 VAL B O 1
ATOM 7390 N N . THR B 1 312 ? 34.844 -35.938 -50.25 1 92.75 312 THR B N 1
ATOM 7391 C CA . THR B 1 312 ? 34.312 -35.562 -51.562 1 92.75 312 THR B CA 1
ATOM 7392 C C . THR B 1 312 ? 33.312 -34.406 -51.438 1 92.75 312 THR B C 1
ATOM 7394 O O . THR B 1 312 ? 32.531 -34.156 -52.344 1 92.75 312 THR B O 1
ATOM 7397 N N . ARG B 1 313 ? 33.375 -33.625 -50.5 1 94.88 313 ARG B N 1
ATOM 7398 C CA . ARG B 1 313 ? 32.438 -32.531 -50.188 1 94.88 313 ARG B CA 1
ATOM 7399 C C . ARG B 1 313 ? 32.906 -31.234 -50.812 1 94.88 313 ARG B C 1
ATOM 7401 O O . ARG B 1 313 ? 34.094 -31 -50.938 1 94.88 313 ARG B O 1
ATOM 7408 N N . PRO B 1 314 ? 31.938 -30.375 -51.281 1 94.44 314 PRO B N 1
ATOM 7409 C CA . PRO B 1 314 ? 32.344 -29.062 -51.781 1 94.44 314 PRO B CA 1
ATOM 7410 C C . PRO B 1 314 ? 33 -28.188 -50.719 1 94.44 314 PRO B C 1
ATOM 7412 O O . PRO B 1 314 ? 32.562 -28.188 -49.562 1 94.44 314 PRO B O 1
ATOM 7415 N N . PRO B 1 315 ? 34 -27.438 -51.156 1 94.69 315 PRO B N 1
ATOM 7416 C CA . PRO B 1 315 ? 34.656 -26.547 -50.188 1 94.69 315 PRO B CA 1
ATOM 7417 C C . PRO B 1 315 ? 33.75 -25.438 -49.688 1 94.69 315 PRO B C 1
ATOM 7419 O O . PRO B 1 315 ? 32.812 -25.016 -50.406 1 94.69 315 PRO B O 1
ATOM 7422 N N . VAL B 1 316 ? 33.938 -25 -48.406 1 96.31 316 VAL B N 1
ATOM 7423 C CA . VAL B 1 316 ? 33.219 -23.859 -47.844 1 96.31 316 VAL B CA 1
ATOM 7424 C C . VAL B 1 316 ? 33.688 -22.578 -48.531 1 96.31 316 VAL B C 1
ATOM 7426 O O . VAL B 1 316 ? 34.875 -22.328 -48.625 1 96.31 316 VAL B O 1
ATOM 7429 N N . PRO B 1 317 ? 32.75 -21.828 -49.062 1 95 317 PRO B N 1
ATOM 7430 C CA . PRO B 1 317 ? 33.156 -20.547 -49.625 1 95 317 PRO B CA 1
ATOM 7431 C C . PRO B 1 317 ? 34.062 -19.734 -48.688 1 95 317 PRO B C 1
ATOM 7433 O O . PRO B 1 317 ? 33.781 -19.672 -47.5 1 95 317 PRO B O 1
ATOM 7436 N N . PRO B 1 318 ? 35.031 -19.047 -49.25 1 94 318 PRO B N 1
ATOM 7437 C CA . PRO B 1 318 ? 36 -18.344 -48.406 1 94 318 PRO B CA 1
ATOM 7438 C C . PRO B 1 318 ? 35.375 -17.266 -47.562 1 94 318 PRO B C 1
ATOM 7440 O O . PRO B 1 318 ? 35.812 -17.031 -46.406 1 94 318 PRO B O 1
ATOM 7443 N N . ASP B 1 319 ? 34.375 -16.703 -47.969 1 95 319 ASP B N 1
ATOM 7444 C CA . ASP B 1 319 ? 33.719 -15.617 -47.25 1 95 319 ASP B CA 1
ATOM 7445 C C . ASP B 1 319 ? 32.906 -16.156 -46.094 1 95 319 ASP B C 1
ATOM 7447 O O . ASP B 1 319 ? 32.531 -15.398 -45.188 1 95 319 ASP B O 1
ATOM 7451 N N . GLN B 1 320 ? 32.719 -17.469 -46.062 1 96.19 320 GLN B N 1
ATOM 7452 C CA . GLN B 1 320 ? 31.859 -18.047 -45.031 1 96.19 320 GLN B CA 1
ATOM 7453 C C . GLN B 1 320 ? 32.656 -18.875 -44.031 1 96.19 320 GLN B C 1
ATOM 7455 O O . GLN B 1 320 ? 32.125 -19.312 -43 1 96.19 320 GLN B O 1
ATOM 7460 N N . VAL B 1 321 ? 33.906 -19.047 -44.281 1 96.25 321 VAL B N 1
ATOM 7461 C CA . VAL B 1 321 ? 34.719 -19.938 -43.5 1 96.25 321 VAL B CA 1
ATOM 7462 C C . VAL B 1 321 ? 34.781 -19.422 -42.031 1 96.25 321 VAL B C 1
ATOM 7464 O O . VAL B 1 321 ? 34.625 -20.203 -41.094 1 96.25 321 VAL B O 1
ATOM 7467 N N . ARG B 1 322 ? 34.906 -18.156 -41.906 1 96.19 322 ARG B N 1
ATOM 7468 C CA . ARG B 1 322 ? 35 -17.594 -40.562 1 96.19 322 ARG B CA 1
ATOM 7469 C C . ARG B 1 322 ? 33.719 -17.812 -39.781 1 96.19 322 ARG B C 1
ATOM 7471 O O . ARG B 1 322 ? 33.75 -18.203 -38.625 1 96.19 322 ARG B O 1
ATOM 7478 N N . GLY B 1 323 ? 32.625 -17.516 -40.406 1 96.69 323 GLY B N 1
ATOM 7479 C CA . GLY B 1 323 ? 31.328 -17.703 -39.75 1 96.69 323 GLY B CA 1
ATOM 7480 C C . GLY B 1 323 ? 31.047 -19.156 -39.375 1 96.69 323 GLY B C 1
ATOM 7481 O O . GLY B 1 323 ? 30.531 -19.422 -38.281 1 96.69 323 GLY B O 1
ATOM 7482 N N . VAL B 1 324 ? 31.469 -20.016 -40.219 1 97.44 324 VAL B N 1
ATOM 7483 C CA . VAL B 1 324 ? 31.25 -21.438 -40 1 97.44 324 VAL B CA 1
ATOM 7484 C C . VAL B 1 324 ? 32.125 -21.891 -38.812 1 97.44 324 VAL B C 1
ATOM 7486 O O . VAL B 1 324 ? 31.656 -22.594 -37.938 1 97.44 324 VAL B O 1
ATOM 7489 N N . LEU B 1 325 ? 33.375 -21.484 -38.812 1 97.25 325 LEU B N 1
ATOM 7490 C CA . LEU B 1 325 ? 34.281 -21.859 -37.75 1 97.25 325 LEU B CA 1
ATOM 7491 C C . LEU B 1 325 ? 33.781 -21.312 -36.406 1 97.25 325 LEU B C 1
ATOM 7493 O O . LEU B 1 325 ? 33.781 -22.031 -35.406 1 97.25 325 LEU B O 1
ATOM 7497 N N . ASP B 1 326 ? 33.344 -20.125 -36.438 1 96.19 326 ASP B N 1
ATOM 7498 C CA . ASP B 1 326 ? 32.844 -19.516 -35.219 1 96.19 326 ASP B CA 1
ATOM 7499 C C . ASP B 1 326 ? 31.625 -20.281 -34.656 1 96.19 326 ASP B C 1
ATOM 7501 O O . ASP B 1 326 ? 31.547 -20.547 -33.469 1 96.19 326 ASP B O 1
ATOM 7505 N N . TYR B 1 327 ? 30.766 -20.578 -35.5 1 96.88 327 TYR B N 1
ATOM 7506 C CA . TYR B 1 327 ? 29.578 -21.328 -35.094 1 96.88 327 TYR B CA 1
ATOM 7507 C C . TYR B 1 327 ? 29.969 -22.672 -34.5 1 96.88 327 TYR B C 1
ATOM 7509 O O . TYR B 1 327 ? 29.453 -23.047 -33.438 1 96.88 327 TYR B O 1
ATOM 7517 N N . LEU B 1 328 ? 30.828 -23.359 -35.094 1 97.25 328 LEU B N 1
ATOM 7518 C CA . LEU B 1 328 ? 31.203 -24.719 -34.688 1 97.25 328 LEU B CA 1
ATOM 7519 C C . LEU B 1 328 ? 31.953 -24.703 -33.375 1 97.25 328 LEU B C 1
ATOM 7521 O O . LEU B 1 328 ? 31.75 -25.594 -32.531 1 97.25 328 LEU B O 1
ATOM 7525 N N . PHE B 1 329 ? 32.781 -23.688 -33.188 1 94.62 329 PHE B N 1
ATOM 7526 C CA . PHE B 1 329 ? 33.594 -23.625 -31.984 1 94.62 329 PHE B CA 1
ATOM 7527 C C . PHE B 1 329 ? 32.781 -23.047 -30.828 1 94.62 329 PHE B C 1
ATOM 7529 O O . PHE B 1 329 ? 33 -23.422 -29.672 1 94.62 329 PHE B O 1
ATOM 7536 N N . ARG B 1 330 ? 31.844 -22.188 -31.094 1 91.75 330 ARG B N 1
ATOM 7537 C CA . ARG B 1 330 ? 31.125 -21.469 -30.047 1 91.75 330 ARG B CA 1
ATOM 7538 C C . ARG B 1 330 ? 29.906 -22.234 -29.578 1 91.75 330 ARG B C 1
ATOM 7540 O O . ARG B 1 330 ? 29.328 -21.922 -28.531 1 91.75 330 ARG B O 1
ATOM 7547 N N . SER B 1 331 ? 29.562 -23.188 -30.297 1 93.94 331 SER B N 1
ATOM 7548 C CA . SER B 1 331 ? 28.422 -24 -29.859 1 93.94 331 SER B CA 1
ATOM 7549 C C . SER B 1 331 ? 28.766 -24.781 -28.594 1 93.94 331 SER B C 1
ATOM 7551 O O . SER B 1 331 ? 29.906 -25.188 -28.406 1 93.94 331 SER B O 1
ATOM 7553 N N . PRO B 1 332 ? 27.797 -25 -27.75 1 92.19 332 PRO B N 1
ATOM 7554 C CA . PRO B 1 332 ? 28.047 -25.656 -26.453 1 92.19 332 PRO B CA 1
ATOM 7555 C C . PRO B 1 332 ? 28.656 -27.047 -26.609 1 92.19 332 PRO B C 1
ATOM 7557 O O . PRO B 1 332 ? 28.359 -27.75 -27.578 1 92.19 332 PRO B O 1
ATOM 7560 N N . VAL B 1 333 ? 29.578 -27.328 -25.625 1 92.88 333 VAL B N 1
ATOM 7561 C CA . VAL B 1 333 ? 30.203 -28.641 -25.578 1 92.88 333 VAL B CA 1
ATOM 7562 C C . VAL B 1 333 ? 29.281 -29.625 -24.859 1 92.88 333 VAL B C 1
ATOM 7564 O O . VAL B 1 333 ? 28.828 -29.359 -23.75 1 92.88 333 VAL B O 1
ATOM 7567 N N . ALA B 1 334 ? 28.969 -30.688 -25.484 1 94.06 334 ALA B N 1
ATOM 7568 C CA . ALA B 1 334 ? 28.125 -31.734 -24.906 1 94.06 334 ALA B CA 1
ATOM 7569 C C . ALA B 1 334 ? 28.953 -32.719 -24.078 1 94.06 334 ALA B C 1
ATOM 7571 O O . ALA B 1 334 ? 28.484 -33.25 -23.078 1 94.06 334 ALA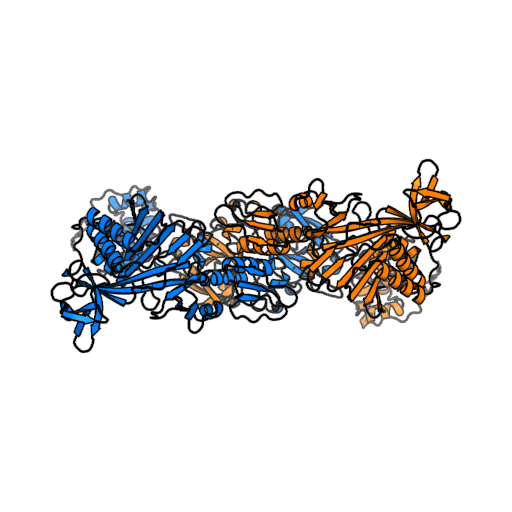 B O 1
ATOM 7572 N N . LEU B 1 335 ? 30.109 -32.969 -24.562 1 95 335 LEU B N 1
ATOM 7573 C CA . LEU B 1 335 ? 30.984 -33.938 -23.891 1 95 335 LEU B CA 1
ATOM 7574 C C . LEU B 1 335 ? 32.438 -33.594 -24.156 1 95 335 LEU B C 1
ATOM 7576 O O . LEU B 1 335 ? 32.812 -33.25 -25.281 1 95 335 LEU B O 1
ATOM 7580 N N . THR B 1 336 ? 33.219 -33.656 -23.125 1 94.25 336 THR B N 1
ATOM 7581 C CA . THR B 1 336 ? 34.688 -33.562 -23.25 1 94.25 336 THR B CA 1
ATOM 7582 C C . THR B 1 336 ? 35.375 -34.781 -22.625 1 94.25 336 THR B C 1
ATOM 7584 O O . THR B 1 336 ? 35 -35.219 -21.547 1 94.25 336 THR B O 1
ATOM 7587 N N . ARG B 1 337 ? 36.25 -35.344 -23.375 1 93.5 337 ARG B N 1
ATOM 7588 C CA . ARG B 1 337 ? 37.062 -36.438 -22.891 1 93.5 337 ARG B CA 1
ATOM 7589 C C . ARG B 1 337 ? 38.531 -36.031 -22.766 1 93.5 337 ARG B C 1
ATOM 7591 O O . ARG B 1 337 ? 39 -35.156 -23.5 1 93.5 337 ARG B O 1
ATOM 7598 N N . PRO B 1 338 ? 39.125 -36.594 -21.734 1 90.94 338 PRO B N 1
ATOM 7599 C CA . PRO B 1 338 ? 40.5 -36.219 -21.562 1 90.94 338 PRO B CA 1
ATOM 7600 C C . PRO B 1 338 ? 41.406 -36.75 -22.672 1 90.94 338 PRO B C 1
ATOM 7602 O O . PRO B 1 338 ? 41.188 -37.844 -23.188 1 90.94 338 PRO B O 1
ATOM 7605 N N . GLY B 1 339 ? 42.5 -36 -23.047 1 89.19 339 GLY B N 1
ATOM 7606 C CA . GLY B 1 339 ? 43.531 -36.438 -23.953 1 89.19 339 GLY B CA 1
ATOM 7607 C C . GLY B 1 339 ? 43.188 -36.188 -25.406 1 89.19 339 GLY B C 1
ATOM 7608 O O . GLY B 1 339 ? 42.062 -36.438 -25.859 1 89.19 339 GLY B O 1
ATOM 7609 N N . PRO B 1 340 ? 44.094 -35.469 -26.125 1 92.44 340 PRO B N 1
ATOM 7610 C CA . PRO B 1 340 ? 43.844 -35.219 -27.547 1 92.44 340 PRO B CA 1
ATOM 7611 C C . PRO B 1 340 ? 43.875 -36.5 -28.375 1 92.44 340 PRO B C 1
ATOM 7613 O O . PRO B 1 340 ? 44.438 -37.5 -27.938 1 92.44 340 PRO B O 1
ATOM 7616 N N . GLN B 1 341 ? 43.188 -36.562 -29.516 1 92.88 341 GLN B N 1
ATOM 7617 C CA . GLN B 1 341 ? 43.125 -37.688 -30.438 1 92.88 341 GLN B CA 1
ATOM 7618 C C . GLN B 1 341 ? 44.156 -37.531 -31.562 1 92.88 341 GLN B C 1
ATOM 7620 O O . GLN B 1 341 ? 44.594 -36.406 -31.844 1 92.88 341 GLN B O 1
ATOM 7625 N N . PRO B 1 342 ? 44.531 -38.656 -32.125 1 91.25 342 PRO B N 1
ATOM 7626 C CA . PRO B 1 342 ? 45.438 -38.562 -33.25 1 91.25 342 PRO B CA 1
ATOM 7627 C C . PRO B 1 342 ? 44.812 -37.906 -34.469 1 91.25 342 PRO B C 1
ATOM 7629 O O . PRO B 1 342 ? 43.594 -38.062 -34.688 1 91.25 342 PRO B O 1
ATOM 7632 N N . ASP B 1 343 ? 45.656 -37.219 -35.219 1 93.38 343 ASP B N 1
ATOM 7633 C CA . ASP B 1 343 ? 45.219 -36.594 -36.469 1 93.38 343 ASP B CA 1
ATOM 7634 C C . ASP B 1 343 ? 45.125 -37.656 -37.562 1 93.38 343 ASP B C 1
ATOM 7636 O O . ASP B 1 343 ? 46.125 -38.281 -37.938 1 93.38 343 ASP B O 1
ATOM 7640 N N . ILE B 1 344 ? 44.031 -37.844 -38.219 1 92.75 344 ILE B N 1
ATOM 7641 C CA . ILE B 1 344 ? 43.781 -38.906 -39.188 1 92.75 344 ILE B CA 1
ATOM 7642 C C . ILE B 1 344 ? 44.438 -38.562 -40.5 1 92.75 344 ILE B C 1
ATOM 7644 O O . ILE B 1 344 ? 44.625 -39.406 -41.375 1 92.75 344 ILE B O 1
ATOM 7648 N N . PHE B 1 345 ? 44.75 -37.344 -40.75 1 92 345 PHE B N 1
ATOM 7649 C CA . PHE B 1 345 ? 45.438 -36.906 -41.969 1 92 345 PHE B CA 1
ATOM 7650 C C . PHE B 1 345 ? 46.938 -37 -41.844 1 92 345 PHE B C 1
ATOM 7652 O O . PHE B 1 345 ? 47.656 -37.094 -42.844 1 92 345 PHE B O 1
ATOM 7659 N N . THR B 1 346 ? 47.438 -36.938 -40.562 1 89.5 346 THR B N 1
ATOM 7660 C CA . THR B 1 346 ? 48.844 -37.188 -40.25 1 89.5 346 THR B CA 1
ATOM 7661 C C . THR B 1 346 ? 49 -38.094 -39.031 1 89.5 346 THR B C 1
ATOM 7663 O O . THR B 1 346 ? 49.375 -37.656 -37.969 1 89.5 346 THR B O 1
ATOM 7666 N N . PRO B 1 347 ? 48.781 -39.406 -39.281 1 86.12 347 PRO B N 1
ATOM 7667 C CA . PRO B 1 347 ? 48.656 -40.344 -38.156 1 86.12 347 PRO B CA 1
ATOM 7668 C C . PRO B 1 347 ? 49.969 -40.562 -37.406 1 86.12 347 PRO B C 1
ATOM 7670 O O . PRO B 1 347 ? 49.938 -40.969 -36.25 1 86.12 347 PRO B O 1
ATOM 7673 N N . ASN B 1 348 ? 51.062 -40.25 -38 1 85.25 348 ASN B N 1
ATOM 7674 C CA . ASN B 1 348 ? 52.375 -40.531 -37.375 1 85.25 348 ASN B CA 1
ATOM 7675 C C . ASN B 1 348 ? 52.844 -39.344 -36.562 1 85.25 348 ASN B C 1
ATOM 7677 O O . ASN B 1 348 ? 53.844 -39.406 -35.875 1 85.25 348 ASN B O 1
ATOM 7681 N N . GLY B 1 349 ? 52.156 -38.219 -36.594 1 85.19 349 GLY B N 1
ATOM 7682 C CA . GLY B 1 349 ? 52.531 -37.031 -35.812 1 85.19 349 GLY B CA 1
ATOM 7683 C C . GLY B 1 349 ? 51.938 -37.062 -34.406 1 85.19 349 GLY B C 1
ATOM 7684 O O . GLY B 1 349 ? 51.188 -37.969 -34.062 1 85.19 349 GLY B O 1
ATOM 7685 N N . PRO B 1 350 ? 52.375 -36.094 -33.562 1 92.25 350 PRO B N 1
ATOM 7686 C CA . PRO B 1 350 ? 51.812 -36 -32.219 1 92.25 350 PRO B CA 1
ATOM 7687 C C . PRO B 1 350 ? 50.312 -35.688 -32.219 1 92.25 350 PRO B C 1
ATOM 7689 O O . PRO B 1 350 ? 49.812 -34.938 -33.062 1 92.25 350 PRO B O 1
ATOM 7692 N N . PRO B 1 351 ? 49.594 -36.344 -31.328 1 92.5 351 PRO B N 1
ATOM 7693 C CA . PRO B 1 351 ? 48.156 -36.125 -31.266 1 92.5 351 PRO B CA 1
ATOM 7694 C C . PRO B 1 351 ? 47.812 -34.688 -30.906 1 92.5 351 PRO B C 1
ATOM 7696 O O . PRO B 1 351 ? 48.375 -34.094 -29.984 1 92.5 351 PRO B O 1
ATOM 7699 N N . ASP B 1 352 ? 46.844 -33.969 -31.641 1 94.19 352 ASP B N 1
ATOM 7700 C CA . ASP B 1 352 ? 46.469 -32.562 -31.359 1 94.19 352 ASP B CA 1
ATOM 7701 C C . ASP B 1 352 ? 45 -32.344 -31.625 1 94.19 352 ASP B C 1
ATOM 7703 O O . ASP B 1 352 ? 44.531 -31.188 -31.594 1 94.19 352 ASP B O 1
ATOM 7707 N N . VAL B 1 353 ? 44.281 -33.344 -31.922 1 95.12 353 VAL B N 1
ATOM 7708 C CA . VAL B 1 353 ? 42.844 -33.188 -32.188 1 95.12 353 VAL B CA 1
ATOM 7709 C C . VAL B 1 353 ? 42.062 -33.219 -30.891 1 95.12 353 VAL B C 1
ATOM 7711 O O . VAL B 1 353 ? 42.156 -34.219 -30.141 1 95.12 353 VAL B O 1
ATOM 7714 N N . PRO B 1 354 ? 41.312 -32.125 -30.594 1 95.38 354 PRO B N 1
ATOM 7715 C CA . PRO B 1 354 ? 40.531 -32.125 -29.344 1 95.38 354 PRO B CA 1
ATOM 7716 C C . PRO B 1 354 ? 39.5 -33.25 -29.312 1 95.38 354 PRO B C 1
ATOM 7718 O O . PRO B 1 354 ? 38.875 -33.562 -30.328 1 95.38 354 PRO B O 1
ATOM 7721 N N . ASN B 1 355 ? 39.406 -33.906 -28.141 1 95.62 355 ASN B N 1
ATOM 7722 C CA . ASN B 1 355 ? 38.469 -35 -27.922 1 95.62 355 ASN B CA 1
ATOM 7723 C C . ASN B 1 355 ? 37.188 -34.5 -27.234 1 95.62 355 ASN B C 1
ATOM 7725 O O . ASN B 1 355 ? 36.969 -34.719 -26.047 1 95.62 355 ASN B O 1
ATOM 7729 N N . ALA B 1 356 ? 36.406 -33.844 -27.938 1 96.81 356 ALA B N 1
ATOM 7730 C CA . ALA B 1 356 ? 35.156 -33.25 -27.438 1 96.81 356 ALA B CA 1
ATOM 7731 C C . ALA B 1 356 ? 34.062 -33.281 -28.5 1 96.81 356 ALA B C 1
ATOM 7733 O O . ALA B 1 356 ? 34.344 -33.562 -29.672 1 96.81 356 ALA B O 1
ATOM 7734 N N . PHE B 1 357 ? 32.875 -33.156 -28.094 1 97.69 357 PHE B N 1
ATOM 7735 C CA . PHE B 1 357 ? 31.703 -33.094 -28.984 1 97.69 357 PHE B CA 1
ATOM 7736 C C . PHE B 1 357 ? 30.906 -31.812 -28.719 1 97.69 357 PHE B C 1
ATOM 7738 O O . PHE B 1 357 ? 30.703 -31.438 -27.562 1 97.69 357 PHE B O 1
ATOM 7745 N N . HIS B 1 358 ? 30.469 -31.172 -29.766 1 97.06 358 HIS B N 1
ATOM 7746 C CA . HIS B 1 358 ? 29.609 -29.984 -29.688 1 97.06 358 HIS B CA 1
ATOM 7747 C C . HIS B 1 358 ? 28.188 -30.312 -30.141 1 97.06 358 HIS B C 1
ATOM 7749 O O . HIS B 1 358 ? 27.969 -31.297 -30.844 1 97.06 358 HIS B O 1
ATOM 7755 N N . THR B 1 359 ? 27.266 -29.484 -29.719 1 97.12 359 THR B N 1
ATOM 7756 C CA . THR B 1 359 ? 25.906 -29.609 -30.219 1 97.12 359 THR B CA 1
ATOM 7757 C C . THR B 1 359 ? 25.219 -28.234 -30.25 1 97.12 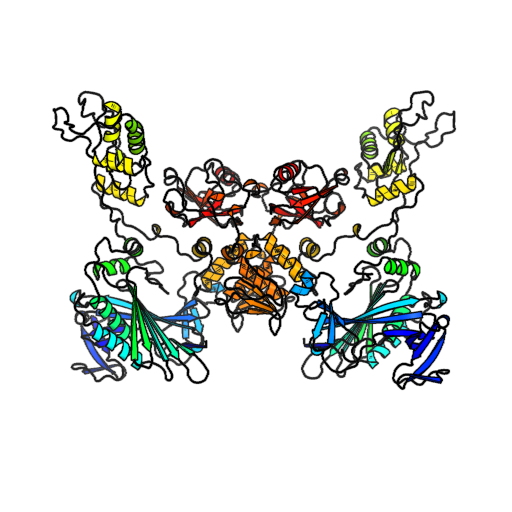359 THR B C 1
ATOM 7759 O O . THR B 1 359 ? 25.547 -27.344 -29.469 1 97.12 359 THR B O 1
ATOM 7762 N N . ASP B 1 360 ? 24.375 -28.062 -31.188 1 95.31 360 ASP B N 1
ATOM 7763 C CA . ASP B 1 360 ? 23.516 -26.891 -31.234 1 95.31 360 ASP B CA 1
ATOM 7764 C C . ASP B 1 360 ? 22.062 -27.25 -30.969 1 95.31 360 ASP B C 1
ATOM 7766 O O . ASP B 1 360 ? 21.156 -26.469 -31.234 1 95.31 360 ASP B O 1
ATOM 7770 N N . GLY B 1 361 ? 21.859 -28.453 -30.469 1 94.38 361 GLY B N 1
ATOM 7771 C CA . GLY B 1 361 ? 20.516 -28.906 -30.172 1 94.38 361 GLY B CA 1
ATOM 7772 C C . GLY B 1 361 ? 19.891 -29.719 -31.297 1 94.38 361 GLY B C 1
ATOM 7773 O O . GLY B 1 361 ? 18.922 -30.453 -31.078 1 94.38 361 GLY B O 1
ATOM 7774 N N . VAL B 1 362 ? 20.438 -29.562 -32.469 1 96.44 362 VAL B N 1
ATOM 7775 C CA . VAL B 1 362 ? 19.969 -30.312 -33.656 1 96.44 362 VAL B CA 1
ATOM 7776 C C . VAL B 1 362 ? 21.062 -31.234 -34.156 1 96.44 362 VAL B C 1
ATOM 7778 O O . VAL B 1 362 ? 20.828 -32.406 -34.406 1 96.44 362 VAL B O 1
ATOM 7781 N N . TRP B 1 363 ? 22.219 -30.688 -34.219 1 98 363 TRP B N 1
ATOM 7782 C CA . TRP B 1 363 ? 23.391 -31.438 -34.688 1 98 363 TRP B CA 1
ATOM 7783 C C . TRP B 1 363 ? 24.328 -31.766 -33.531 1 98 363 TRP B C 1
ATOM 7785 O O . TRP B 1 363 ? 24.391 -31 -32.562 1 98 363 TRP B O 1
ATOM 7795 N N . ILE B 1 364 ? 24.969 -32.906 -33.625 1 98.12 364 ILE B N 1
ATOM 7796 C CA . ILE B 1 364 ? 26.141 -33.25 -32.812 1 98.12 364 ILE B CA 1
ATOM 7797 C C . ILE B 1 364 ? 27.344 -33.438 -33.719 1 98.12 364 ILE B C 1
ATOM 7799 O O . ILE B 1 364 ? 27.266 -34.125 -34.75 1 98.12 364 ILE B O 1
ATOM 7803 N N . TRP B 1 365 ? 28.469 -32.719 -33.406 1 97.94 365 TRP B N 1
ATOM 7804 C CA . TRP B 1 365 ? 29.672 -32.938 -34.219 1 97.94 365 TRP B CA 1
ATOM 7805 C C . TRP B 1 365 ? 30.906 -33.031 -33.312 1 97.94 365 TRP B C 1
ATOM 7807 O O . TRP B 1 365 ? 30.984 -32.375 -32.281 1 97.94 365 TRP B O 1
ATOM 7817 N N . PRO B 1 366 ? 31.812 -33.906 -33.688 1 97.12 366 PRO B N 1
ATOM 7818 C CA . PRO B 1 366 ? 33.094 -33.938 -32.969 1 97.12 366 PRO B CA 1
ATOM 7819 C C . PRO B 1 366 ? 33.906 -32.688 -33.188 1 97.12 366 PRO B C 1
ATOM 7821 O O . PRO B 1 366 ? 33.844 -32.062 -34.25 1 97.12 366 PRO B O 1
ATOM 7824 N N . ALA B 1 367 ? 34.719 -32.344 -32.188 1 97.19 367 ALA B N 1
ATOM 7825 C CA . ALA B 1 367 ? 35.594 -31.172 -32.25 1 97.19 367 ALA B CA 1
ATOM 7826 C C . ALA B 1 367 ? 36.562 -31.297 -33.406 1 97.19 367 ALA B C 1
ATOM 7828 O O . ALA B 1 367 ? 37.188 -30.312 -33.844 1 97.19 367 ALA B O 1
ATOM 7829 N N . ALA B 1 368 ? 36.656 -32.469 -33.938 1 96.62 368 ALA B N 1
ATOM 7830 C CA . ALA B 1 368 ? 37.531 -32.719 -35.094 1 96.62 368 ALA B CA 1
ATOM 7831 C C . ALA B 1 368 ? 37.062 -31.969 -36.312 1 96.62 368 ALA B C 1
ATOM 7833 O O . ALA B 1 368 ? 37.844 -31.594 -37.188 1 96.62 368 ALA B O 1
ATOM 7834 N N . VAL B 1 369 ? 35.781 -31.734 -36.375 1 97.5 369 VAL B N 1
ATOM 7835 C CA . VAL B 1 369 ? 35.188 -31.109 -37.531 1 97.5 369 VAL B CA 1
ATOM 7836 C C . VAL B 1 369 ? 35.719 -29.688 -37.688 1 97.5 369 VAL B C 1
ATOM 7838 O O . VAL B 1 369 ? 36.312 -29.344 -38.719 1 97.5 369 VAL B O 1
ATOM 7841 N N . PRO B 1 370 ? 35.469 -28.828 -36.719 1 97.19 370 PRO B N 1
ATOM 7842 C CA . PRO B 1 370 ? 36.062 -27.5 -36.844 1 97.19 370 PRO B CA 1
ATOM 7843 C C . PRO B 1 370 ? 37.594 -27.531 -36.844 1 97.19 370 PRO B C 1
ATOM 7845 O O . PRO B 1 370 ? 38.25 -26.688 -37.5 1 97.19 370 PRO B O 1
ATOM 7848 N N . HIS B 1 371 ? 38.188 -28.469 -36.219 1 97 371 HIS B N 1
ATOM 7849 C CA . HIS B 1 371 ? 39.656 -28.578 -36.156 1 97 371 HIS B CA 1
ATOM 7850 C C . HIS B 1 371 ? 40.219 -28.812 -37.562 1 97 371 HIS B C 1
ATOM 7852 O O . HIS B 1 371 ? 41.156 -28.125 -37.969 1 97 371 HIS B O 1
ATOM 7858 N N . TYR B 1 372 ? 39.688 -29.75 -38.344 1 97.06 372 TYR B N 1
ATOM 7859 C CA . TYR B 1 372 ? 40.188 -30.109 -39.656 1 97.06 372 TYR B CA 1
ATOM 7860 C C . TYR B 1 372 ? 39.844 -29.031 -40.688 1 97.06 372 TYR B C 1
ATOM 7862 O O . TYR B 1 372 ? 40.562 -28.828 -41.656 1 97.06 372 TYR B O 1
ATOM 7870 N N . LEU B 1 373 ? 38.75 -28.422 -40.469 1 97.25 373 LEU B N 1
ATOM 7871 C CA . LEU B 1 373 ? 38.438 -27.281 -41.312 1 97.25 373 LEU B CA 1
ATOM 7872 C C . LEU B 1 373 ? 39.469 -26.172 -41.188 1 97.25 373 LEU B C 1
ATOM 7874 O O . LEU B 1 373 ? 39.938 -25.609 -42.188 1 97.25 373 LEU B O 1
ATOM 7878 N N . ARG B 1 374 ? 39.781 -25.859 -40 1 96.56 374 ARG B N 1
ATOM 7879 C CA . ARG B 1 374 ? 40.75 -24.812 -39.719 1 96.56 374 ARG B CA 1
ATOM 7880 C C . ARG B 1 374 ? 42.156 -25.188 -40.188 1 96.56 374 ARG B C 1
ATOM 7882 O O . ARG B 1 374 ? 42.844 -24.391 -40.812 1 96.56 374 ARG B O 1
ATOM 7889 N N . LYS B 1 375 ? 42.531 -26.406 -39.938 1 95.06 375 LYS B N 1
ATOM 7890 C CA . LYS B 1 375 ? 43.906 -26.844 -40.188 1 95.06 375 LYS B CA 1
ATOM 7891 C C . LYS B 1 375 ? 44.125 -27.219 -41.656 1 95.06 375 LYS B C 1
ATOM 7893 O O . LYS B 1 375 ? 45.156 -26.891 -42.219 1 95.06 375 LYS B O 1
ATOM 7898 N N . TYR B 1 376 ? 43.188 -27.969 -42.312 1 94.5 376 TYR B N 1
ATOM 7899 C CA . TYR B 1 376 ? 43.406 -28.547 -43.625 1 94.5 376 TYR B CA 1
ATOM 7900 C C . TYR B 1 376 ? 42.375 -28.031 -44.625 1 94.5 376 TYR B C 1
ATOM 7902 O O . TYR B 1 376 ? 42.438 -28.328 -45.812 1 94.5 376 TYR B O 1
ATOM 7910 N N . GLY B 1 377 ? 41.406 -27.234 -44.125 1 94.94 377 GLY B N 1
ATOM 7911 C CA . GLY B 1 377 ? 40.344 -26.75 -45 1 94.94 377 GLY B CA 1
ATOM 7912 C C . GLY B 1 377 ? 39.344 -27.828 -45.375 1 94.94 377 GLY B C 1
ATOM 7913 O O . GLY B 1 377 ? 38.625 -27.734 -46.375 1 94.94 377 GLY B O 1
ATOM 7914 N N . VAL B 1 378 ? 39.312 -28.938 -44.562 1 96 378 VAL B N 1
ATOM 7915 C CA . VAL B 1 378 ? 38.375 -30.016 -44.781 1 96 378 VAL B CA 1
ATOM 7916 C C . VAL B 1 378 ? 36.938 -29.516 -44.562 1 96 378 VAL B C 1
ATOM 7918 O O . VAL B 1 378 ? 36.594 -29.125 -43.438 1 96 378 VAL B O 1
ATOM 7921 N N . PRO B 1 379 ? 36.125 -29.5 -45.562 1 96.62 379 PRO B N 1
ATOM 7922 C CA . PRO B 1 379 ? 34.781 -28.969 -45.375 1 96.62 379 PRO B CA 1
ATOM 7923 C C . PRO B 1 379 ? 33.875 -29.891 -44.562 1 96.62 379 PRO B C 1
ATOM 7925 O O . PRO B 1 379 ? 33.938 -31.109 -44.719 1 96.62 379 PRO B O 1
ATOM 7928 N N . PRO B 1 380 ? 33.031 -29.297 -43.562 1 97.44 380 PRO B N 1
ATOM 7929 C CA . PRO B 1 380 ? 31.984 -30.109 -42.938 1 97.44 380 PRO B CA 1
ATOM 7930 C C . PRO B 1 380 ? 30.938 -30.594 -43.938 1 97.44 380 PRO B C 1
ATOM 7932 O O . PRO B 1 380 ? 30.969 -30.219 -45.094 1 97.44 380 PRO B O 1
ATOM 7935 N N . GLU B 1 381 ? 30.031 -31.484 -43.469 1 96.88 381 GLU B N 1
ATOM 7936 C CA . GLU B 1 381 ? 28.938 -31.953 -44.312 1 96.88 381 GLU B CA 1
ATOM 7937 C C . GLU B 1 381 ? 28.109 -30.797 -44.844 1 96.88 381 GLU B C 1
ATOM 7939 O O . GLU B 1 381 ? 27.859 -29.828 -44.125 1 96.88 381 GLU B O 1
ATOM 7944 N N . PRO B 1 382 ? 27.734 -30.891 -46.188 1 96.06 382 PRO B N 1
ATOM 7945 C CA . PRO B 1 382 ? 26.984 -29.781 -46.781 1 96.06 382 PRO B CA 1
ATOM 7946 C C . PRO B 1 382 ? 25.703 -29.453 -46.031 1 96.06 382 PRO B C 1
ATOM 7948 O O . PRO B 1 382 ? 25.328 -28.281 -45.938 1 96.06 382 PRO B O 1
ATOM 7951 N N . GLU B 1 383 ? 25.062 -30.438 -45.5 1 96.81 383 GLU B N 1
ATOM 7952 C CA . GLU B 1 383 ? 23.828 -30.219 -44.75 1 96.81 383 GLU B CA 1
ATOM 7953 C C . GLU B 1 383 ? 24.078 -29.422 -43.469 1 96.81 383 GLU B C 1
ATOM 7955 O O . GLU B 1 383 ? 23.25 -28.625 -43.062 1 96.81 383 GLU B O 1
ATOM 7960 N N . LEU B 1 384 ? 25.156 -29.688 -42.812 1 97.75 384 LEU B N 1
ATOM 7961 C CA . LEU B 1 384 ? 25.531 -28.953 -41.625 1 97.75 384 LEU B CA 1
ATOM 7962 C C . LEU B 1 384 ? 25.859 -27.5 -41.938 1 97.75 384 LEU B C 1
ATOM 7964 O O . LEU B 1 384 ? 25.469 -26.594 -41.219 1 97.75 384 LEU B O 1
ATOM 7968 N N . ILE B 1 385 ? 26.531 -27.266 -43.094 1 97.06 385 ILE B N 1
ATOM 7969 C CA . ILE B 1 385 ? 26.844 -25.922 -43.531 1 97.06 385 ILE B CA 1
ATOM 7970 C C . ILE B 1 385 ? 25.562 -25.156 -43.812 1 97.06 385 ILE B C 1
ATOM 7972 O O . ILE B 1 385 ? 25.422 -23.984 -43.438 1 97.06 385 ILE B O 1
ATOM 7976 N N . GLU B 1 386 ? 24.688 -25.875 -44.469 1 97 386 GLU B N 1
ATOM 7977 C CA . GLU B 1 386 ? 23.406 -25.25 -44.781 1 97 386 GLU B CA 1
ATOM 7978 C C . GLU B 1 386 ? 22.656 -24.906 -43.5 1 97 386 GLU B C 1
ATOM 7980 O O . GLU B 1 386 ? 22 -23.859 -43.406 1 97 386 GLU B O 1
ATOM 7985 N N . HIS B 1 387 ? 22.703 -25.75 -42.5 1 97.25 387 HIS B N 1
ATOM 7986 C CA . HIS B 1 387 ? 22.094 -25.516 -41.188 1 97.25 387 HIS B CA 1
ATOM 7987 C C . HIS B 1 387 ? 22.703 -24.297 -40.5 1 97.25 387 HIS B C 1
ATOM 7989 O O . HIS B 1 387 ? 21.969 -23.469 -39.969 1 97.25 387 HIS B O 1
ATOM 7995 N N . ILE B 1 388 ? 23.938 -24.125 -40.531 1 97.31 388 ILE B N 1
ATOM 7996 C CA . ILE B 1 388 ? 24.656 -23.016 -39.906 1 97.31 388 ILE B CA 1
ATOM 7997 C C . ILE B 1 388 ? 24.297 -21.719 -40.594 1 97.31 388 ILE B C 1
ATOM 7999 O O . ILE B 1 388 ? 24.078 -20.688 -39.938 1 97.31 388 ILE B O 1
ATOM 8003 N N . ARG B 1 389 ? 24.203 -21.797 -41.938 1 95.94 389 ARG B N 1
ATOM 8004 C CA . ARG B 1 389 ? 23.812 -20.625 -42.719 1 95.94 389 ARG B CA 1
ATOM 8005 C C . ARG B 1 389 ? 22.406 -20.172 -42.344 1 95.94 389 ARG B C 1
ATOM 8007 O O . ARG B 1 389 ? 22.156 -18.984 -42.188 1 95.94 389 ARG B O 1
ATOM 8014 N N . ALA B 1 390 ? 21.578 -21.125 -42.219 1 95.38 390 ALA B N 1
ATOM 8015 C CA . ALA B 1 390 ? 20.188 -20.844 -41.906 1 95.38 390 ALA B CA 1
ATOM 8016 C C . ALA B 1 390 ? 20.062 -20.219 -40.5 1 95.38 390 ALA B C 1
ATOM 8018 O O . ALA B 1 390 ? 19.141 -19.438 -40.25 1 95.38 390 ALA B O 1
ATOM 8019 N N . ALA B 1 391 ? 20.906 -20.516 -39.625 1 93.25 391 ALA B N 1
ATOM 8020 C CA . ALA B 1 391 ? 20.906 -20 -38.25 1 93.25 391 ALA B CA 1
ATOM 8021 C C . ALA B 1 391 ? 21.625 -18.656 -38.188 1 93.25 391 ALA B C 1
ATOM 8023 O O . ALA B 1 391 ? 21.797 -18.094 -37.094 1 93.25 391 ALA B O 1
ATOM 8024 N N . GLY B 1 392 ? 22.062 -18.156 -39.344 1 92.75 392 GLY B N 1
ATOM 8025 C CA . GLY B 1 392 ? 22.734 -16.875 -39.406 1 92.75 392 GLY B CA 1
ATOM 8026 C C . GLY B 1 392 ? 24.109 -16.891 -38.75 1 92.75 392 GLY B C 1
ATOM 8027 O O . GLY B 1 392 ? 24.547 -15.891 -38.188 1 92.75 392 GLY B O 1
ATOM 8028 N N . PHE B 1 393 ? 24.703 -18.062 -38.688 1 94.44 393 PHE B N 1
ATOM 8029 C CA . PHE B 1 393 ? 26.047 -18.25 -38.188 1 94.44 393 PHE B CA 1
ATOM 8030 C C . PHE B 1 393 ? 26.125 -17.922 -36.688 1 94.44 393 PHE B C 1
ATOM 8032 O O . PHE B 1 393 ? 27.172 -17.531 -36.188 1 94.44 393 PHE B O 1
ATOM 8039 N N . ARG B 1 394 ? 25.016 -17.922 -35.938 1 89.25 394 ARG B N 1
ATOM 8040 C CA . ARG B 1 394 ? 24.938 -17.734 -34.5 1 89.25 394 ARG B CA 1
ATOM 8041 C C . ARG B 1 394 ? 24.359 -18.953 -33.812 1 89.25 394 ARG B C 1
ATOM 8043 O O . ARG B 1 394 ? 23.234 -19.359 -34.094 1 89.25 394 ARG B O 1
ATOM 8050 N N . PRO B 1 395 ? 25.141 -19.516 -32.969 1 89.62 395 PRO B N 1
ATOM 8051 C CA . PRO B 1 395 ? 24.625 -20.672 -32.25 1 89.62 395 PRO B CA 1
ATOM 8052 C C . PRO B 1 395 ? 23.438 -20.344 -31.344 1 89.62 395 PRO B C 1
ATOM 8054 O O . PRO B 1 395 ? 23.438 -19.281 -30.703 1 89.62 395 PRO B O 1
ATOM 8057 N N . PRO B 1 396 ? 22.422 -21.156 -31.328 1 86.75 396 PRO B N 1
ATOM 8058 C CA . PRO B 1 396 ? 21.297 -20.953 -30.406 1 86.75 396 PRO B CA 1
ATOM 8059 C C . PRO B 1 396 ? 21.609 -21.328 -28.969 1 86.75 396 PRO B C 1
ATOM 8061 O O . PRO B 1 396 ? 22.641 -21.953 -28.703 1 86.75 396 PRO B O 1
ATOM 8064 N N . LEU B 1 397 ? 20.688 -20.875 -28.078 1 86.69 397 LEU B N 1
ATOM 8065 C CA . LEU B 1 397 ? 20.781 -21.344 -26.703 1 86.69 397 LEU B CA 1
ATOM 8066 C C . LEU B 1 397 ? 20.328 -22.797 -26.594 1 86.69 397 LEU B C 1
ATOM 8068 O O . LEU B 1 397 ? 19.281 -23.172 -27.125 1 86.69 397 LEU B O 1
ATOM 8072 N N . VAL B 1 398 ? 21.25 -23.594 -26.062 1 90 398 VAL B N 1
ATOM 8073 C CA . VAL B 1 398 ? 20.938 -24.984 -25.828 1 90 398 VAL B CA 1
ATOM 8074 C C . VAL B 1 398 ? 20.766 -25.25 -24.328 1 90 398 VAL B C 1
ATOM 8076 O O . VAL B 1 398 ? 21.734 -25.141 -23.562 1 90 398 VAL B O 1
ATOM 8079 N N . GLY B 1 399 ? 19.641 -25.672 -23.938 1 86.06 399 GLY B N 1
ATOM 8080 C CA . GLY B 1 399 ? 19.344 -25.891 -22.516 1 86.06 399 GLY B CA 1
ATOM 8081 C C . GLY B 1 399 ? 20.125 -27.047 -21.922 1 86.06 399 GLY B C 1
ATOM 8082 O O . GLY B 1 399 ? 20.656 -27.891 -22.641 1 86.06 399 GLY B O 1
ATOM 8083 N N . GLU B 1 400 ? 20.234 -27.031 -20.672 1 87.88 400 GLU B N 1
ATOM 8084 C CA . GLU B 1 400 ? 21.016 -28.031 -19.938 1 87.88 400 GLU B CA 1
ATOM 8085 C C . GLU B 1 400 ? 20.516 -29.438 -20.219 1 87.88 400 GLU B C 1
ATOM 8087 O O . GLU B 1 400 ? 21.328 -30.359 -20.422 1 87.88 400 GLU B O 1
ATOM 8092 N N . LEU B 1 401 ? 19.234 -29.562 -20.188 1 91.5 401 LEU B N 1
ATOM 8093 C CA . LEU B 1 401 ? 18.672 -30.891 -20.391 1 91.5 401 LEU B CA 1
ATOM 8094 C C . LEU B 1 401 ? 18.969 -31.391 -21.797 1 91.5 401 LEU B C 1
ATOM 8096 O O . LEU B 1 401 ? 19.188 -32.594 -22.016 1 91.5 401 LEU B O 1
ATOM 8100 N N . VAL B 1 402 ? 18.969 -30.562 -22.75 1 93.44 402 VAL B N 1
ATOM 8101 C CA . VAL B 1 402 ? 19.281 -30.938 -24.125 1 93.44 402 VAL B CA 1
ATOM 8102 C C . VAL B 1 402 ? 20.75 -31.359 -24.219 1 93.44 402 VAL B C 1
ATOM 8104 O O . VAL B 1 402 ? 21.062 -32.344 -24.891 1 93.44 402 VAL B O 1
ATOM 8107 N N . ARG B 1 403 ? 21.562 -30.641 -23.625 1 94.12 403 ARG B N 1
ATOM 8108 C CA . ARG B 1 403 ? 22.969 -30.984 -23.625 1 94.12 403 ARG B CA 1
ATOM 8109 C C . ARG B 1 403 ? 23.203 -32.344 -22.953 1 94.12 403 ARG B C 1
ATOM 8111 O O . ARG B 1 403 ? 23.984 -33.156 -23.438 1 94.12 403 ARG B O 1
ATOM 8118 N N . ALA B 1 404 ? 22.578 -32.5 -21.859 1 94.94 404 ALA B N 1
ATOM 8119 C CA . ALA B 1 404 ? 22.688 -33.781 -21.156 1 94.94 404 ALA B CA 1
ATOM 8120 C C . ALA B 1 404 ? 22.188 -34.906 -22.031 1 94.94 404 ALA B C 1
ATOM 8122 O O . ALA B 1 404 ? 22.719 -36.031 -21.984 1 94.94 404 ALA B O 1
ATOM 8123 N N . THR B 1 405 ? 21.125 -34.688 -22.734 1 96.94 405 THR B N 1
ATOM 8124 C CA . THR B 1 405 ? 20.562 -35.688 -23.641 1 96.94 405 THR B CA 1
ATOM 8125 C C . THR B 1 405 ? 21.547 -36 -24.766 1 96.94 405 THR B C 1
ATOM 8127 O O . THR B 1 405 ? 21.734 -37.156 -25.125 1 96.94 405 THR B O 1
ATOM 8130 N N . ALA B 1 406 ? 22.203 -35 -25.297 1 97.25 406 ALA B N 1
ATOM 8131 C CA . ALA B 1 406 ? 23.234 -35.188 -26.312 1 97.25 406 ALA B CA 1
ATOM 8132 C C . ALA B 1 406 ? 24.391 -36 -25.75 1 97.25 406 ALA B C 1
ATOM 8134 O O . ALA B 1 406 ? 24.891 -36.906 -26.422 1 97.25 406 ALA B O 1
ATOM 8135 N N . GLU B 1 407 ? 24.812 -35.656 -24.641 1 97.38 407 GLU B N 1
ATOM 8136 C CA . GLU B 1 407 ? 25.891 -36.406 -24 1 97.38 407 GLU B CA 1
ATOM 8137 C C . GLU B 1 407 ? 25.516 -37.875 -23.859 1 97.38 407 GLU B C 1
ATOM 8139 O O . GLU B 1 407 ? 26.344 -38.781 -24.125 1 97.38 407 GLU B O 1
ATOM 8144 N N . ALA B 1 408 ? 24.359 -38.125 -23.391 1 97.38 408 ALA B N 1
ATOM 8145 C CA . ALA B 1 408 ? 23.891 -39.5 -23.219 1 97.38 408 ALA B CA 1
ATOM 8146 C C . ALA B 1 408 ? 23.922 -40.25 -24.547 1 97.38 408 ALA B C 1
ATOM 8148 O O . ALA B 1 408 ? 24.312 -41.406 -24.594 1 97.38 408 ALA B O 1
ATOM 8149 N N . ASP B 1 409 ? 23.547 -39.625 -25.609 1 96.56 409 ASP B N 1
ATOM 8150 C CA . ASP B 1 409 ? 23.547 -40.219 -26.938 1 96.56 409 ASP B CA 1
ATOM 8151 C C . ASP B 1 409 ? 24.969 -40.594 -27.375 1 96.56 409 ASP B C 1
ATOM 8153 O O . ASP B 1 409 ? 25.188 -41.625 -27.984 1 96.56 409 ASP B O 1
ATOM 8157 N N . ILE B 1 410 ? 25.844 -39.719 -27.094 1 96 410 ILE B N 1
ATOM 8158 C CA . ILE B 1 410 ? 27.234 -39.906 -27.5 1 96 410 ILE B CA 1
ATOM 8159 C C . ILE B 1 410 ? 27.828 -41.094 -26.734 1 96 410 ILE B C 1
ATOM 8161 O O . ILE B 1 410 ? 28.531 -41.906 -27.328 1 96 410 ILE B O 1
ATOM 8165 N N . VAL B 1 411 ? 27.562 -41.125 -25.5 1 95.94 411 VAL B N 1
ATOM 8166 C CA . VAL B 1 411 ? 28.188 -42.125 -24.641 1 95.94 411 VAL B CA 1
ATOM 8167 C C . VAL B 1 411 ? 27.391 -43.406 -24.703 1 95.94 411 VAL B C 1
ATOM 8169 O O . VAL B 1 411 ? 27.891 -44.469 -24.312 1 95.94 411 VAL B O 1
ATOM 8172 N N . GLY B 1 412 ? 26.234 -43.438 -25.156 1 94.44 412 GLY B N 1
ATOM 8173 C CA . GLY B 1 412 ? 25.391 -44.625 -25.203 1 94.44 412 GLY B CA 1
ATOM 8174 C C . GLY B 1 412 ? 24.719 -44.938 -23.875 1 94.44 412 GLY B C 1
ATOM 8175 O O . GLY B 1 412 ? 24.594 -46.094 -23.5 1 94.44 412 GLY B O 1
ATOM 8176 N N . LYS B 1 413 ? 24.5 -44 -23.109 1 95.75 413 LYS B N 1
ATOM 8177 C CA . LYS B 1 413 ? 23.766 -44.125 -21.859 1 95.75 413 LYS B CA 1
ATOM 8178 C C . LYS B 1 413 ? 22.297 -43.688 -22.031 1 95.75 413 LYS B C 1
ATOM 8180 O O . LYS B 1 413 ? 21.953 -43.031 -23 1 95.75 413 LYS B O 1
ATOM 8185 N N . PRO B 1 414 ? 21.5 -44.094 -21.078 1 96.06 414 PRO B N 1
ATOM 8186 C CA . PRO B 1 414 ? 20.094 -43.688 -21.172 1 96.06 414 PRO B CA 1
ATOM 8187 C C . PRO B 1 414 ? 19.922 -42.156 -21.031 1 96.06 414 PRO B C 1
ATOM 8189 O O . PRO B 1 414 ? 20.609 -41.531 -20.219 1 96.06 414 PRO B O 1
ATOM 8192 N N . ARG B 1 415 ? 19.062 -41.594 -21.844 1 97.19 415 ARG B N 1
ATOM 8193 C CA . ARG B 1 415 ? 18.734 -40.188 -21.781 1 97.19 415 ARG B CA 1
ATOM 8194 C C . ARG B 1 415 ? 18.156 -39.812 -20.422 1 97.19 415 ARG B C 1
ATOM 8196 O O . ARG B 1 415 ? 17.391 -40.594 -19.828 1 97.19 415 ARG B O 1
ATOM 8203 N N . PRO B 1 416 ? 18.531 -38.656 -19.875 1 96.19 416 PRO B N 1
ATOM 8204 C CA . PRO B 1 416 ? 17.969 -38.219 -18.594 1 96.19 416 PRO B CA 1
ATOM 8205 C C . PRO B 1 416 ? 16.484 -37.875 -18.688 1 96.19 416 PRO B C 1
ATOM 8207 O O . PRO B 1 416 ? 16.016 -37.344 -19.688 1 96.19 416 PRO B O 1
ATOM 8210 N N . PRO B 1 417 ? 15.742 -38.156 -17.562 1 94.69 417 PRO B N 1
ATOM 8211 C CA . PRO B 1 417 ? 14.312 -37.844 -17.531 1 94.69 417 PRO B CA 1
ATOM 8212 C C . PRO B 1 417 ? 14.055 -36.344 -17.281 1 94.69 417 PRO B C 1
ATOM 8214 O O . PRO B 1 417 ? 14.883 -35.688 -16.672 1 94.69 417 PRO B O 1
ATOM 8217 N N . GLN B 1 418 ? 12.984 -35.844 -17.781 1 93.62 418 GLN B N 1
ATOM 8218 C CA . GLN B 1 418 ? 12.5 -34.531 -17.391 1 93.62 418 GLN B CA 1
ATOM 8219 C C . GLN B 1 418 ? 11.922 -34.531 -15.984 1 93.62 418 GLN B C 1
ATOM 8221 O O . GLN B 1 418 ? 11.625 -35.625 -15.438 1 93.62 418 GLN B O 1
ATOM 8226 N N . THR B 1 419 ? 11.859 -33.344 -15.359 1 89.62 419 THR B N 1
ATOM 8227 C CA . THR B 1 419 ? 11.258 -33.188 -14.039 1 89.62 419 THR B CA 1
ATOM 8228 C C . THR B 1 419 ? 10.367 -31.938 -14.008 1 89.62 419 THR B C 1
ATOM 8230 O O . THR B 1 419 ? 10.305 -31.188 -14.984 1 89.62 419 THR B O 1
ATOM 8233 N N . ASP B 1 420 ? 9.703 -31.797 -12.836 1 86.88 420 ASP B N 1
ATOM 8234 C CA . ASP B 1 420 ? 8.852 -30.625 -12.641 1 86.88 420 ASP B CA 1
ATOM 8235 C C . ASP B 1 420 ? 9.664 -29.344 -12.727 1 86.88 420 ASP B C 1
ATOM 8237 O O . ASP B 1 420 ? 9.133 -28.297 -13.102 1 86.88 420 ASP B O 1
ATOM 8241 N N . ALA B 1 421 ? 10.891 -29.391 -12.422 1 86.62 421 ALA B N 1
ATOM 8242 C CA . ALA B 1 421 ? 11.773 -28.219 -12.422 1 86.62 421 ALA B CA 1
ATOM 8243 C C . ALA B 1 421 ? 11.977 -27.688 -13.844 1 86.62 421 ALA B C 1
ATOM 8245 O O . ALA B 1 421 ? 12.414 -26.562 -14.023 1 86.62 421 ALA B O 1
ATOM 8246 N N . ASP B 1 422 ? 11.656 -28.516 -14.805 1 89.69 422 ASP B N 1
ATOM 8247 C CA . ASP B 1 422 ? 11.812 -28.125 -16.203 1 89.69 422 ASP B CA 1
ATOM 8248 C C . ASP B 1 422 ? 10.602 -27.344 -16.688 1 89.69 422 ASP B C 1
ATOM 8250 O O . ASP B 1 422 ? 10.609 -26.812 -17.812 1 89.69 422 ASP B O 1
ATOM 8254 N N . LEU B 1 423 ? 9.594 -27.234 -15.836 1 91.25 423 LEU B N 1
ATOM 8255 C CA . LEU B 1 423 ? 8.391 -26.484 -16.156 1 91.25 423 LEU B CA 1
ATOM 8256 C C . LEU B 1 423 ? 8.398 -25.125 -15.477 1 91.25 423 LEU B C 1
ATOM 8258 O O . LEU B 1 423 ? 9.086 -24.938 -14.469 1 91.25 423 LEU B O 1
ATOM 8262 N N . PRO B 1 424 ? 7.625 -24.141 -16.047 1 89.94 424 PRO B N 1
ATOM 8263 C CA . PRO B 1 424 ? 7.516 -22.844 -15.383 1 89.94 424 PRO B CA 1
ATOM 8264 C C . PRO B 1 424 ? 6.891 -22.953 -13.992 1 89.94 424 PRO B C 1
ATOM 8266 O O . PRO B 1 424 ? 5.984 -23.766 -13.781 1 89.94 424 PRO B O 1
ATOM 8269 N N . ASP B 1 425 ? 7.41 -22.094 -13.094 1 91.44 425 ASP B N 1
ATOM 8270 C CA . ASP B 1 425 ? 6.852 -22.047 -11.742 1 91.44 425 ASP B CA 1
ATOM 8271 C C . ASP B 1 425 ? 5.453 -21.453 -11.75 1 91.44 425 ASP B C 1
ATOM 8273 O O . ASP B 1 425 ? 5.25 -20.344 -12.25 1 91.44 425 ASP B O 1
ATOM 8277 N N . GLU B 1 426 ? 4.504 -22.188 -11.172 1 88.12 426 GLU B N 1
ATOM 8278 C CA . GLU B 1 426 ? 3.119 -21.734 -11.203 1 88.12 426 GLU B CA 1
ATOM 8279 C C . GLU B 1 426 ? 2.629 -21.359 -9.805 1 88.12 426 GLU B C 1
ATOM 8281 O O . GLU B 1 426 ? 1.422 -21.281 -9.57 1 88.12 426 GLU B O 1
ATOM 8286 N N . SER B 1 427 ? 3.555 -21.156 -8.891 1 90.19 427 SER B N 1
ATOM 8287 C CA . SER B 1 427 ? 3.17 -20.703 -7.555 1 90.19 427 SER B CA 1
ATOM 8288 C C . SER B 1 427 ? 2.492 -19.344 -7.602 1 90.19 427 SER B C 1
ATOM 8290 O O . SER B 1 427 ? 2.711 -18.562 -8.531 1 90.19 427 SER B O 1
ATOM 8292 N N . VAL B 1 428 ? 1.691 -19.062 -6.617 1 91.88 428 VAL B N 1
ATOM 8293 C CA . VAL B 1 428 ? 0.961 -17.797 -6.598 1 91.88 428 VAL B CA 1
ATOM 8294 C C . VAL B 1 428 ? 1.946 -16.625 -6.574 1 91.88 428 VAL B C 1
ATOM 8296 O O . VAL B 1 428 ? 1.703 -15.594 -7.191 1 91.88 428 VAL B O 1
ATOM 8299 N N . ARG B 1 429 ? 3.047 -16.734 -5.906 1 90.75 429 ARG B N 1
ATOM 8300 C CA . ARG B 1 429 ? 4.051 -15.672 -5.812 1 90.75 429 ARG B CA 1
ATOM 8301 C C . ARG B 1 429 ? 4.602 -15.32 -7.191 1 90.75 429 ARG B C 1
ATOM 8303 O O . ARG B 1 429 ? 4.727 -14.141 -7.527 1 90.75 429 ARG B O 1
ATOM 8310 N N . THR B 1 430 ? 4.855 -16.344 -7.887 1 90.5 430 THR B N 1
ATOM 8311 C CA . THR B 1 430 ? 5.422 -16.125 -9.211 1 90.5 430 THR B CA 1
ATOM 8312 C C . THR B 1 430 ? 4.352 -15.617 -10.18 1 90.5 430 THR B C 1
ATOM 8314 O O . THR B 1 430 ? 4.598 -14.703 -10.961 1 90.5 430 THR B O 1
ATOM 8317 N N . ARG B 1 431 ? 3.193 -16.188 -10.109 1 91.62 431 ARG B N 1
ATOM 8318 C CA . ARG B 1 431 ? 2.117 -15.828 -11.023 1 91.62 431 ARG B CA 1
ATOM 8319 C C . ARG B 1 431 ? 1.709 -14.375 -10.852 1 91.62 431 ARG B C 1
ATOM 8321 O O . ARG B 1 431 ? 1.457 -13.672 -11.836 1 91.62 431 ARG B O 1
ATOM 8328 N N . VAL B 1 432 ? 1.649 -13.992 -9.633 1 93.69 432 VAL B N 1
ATOM 8329 C CA . VAL B 1 432 ? 1.224 -12.625 -9.359 1 93.69 432 VAL B CA 1
ATOM 8330 C C . VAL B 1 432 ? 2.23 -11.641 -9.953 1 93.69 432 VAL B C 1
ATOM 8332 O O . VAL B 1 432 ? 1.854 -10.57 -10.43 1 93.69 432 VAL B O 1
ATOM 8335 N N . GLU B 1 433 ? 3.469 -12 -9.953 1 92.75 433 GLU B N 1
ATOM 8336 C CA . GLU B 1 433 ? 4.5 -11.133 -10.516 1 92.75 433 GLU B CA 1
ATOM 8337 C C . GLU B 1 433 ? 4.504 -11.195 -12.047 1 92.75 433 GLU B C 1
ATOM 8339 O O . GLU B 1 433 ? 4.488 -10.164 -12.711 1 92.75 433 GLU B O 1
ATOM 8344 N N . ARG B 1 434 ? 4.469 -12.352 -12.523 1 89.5 434 ARG B N 1
ATOM 8345 C CA . ARG B 1 434 ? 4.617 -12.594 -13.953 1 89.5 434 ARG B CA 1
ATOM 8346 C C . ARG B 1 434 ? 3.336 -12.25 -14.703 1 89.5 434 ARG B C 1
ATOM 8348 O O . ARG B 1 434 ? 3.369 -11.547 -15.711 1 89.5 434 ARG B O 1
ATOM 8355 N N . ASP B 1 435 ? 2.156 -12.711 -14.141 1 85.81 435 ASP B N 1
ATOM 8356 C CA . ASP B 1 435 ? 0.887 -12.602 -14.852 1 85.81 435 ASP B CA 1
ATOM 8357 C C . ASP B 1 435 ? 0.084 -11.398 -14.359 1 85.81 435 ASP B C 1
ATOM 8359 O O . ASP B 1 435 ? -0.866 -10.969 -15.016 1 85.81 435 ASP B O 1
ATOM 8363 N N . GLY B 1 436 ? 0.358 -10.938 -13.133 1 88.12 436 GLY B N 1
ATOM 8364 C CA . GLY B 1 436 ? -0.277 -9.727 -12.648 1 88.12 436 GLY B CA 1
ATOM 8365 C C . GLY B 1 436 ? -1.282 -9.977 -11.539 1 88.12 436 GLY B C 1
ATOM 8366 O O . GLY B 1 436 ? -1.351 -9.219 -10.57 1 88.12 436 GLY B O 1
ATOM 8367 N N . GLU B 1 437 ? -2.17 -10.914 -11.734 1 88.94 437 GLU B N 1
ATOM 8368 C CA . GLU B 1 437 ? -3.193 -11.203 -10.734 1 88.94 437 GLU B CA 1
ATOM 8369 C C . GLU B 1 437 ? -3.367 -12.711 -10.547 1 88.94 437 GLU B C 1
ATOM 8371 O O . GLU B 1 437 ? -3.029 -13.492 -11.43 1 88.94 437 GLU B O 1
ATOM 8376 N N . PRO B 1 438 ? -3.814 -12.961 -9.305 1 87.5 438 PRO B N 1
ATOM 8377 C CA . PRO B 1 438 ? -4.055 -14.391 -9.094 1 87.5 438 PRO B CA 1
ATOM 8378 C C . PRO B 1 438 ? -5.289 -14.898 -9.836 1 87.5 438 PRO B C 1
ATOM 8380 O O . PRO B 1 438 ? -6.094 -14.102 -10.32 1 87.5 438 PRO B O 1
ATOM 8383 N N . GLY B 1 439 ? -5.363 -16.141 -10.055 1 78.88 439 GLY B N 1
ATOM 8384 C CA . GLY B 1 439 ? -6.562 -16.719 -10.641 1 78.88 439 GLY B CA 1
ATOM 8385 C C . GLY B 1 439 ? -7.797 -16.516 -9.781 1 78.88 439 GLY B C 1
ATOM 8386 O O . GLY B 1 439 ? -7.703 -16.078 -8.641 1 78.88 439 GLY B O 1
ATOM 8387 N N . ARG B 1 440 ? -9.023 -16.641 -10.156 1 72.25 440 ARG B N 1
ATOM 8388 C CA . ARG B 1 440 ? -10.312 -16.328 -9.539 1 72.25 440 ARG B CA 1
ATOM 8389 C C . ARG B 1 440 ? -10.508 -17.141 -8.266 1 72.25 440 ARG B C 1
ATOM 8391 O O . ARG B 1 440 ? -11.219 -16.703 -7.352 1 72.25 440 ARG B O 1
ATOM 8398 N N . ASP B 1 441 ? -9.93 -18.219 -8.117 1 82.81 441 ASP B N 1
ATOM 8399 C CA . ASP B 1 441 ? -10.164 -19.062 -6.945 1 82.81 441 ASP B CA 1
ATOM 8400 C C . ASP B 1 441 ? -8.922 -19.109 -6.051 1 82.81 441 ASP B C 1
ATOM 8402 O O . ASP B 1 441 ? -8.555 -20.188 -5.555 1 82.81 441 ASP B O 1
ATOM 8406 N N . VAL B 1 442 ? -8.391 -17.891 -5.867 1 92 442 VAL B N 1
ATOM 8407 C CA . VAL B 1 442 ? -7.207 -17.859 -5.02 1 92 442 VAL B CA 1
ATOM 8408 C C . VAL B 1 442 ? -7.57 -18.281 -3.6 1 92 442 VAL B C 1
ATOM 8410 O O . VAL B 1 442 ? -8.617 -17.891 -3.078 1 92 442 VAL B O 1
ATOM 8413 N N . ARG B 1 443 ? -6.766 -19.062 -2.971 1 95.38 443 ARG B N 1
ATOM 8414 C CA . ARG B 1 443 ? -7.016 -19.609 -1.639 1 95.38 443 ARG B CA 1
ATOM 8415 C C . ARG B 1 443 ? -6.559 -18.625 -0.558 1 95.38 443 ARG B C 1
ATOM 8417 O O . ARG B 1 443 ? -5.703 -17.781 -0.801 1 95.38 443 ARG B O 1
ATOM 8424 N N . ALA B 1 444 ? -7.16 -18.797 0.613 1 96.5 444 ALA B N 1
ATOM 8425 C CA . ALA B 1 444 ? -6.836 -17.922 1.737 1 96.5 444 ALA B CA 1
ATOM 8426 C C . ALA B 1 444 ? -5.352 -18 2.086 1 96.5 444 ALA B C 1
ATOM 8428 O O . ALA B 1 444 ? -4.707 -16.969 2.312 1 96.5 444 ALA B O 1
ATOM 8429 N N . GLY B 1 445 ? -4.848 -19.219 2.146 1 96.12 445 GLY B N 1
ATOM 8430 C CA . GLY B 1 445 ? -3.432 -19.375 2.434 1 96.12 445 GLY B CA 1
ATOM 8431 C C . GLY B 1 445 ? -2.535 -18.672 1.431 1 96.12 445 GLY B C 1
ATOM 8432 O O . GLY B 1 445 ? -1.498 -18.125 1.8 1 96.12 445 GLY B O 1
ATOM 8433 N N . GLU B 1 446 ? -2.865 -18.734 0.156 1 95.94 446 GLU B N 1
ATOM 8434 C CA . GLU B 1 446 ? -2.121 -18.062 -0.898 1 95.94 446 GLU B CA 1
ATOM 8435 C C . GLU B 1 446 ? -2.205 -16.547 -0.739 1 95.94 446 GLU B C 1
ATOM 8437 O O . GLU B 1 446 ? -1.226 -15.836 -0.982 1 95.94 446 GLU B O 1
ATOM 8442 N N . VAL B 1 447 ? -3.377 -16.016 -0.342 1 97 447 VAL B N 1
ATOM 8443 C CA . VAL B 1 447 ? -3.557 -14.586 -0.102 1 97 447 VAL B CA 1
ATOM 8444 C C . VAL B 1 447 ? -2.617 -14.125 1.011 1 97 447 VAL B C 1
ATOM 8446 O O . VAL B 1 447 ? -1.978 -13.078 0.898 1 97 447 VAL B O 1
ATOM 8449 N N . LEU B 1 448 ? -2.564 -14.906 2.082 1 97.69 448 LEU B N 1
ATOM 8450 C CA . LEU B 1 448 ? -1.679 -14.57 3.191 1 97.69 448 LEU B CA 1
ATOM 8451 C C . LEU B 1 448 ? -0.222 -14.562 2.74 1 97.69 448 LEU B C 1
ATOM 8453 O O . LEU B 1 448 ? 0.556 -13.703 3.16 1 97.69 448 LEU B O 1
ATOM 8457 N N . GLU B 1 449 ? 0.146 -15.523 1.893 1 95.94 449 GLU B N 1
ATOM 8458 C CA . GLU B 1 449 ? 1.501 -15.562 1.354 1 95.94 449 GLU B CA 1
ATOM 8459 C C . GLU B 1 449 ? 1.833 -14.281 0.594 1 95.94 449 GLU B C 1
ATOM 8461 O O . GLU B 1 449 ? 2.902 -13.703 0.785 1 95.94 449 GLU B O 1
ATOM 8466 N N . VAL B 1 450 ? 0.958 -13.859 -0.247 1 97.06 450 VAL B N 1
ATOM 8467 C CA . VAL B 1 450 ? 1.155 -12.656 -1.045 1 97.06 450 VAL B CA 1
ATOM 8468 C C . VAL B 1 450 ? 1.173 -11.43 -0.134 1 97.06 450 VAL B C 1
ATOM 8470 O O . VAL B 1 450 ? 1.979 -10.516 -0.328 1 97.06 450 VAL B O 1
ATOM 8473 N N . LEU B 1 451 ? 0.265 -11.391 0.845 1 98.25 451 LEU B N 1
ATOM 8474 C CA . LEU B 1 451 ? 0.198 -10.273 1.774 1 98.25 451 LEU B CA 1
ATOM 8475 C C . LEU B 1 451 ? 1.52 -10.102 2.518 1 98.25 451 LEU B C 1
ATOM 8477 O O . LEU B 1 451 ? 2.057 -8.992 2.594 1 98.25 451 LEU B O 1
ATOM 8481 N N . TYR B 1 452 ? 2.062 -11.219 3.07 1 97.75 452 TYR B N 1
ATOM 8482 C CA . TYR B 1 452 ? 3.34 -11.156 3.773 1 97.75 452 TYR B CA 1
ATOM 8483 C C . TYR B 1 452 ? 4.445 -10.648 2.852 1 97.75 452 TYR B C 1
ATOM 8485 O O . TYR B 1 452 ? 5.281 -9.844 3.26 1 97.75 452 TYR B O 1
ATOM 8493 N N . GLN B 1 453 ? 4.426 -11.148 1.651 1 96.5 453 GLN B N 1
ATOM 8494 C CA . GLN B 1 453 ? 5.422 -10.719 0.678 1 96.5 453 GLN B CA 1
ATOM 8495 C C . GLN B 1 453 ? 5.332 -9.219 0.427 1 96.5 453 GLN B C 1
ATOM 8497 O O . GLN B 1 453 ? 6.352 -8.523 0.401 1 96.5 453 GLN B O 1
ATOM 8502 N N . ARG B 1 454 ? 4.133 -8.688 0.27 1 97.88 454 ARG B N 1
ATOM 8503 C CA . ARG B 1 454 ? 3.93 -7.273 -0.02 1 97.88 454 ARG B CA 1
ATOM 8504 C C . ARG B 1 454 ? 4.301 -6.41 1.182 1 97.88 454 ARG B C 1
ATOM 8506 O O . ARG B 1 454 ? 4.918 -5.355 1.028 1 97.88 454 ARG B O 1
ATOM 8513 N N . LEU B 1 455 ? 3.857 -6.832 2.383 1 98.12 455 LEU B N 1
ATOM 8514 C CA . LEU B 1 455 ? 4.223 -6.102 3.592 1 98.12 455 LEU B CA 1
ATOM 8515 C C . LEU B 1 455 ? 5.738 -5.965 3.707 1 98.12 455 LEU B C 1
ATOM 8517 O O . LEU B 1 455 ? 6.25 -4.871 3.953 1 98.12 455 LEU B O 1
ATOM 8521 N N . ALA B 1 456 ? 6.449 -7.027 3.438 1 96.88 456 ALA B N 1
ATOM 8522 C CA . ALA B 1 456 ? 7.906 -7.004 3.502 1 96.88 456 ALA B CA 1
ATOM 8523 C C . ALA B 1 456 ? 8.492 -6.109 2.41 1 96.88 456 ALA B C 1
ATOM 8525 O O . ALA B 1 456 ? 9.398 -5.316 2.67 1 96.88 456 ALA B O 1
ATOM 8526 N N . GLU B 1 457 ? 7.98 -6.234 1.259 1 97.12 457 GLU B N 1
ATOM 8527 C CA . GLU B 1 457 ? 8.5 -5.504 0.107 1 97.12 457 GLU B CA 1
ATOM 8528 C C . GLU B 1 457 ? 8.305 -4 0.272 1 97.12 457 GLU B C 1
ATOM 8530 O O . GLU B 1 457 ? 9.094 -3.205 -0.249 1 97.12 457 GLU B O 1
ATOM 8535 N N . HIS B 1 458 ? 7.273 -3.566 0.976 1 97 458 HIS B N 1
ATOM 8536 C CA . HIS B 1 458 ? 7.02 -2.15 1.209 1 97 458 HIS B CA 1
ATOM 8537 C C . HIS B 1 458 ? 7.68 -1.677 2.5 1 97 458 HIS B C 1
ATOM 8539 O O . HIS B 1 458 ? 7.469 -0.538 2.926 1 97 458 HIS B O 1
ATOM 8545 N N . GLY B 1 459 ? 8.438 -2.52 3.115 1 94.19 459 GLY B N 1
ATOM 8546 C CA . GLY B 1 459 ? 9.258 -2.143 4.258 1 94.19 459 GLY B CA 1
ATOM 8547 C C . GLY B 1 459 ? 8.469 -2.057 5.551 1 94.19 459 GLY B C 1
ATOM 8548 O O . GLY B 1 459 ? 8.844 -1.317 6.465 1 94.19 459 GLY B O 1
ATOM 8549 N N . VAL B 1 460 ? 7.293 -2.686 5.672 1 96.5 460 VAL B N 1
ATOM 8550 C CA . VAL B 1 460 ? 6.527 -2.688 6.914 1 96.5 460 VAL B CA 1
ATOM 8551 C C . VAL B 1 460 ? 7.207 -3.59 7.941 1 96.5 460 VAL B C 1
ATOM 8553 O O . VAL B 1 460 ? 7.457 -4.766 7.672 1 96.5 460 VAL B O 1
ATOM 8556 N N . ALA B 1 461 ? 7.516 -3.115 9.055 1 94.5 461 ALA B N 1
ATOM 8557 C CA . ALA B 1 461 ? 8.18 -3.891 10.102 1 94.5 461 ALA B CA 1
ATOM 8558 C C . ALA B 1 461 ? 7.266 -4.988 10.633 1 94.5 461 ALA B C 1
ATOM 8560 O O . ALA B 1 461 ? 6.07 -4.758 10.852 1 94.5 461 ALA B O 1
ATOM 8561 N N . PRO B 1 462 ? 7.82 -6.176 10.852 1 93.44 462 PRO B N 1
ATOM 8562 C CA . PRO B 1 462 ? 7.008 -7.262 11.406 1 93.44 462 PRO B CA 1
ATOM 8563 C C . PRO B 1 462 ? 6.406 -6.918 12.766 1 93.44 462 PRO B C 1
ATOM 8565 O O . PRO B 1 462 ? 5.406 -7.516 13.172 1 93.44 462 PRO B O 1
ATOM 8568 N N . THR B 1 463 ? 6.945 -5.945 13.469 1 93.75 463 THR B N 1
ATOM 8569 C CA . THR B 1 463 ? 6.457 -5.547 14.781 1 93.75 463 THR B CA 1
ATOM 8570 C C . THR B 1 463 ? 5.234 -4.648 14.656 1 93.75 463 THR B C 1
ATOM 8572 O O . THR B 1 463 ? 4.527 -4.41 15.641 1 93.75 463 THR B O 1
ATOM 8575 N N . ALA B 1 464 ? 4.914 -4.203 13.477 1 95.38 464 ALA B N 1
ATOM 8576 C CA . ALA B 1 464 ? 3.898 -3.172 13.289 1 95.38 464 ALA B CA 1
ATOM 8577 C C . ALA B 1 464 ? 2.512 -3.791 13.133 1 95.38 464 ALA B C 1
ATOM 8579 O O . ALA B 1 464 ? 1.505 -3.078 13.109 1 95.38 464 ALA B O 1
ATOM 8580 N N . TYR B 1 465 ? 2.432 -5.145 13.055 1 97.31 465 TYR B N 1
ATOM 8581 C CA . TYR B 1 465 ? 1.13 -5.742 12.781 1 97.31 465 TYR B CA 1
ATOM 8582 C C . TYR B 1 465 ? 1.059 -7.168 13.32 1 97.31 465 TYR B C 1
ATOM 8584 O O . TYR B 1 465 ? 2.082 -7.754 13.68 1 97.31 465 TYR B O 1
ATOM 8592 N N . ARG B 1 466 ? -0.153 -7.684 13.414 1 97.31 466 ARG B N 1
ATOM 8593 C CA . ARG B 1 466 ? -0.438 -9.078 13.727 1 97.31 466 ARG B CA 1
ATOM 8594 C C . ARG B 1 466 ? -1.419 -9.68 12.727 1 97.31 466 ARG B C 1
ATOM 8596 O O . ARG B 1 466 ? -2.383 -9.023 12.328 1 97.31 466 ARG B O 1
ATOM 8603 N N . ILE B 1 467 ? -1.147 -10.852 12.305 1 97.94 467 ILE B N 1
ATOM 8604 C CA . ILE B 1 467 ? -2.029 -11.578 11.406 1 97.94 467 ILE B CA 1
ATOM 8605 C C . ILE B 1 467 ? -2.289 -12.977 11.961 1 97.94 467 ILE B C 1
ATOM 8607 O O . ILE B 1 467 ? -1.351 -13.695 12.32 1 97.94 467 ILE B O 1
ATOM 8611 N N . GLY B 1 468 ? -3.494 -13.352 12.008 1 96.81 468 GLY B N 1
ATOM 8612 C CA . GLY B 1 468 ? -3.906 -14.68 12.43 1 96.81 468 GLY B CA 1
ATOM 8613 C C . GLY B 1 468 ? -5.355 -14.742 12.867 1 96.81 468 GLY B C 1
ATOM 8614 O O . GLY B 1 468 ? -5.863 -13.812 13.492 1 96.81 468 GLY B O 1
ATOM 8615 N N . ALA B 1 469 ? -6.008 -15.836 12.562 1 95.38 469 ALA B N 1
ATOM 8616 C CA . ALA B 1 469 ? -7.426 -15.984 12.891 1 95.38 469 ALA B CA 1
ATOM 8617 C C . ALA B 1 469 ? -7.664 -15.789 14.383 1 95.38 469 ALA B C 1
ATOM 8619 O O . ALA B 1 469 ? -8.656 -15.172 14.789 1 95.38 469 ALA B O 1
ATOM 8620 N N . ASN B 1 470 ? -6.723 -16.203 15.203 1 93.31 470 ASN B N 1
ATOM 8621 C CA . ASN B 1 470 ? -6.895 -16.156 16.656 1 93.31 470 ASN B CA 1
ATOM 8622 C C . ASN B 1 470 ? -5.977 -15.109 17.281 1 93.31 470 ASN B C 1
ATOM 8624 O O . ASN B 1 470 ? -5.699 -15.164 18.484 1 93.31 470 ASN B O 1
ATOM 8628 N N . ALA B 1 471 ? -5.484 -14.25 16.406 1 93.56 471 ALA B N 1
ATOM 8629 C CA . ALA B 1 471 ? -4.613 -13.203 16.938 1 93.56 471 ALA B CA 1
ATOM 8630 C C . ALA B 1 471 ? -5.348 -12.352 17.969 1 93.56 471 ALA B C 1
ATOM 8632 O O . ALA B 1 471 ? -6.5 -11.969 17.766 1 93.56 471 ALA B O 1
ATOM 8633 N N . VAL B 1 472 ? -4.715 -12.094 19.031 1 91.19 472 VAL B N 1
ATOM 8634 C CA . VAL B 1 472 ? -5.27 -11.242 20.062 1 91.19 472 VAL B CA 1
ATOM 8635 C C . VAL B 1 472 ? -4.855 -9.789 19.812 1 91.19 472 VAL B C 1
ATOM 8637 O O . VAL B 1 472 ? -3.664 -9.469 19.797 1 91.19 472 VAL B O 1
ATOM 8640 N N . PRO B 1 473 ? -5.809 -8.992 19.594 1 90.5 473 PRO B N 1
ATOM 8641 C CA . PRO B 1 473 ? -5.465 -7.59 19.344 1 90.5 473 PRO B CA 1
ATOM 8642 C C . PRO B 1 473 ? -4.711 -6.945 20.5 1 90.5 473 PRO B C 1
ATOM 8644 O O . PRO B 1 473 ? -5.07 -7.148 21.672 1 90.5 473 PRO B O 1
ATOM 8647 N N . GLU B 1 474 ? -3.637 -6.344 20.234 1 91.44 474 GLU B N 1
ATOM 8648 C CA . GLU B 1 474 ? -2.842 -5.559 21.172 1 91.44 474 GLU B CA 1
ATOM 8649 C C . GLU B 1 474 ? -3.082 -4.062 20.984 1 91.44 474 GLU B C 1
ATOM 8651 O O . GLU B 1 474 ? -3.248 -3.594 19.844 1 91.44 474 GLU B O 1
ATOM 8656 N N . PRO B 1 475 ? -3.098 -3.359 22.125 1 91.31 475 PRO B N 1
ATOM 8657 C CA . PRO B 1 475 ? -3.287 -1.913 22 1 91.31 475 PRO B CA 1
ATOM 8658 C C . PRO B 1 475 ? -2.254 -1.265 21.078 1 91.31 475 PRO B C 1
ATOM 8660 O O . PRO B 1 475 ? -1.053 -1.495 21.234 1 91.31 475 PRO B O 1
ATOM 8663 N N . GLY B 1 476 ? -2.711 -0.581 20.141 1 90.62 476 GLY B N 1
ATOM 8664 C CA . GLY B 1 476 ? -1.849 0.215 19.266 1 90.62 476 GLY B CA 1
ATOM 8665 C C . GLY B 1 476 ? -1.3 -0.564 18.094 1 90.62 476 GLY B C 1
ATOM 8666 O O . GLY B 1 476 ? -0.56 -0.018 17.266 1 90.62 476 GLY B O 1
ATOM 8667 N N . VAL B 1 477 ? -1.638 -1.838 17.984 1 94.75 477 VAL B N 1
ATOM 8668 C CA . VAL B 1 477 ? -1.09 -2.648 16.891 1 94.75 477 VAL B CA 1
ATOM 8669 C C . VAL B 1 477 ? -2.215 -3.088 15.961 1 94.75 477 VAL B C 1
ATOM 8671 O O . VAL B 1 477 ? -3.223 -3.637 16.406 1 94.75 477 VAL B O 1
ATOM 8674 N N . TRP B 1 478 ? -2.068 -2.803 14.742 1 96.56 478 TRP B N 1
ATOM 8675 C CA . TRP B 1 478 ? -3.057 -3.217 13.75 1 96.56 478 TRP B CA 1
ATOM 8676 C C . TRP B 1 478 ? -3.096 -4.738 13.625 1 96.56 478 TRP B C 1
ATOM 8678 O O . TRP B 1 478 ? -2.053 -5.383 13.508 1 96.56 478 TRP B O 1
ATOM 8688 N N . THR B 1 479 ? -4.293 -5.309 13.641 1 97.56 479 THR B N 1
ATOM 8689 C CA . THR B 1 479 ? -4.449 -6.758 13.688 1 97.56 479 THR B CA 1
ATOM 8690 C C . THR B 1 479 ? -5.469 -7.227 12.656 1 97.56 479 THR B C 1
ATOM 8692 O O . THR B 1 479 ? -6.555 -6.648 12.539 1 97.56 479 THR B O 1
ATOM 8695 N N . LEU B 1 480 ? -5.141 -8.148 11.836 1 98.25 480 LEU B N 1
ATOM 8696 C CA . LEU B 1 480 ? -6.031 -8.883 10.945 1 98.25 480 LEU B CA 1
ATOM 8697 C C . LEU B 1 480 ? -6.395 -10.242 11.531 1 98.25 480 LEU B C 1
ATOM 8699 O O . LEU B 1 480 ? -5.52 -11.094 11.727 1 98.25 480 LEU B O 1
ATOM 8703 N N . ARG B 1 481 ? -7.617 -10.438 11.82 1 97.69 481 ARG B N 1
ATOM 8704 C CA . ARG B 1 481 ? -8.031 -11.664 12.5 1 97.69 481 ARG B CA 1
ATOM 8705 C C . ARG B 1 481 ? -9.414 -12.109 12.023 1 97.69 481 ARG B C 1
ATOM 8707 O O . ARG B 1 481 ? -10.078 -11.398 11.273 1 97.69 481 ARG B O 1
ATOM 8714 N N . ARG B 1 482 ? -9.781 -13.297 12.453 1 95.31 482 ARG B N 1
ATOM 8715 C CA . ARG B 1 482 ? -11.094 -13.836 12.109 1 95.31 482 ARG B CA 1
ATOM 8716 C C . ARG B 1 482 ? -12.195 -13.18 12.938 1 95.31 482 ARG B C 1
ATOM 8718 O O . ARG B 1 482 ? -12.016 -12.938 14.133 1 95.31 482 ARG B O 1
ATOM 8725 N N . ALA B 1 483 ? -13.258 -12.781 12.289 1 92.44 483 ALA B N 1
ATOM 8726 C CA . ALA B 1 483 ? -14.484 -12.289 12.922 1 92.44 483 ALA B CA 1
ATOM 8727 C C . ALA B 1 483 ? -15.602 -13.32 12.828 1 92.44 483 ALA B C 1
ATOM 8729 O O . ALA B 1 483 ? -15.383 -14.445 12.359 1 92.44 483 ALA B O 1
ATOM 8730 N N . GLU B 1 484 ? -16.781 -12.969 13.289 1 86.81 484 GLU B N 1
ATOM 8731 C CA . GLU B 1 484 ? -17.922 -13.867 13.242 1 86.81 484 GLU B CA 1
ATOM 8732 C C . GLU B 1 484 ? -18.312 -14.219 11.812 1 86.81 484 GLU B C 1
ATOM 8734 O O . GLU B 1 484 ? -18.562 -15.383 11.492 1 86.81 484 GLU B O 1
ATOM 8739 N N . ASN B 1 485 ? -18.328 -13.164 11.062 1 87.38 485 ASN B N 1
ATOM 8740 C CA . ASN B 1 485 ? -18.672 -13.359 9.656 1 87.38 485 ASN B CA 1
ATOM 8741 C C . ASN B 1 485 ? -17.547 -12.938 8.727 1 87.38 485 ASN B C 1
ATOM 8743 O O . ASN B 1 485 ? -17.688 -11.969 7.973 1 87.38 485 ASN B O 1
ATOM 8747 N N . GLY B 1 486 ? -16.5 -13.766 8.75 1 93.81 486 GLY B N 1
ATOM 8748 C CA . GLY B 1 486 ? -15.391 -13.461 7.859 1 93.81 486 GLY B CA 1
ATOM 8749 C C . GLY B 1 486 ? -14.133 -13.023 8.594 1 93.81 486 GLY B C 1
ATOM 8750 O O . GLY B 1 486 ? -13.664 -13.727 9.492 1 93.81 486 GLY B O 1
ATOM 8751 N N . TRP B 1 487 ? -13.57 -11.906 8.164 1 97 487 TRP B N 1
ATOM 8752 C CA . TRP B 1 487 ? -12.328 -11.383 8.719 1 97 487 TRP B CA 1
ATOM 8753 C C . TRP B 1 487 ? -12.484 -9.914 9.102 1 97 487 TRP B C 1
ATOM 8755 O O . TRP B 1 487 ? -13.375 -9.227 8.602 1 97 487 TRP B O 1
ATOM 8765 N N . GLU B 1 488 ? -11.688 -9.453 10.039 1 97.06 488 GLU B N 1
ATOM 8766 C CA . GLU B 1 488 ? -11.766 -8.055 10.445 1 97.06 488 GLU B CA 1
ATOM 8767 C C . GLU B 1 488 ? -10.375 -7.461 10.656 1 97.06 488 GLU B C 1
ATOM 8769 O O . GLU B 1 488 ? -9.414 -8.195 10.906 1 97.06 488 GLU B O 1
ATOM 8774 N N . VAL B 1 489 ? -10.219 -6.211 10.484 1 97.69 489 VAL B N 1
ATOM 8775 C CA . VAL B 1 489 ? -9.023 -5.418 10.742 1 97.69 489 VAL B CA 1
ATOM 8776 C C . VAL B 1 489 ? -9.312 -4.371 11.812 1 97.69 489 VAL B C 1
ATOM 8778 O O . VAL B 1 489 ? -10.297 -3.633 11.719 1 97.69 489 VAL B O 1
ATOM 8781 N N . SER B 1 490 ? -8.516 -4.281 12.859 1 95.25 490 SER B N 1
ATOM 8782 C CA . SER B 1 490 ? -8.758 -3.316 13.922 1 95.25 490 SER B CA 1
ATOM 8783 C C . SER B 1 490 ? -7.461 -2.914 14.609 1 95.25 490 SER B C 1
ATOM 8785 O O . SER B 1 490 ? -6.418 -3.537 14.398 1 95.25 490 SER B O 1
ATOM 8787 N N . ARG B 1 491 ? -7.445 -1.9 15.305 1 94.19 491 ARG B N 1
ATOM 8788 C CA . ARG B 1 491 ? -6.426 -1.44 16.234 1 94.19 491 ARG B CA 1
ATOM 8789 C C . ARG B 1 491 ? -7.059 -0.902 17.516 1 94.19 491 ARG B C 1
ATOM 8791 O O . ARG B 1 491 ? -7.336 0.294 17.625 1 94.19 491 ARG B O 1
ATOM 8798 N N . PRO B 1 492 ? -7.406 -1.729 18.438 1 88.31 492 PRO B N 1
ATOM 8799 C CA . PRO B 1 492 ? -8 -1.259 19.703 1 88.31 492 PRO B CA 1
ATOM 8800 C C . PRO B 1 492 ? -7.059 -0.355 20.5 1 88.31 492 PRO B C 1
ATOM 8802 O O . PRO B 1 492 ? -5.836 -0.505 20.406 1 88.31 492 PRO B O 1
ATOM 8805 N N . PRO B 1 493 ? -7.711 0.524 21.219 1 85.94 493 PRO B N 1
ATOM 8806 C CA . PRO B 1 493 ? -9.141 0.814 21.359 1 85.94 493 PRO B CA 1
ATOM 8807 C C . PRO B 1 493 ? -9.617 1.897 20.391 1 85.94 493 PRO B C 1
ATOM 8809 O O . PRO B 1 493 ? -10.812 2.209 20.359 1 85.94 493 PRO B O 1
ATOM 8812 N N . THR B 1 494 ? -8.695 2.404 19.625 1 81.25 494 THR B N 1
ATOM 8813 C CA . THR B 1 494 ? -8.977 3.646 18.922 1 81.25 494 THR B CA 1
ATOM 8814 C C . THR B 1 494 ? -9.75 3.369 17.625 1 81.25 494 THR B C 1
ATOM 8816 O O . THR B 1 494 ? -10.609 4.16 17.234 1 81.25 494 THR B O 1
ATOM 8819 N N . ASP B 1 495 ? -9.477 2.328 16.953 1 86.5 495 ASP B N 1
ATOM 8820 C CA . ASP B 1 495 ? -10.07 2.066 15.641 1 86.5 495 ASP B CA 1
ATOM 8821 C C . ASP B 1 495 ? -11.008 0.866 15.695 1 86.5 495 ASP B C 1
ATOM 8823 O O . ASP B 1 495 ? -10.586 -0.249 16.016 1 86.5 495 ASP B O 1
ATOM 8827 N N . GLU B 1 496 ? -12.242 1.18 15.406 1 86.5 496 GLU B N 1
ATOM 8828 C CA . GLU B 1 496 ? -13.266 0.133 15.383 1 86.5 496 GLU B CA 1
ATOM 8829 C C . GLU B 1 496 ? -12.977 -0.891 14.289 1 86.5 496 GLU B C 1
ATOM 8831 O O . GLU B 1 496 ? -12.406 -0.552 13.25 1 86.5 496 GLU B O 1
ATOM 8836 N N . PRO B 1 497 ? -13.383 -2.137 14.547 1 93.69 497 PRO B N 1
ATOM 8837 C CA . PRO B 1 497 ? -13.133 -3.182 13.555 1 93.69 497 PRO B CA 1
ATOM 8838 C C . PRO B 1 497 ? -13.891 -2.949 12.25 1 93.69 497 PRO B C 1
ATOM 8840 O O . PRO B 1 497 ? -15.031 -2.486 12.266 1 93.69 497 PRO B O 1
ATOM 8843 N N . VAL B 1 498 ? -13.266 -3.072 11.188 1 95.31 498 VAL B N 1
ATOM 8844 C CA . VAL B 1 498 ? -13.875 -3.125 9.867 1 95.31 498 VAL B CA 1
ATOM 8845 C C . VAL B 1 498 ? -13.898 -4.566 9.367 1 95.31 498 VAL B C 1
ATOM 8847 O O . VAL B 1 498 ? -12.859 -5.223 9.289 1 95.31 498 VAL B O 1
ATOM 8850 N N . ALA B 1 499 ? -15.047 -5.055 9.008 1 96.12 499 ALA B N 1
ATOM 8851 C CA . ALA B 1 499 ? -15.234 -6.473 8.703 1 96.12 499 ALA B CA 1
ATOM 8852 C C . ALA B 1 499 ? -15.336 -6.703 7.199 1 96.12 499 ALA B C 1
ATOM 8854 O O . ALA B 1 499 ? -15.828 -5.844 6.465 1 96.12 499 ALA B O 1
ATOM 8855 N N . PHE B 1 500 ? -14.898 -7.84 6.758 1 96.25 500 PHE B N 1
ATOM 8856 C CA . PHE B 1 500 ? -14.953 -8.281 5.367 1 96.25 500 PHE B CA 1
ATOM 8857 C C . PHE B 1 500 ? -15.375 -9.742 5.281 1 96.25 500 PHE B C 1
ATOM 8859 O O . PHE B 1 500 ? -14.992 -10.555 6.125 1 96.25 500 PHE B O 1
ATOM 8866 N N . ALA B 1 501 ? -16.078 -10.094 4.266 1 92.69 501 ALA B N 1
ATOM 8867 C CA . ALA B 1 501 ? -16.531 -11.461 4.074 1 92.69 501 ALA B CA 1
ATOM 8868 C C . ALA B 1 501 ? -15.391 -12.367 3.617 1 92.69 501 ALA B C 1
ATOM 8870 O O . ALA B 1 501 ? -15.32 -13.531 4 1 92.69 501 ALA B O 1
ATOM 8871 N N . LYS B 1 502 ? -14.445 -11.812 2.861 1 93.06 502 LYS B N 1
ATOM 8872 C CA . LYS B 1 502 ? -13.352 -12.586 2.285 1 93.06 502 LYS B CA 1
ATOM 8873 C C . LYS B 1 502 ? -12 -12.109 2.824 1 93.06 502 LYS B C 1
ATOM 8875 O O . LYS B 1 502 ? -11.805 -10.906 3.031 1 93.06 502 LYS B O 1
ATOM 8880 N N . LEU B 1 503 ? -11.094 -13.055 2.953 1 96.62 503 LEU B N 1
ATOM 8881 C CA . LEU B 1 503 ? -9.766 -12.727 3.443 1 96.62 503 LEU B CA 1
ATOM 8882 C C . LEU B 1 503 ? -9.039 -11.805 2.465 1 96.62 503 LEU B C 1
ATOM 8884 O O . LEU B 1 503 ? -8.297 -10.906 2.881 1 96.62 503 LEU B O 1
ATOM 8888 N N . GLU B 1 504 ? -9.18 -12.023 1.17 1 96.44 504 GLU B N 1
ATOM 8889 C CA . GLU B 1 504 ? -8.5 -11.188 0.184 1 96.44 504 GLU B CA 1
ATOM 8890 C C . GLU B 1 504 ? -8.875 -9.719 0.353 1 96.44 504 GLU B C 1
ATOM 8892 O O . GLU B 1 504 ? -8.016 -8.844 0.266 1 96.44 504 GLU B O 1
ATOM 8897 N N . GLU B 1 505 ? -10.164 -9.438 0.563 1 96.88 505 GLU B N 1
ATOM 8898 C CA . GLU B 1 505 ? -10.617 -8.07 0.79 1 96.88 505 GLU B CA 1
ATOM 8899 C C . GLU B 1 505 ? -10.023 -7.492 2.068 1 96.88 505 GLU B C 1
ATOM 8901 O O . GLU B 1 505 ? -9.578 -6.34 2.09 1 96.88 505 GLU B O 1
ATOM 8906 N N . ALA B 1 506 ? -10.047 -8.281 3.119 1 98.31 506 ALA B N 1
ATOM 8907 C CA . ALA B 1 506 ? -9.445 -7.844 4.375 1 98.31 506 ALA B CA 1
ATOM 8908 C C . ALA B 1 506 ? -7.957 -7.539 4.191 1 98.31 506 ALA B C 1
ATOM 8910 O O . ALA B 1 506 ? -7.441 -6.578 4.762 1 98.31 506 ALA B O 1
ATOM 8911 N N . ALA B 1 507 ? -7.281 -8.422 3.418 1 98.56 507 ALA B N 1
ATOM 8912 C CA . ALA B 1 507 ? -5.855 -8.242 3.154 1 98.56 507 ALA B CA 1
ATOM 8913 C C . ALA B 1 507 ? -5.59 -6.934 2.414 1 98.56 507 ALA B C 1
ATOM 8915 O O . ALA B 1 507 ? -4.641 -6.211 2.73 1 98.56 507 ALA B O 1
ATOM 8916 N N . ARG B 1 508 ? -6.398 -6.633 1.402 1 98.19 508 ARG B N 1
ATOM 8917 C CA . ARG B 1 508 ? -6.301 -5.363 0.69 1 98.19 508 ARG B CA 1
ATOM 8918 C C . ARG B 1 508 ? -6.438 -4.188 1.649 1 98.19 508 ARG B C 1
ATOM 8920 O O . ARG B 1 508 ? -5.613 -3.271 1.64 1 98.19 508 ARG B O 1
ATOM 8927 N N . PHE B 1 509 ? -7.465 -4.242 2.512 1 98.69 509 PHE B N 1
ATOM 8928 C CA . PHE B 1 509 ? -7.719 -3.184 3.482 1 98.69 509 PHE B CA 1
ATOM 8929 C C . PHE B 1 509 ? -6.562 -3.062 4.465 1 98.69 509 PHE B C 1
ATOM 8931 O O . PHE B 1 509 ? -6.129 -1.954 4.789 1 98.69 509 PHE B O 1
ATOM 8938 N N . PHE B 1 510 ? -6.098 -4.18 4.93 1 98.75 510 PHE B N 1
ATOM 8939 C CA . PHE B 1 510 ? -5.023 -4.258 5.91 1 98.75 510 PHE B CA 1
ATOM 8940 C C . PHE B 1 510 ? -3.742 -3.641 5.363 1 98.75 510 PHE B C 1
ATOM 8942 O O . PHE B 1 510 ? -3.117 -2.807 6.02 1 98.75 510 PHE B O 1
ATOM 8949 N N . LEU B 1 511 ? -3.344 -4.035 4.109 1 98.75 511 LEU B N 1
ATOM 8950 C CA . LEU B 1 511 ? -2.158 -3.482 3.465 1 98.75 511 LEU B CA 1
ATOM 8951 C C . LEU B 1 511 ? -2.277 -1.969 3.314 1 98.75 511 LEU B C 1
ATOM 8953 O O . LEU B 1 511 ? -1.352 -1.232 3.662 1 98.75 511 LEU B O 1
ATOM 8957 N N . GLY B 1 512 ? -3.418 -1.451 2.824 1 98.69 512 GLY B N 1
ATOM 8958 C CA . GLY B 1 512 ? -3.635 -0.023 2.662 1 98.69 512 GLY B CA 1
ATOM 8959 C C . GLY B 1 512 ? -3.621 0.735 3.977 1 98.69 512 GLY B C 1
ATOM 8960 O O . GLY B 1 512 ? -3.188 1.888 4.031 1 98.69 512 GLY B O 1
ATOM 8961 N N . THR B 1 513 ? -4.133 0.088 5.055 1 98.06 513 THR B N 1
ATOM 8962 C CA . THR B 1 513 ? -4.129 0.689 6.387 1 98.06 513 THR B CA 1
ATOM 8963 C C . THR B 1 513 ? -2.703 0.979 6.844 1 98.06 513 THR B C 1
ATOM 8965 O O . THR B 1 513 ? -2.424 2.059 7.371 1 98.06 513 THR B O 1
ATOM 8968 N N . LEU B 1 514 ? -1.813 0.058 6.582 1 97.81 514 LEU B N 1
ATOM 8969 C CA . LEU B 1 514 ? -0.443 0.177 7.066 1 97.81 514 LEU B CA 1
ATOM 8970 C C . LEU B 1 514 ? 0.371 1.107 6.172 1 97.81 514 LEU B C 1
ATOM 8972 O O . LEU B 1 514 ? 1.367 1.685 6.613 1 97.81 514 LEU B O 1
ATOM 8976 N N . LEU B 1 515 ? -0.085 1.346 4.898 1 97.75 515 LEU B N 1
ATOM 8977 C CA . LEU B 1 515 ? 0.765 2.066 3.957 1 97.75 515 LEU B CA 1
ATOM 8978 C C . LEU B 1 515 ? 0.252 3.486 3.736 1 97.75 515 LEU B C 1
ATOM 8980 O O . LEU B 1 515 ? 0.975 4.34 3.217 1 97.75 515 LEU B O 1
ATOM 8984 N N . LEU B 1 516 ? -1.018 3.803 4.094 1 97.88 516 LEU B N 1
ATOM 8985 C CA . LEU B 1 516 ? -1.566 5.137 3.875 1 97.88 516 LEU B CA 1
ATOM 8986 C C . LEU B 1 516 ? -0.84 6.172 4.727 1 97.88 516 LEU B C 1
ATOM 8988 O O . LEU B 1 516 ? -0.595 7.293 4.277 1 97.88 516 LEU B O 1
ATOM 8992 N N . TYR B 1 517 ? -0.541 5.777 5.965 1 96.38 517 TYR B N 1
ATOM 8993 C CA . TYR B 1 517 ? 0.234 6.602 6.883 1 96.38 517 TYR B CA 1
ATOM 8994 C C . TYR B 1 517 ? 1.557 5.93 7.234 1 96.38 517 TYR B C 1
ATOM 8996 O O . TYR B 1 517 ? 1.594 5.016 8.062 1 96.38 517 TYR B O 1
ATOM 9004 N N . PRO B 1 518 ? 2.666 6.398 6.68 1 93.06 518 PRO B N 1
ATOM 9005 C CA . PRO B 1 518 ? 3.953 5.699 6.711 1 93.06 518 PRO B CA 1
ATOM 9006 C C . PRO B 1 518 ? 4.406 5.363 8.125 1 93.06 518 PRO B C 1
ATOM 9008 O O . PRO B 1 518 ? 5.102 4.367 8.336 1 93.06 518 PRO B O 1
ATOM 9011 N N . ALA B 1 519 ? 4.062 6.176 9.117 1 92.5 519 ALA B N 1
ATOM 9012 C CA . ALA B 1 519 ? 4.484 5.926 10.492 1 92.5 519 ALA B CA 1
ATOM 9013 C C . ALA B 1 519 ? 3.965 4.582 10.992 1 92.5 519 ALA B C 1
ATOM 9015 O O . ALA B 1 519 ? 4.586 3.947 11.844 1 92.5 519 ALA B O 1
ATOM 9016 N N . ARG B 1 520 ? 2.854 4.113 10.461 1 93.62 520 ARG B N 1
ATOM 9017 C CA . ARG B 1 520 ? 2.248 2.854 10.875 1 93.62 520 ARG B CA 1
ATOM 9018 C C . ARG B 1 520 ? 3.152 1.673 10.531 1 93.62 520 ARG B C 1
ATOM 9020 O O . ARG B 1 520 ? 3.168 0.667 11.25 1 93.62 520 ARG B O 1
ATOM 9027 N N . ALA B 1 521 ? 3.881 1.773 9.453 1 92.06 521 ALA B N 1
ATOM 9028 C CA . ALA B 1 521 ? 4.727 0.687 8.961 1 92.06 521 ALA B CA 1
ATOM 9029 C C . ALA B 1 521 ? 5.977 0.53 9.82 1 92.06 521 ALA B C 1
ATOM 9031 O O . ALA B 1 521 ? 6.656 -0.495 9.758 1 92.06 521 ALA B O 1
ATOM 9032 N N . ALA B 1 522 ? 6.281 1.525 10.625 1 89 522 ALA B N 1
ATOM 9033 C CA . ALA B 1 522 ? 7.562 1.545 11.336 1 89 522 ALA B CA 1
ATOM 9034 C C . ALA B 1 522 ? 7.363 1.329 12.836 1 89 522 ALA B C 1
ATOM 9036 O O . ALA B 1 522 ? 8.32 1.383 13.602 1 89 522 ALA B O 1
ATOM 9037 N N . VAL B 1 523 ? 6.207 1.123 13.242 1 86.5 523 VAL B N 1
ATOM 9038 C CA . VAL B 1 523 ? 5.93 0.976 14.664 1 86.5 523 VAL B CA 1
ATOM 9039 C C . VAL B 1 523 ? 6.766 -0.164 15.242 1 86.5 523 VAL B C 1
ATOM 9041 O O . VAL B 1 523 ? 6.77 -1.274 14.703 1 86.5 523 VAL B O 1
ATOM 9044 N N . GLY B 1 524 ? 7.582 0.151 16.234 1 79.06 524 GLY B N 1
ATOM 9045 C CA . GLY B 1 524 ? 8.359 -0.852 16.938 1 79.06 524 GLY B CA 1
ATOM 9046 C C . GLY B 1 524 ? 9.672 -1.188 16.234 1 79.06 524 GLY B C 1
ATOM 9047 O O . GLY B 1 524 ? 10.461 -1.988 16.75 1 79.06 524 GLY B O 1
ATOM 9048 N N . ALA B 1 525 ? 9.852 -0.596 15.047 1 81.69 525 ALA B N 1
ATOM 9049 C CA . ALA B 1 525 ? 11.07 -0.89 14.297 1 81.69 525 ALA B CA 1
ATOM 9050 C C . ALA B 1 525 ? 12.273 -0.181 14.906 1 81.69 525 ALA B C 1
ATOM 9052 O O . ALA B 1 525 ? 12.141 0.905 15.477 1 81.69 525 ALA B O 1
ATOM 9053 N N . ASN B 1 526 ? 13.375 -0.818 14.852 1 77.81 526 ASN B N 1
ATOM 9054 C CA . ASN B 1 526 ? 14.648 -0.219 15.234 1 77.81 526 ASN B CA 1
ATOM 9055 C C . ASN B 1 526 ? 15.391 0.349 14.023 1 77.81 526 ASN B C 1
ATOM 9057 O O . ASN B 1 526 ? 16.125 -0.37 13.352 1 77.81 526 ASN B O 1
ATOM 9061 N N . GLU B 1 527 ? 15.25 1.47 13.734 1 71.81 527 GLU B N 1
ATOM 9062 C CA . GLU B 1 527 ? 15.812 2.09 12.539 1 71.81 527 GLU B CA 1
ATOM 9063 C C . GLU B 1 527 ? 17.328 2.229 12.648 1 71.81 527 GLU B C 1
ATOM 9065 O O . GLU B 1 527 ? 18.031 2.352 11.641 1 71.81 527 GLU B O 1
ATOM 9070 N N . GLU B 1 528 ? 17.859 2.273 13.773 1 62.88 528 GLU B N 1
ATOM 9071 C CA . GLU B 1 528 ? 19.297 2.4 13.984 1 62.88 528 GLU B CA 1
ATOM 9072 C C . GLU B 1 528 ? 20.031 1.173 13.461 1 62.88 528 GLU B C 1
ATOM 9074 O O . GLU B 1 528 ? 21.234 1.245 13.164 1 62.88 528 GLU B O 1
ATOM 9079 N N . ALA B 1 529 ? 19.375 0.144 13.289 1 62 529 ALA B N 1
ATOM 9080 C CA . ALA B 1 529 ? 20.016 -1.109 12.898 1 62 529 ALA B CA 1
ATOM 9081 C C . ALA B 1 529 ? 20.297 -1.134 11.398 1 62 529 ALA B C 1
ATOM 9083 O O . ALA B 1 529 ? 21.062 -1.972 10.922 1 62 529 ALA B O 1
ATOM 9084 N N . ASP B 1 530 ? 19.891 -0.108 10.781 1 71.12 530 ASP B N 1
ATOM 9085 C CA . ASP B 1 530 ? 20.062 -0.086 9.336 1 71.12 530 ASP B CA 1
ATOM 9086 C C . ASP B 1 530 ? 21.516 0.209 8.961 1 71.12 530 ASP B C 1
ATOM 9088 O O . ASP B 1 530 ? 22.141 1.101 9.539 1 71.12 530 ASP B O 1
ATOM 9092 N N . ASN B 1 531 ? 22.094 -0.611 8.219 1 78.81 531 ASN B N 1
ATOM 9093 C CA . ASN B 1 531 ? 23.406 -0.368 7.637 1 78.81 531 ASN B CA 1
ATOM 9094 C C . ASN B 1 531 ? 23.328 0.58 6.445 1 78.81 531 ASN B C 1
ATOM 9096 O O . ASN B 1 531 ? 22.75 0.239 5.414 1 78.81 531 ASN B O 1
ATOM 9100 N N . PRO B 1 532 ? 23.906 1.729 6.641 1 78.94 532 PRO B N 1
ATOM 9101 C CA . PRO B 1 532 ? 23.812 2.723 5.566 1 78.94 532 PRO B CA 1
ATOM 9102 C C . PRO B 1 532 ? 24.266 2.174 4.215 1 78.94 532 PRO B C 1
ATOM 9104 O O . PRO B 1 532 ? 23.766 2.592 3.172 1 78.94 532 PRO B O 1
ATOM 9107 N N . ALA B 1 533 ? 25.141 1.217 4.262 1 78.56 533 ALA B N 1
ATOM 9108 C CA . ALA B 1 533 ? 25.703 0.677 3.025 1 78.56 533 ALA B CA 1
ATOM 9109 C C . ALA B 1 533 ? 24.656 -0.111 2.244 1 78.56 533 ALA B C 1
ATOM 9111 O O . ALA B 1 533 ? 24.844 -0.393 1.058 1 78.56 533 ALA B O 1
ATOM 9112 N N . ASP B 1 534 ? 23.594 -0.355 2.895 1 85.88 534 ASP B N 1
ATOM 9113 C CA . ASP B 1 534 ? 22.578 -1.184 2.258 1 85.88 534 ASP B CA 1
ATOM 9114 C C . ASP B 1 534 ? 21.578 -0.326 1.491 1 85.88 534 ASP B C 1
ATOM 9116 O O . ASP B 1 534 ? 20.719 -0.852 0.769 1 85.88 534 ASP B O 1
ATOM 9120 N N . TRP B 1 535 ? 21.688 0.978 1.62 1 92.56 535 TRP B N 1
ATOM 9121 C CA . TRP B 1 535 ? 20.812 1.89 0.904 1 92.56 535 TRP B CA 1
ATOM 9122 C C . TRP B 1 535 ? 21.359 2.215 -0.478 1 92.56 535 TRP B C 1
ATOM 9124 O O . TRP B 1 535 ? 22.562 2.422 -0.637 1 92.56 535 TRP B O 1
ATOM 9134 N N . PRO B 1 536 ? 20.516 2.209 -1.438 1 95 536 PRO B N 1
ATOM 9135 C CA . PRO B 1 536 ? 21 2.5 -2.787 1 95 536 PRO B CA 1
ATOM 9136 C C . PRO B 1 536 ? 21.344 3.975 -2.984 1 95 536 PRO B C 1
ATOM 9138 O O . PRO B 1 536 ? 22.078 4.32 -3.918 1 95 536 PRO B O 1
ATOM 9141 N N . ILE B 1 537 ? 20.781 4.828 -2.213 1 96.25 537 ILE B N 1
ATOM 9142 C CA . ILE B 1 537 ? 21.031 6.262 -2.275 1 96.25 537 ILE B CA 1
ATOM 9143 C C . ILE B 1 537 ? 21.672 6.73 -0.969 1 96.25 537 ILE B C 1
ATOM 9145 O O . ILE B 1 537 ? 21.141 6.473 0.115 1 96.25 537 ILE B O 1
ATOM 9149 N N . LEU B 1 538 ? 22.781 7.367 -1.116 1 95.12 538 LEU B N 1
ATOM 9150 C CA . LEU B 1 538 ? 23.5 7.887 0.045 1 95.12 538 LEU B CA 1
ATOM 9151 C C . LEU B 1 538 ? 23.688 9.398 -0.067 1 95.12 538 LEU B C 1
ATOM 9153 O O . LEU B 1 538 ? 23.875 9.922 -1.168 1 95.12 538 LEU B O 1
ATOM 9157 N N . PRO B 1 539 ? 23.594 10.047 1.04 1 96.69 539 PRO B N 1
ATOM 9158 C CA . PRO B 1 539 ? 23.953 11.469 1.012 1 96.69 539 PRO B CA 1
ATOM 9159 C C . PRO B 1 539 ? 25.375 11.719 0.521 1 96.69 539 PRO B C 1
ATOM 9161 O O . PRO B 1 539 ? 26.281 10.953 0.851 1 96.69 539 PRO B O 1
ATOM 9164 N N . LEU B 1 540 ? 25.562 12.688 -0.25 1 96.88 540 LEU B N 1
ATOM 9165 C CA . LEU B 1 540 ? 26.875 13.031 -0.803 1 96.88 540 LEU B CA 1
ATOM 9166 C C . LEU B 1 540 ? 27.688 13.844 0.196 1 96.88 540 LEU B C 1
ATOM 9168 O O . LEU B 1 540 ? 27.219 14.133 1.298 1 96.88 540 LEU B O 1
ATOM 9172 N N . ARG B 1 541 ? 28.938 14.109 -0.234 1 94.69 541 ARG B N 1
ATOM 9173 C CA . ARG B 1 541 ? 29.828 14.875 0.631 1 94.69 541 ARG B CA 1
ATOM 9174 C C . ARG B 1 541 ? 29.203 16.203 1.026 1 94.69 541 ARG B C 1
ATOM 9176 O O . ARG B 1 541 ? 28.656 16.922 0.177 1 94.69 541 ARG B O 1
ATOM 9183 N N . GLY B 1 542 ? 29.188 16.484 2.305 1 93.69 542 GLY B N 1
ATOM 9184 C CA . GLY B 1 542 ? 28.641 17.734 2.805 1 93.69 542 GLY B CA 1
ATOM 9185 C C . GLY B 1 542 ? 27.234 17.594 3.342 1 93.69 542 GLY B C 1
ATOM 9186 O O . GLY B 1 542 ? 26.734 18.469 4.059 1 93.69 542 GLY B O 1
ATOM 9187 N N . GLU B 1 543 ? 26.578 16.5 2.949 1 96.31 543 GLU B N 1
ATOM 9188 C CA . GLU B 1 543 ? 25.219 16.266 3.43 1 96.31 543 GLU B CA 1
ATOM 9189 C C . GLU B 1 543 ? 25.234 15.461 4.727 1 96.31 543 GLU B C 1
ATOM 9191 O O . GLU B 1 543 ? 26.156 14.68 4.973 1 96.31 543 GLU B O 1
ATOM 9196 N N . PRO B 1 544 ? 24.188 15.695 5.551 1 95 544 PRO B N 1
ATOM 9197 C CA . PRO B 1 544 ? 24.094 14.836 6.73 1 95 544 PRO B CA 1
ATOM 9198 C C . PRO B 1 544 ? 23.953 13.359 6.371 1 95 544 PRO B C 1
ATOM 9200 O O . PRO B 1 544 ? 23.281 13.016 5.395 1 95 544 PRO B O 1
ATOM 9203 N N . PRO B 1 545 ? 24.625 12.508 7.215 1 93.5 545 PRO B N 1
ATOM 9204 C CA . PRO B 1 545 ? 24.469 11.07 6.961 1 93.5 545 PRO B CA 1
ATOM 9205 C C . PRO B 1 545 ? 23.047 10.57 7.207 1 93.5 545 PRO B C 1
ATOM 9207 O O . PRO B 1 545 ? 22.25 11.273 7.816 1 93.5 545 PRO B O 1
ATOM 9210 N N . LEU B 1 546 ? 22.734 9.391 6.766 1 93 546 LEU B N 1
ATOM 9211 C CA . LEU B 1 546 ? 21.375 8.844 6.766 1 93 546 LEU B CA 1
ATOM 9212 C C . LEU B 1 546 ? 20.875 8.648 8.188 1 93 546 LEU B C 1
ATOM 9214 O O . LEU B 1 546 ? 19.656 8.633 8.422 1 93 546 LEU B O 1
ATOM 9218 N N . ASN B 1 547 ? 21.734 8.477 9.148 1 90.81 547 ASN B N 1
ATOM 9219 C CA . ASN B 1 547 ? 21.312 8.25 10.531 1 90.81 547 ASN B CA 1
ATOM 9220 C C . ASN B 1 547 ? 20.703 9.508 11.148 1 90.81 547 ASN B C 1
ATOM 9222 O O . ASN B 1 547 ? 20.141 9.453 12.234 1 90.81 547 ASN B O 1
ATOM 9226 N N . PHE B 1 548 ? 20.812 10.648 10.453 1 92.69 548 PHE B N 1
ATOM 9227 C CA . PHE B 1 548 ? 20.203 11.891 10.922 1 92.69 548 PHE B CA 1
ATOM 9228 C C . PHE B 1 548 ? 18.766 12.008 10.445 1 92.69 548 PHE B C 1
ATOM 9230 O O . PHE B 1 548 ? 18.125 13.047 10.641 1 92.69 548 PHE B O 1
ATOM 9237 N N . PHE B 1 549 ? 18.234 10.961 9.805 1 93 549 PHE B N 1
ATOM 9238 C CA . PHE B 1 549 ? 16.844 10.914 9.352 1 93 549 PHE B CA 1
ATOM 9239 C C . PHE B 1 549 ? 16.109 9.75 9.992 1 93 549 PHE B C 1
ATOM 9241 O O . PHE B 1 549 ? 16.672 8.664 10.156 1 93 549 PHE B O 1
ATOM 9248 N N . ARG B 1 550 ? 14.906 9.953 10.367 1 91.56 550 ARG B N 1
ATOM 9249 C CA . ARG B 1 550 ? 14.055 8.883 10.875 1 91.56 550 ARG B CA 1
ATOM 9250 C C . ARG B 1 550 ? 12.961 8.523 9.867 1 91.56 550 ARG B C 1
ATOM 9252 O O . ARG B 1 550 ? 12.688 9.297 8.945 1 91.56 550 ARG B O 1
ATOM 9259 N N . ARG B 1 551 ? 12.422 7.289 10 1 91.12 551 ARG B N 1
ATOM 9260 C CA . ARG B 1 551 ? 11.352 6.781 9.156 1 91.12 551 ARG B CA 1
ATOM 9261 C C . ARG B 1 551 ? 11.75 6.816 7.68 1 91.12 551 ARG B C 1
ATOM 9263 O O . ARG B 1 551 ? 10.992 7.297 6.84 1 91.12 551 ARG B O 1
ATOM 9270 N N . LYS B 1 552 ? 12.961 6.406 7.438 1 93.81 552 LYS B N 1
ATOM 9271 C CA . LYS B 1 552 ? 13.492 6.418 6.074 1 93.81 552 LYS B CA 1
ATOM 9272 C C . LYS B 1 552 ? 12.781 5.383 5.207 1 93.81 552 LYS B C 1
ATOM 9274 O O . LYS B 1 552 ? 12.516 4.266 5.656 1 93.81 552 LYS B O 1
ATOM 9279 N N . ARG B 1 553 ? 12.5 5.715 4.023 1 94.12 553 ARG B N 1
ATOM 9280 C CA . ARG B 1 553 ? 11.93 4.812 3.027 1 94.12 553 ARG B CA 1
ATOM 9281 C C . ARG B 1 553 ? 12.195 5.324 1.614 1 94.12 553 ARG B C 1
ATOM 9283 O O . ARG B 1 553 ? 12.492 6.504 1.419 1 94.12 553 ARG B O 1
ATOM 9290 N N . ILE B 1 554 ? 12.18 4.52 0.696 1 96.06 554 ILE B N 1
ATOM 9291 C CA . ILE B 1 554 ? 12.328 4.922 -0.698 1 96.06 554 ILE B CA 1
ATOM 9292 C C . ILE B 1 554 ? 10.953 5.18 -1.309 1 96.06 554 ILE B C 1
ATOM 9294 O O . ILE B 1 554 ? 10.031 4.383 -1.136 1 96.06 554 ILE B O 1
ATOM 9298 N N . ILE B 1 555 ? 10.773 6.32 -1.928 1 97.12 555 ILE B N 1
ATOM 9299 C CA . ILE B 1 555 ? 9.508 6.676 -2.568 1 97.12 555 ILE B CA 1
ATOM 9300 C C . ILE B 1 555 ? 9.773 7.211 -3.973 1 97.12 555 ILE B C 1
ATOM 9302 O O . ILE B 1 555 ? 10.922 7.449 -4.344 1 97.12 555 ILE B O 1
ATOM 9306 N N . VAL B 1 556 ? 8.727 7.324 -4.715 1 96.25 556 VAL B N 1
ATOM 9307 C CA . VAL B 1 556 ? 8.758 8.055 -5.977 1 96.25 556 VAL B CA 1
ATOM 9308 C C . VAL B 1 556 ? 8.32 9.5 -5.742 1 96.25 556 VAL B C 1
ATOM 9310 O O . VAL B 1 556 ? 7.199 9.75 -5.285 1 96.25 556 VAL B O 1
ATOM 9313 N N . LEU B 1 557 ? 9.195 10.422 -5.887 1 96.94 557 LEU B N 1
ATOM 9314 C CA . LEU B 1 557 ? 8.836 11.836 -5.91 1 96.94 557 LEU B CA 1
ATOM 9315 C C . LEU B 1 557 ? 8.203 12.219 -7.246 1 96.94 557 LEU B C 1
ATOM 9317 O O . LEU B 1 557 ? 8.875 12.203 -8.281 1 96.94 557 LEU B O 1
ATOM 9321 N N . PRO B 1 558 ? 6.953 12.531 -7.262 1 94.88 558 PRO B N 1
ATOM 9322 C CA . PRO B 1 558 ? 6.25 12.68 -8.539 1 94.88 558 PRO B CA 1
ATOM 9323 C C . PRO B 1 558 ? 6.621 13.961 -9.273 1 94.88 558 PRO B C 1
ATOM 9325 O O . PRO B 1 558 ? 7.051 14.938 -8.648 1 94.88 558 PRO B O 1
ATOM 9328 N N . ALA B 1 559 ? 6.43 13.938 -10.555 1 94.5 559 ALA B N 1
ATOM 9329 C CA . ALA B 1 559 ? 6.547 15.148 -11.359 1 94.5 559 ALA B CA 1
ATOM 9330 C C . ALA B 1 559 ? 5.57 16.219 -10.883 1 94.5 559 ALA B C 1
ATOM 9332 O O . ALA B 1 559 ? 4.453 15.906 -10.469 1 94.5 559 ALA B O 1
ATOM 9333 N N . GLY B 1 560 ? 6.031 17.453 -10.859 1 95.56 560 GLY B N 1
ATOM 9334 C CA . GLY B 1 560 ? 5.184 18.562 -10.445 1 95.56 560 GLY B CA 1
ATOM 9335 C C . GLY B 1 560 ? 5.457 19.031 -9.023 1 95.56 560 GLY B C 1
ATOM 9336 O O . GLY B 1 560 ? 5.074 20.125 -8.641 1 95.56 560 GLY B O 1
ATOM 9337 N N . SER B 1 561 ? 6.141 18.203 -8.266 1 96.5 561 SER B N 1
ATOM 9338 C CA . SER B 1 561 ? 6.48 18.562 -6.895 1 96.5 561 SER B CA 1
ATOM 9339 C C . SER B 1 561 ? 7.473 19.719 -6.859 1 96.5 561 SER B C 1
ATOM 9341 O O . SER B 1 561 ? 8.344 19.828 -7.73 1 96.5 561 SER B O 1
ATOM 9343 N N . THR B 1 562 ? 7.305 20.547 -5.922 1 97.75 562 THR B N 1
ATOM 9344 C CA . THR B 1 562 ? 8.273 21.594 -5.641 1 97.75 562 THR B CA 1
ATOM 9345 C C . THR B 1 562 ? 9.109 21.234 -4.41 1 97.75 562 THR B C 1
ATOM 9347 O O . THR B 1 562 ? 8.562 20.875 -3.369 1 97.75 562 THR B O 1
ATOM 9350 N N . VAL B 1 563 ? 10.391 21.344 -4.559 1 98.19 563 VAL B N 1
ATOM 9351 C CA . VAL B 1 563 ? 11.297 21.047 -3.451 1 98.19 563 VAL B CA 1
ATOM 9352 C C . VAL B 1 563 ? 12.25 22.219 -3.238 1 98.19 563 VAL B C 1
ATOM 9354 O O . VAL B 1 563 ? 12.414 23.062 -4.121 1 98.19 563 VAL B O 1
ATOM 9357 N N . GLN B 1 564 ? 12.812 22.281 -2.031 1 97.75 564 GLN B N 1
ATOM 9358 C CA . GLN B 1 564 ? 13.711 23.375 -1.685 1 97.75 564 GLN B CA 1
ATOM 9359 C C . GLN B 1 564 ? 15.078 22.859 -1.245 1 97.75 564 GLN B C 1
ATOM 9361 O O . GLN B 1 564 ? 15.164 21.797 -0.635 1 97.75 564 GLN B O 1
ATOM 9366 N N . ARG B 1 565 ? 16.078 23.562 -1.589 1 97.69 565 ARG B N 1
ATOM 9367 C CA . ARG B 1 565 ? 17.438 23.219 -1.196 1 97.69 565 ARG B CA 1
ATOM 9368 C C . ARG B 1 565 ? 18.094 24.359 -0.429 1 97.69 565 ARG B C 1
ATOM 9370 O O . ARG B 1 565 ? 17.953 25.531 -0.806 1 97.69 565 ARG B O 1
ATOM 9377 N N . PHE B 1 566 ? 18.688 24.047 0.642 1 96.5 566 PHE B N 1
ATOM 9378 C CA . PHE B 1 566 ? 19.625 24.922 1.336 1 96.5 566 PHE B CA 1
ATOM 9379 C C . PHE B 1 566 ? 21.062 24.484 1.082 1 96.5 566 PHE B C 1
ATOM 9381 O O . PHE B 1 566 ? 21.516 23.453 1.599 1 96.5 566 PHE B O 1
ATOM 9388 N N . GLY B 1 567 ? 21.781 25.25 0.295 1 94.56 567 GLY B N 1
ATOM 9389 C CA . GLY B 1 567 ? 23.141 24.875 -0.092 1 94.56 567 GLY B CA 1
ATOM 9390 C C . GLY B 1 567 ? 23.344 24.891 -1.595 1 94.56 567 GLY B C 1
ATOM 9391 O O . GLY B 1 567 ? 22.438 25.25 -2.354 1 94.56 567 GLY B O 1
ATOM 9392 N N . ASN B 1 568 ? 24.547 24.5 -1.982 1 94.5 568 ASN B N 1
ATOM 9393 C CA . ASN B 1 568 ? 24.906 24.516 -3.398 1 94.5 568 ASN B CA 1
ATOM 9394 C C . ASN B 1 568 ? 24.328 23.312 -4.141 1 94.5 568 ASN B C 1
ATOM 9396 O O . ASN B 1 568 ? 23.641 22.484 -3.547 1 94.5 568 ASN B O 1
ATOM 9400 N N . GLU B 1 569 ? 24.547 23.203 -5.402 1 96.5 569 GLU B N 1
ATOM 9401 C CA . GLU B 1 569 ? 23.891 22.203 -6.246 1 96.5 569 GLU B CA 1
ATOM 9402 C C . GLU B 1 569 ? 24.766 20.969 -6.418 1 96.5 569 GLU B C 1
ATOM 9404 O O . GLU B 1 569 ? 24.438 20.062 -7.195 1 96.5 569 GLU B O 1
ATOM 9409 N N . THR B 1 570 ? 25.891 20.875 -5.676 1 96.94 570 THR B N 1
ATOM 9410 C CA . THR B 1 570 ? 26.75 19.703 -5.73 1 96.94 570 THR B CA 1
ATOM 9411 C C . THR B 1 570 ? 26.234 18.609 -4.797 1 96.94 570 THR B C 1
ATOM 9413 O O . THR B 1 570 ? 26.625 17.453 -4.91 1 96.94 570 THR B O 1
ATOM 9416 N N . GLY B 1 571 ? 25.375 18.969 -3.875 1 97.69 571 GLY B N 1
ATOM 9417 C CA . GLY B 1 571 ? 24.766 18 -2.979 1 97.69 571 GLY B CA 1
ATOM 9418 C C . GLY B 1 571 ? 23.516 17.344 -3.557 1 97.69 571 GLY B C 1
ATOM 9419 O O . GLY B 1 571 ? 23.172 17.578 -4.719 1 97.69 571 GLY B O 1
ATOM 9420 N N . ASN B 1 572 ? 22.906 16.469 -2.738 1 98.19 572 ASN B N 1
ATOM 9421 C CA . ASN B 1 572 ? 21.75 15.75 -3.236 1 98.19 572 ASN B CA 1
ATOM 9422 C C . ASN B 1 572 ? 20.625 15.719 -2.207 1 98.19 572 ASN B C 1
ATOM 9424 O O . ASN B 1 572 ? 19.75 14.859 -2.264 1 98.19 572 ASN B O 1
ATOM 9428 N N . LEU B 1 573 ? 20.656 16.609 -1.242 1 98.5 573 LEU B N 1
ATOM 9429 C CA . LEU B 1 573 ? 19.594 16.703 -0.234 1 98.5 573 LEU B CA 1
ATOM 9430 C C . LEU B 1 573 ? 18.672 17.875 -0.522 1 98.5 573 LEU B C 1
ATOM 9432 O O . LEU B 1 573 ? 19.141 19 -0.744 1 98.5 573 LEU B O 1
ATOM 9436 N N . VAL B 1 574 ? 17.422 17.656 -0.601 1 98.62 574 VAL B N 1
ATOM 9437 C CA . VAL B 1 574 ? 16.406 18.703 -0.705 1 98.62 574 VAL B CA 1
ATOM 9438 C C . VAL B 1 574 ? 15.32 18.469 0.34 1 98.62 574 VAL B C 1
ATOM 9440 O O . VAL B 1 574 ? 15.305 17.422 1.009 1 98.62 574 VAL B O 1
ATOM 9443 N N . HIS B 1 575 ? 14.461 19.469 0.532 1 98.12 575 HIS B N 1
ATOM 9444 C CA . HIS B 1 575 ? 13.383 19.406 1.511 1 98.12 575 HIS B CA 1
ATOM 9445 C C . HIS B 1 575 ? 12.047 19.797 0.885 1 98.12 575 HIS B C 1
ATOM 9447 O O . HIS B 1 575 ? 12.016 20.391 -0.195 1 98.12 575 HIS B O 1
ATOM 9453 N N . ALA B 1 576 ? 10.969 19.344 1.544 1 97.06 576 ALA B N 1
ATOM 9454 C CA . ALA B 1 576 ? 9.656 19.812 1.128 1 97.06 576 ALA B CA 1
ATOM 9455 C C . ALA B 1 576 ? 9.586 21.344 1.161 1 97.06 576 ALA B C 1
ATOM 9457 O O . ALA B 1 576 ? 10.219 21.984 2.008 1 97.06 576 ALA B O 1
ATOM 9458 N N . GLU B 1 577 ? 8.773 21.891 0.345 1 94.69 577 GLU B N 1
ATOM 9459 C CA . GLU B 1 577 ? 8.719 23.344 0.152 1 94.69 577 GLU B CA 1
ATOM 9460 C C . GLU B 1 577 ? 8.383 24.062 1.456 1 94.69 577 GLU B C 1
ATOM 9462 O O . GLU B 1 577 ? 8.969 25.094 1.765 1 94.69 577 GLU B O 1
ATOM 9467 N N . PRO B 1 578 ? 7.539 23.516 2.25 1 92.38 578 PRO B N 1
ATOM 9468 C CA . PRO B 1 578 ? 7.148 24.281 3.438 1 92.38 578 PRO B CA 1
ATOM 9469 C C . PRO B 1 578 ? 8.164 24.172 4.574 1 92.38 578 PRO B C 1
ATOM 9471 O O . PRO B 1 578 ? 8.016 24.828 5.605 1 92.38 578 PRO B O 1
ATOM 9474 N N . ALA B 1 579 ? 9.133 23.359 4.402 1 94.31 579 ALA B N 1
ATOM 9475 C CA . ALA B 1 579 ? 10.102 23.156 5.473 1 94.31 579 ALA B CA 1
ATOM 9476 C C . ALA B 1 579 ? 10.859 24.438 5.785 1 94.31 579 ALA B C 1
ATOM 9478 O O . ALA B 1 579 ? 11.328 25.125 4.875 1 94.31 579 ALA B O 1
ATOM 9479 N N . ARG B 1 580 ? 10.984 24.781 7.062 1 93.75 580 ARG B N 1
ATOM 9480 C CA . ARG B 1 580 ? 11.773 25.906 7.527 1 93.75 580 ARG B CA 1
ATOM 9481 C C . ARG B 1 580 ? 13.219 25.5 7.781 1 93.75 580 ARG B C 1
ATOM 9483 O O . ARG B 1 580 ? 13.492 24.359 8.164 1 93.75 580 ARG B O 1
ATOM 9490 N N . PHE B 1 581 ? 14.078 26.453 7.633 1 93.94 581 PHE B N 1
ATOM 9491 C CA . PHE B 1 581 ? 15.492 26.141 7.781 1 93.94 581 PHE B CA 1
ATOM 9492 C C . PHE B 1 581 ? 15.781 25.562 9.164 1 93.94 581 PHE B C 1
ATOM 9494 O O . PHE B 1 581 ? 16.531 24.594 9.289 1 93.94 581 PHE B O 1
ATOM 9501 N N . VAL B 1 582 ? 15.18 26.094 10.203 1 91.19 582 VAL B N 1
ATOM 9502 C CA . VAL B 1 582 ? 15.438 25.703 11.578 1 91.19 582 VAL B CA 1
ATOM 9503 C C . VAL B 1 582 ? 15.07 24.234 11.773 1 91.19 582 VAL B C 1
ATOM 9505 O O . VAL B 1 582 ? 15.609 23.562 12.656 1 91.19 582 VAL B O 1
ATOM 9508 N N . GLU B 1 583 ? 14.234 23.688 10.922 1 94.88 583 GLU B N 1
ATOM 9509 C CA . GLU B 1 583 ? 13.773 22.312 11.047 1 94.88 583 GLU B CA 1
ATOM 9510 C C . GLU B 1 583 ? 14.688 21.344 10.289 1 94.88 583 GLU B C 1
ATOM 9512 O O . GLU B 1 583 ? 14.539 20.125 10.391 1 94.88 583 GLU B O 1
ATOM 9517 N N . THR B 1 584 ? 15.625 21.766 9.508 1 95.75 584 THR B N 1
ATOM 9518 C CA . THR B 1 584 ? 16.422 20.938 8.609 1 95.75 584 THR B CA 1
ATOM 9519 C C . THR B 1 584 ? 17.641 20.375 9.328 1 95.75 584 THR B C 1
ATOM 9521 O O . THR B 1 584 ? 18.281 19.453 8.828 1 95.75 584 THR B O 1
ATOM 9524 N N . SER B 1 585 ? 18.031 21.016 10.438 1 93.25 585 SER B N 1
ATOM 9525 C CA . SER B 1 585 ? 19.188 20.609 11.211 1 93.25 585 SER B CA 1
ATOM 9526 C C . SER B 1 585 ? 20.469 20.734 10.398 1 93.25 585 SER B C 1
ATOM 9528 O O . SER B 1 585 ? 21.391 19.938 10.562 1 93.25 585 SER B O 1
ATOM 9530 N N . LEU B 1 586 ? 20.469 21.688 9.445 1 93.81 586 LEU B N 1
ATOM 9531 C CA . LEU B 1 586 ? 21.656 21.953 8.633 1 93.81 586 LEU B CA 1
ATOM 9532 C C . LEU B 1 586 ? 22.516 23.047 9.266 1 93.81 586 LEU B C 1
ATOM 9534 O O . LEU B 1 586 ? 22.062 23.75 10.18 1 93.81 586 LEU B O 1
ATOM 9538 N N . ALA B 1 587 ? 23.75 23.109 8.812 1 88.44 587 ALA B N 1
ATOM 9539 C CA . ALA B 1 587 ? 24.656 24.156 9.281 1 88.44 587 ALA B CA 1
ATOM 9540 C C . ALA B 1 587 ? 24.172 25.547 8.867 1 88.44 587 ALA B C 1
ATOM 9542 O O . ALA B 1 587 ? 23.641 25.719 7.77 1 88.44 587 ALA B O 1
ATOM 9543 N N . ALA B 1 588 ? 24.406 26.516 9.625 1 84.25 588 ALA B N 1
ATOM 9544 C CA . ALA B 1 588 ? 23.844 27.859 9.516 1 84.25 588 ALA B CA 1
ATOM 9545 C C . ALA B 1 588 ? 24.25 28.531 8.203 1 84.25 588 ALA B C 1
ATOM 9547 O O . ALA B 1 588 ? 23.5 29.297 7.625 1 84.25 588 ALA B O 1
ATOM 9548 N N . ASP B 1 589 ? 25.422 28.234 7.727 1 82.31 589 ASP B N 1
ATOM 9549 C CA . ASP B 1 589 ? 25.953 28.891 6.539 1 82.31 589 ASP B CA 1
ATOM 9550 C C . ASP B 1 589 ? 25.156 28.531 5.297 1 82.31 589 ASP B C 1
ATOM 9552 O O . ASP B 1 589 ? 25.234 29.219 4.273 1 82.31 589 ASP B O 1
ATOM 9556 N N . ARG B 1 590 ? 24.266 27.5 5.453 1 91.12 590 ARG B N 1
ATOM 9557 C CA . ARG B 1 590 ? 23.5 27.031 4.305 1 91.12 590 ARG B CA 1
ATOM 9558 C C . ARG B 1 590 ? 22.203 27.812 4.156 1 91.12 590 ARG B C 1
ATOM 9560 O O . ARG B 1 590 ? 21.547 27.766 3.109 1 91.12 590 ARG B O 1
ATOM 9567 N N . GLU B 1 591 ? 21.812 28.531 5.137 1 88.75 591 GLU B N 1
ATOM 9568 C CA . GLU B 1 591 ? 20.484 29.156 5.184 1 88.75 591 GLU B CA 1
ATOM 9569 C C . GLU B 1 591 ? 20.312 30.156 4.047 1 88.75 591 GLU B C 1
ATOM 9571 O O . GLU B 1 591 ? 19.25 30.25 3.451 1 88.75 591 GLU B O 1
ATOM 9576 N N . ARG B 1 592 ? 21.359 30.828 3.715 1 84.44 592 ARG B N 1
ATOM 9577 C CA . ARG B 1 592 ? 21.25 31.906 2.738 1 84.44 592 ARG B CA 1
ATOM 9578 C C . ARG B 1 592 ? 21.203 31.359 1.317 1 84.44 592 ARG B C 1
ATOM 9580 O O . ARG B 1 592 ? 20.734 32.031 0.401 1 84.44 592 ARG B O 1
ATOM 9587 N N . ASP B 1 593 ? 21.688 30.188 1.171 1 91.56 593 ASP B N 1
ATOM 9588 C CA . ASP B 1 593 ? 21.656 29.547 -0.142 1 91.56 593 ASP B CA 1
ATOM 9589 C C . ASP B 1 593 ? 20.375 28.734 -0.332 1 91.56 593 ASP B C 1
ATOM 9591 O O . ASP B 1 593 ? 20.422 27.516 -0.432 1 91.56 593 ASP B O 1
ATOM 9595 N N . ARG B 1 594 ? 19.297 29.422 -0.4 1 94.31 594 ARG B N 1
ATOM 9596 C CA . ARG B 1 594 ? 18 28.781 -0.572 1 94.31 594 ARG B CA 1
ATOM 9597 C C . ARG B 1 594 ? 17.562 28.828 -2.029 1 94.31 594 ARG B C 1
ATOM 9599 O O . ARG B 1 594 ? 17.562 29.891 -2.652 1 94.31 594 ARG B O 1
ATOM 9606 N N . ARG B 1 595 ? 17.203 27.703 -2.598 1 96.44 595 ARG B N 1
ATOM 9607 C CA . ARG B 1 595 ? 16.703 27.609 -3.969 1 96.44 595 ARG B CA 1
ATOM 9608 C C . ARG B 1 595 ? 15.516 26.656 -4.059 1 96.44 595 ARG B C 1
ATOM 9610 O O . ARG B 1 595 ? 15.414 25.703 -3.277 1 96.44 595 ARG B O 1
ATOM 9617 N N . LEU B 1 596 ? 14.633 26.953 -4.973 1 97.81 596 LEU B N 1
ATOM 9618 C CA . LEU B 1 596 ? 13.469 26.109 -5.23 1 97.81 596 LEU B CA 1
ATOM 9619 C C . LEU B 1 596 ? 13.602 25.406 -6.578 1 97.81 596 LEU B C 1
ATOM 9621 O O . LEU B 1 596 ? 14.102 26 -7.543 1 97.81 596 LEU B O 1
ATOM 9625 N N . TYR B 1 597 ? 13.227 24.188 -6.59 1 98.38 597 TYR B N 1
ATOM 9626 C CA . TYR B 1 597 ? 13.266 23.391 -7.812 1 98.38 597 TYR B CA 1
ATOM 9627 C C . TYR B 1 597 ? 11.922 22.719 -8.062 1 98.38 597 TYR B C 1
ATOM 9629 O O . TYR B 1 597 ? 11.195 22.406 -7.117 1 98.38 597 TYR B O 1
ATOM 9637 N N . ARG B 1 598 ? 11.609 22.531 -9.32 1 98.31 598 ARG B N 1
ATOM 9638 C CA . ARG B 1 598 ? 10.453 21.734 -9.75 1 98.31 598 ARG B CA 1
ATOM 9639 C C . ARG B 1 598 ? 10.891 20.391 -10.297 1 98.31 598 ARG B C 1
ATOM 9641 O O . ARG B 1 598 ? 11.789 20.312 -11.125 1 98.31 598 ARG B O 1
ATOM 9648 N N . VAL B 1 599 ? 10.281 19.344 -9.797 1 97.25 599 VAL B N 1
ATOM 9649 C CA . VAL B 1 599 ? 10.539 18 -10.312 1 97.25 599 VAL B CA 1
ATOM 9650 C C . VAL B 1 599 ? 9.812 17.812 -11.641 1 97.25 599 VAL B C 1
ATOM 9652 O O . VAL B 1 599 ? 8.586 17.953 -11.719 1 97.25 599 VAL B O 1
ATOM 9655 N N . GLN B 1 600 ? 10.508 17.484 -12.688 1 95.44 600 GLN B N 1
ATOM 9656 C CA . GLN B 1 600 ? 9.938 17.406 -14.031 1 95.44 600 GLN B CA 1
ATOM 9657 C C . GLN B 1 600 ? 9.578 15.961 -14.391 1 95.44 600 GLN B C 1
ATOM 9659 O O . GLN B 1 600 ? 8.695 15.727 -15.211 1 95.44 600 GLN B O 1
ATOM 9664 N N . ARG B 1 601 ? 10.305 15.047 -13.867 1 92.69 601 ARG B N 1
ATOM 9665 C CA . ARG B 1 601 ? 10.094 13.609 -14.031 1 92.69 601 ARG B CA 1
ATOM 9666 C C . ARG B 1 601 ? 10.172 12.898 -12.688 1 92.69 601 ARG B C 1
ATOM 9668 O O . ARG B 1 601 ? 10.953 13.281 -11.812 1 92.69 601 ARG B O 1
ATOM 9675 N N . PRO B 1 602 ? 9.383 11.867 -12.562 1 92.94 602 PRO B N 1
ATOM 9676 C CA . PRO B 1 602 ? 9.43 11.164 -11.281 1 92.94 602 PRO B CA 1
ATOM 9677 C C . PRO B 1 602 ? 10.828 10.688 -10.914 1 92.94 602 PRO B C 1
ATOM 9679 O O . PRO B 1 602 ? 11.578 10.219 -11.773 1 92.94 602 PRO B O 1
ATOM 9682 N N . LEU B 1 603 ? 11.25 10.867 -9.688 1 95.69 603 LEU B N 1
ATOM 9683 C CA . LEU B 1 603 ? 12.547 10.453 -9.164 1 95.69 603 LEU B CA 1
ATOM 9684 C C . LEU B 1 603 ? 12.383 9.539 -7.957 1 95.69 603 LEU B C 1
ATOM 9686 O O . LEU B 1 603 ? 11.578 9.812 -7.07 1 95.69 603 LEU B O 1
ATOM 9690 N N . ARG B 1 604 ? 13.047 8.43 -7.992 1 96.25 604 ARG B N 1
ATOM 9691 C CA . ARG B 1 604 ? 13.102 7.598 -6.797 1 96.25 604 ARG B CA 1
ATOM 9692 C C . ARG B 1 604 ? 14.094 8.156 -5.785 1 96.25 604 ARG B C 1
ATOM 9694 O O . ARG B 1 604 ? 15.273 8.359 -6.102 1 96.25 604 ARG B O 1
ATOM 9701 N N . VAL B 1 605 ? 13.617 8.422 -4.57 1 97.81 605 VAL B N 1
ATOM 9702 C CA . VAL B 1 605 ? 14.43 9.125 -3.582 1 97.81 605 VAL B CA 1
ATOM 9703 C C . VAL B 1 605 ? 14.297 8.445 -2.221 1 97.81 605 VAL B C 1
ATOM 9705 O O . VAL B 1 605 ? 13.391 7.637 -2.014 1 97.81 605 VAL B O 1
ATOM 9708 N N . VAL B 1 606 ? 15.273 8.648 -1.373 1 97.12 606 VAL B N 1
ATOM 9709 C CA . VAL B 1 606 ? 15.117 8.32 0.039 1 97.12 606 VAL B CA 1
ATOM 9710 C C . VAL B 1 606 ? 14.469 9.484 0.775 1 97.12 606 VAL B C 1
ATOM 9712 O O . VAL B 1 606 ? 14.953 10.617 0.7 1 97.12 606 VAL B O 1
ATOM 9715 N N . THR B 1 607 ? 13.328 9.297 1.37 1 96.94 607 THR B N 1
ATOM 9716 C CA . THR B 1 607 ? 12.688 10.328 2.182 1 96.94 607 THR B CA 1
ATOM 9717 C C . THR B 1 607 ? 12.789 9.984 3.666 1 96.94 607 THR B C 1
ATOM 9719 O O . THR B 1 607 ? 13.086 8.844 4.027 1 96.94 607 THR B O 1
ATOM 9722 N N . GLY B 1 608 ? 12.648 10.906 4.496 1 95.31 608 GLY B N 1
ATOM 9723 C CA . GLY B 1 608 ? 12.68 10.805 5.945 1 95.31 608 GLY B CA 1
ATOM 9724 C C . GLY B 1 608 ? 12.438 12.125 6.645 1 95.31 608 GLY B C 1
ATOM 9725 O O . GLY B 1 608 ? 12.164 13.133 5.992 1 95.31 608 GLY B O 1
ATOM 9726 N N . ILE B 1 609 ? 12.461 12.062 7.945 1 95.75 609 ILE B N 1
ATOM 9727 C CA . ILE B 1 609 ? 12.266 13.234 8.789 1 95.75 609 ILE B CA 1
ATOM 9728 C C . ILE B 1 609 ? 13.578 13.586 9.492 1 95.75 609 ILE B C 1
ATOM 9730 O O . ILE B 1 609 ? 14.211 12.727 10.102 1 95.75 609 ILE B O 1
ATOM 9734 N N . THR B 1 610 ? 14.016 14.812 9.367 1 96.81 610 THR B N 1
ATOM 9735 C CA . THR B 1 610 ? 15.289 15.234 9.953 1 96.81 610 THR B CA 1
ATOM 9736 C C . THR B 1 610 ? 15.258 15.102 11.469 1 96.81 610 THR B C 1
ATOM 9738 O O . THR B 1 610 ? 14.242 15.391 12.109 1 96.81 610 THR B O 1
ATOM 9741 N N . ALA B 1 611 ? 16.359 14.688 12.055 1 94.31 611 ALA B N 1
ATOM 9742 C CA . ALA B 1 611 ? 16.547 14.586 13.5 1 94.31 611 ALA B CA 1
ATOM 9743 C C . ALA B 1 611 ? 17.062 15.898 14.078 1 94.31 611 ALA B C 1
ATOM 9745 O O . ALA B 1 611 ? 17.656 16.719 13.352 1 94.31 611 ALA B O 1
ATOM 9746 N N . PRO B 1 612 ? 16.766 16.078 15.367 1 92.94 612 PRO B N 1
ATOM 9747 C CA . PRO B 1 612 ? 17.344 17.25 16.016 1 92.94 612 PRO B CA 1
ATOM 9748 C C . PRO B 1 612 ? 18.859 17.234 16.016 1 92.94 612 PRO B C 1
ATOM 9750 O O . PRO B 1 612 ? 19.469 16.172 16.172 1 92.94 612 PRO B O 1
ATOM 9753 N N . TRP B 1 613 ? 19.469 18.359 15.812 1 88.5 613 TRP B N 1
ATOM 9754 C CA . TRP B 1 613 ? 20.922 18.5 15.828 1 88.5 613 TRP B CA 1
ATOM 9755 C C . TRP B 1 613 ? 21.328 19.922 16.203 1 88.5 613 TRP B C 1
ATOM 9757 O O . TRP B 1 613 ? 20.75 20.891 15.688 1 88.5 613 TRP B O 1
ATOM 9767 N N . ASN B 1 614 ? 22.328 19.984 17.047 1 82.12 614 ASN B N 1
ATOM 9768 C CA . ASN B 1 614 ? 22.953 21.25 17.406 1 82.12 614 ASN B CA 1
ATOM 9769 C C . ASN B 1 614 ? 21.922 22.281 17.844 1 82.12 614 ASN B C 1
ATOM 9771 O O . ASN B 1 614 ? 21.906 23.406 17.344 1 82.12 614 ASN B O 1
ATOM 9775 N N . GLY B 1 615 ? 20.953 21.859 18.641 1 81.69 615 GLY B N 1
ATOM 9776 C CA . GLY B 1 615 ? 20 22.766 19.25 1 81.69 615 GLY B CA 1
ATOM 9777 C C . GLY B 1 615 ? 18.766 23 18.375 1 81.69 615 GLY B C 1
ATOM 9778 O O . GLY B 1 615 ? 17.844 23.719 18.797 1 81.69 615 GLY B O 1
ATOM 9779 N N . THR B 1 616 ? 18.766 22.5 17.203 1 89.5 616 THR B N 1
ATOM 9780 C CA . THR B 1 616 ? 17.594 22.656 16.344 1 89.5 616 THR B CA 1
ATOM 9781 C C . THR B 1 616 ? 16.641 21.469 16.516 1 89.5 616 THR B C 1
ATOM 9783 O O . THR B 1 616 ? 17.078 20.359 16.844 1 89.5 616 THR B O 1
ATOM 9786 N N . PRO B 1 617 ? 15.367 21.703 16.359 1 91.06 617 PRO B N 1
ATOM 9787 C CA . PRO B 1 617 ? 14.367 20.688 16.703 1 91.06 617 PRO B CA 1
ATOM 9788 C C . PRO B 1 617 ? 14.297 19.562 15.672 1 91.06 617 PRO B C 1
ATOM 9790 O O . PRO B 1 617 ? 13.844 18.469 15.984 1 91.06 617 PRO B O 1
ATOM 9793 N N . GLY B 1 618 ? 14.664 19.812 14.438 1 94.56 618 GLY B N 1
ATOM 9794 C CA . GLY B 1 618 ? 14.359 18.859 13.383 1 94.56 618 GLY B CA 1
ATOM 9795 C C . GLY B 1 618 ? 12.898 18.859 12.977 1 94.56 618 GLY B C 1
ATOM 9796 O O . GLY B 1 618 ? 12.156 19.781 13.312 1 94.56 618 GLY B O 1
ATOM 9797 N N . GLY B 1 619 ? 12.523 17.828 12.109 1 95 619 GLY B N 1
ATOM 9798 C CA . GLY B 1 619 ? 11.109 17.672 11.789 1 95 619 GLY B CA 1
ATOM 9799 C C . GLY B 1 619 ? 10.789 17.984 10.344 1 95 619 GLY B C 1
ATOM 9800 O O . GLY B 1 619 ? 9.633 17.875 9.922 1 95 619 GLY B O 1
ATOM 9801 N N . ALA B 1 620 ? 11.781 18.344 9.625 1 96.69 620 ALA B N 1
ATOM 9802 C CA . ALA B 1 620 ? 11.531 18.625 8.211 1 96.69 620 ALA B CA 1
ATOM 9803 C C . ALA B 1 620 ? 11.469 17.344 7.391 1 96.69 620 ALA B C 1
ATOM 9805 O O . ALA B 1 620 ? 12.227 16.406 7.637 1 96.69 620 ALA B O 1
ATOM 9806 N N . VAL B 1 621 ? 10.578 17.328 6.449 1 97 621 VAL B N 1
ATOM 9807 C CA . VAL B 1 621 ? 10.578 16.266 5.461 1 97 621 VAL B CA 1
ATOM 9808 C C . VAL B 1 621 ? 11.742 16.453 4.488 1 97 621 VAL B C 1
ATOM 9810 O O . VAL B 1 621 ? 11.914 17.531 3.912 1 97 621 VAL B O 1
ATOM 9813 N N . ALA B 1 622 ? 12.508 15.445 4.355 1 98 622 ALA B N 1
ATOM 9814 C CA . ALA B 1 622 ? 13.711 15.523 3.525 1 98 622 ALA B CA 1
ATOM 9815 C C . ALA B 1 622 ? 13.672 14.477 2.412 1 98 622 ALA B C 1
ATOM 9817 O O . ALA B 1 622 ? 13.023 13.445 2.545 1 98 622 ALA B O 1
ATOM 9818 N N . TYR B 1 623 ? 14.328 14.773 1.292 1 98.44 623 TYR B N 1
ATOM 9819 C CA . TYR B 1 623 ? 14.516 13.875 0.161 1 98.44 623 TYR B CA 1
ATOM 9820 C C . TYR B 1 623 ? 15.977 13.805 -0.251 1 98.44 623 TYR B C 1
ATOM 9822 O O . TYR B 1 623 ? 16.594 14.828 -0.572 1 98.44 623 TYR B O 1
ATOM 9830 N N . VAL B 1 624 ? 16.578 12.664 -0.199 1 98.12 624 VAL B N 1
ATOM 9831 C CA . VAL B 1 624 ? 17.922 12.445 -0.733 1 98.12 624 VAL B CA 1
ATOM 9832 C C . VAL B 1 624 ? 17.828 11.914 -2.162 1 98.12 624 VAL B C 1
ATOM 9834 O O . VAL B 1 624 ? 17.359 10.797 -2.385 1 98.12 624 VAL B O 1
ATOM 9837 N N . LEU B 1 625 ? 18.25 12.719 -3.094 1 97.94 625 LEU B N 1
ATOM 9838 C CA . LEU B 1 625 ? 18.172 12.375 -4.508 1 97.94 625 LEU B CA 1
ATOM 9839 C C . LEU B 1 625 ? 19.297 11.406 -4.895 1 97.94 625 LEU B C 1
ATOM 9841 O O . LEU B 1 625 ? 20.328 11.359 -4.234 1 97.94 625 LEU B O 1
ATOM 9845 N N . PRO B 1 626 ? 19.094 10.656 -5.934 1 96.19 626 PRO B N 1
ATOM 9846 C CA . PRO B 1 626 ? 20.078 9.641 -6.297 1 96.19 626 PRO B CA 1
ATOM 9847 C C . PRO B 1 626 ? 21.359 10.234 -6.879 1 96.19 626 PRO B C 1
ATOM 9849 O O . PRO B 1 626 ? 22.406 9.594 -6.852 1 96.19 626 PRO B O 1
ATOM 9852 N N . ARG B 1 627 ? 21.281 11.469 -7.426 1 96.38 627 ARG B N 1
ATOM 9853 C CA . ARG B 1 627 ? 22.406 12.172 -8.016 1 96.38 627 ARG B CA 1
ATOM 9854 C C . ARG B 1 627 ? 22.469 13.617 -7.523 1 96.38 627 ARG B C 1
ATOM 9856 O O . ARG B 1 627 ? 21.516 14.109 -6.918 1 96.38 627 ARG B O 1
ATOM 9863 N N . PRO B 1 628 ? 23.641 14.25 -7.738 1 97.25 628 PRO B N 1
ATOM 9864 C CA . PRO B 1 628 ? 23.688 15.664 -7.375 1 97.25 628 PRO B CA 1
ATOM 9865 C C . PRO B 1 628 ? 22.625 16.5 -8.086 1 97.25 628 PRO B C 1
ATOM 9867 O O . PRO B 1 628 ? 22.266 16.203 -9.227 1 97.25 628 PRO B O 1
ATOM 9870 N N . ILE B 1 629 ? 22.141 17.484 -7.422 1 97.75 629 ILE B N 1
ATOM 9871 C CA . ILE B 1 629 ? 21.109 18.359 -7.957 1 97.75 629 ILE B CA 1
ATOM 9872 C C . ILE B 1 629 ? 21.531 18.891 -9.32 1 97.75 629 ILE B C 1
ATOM 9874 O O . ILE B 1 629 ? 20.734 18.938 -10.266 1 97.75 629 ILE B O 1
ATOM 9878 N N . ALA B 1 630 ? 22.844 19.312 -9.461 1 97.44 630 ALA B N 1
ATOM 9879 C CA . ALA B 1 630 ? 23.375 19.844 -10.711 1 97.44 630 ALA B CA 1
ATOM 9880 C C . ALA B 1 630 ? 23.172 18.859 -11.859 1 97.44 630 ALA B C 1
ATOM 9882 O O . ALA B 1 630 ? 22.844 19.25 -12.977 1 97.44 630 ALA B O 1
ATOM 9883 N N . GLN B 1 631 ? 23.391 17.594 -11.609 1 96.25 631 GLN B N 1
ATOM 9884 C CA . GLN B 1 631 ? 23.219 16.578 -12.633 1 96.25 631 GLN B CA 1
ATOM 9885 C C . GLN B 1 631 ? 21.75 16.422 -13.016 1 96.25 631 GLN B C 1
ATOM 9887 O O . GLN B 1 631 ? 21.422 16.234 -14.188 1 96.25 631 GLN B O 1
ATOM 9892 N N . HIS B 1 632 ? 20.844 16.438 -12.031 1 96.69 632 HIS B N 1
ATOM 9893 C CA . HIS B 1 632 ? 19.422 16.344 -12.305 1 96.69 632 HIS B CA 1
ATOM 9894 C C . HIS B 1 632 ? 18.922 17.531 -13.117 1 96.69 632 HIS B C 1
ATOM 9896 O O . HIS B 1 632 ? 18 17.406 -13.922 1 96.69 632 HIS B O 1
ATOM 9902 N N . LEU B 1 633 ? 19.547 18.719 -12.875 1 96.69 633 LEU B N 1
ATOM 9903 C CA . LEU B 1 633 ? 19.234 19.906 -13.68 1 96.69 633 LEU B CA 1
ATOM 9904 C C . LEU B 1 633 ? 19.703 19.719 -15.117 1 96.69 633 LEU B C 1
ATOM 9906 O O . LEU B 1 633 ? 18.969 20.031 -16.062 1 96.69 633 LEU B O 1
ATOM 9910 N N . GLU B 1 634 ? 20.891 19.188 -15.289 1 95.5 634 GLU B N 1
ATOM 9911 C CA . GLU B 1 634 ? 21.469 18.969 -16.609 1 95.5 634 GLU B CA 1
ATOM 9912 C C . GLU B 1 634 ? 20.641 18 -17.438 1 95.5 634 GLU B C 1
ATOM 9914 O O . GLU B 1 634 ? 20.453 18.188 -18.641 1 95.5 634 GLU B O 1
ATOM 9919 N N . THR B 1 635 ? 20.172 16.938 -16.781 1 93.31 635 THR B N 1
ATOM 9920 C CA . THR B 1 635 ? 19.422 15.898 -17.484 1 93.31 635 THR B CA 1
ATOM 9921 C C . THR B 1 635 ? 17.953 16.297 -17.656 1 93.31 635 THR B C 1
ATOM 9923 O O . THR B 1 635 ? 17.188 15.602 -18.312 1 93.31 635 THR B O 1
ATOM 9926 N N . GLY B 1 636 ? 17.516 17.359 -16.969 1 94 636 GLY B N 1
ATOM 9927 C CA . GLY B 1 636 ? 16.172 17.859 -17.125 1 94 636 GLY B CA 1
ATOM 9928 C C . GLY B 1 636 ? 15.188 17.234 -16.141 1 94 636 GLY B C 1
ATOM 9929 O O . GLY B 1 636 ? 13.977 17.406 -16.281 1 94 636 GLY B O 1
ATOM 9930 N N . ALA B 1 637 ? 15.656 16.5 -15.18 1 95.19 637 ALA B N 1
ATOM 9931 C CA . ALA B 1 637 ? 14.781 15.914 -14.172 1 95.19 637 ALA B CA 1
ATOM 9932 C C . ALA B 1 637 ? 14.32 16.953 -13.164 1 95.19 637 ALA B C 1
ATOM 9934 O O . ALA B 1 637 ? 13.281 16.797 -12.523 1 95.19 637 ALA B O 1
ATOM 9935 N N . LEU B 1 638 ? 15.094 18.016 -12.984 1 96.94 638 LEU B N 1
ATOM 9936 C CA . LEU B 1 638 ? 14.758 19.172 -12.156 1 96.94 638 LEU B CA 1
ATOM 9937 C C . LEU B 1 638 ? 14.844 20.453 -12.969 1 96.94 638 LEU B C 1
ATOM 9939 O O . LEU B 1 638 ? 15.57 20.531 -13.961 1 96.94 638 LEU B O 1
ATOM 9943 N N . SER B 1 639 ? 14.102 21.375 -12.633 1 98.06 639 SER B N 1
ATOM 9944 C CA . SER B 1 639 ? 14.219 22.734 -13.156 1 98.06 639 SER B CA 1
ATOM 9945 C C . SER B 1 639 ? 14.172 23.766 -12.039 1 98.06 639 SER B C 1
ATOM 9947 O O . SER B 1 639 ? 13.531 23.562 -11.016 1 98.06 639 SER B O 1
ATOM 9949 N N . ARG B 1 640 ? 14.891 24.891 -12.195 1 96.56 640 ARG B N 1
ATOM 9950 C CA . ARG B 1 640 ? 14.898 25.953 -11.211 1 96.56 640 ARG B CA 1
ATOM 9951 C C . ARG B 1 640 ? 13.625 26.781 -11.289 1 96.56 640 ARG B C 1
ATOM 9953 O O . ARG B 1 640 ? 13.125 27.062 -12.383 1 96.56 640 ARG B O 1
ATOM 9960 N N . ILE B 1 641 ? 13 26.969 -10.047 1 92.56 641 ILE B N 1
ATOM 9961 C CA . ILE B 1 641 ? 11.859 27.891 -9.977 1 92.5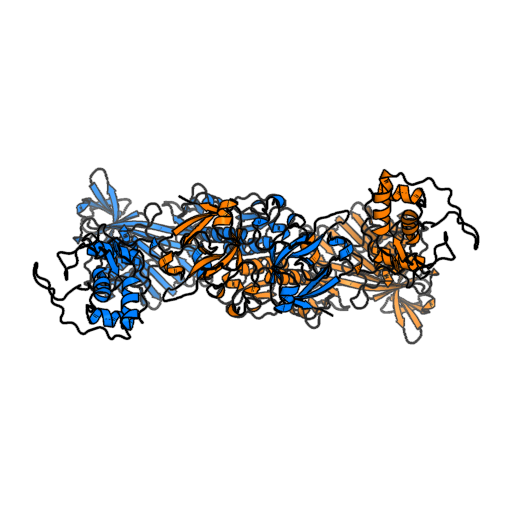6 641 ILE B CA 1
ATOM 9962 C C . ILE B 1 641 ? 12.359 29.312 -9.727 1 92.56 641 ILE B C 1
ATOM 9964 O O . ILE B 1 641 ? 13.164 29.547 -8.82 1 92.56 641 ILE B O 1
ATOM 9968 N N . GLN B 1 642 ? 12.281 30.312 -10.562 1 74.19 642 GLN B N 1
ATOM 9969 C CA . GLN B 1 642 ? 12.688 31.703 -10.422 1 74.19 642 GLN B CA 1
ATOM 9970 C C . GLN B 1 642 ? 11.789 32.438 -9.422 1 74.19 642 GLN B C 1
ATOM 9972 O O . GLN B 1 642 ? 10.617 32.094 -9.266 1 74.19 642 GLN B O 1
#

Solvent-accessible surface area (backbone atoms only — not comparable to full-atom values): 68843 Å² total; per-residue (Å²): 128,47,61,39,39,55,64,80,73,63,78,60,44,41,31,32,46,56,90,94,41,64,22,42,40,46,78,39,84,86,76,53,32,29,38,35,30,54,51,89,93,56,80,65,57,91,81,39,81,40,71,53,96,89,27,36,12,33,78,40,52,49,82,75,48,28,31,36,35,38,35,43,44,33,32,30,47,87,50,36,55,21,37,49,53,92,66,96,64,94,64,68,41,46,32,37,47,71,72,85,54,66,70,58,31,43,35,70,55,33,56,94,48,23,52,70,43,52,49,73,61,25,70,40,42,36,34,38,37,40,54,45,72,82,39,82,82,48,53,74,62,67,46,69,47,62,58,70,59,42,54,50,50,48,53,53,58,51,63,73,69,60,62,81,52,54,44,36,37,38,36,40,41,33,47,42,46,40,36,34,39,40,35,29,42,32,34,26,41,77,81,84,50,58,35,38,37,23,39,64,66,58,75,56,53,59,52,45,53,51,44,44,38,24,21,56,32,34,75,51,60,15,41,56,27,29,35,38,40,35,38,36,74,86,70,52,67,52,77,50,71,35,61,65,60,80,60,86,59,92,74,64,67,53,54,95,85,32,77,38,40,59,31,42,37,40,27,47,72,76,42,44,46,34,77,91,51,52,39,68,68,55,37,20,42,34,39,38,49,78,93,72,75,69,43,73,56,59,71,58,77,42,74,53,92,94,46,78,59,40,72,90,63,72,72,66,56,79,90,46,45,63,43,52,44,49,26,58,68,68,24,51,72,39,42,78,49,86,64,57,34,68,34,71,87,49,68,88,52,81,55,71,30,58,39,32,30,25,34,58,76,46,44,34,34,46,42,46,37,54,48,38,28,71,74,73,56,45,43,61,51,68,69,57,53,51,51,39,56,73,51,68,44,50,62,61,81,63,53,69,69,58,35,50,36,49,30,17,63,73,71,69,46,79,58,57,58,38,41,68,81,79,46,83,68,76,49,68,71,50,33,24,68,64,70,22,54,72,66,93,78,63,34,43,70,56,44,51,52,46,48,53,51,43,41,36,28,73,59,36,33,78,70,24,48,47,75,16,28,75,56,73,78,42,79,79,28,41,25,40,25,51,46,94,71,37,21,27,38,31,26,41,89,81,39,74,72,50,75,24,74,41,59,63,59,35,48,18,31,48,50,9,54,36,57,66,31,61,45,45,18,44,36,82,54,67,71,81,74,60,55,72,84,50,47,55,54,66,62,38,85,92,49,71,59,71,86,49,38,44,83,65,46,76,33,30,45,47,51,73,42,55,34,28,29,64,42,73,48,78,33,24,65,35,26,45,60,77,51,49,70,64,20,54,42,63,66,67,86,25,64,81,37,62,46,43,33,33,28,64,42,62,34,48,25,41,33,26,30,27,38,59,38,96,90,26,72,18,55,19,51,34,36,34,37,62,51,33,44,50,56,35,42,73,74,51,39,29,42,80,54,131,130,48,61,41,39,52,65,81,74,64,80,59,43,42,31,31,46,57,89,95,42,62,22,42,40,46,78,38,85,86,75,53,32,29,38,35,29,53,52,89,93,57,80,65,57,91,82,38,82,39,72,53,96,90,27,37,12,35,79,42,52,47,82,73,46,29,31,35,34,38,36,43,45,34,32,30,49,88,48,34,54,21,38,52,53,92,66,97,65,94,65,67,42,46,31,35,47,71,71,85,54,66,70,58,32,44,35,70,55,34,56,93,47,24,51,71,41,52,48,73,60,25,69,39,43,36,32,40,36,41,55,44,70,80,42,83,83,48,54,74,60,67,46,69,46,62,58,69,60,44,54,49,50,48,51,53,58,52,63,72,68,59,62,82,51,55,45,36,37,37,38,39,41,32,47,42,45,42,37,32,38,41,35,28,41,33,34,27,42,76,82,83,50,58,35,38,36,20,39,64,68,57,76,55,52,59,52,45,53,53,45,43,38,24,20,58,33,33,76,49,58,15,41,58,28,28,36,37,40,35,38,37,74,85,71,52,66,50,76,50,71,36,61,66,60,80,61,87,62,92,74,64,68,52,53,96,87,32,76,39,42,59,33,42,37,40,26,45,71,75,44,44,45,34,77,91,50,53,39,68,70,55,37,21,43,34,40,38,48,80,95,74,75,71,45,73,56,58,71,58,77,42,72,53,92,94,44,76,58,40,74,90,62,71,71,66,55,80,89,45,44,62,43,51,45,48,26,57,68,67,24,51,72,40,42,77,50,86,63,57,35,68,34,71,87,49,67,87,52,81,56,71,29,57,38,34,30,25,32,58,76,46,42,34,35,46,41,47,36,54,49,37,28,72,73,73,57,46,44,59,52,69,68,59,52,52,52,40,56,73,50,67,43,48,64,62,83,63,54,69,69,55,35,49,35,50,30,16,62,73,72,70,47,80,59,58,57,36,40,67,81,78,46,83,69,76,46,67,73,48,32,23,68,63,71,22,55,71,66,94,81,63,33,43,68,57,44,52,51,46,48,55,51,43,41,36,27,72,59,36,33,78,70,24,48,47,76,16,28,74,55,74,78,41,80,78,28,41,25,39,25,51,45,94,72,37,20,28,39,32,25,42,88,81,39,74,70,49,75,25,73,41,60,64,60,38,49,20,29,49,50,8,55,37,56,66,30,62,46,46,19,46,35,84,54,69,72,82,73,60,56,75,85,48,45,56,56,65,63,38,85,93,49,73,59,70,86,47,38,42,82,65,45,78,33,30,46,47,50,73,42,56,34,27,30,64,41,73,49,78,32,24,64,34,25,44,60,77,52,50,71,65,20,52,41,63,65,66,84,26,62,81,37,61,48,42,34,34,28,61,40,63,34,47,26,41,32,25,30,26,38,58,39,95,89,26,73,18,56,18,50,35,36,34,37,61,53,33,44,50,55,34,42,73,73,51,36,30,41,79,56,132

Nearest PDB structures (foldseek):
  8pms-assembly2_C  TM=8.711E-01  e=5.812E-08  Aspergillus fumigatus Af293
  8r17-assembly1_A-2  TM=8.623E-01  e=2.127E-07  Neurospora crassa
  8pmr-assembly1_B  TM=6.756E-01  e=3.207E-08  Aspergillus fumigatus Af293
  6ygg-assembly1_B  TM=6.855E-01  e=8.485E-08  Aspergillus fumigatus Af293
  8guo-assembly1_A  TM=6.100E-01  e=2.321E-03  Staphylococcus aureus subsp. aureus NCTC 8325

InterPro domains:
  IPR025331 Tuberculosis necrotizing toxin [PF14021] (557-641)
  IPR036170 Immunity protein YezG-like superfamily [SSF160424] (149-285)

Foldseek 3Di:
DAFAEDDQDAPFAKWFDDPLDIFGWDADPVPQKIKTWHDPPDDADPQQPDDDPRTGIHIDHNVNTFKMKGKWKWFDAQLFIWTWDDDNDDDKTKTAGPDDDPVLCFQAPHDPRIDIGDNRRTRFMKMKMFMDGDDPVNAAAAQPDDLVVLLVVLVVQVVVFDDPFWFKKKWKWFAFFRMIMIWIWTWGDPPPDIYIYTYHHDPSNNVSVSNNQRNQADQAQWGFGMKMWMAGPVGDIDMDTHSADHDPDPDACDDPPHHDLVRLLNRCVSTPHDPVNDHPQSQQSVFHADPADAAEWDQAPDADPPDATHHPADFDPPVCLVLQLLLQVVADWLDFDDDADADRRCRPDDGDHGQTWGDLLHYIYGSSNSVCCVVVSRHIDPVVVVVCVVVVSDRDDDDPLSSQQVNCVVVVHDRGTHYPVVDDDPQLVVCCVPVVDDDPSRGLSSLVVVLVVVLVVQQQDPVLEEGRQPDDADANHWYWHNDPQRIWIAHPPPGDIDHDNHNNVRSVVSSCVCVVDLVSSCVPNDPVPDDLVVDLAFWDPQDDGPVQFPSKGKDKDAFFAKWKDQADQQTFKIFHPVDDPLQQQHDPVRNVVMWMKGFHHIFIWIWGWGPDYPPRHHGTIMTGGRGGNVVCVVVVRMDTDD/DAFAEDDQDAPFAKWFDDPLDIFGWDADPPPQKIKTWHDPPDDADPQQPDDDPRTGIHIDHNVNTFKMKGKWKWFDAQLFIWTWDDDNDDDKTKTAGPDDDPVLCFQAPHDPRIDIGDNRRTRFMKMKMFMDGDDPVNADAAQPDDLVVLLVVLVVQLVVFDDPFWFKKKWKWFAFARMIMIWIWTWGDPPPDIYIYTYHHDPSNNVSVSNSQRNQADQAQWGFGMKMWMAGPVGDIDMDTHSADHDPDPDACADPNHHDLVRLLNRCVSTPHDPVNDHPQSQQSVFHADPADAAEWDQAPDADPPDATHHPDDFDPPVCLVLQLLLQVVADWLDFDDDAAADRRCRVDDGDHGQTWGDLLHYIYGSSNSVCCVVVVRHIDPVVVVVCVVVVSDRDDDDPLSSQQVNCVVVVHDRGTHHPVVDDDPQLVVCCVPVVDDDPSRGLSSLVVVLVVVLVVQQQDPVLEEGRQPDDADANHWYWHNDPQRIWIAHPPPGDIDHDNHNNVRSVVSSCVCVVDLVSSCVPNDPVPDDLVVDLAFWDPQDDGPVQFPSKGKDKDAFFAKWKDQADQQTFKIFHPVDDPLQQQHDPVRNVVMWMKGFHHIFIWIWGWGPDYDPRHHGTIMTGGRGGNVVCVVVVRMDTDD

Radius of gyration: 42.99 Å; Cα contacts (8 Å, |Δi|>4): 2706; chains: 2; bounding box: 97×127×91 Å